Protein 6ZLK (pdb70)

Solvent-accessible surface area: 48672 Å² total

Nearest PDB structures (foldseek):
  6zld-assembly1_A  TM=9.973E-01  e=1.314E-65  Bacillus cereus HuA2-4
  6zlj-assembly1_B-2  TM=9.943E-01  e=1.093E-65  Bacillus cereus
  6zla-assembly1_B  TM=9.825E-01  e=1.448E-60  Bacillus cereus
  6zla-assembly2_C  TM=9.834E-01  e=1.911E-59  Bacillus cereus
  6zla-assembly1_A  TM=9.834E-01  e=3.994E-59  Bacillus cereus

Foldseek 3Di:
DEEEEEVLQALLNLVLLVVQVVPVVYAYEYEEQQDADFHCVLRVVSVVVSVVRPRYHYHNDQLVPDPLLVVCAPHQEYHYPWAHDDQQQCDDPSVVRRQCGLAVSLLVNLVSLLPYDHPEYEYEAALQQAPADPDADEPVDDGDGQGSNSVSRVNSLVSLLVSCVPRVHQYAYEHEWAEDFFSPGCVDQLLQQLLCQLVLHAREAAAPQQQKTQYAYSVLVSLLSVLVVVWPARRGPHYAYRGADDMGTRVRLSVLSCVLPVTDHHHDYDYHGGRDYSYHHHPRVVSCVGRVRDHDADSSRRSNRRSVNSNVVVD/DEEEEEPCLAQLNLVLLVVQLVDVVYQYEYEAQQDADFHSVLRVVSVVVSVVRPSYHYHNDDLVPDPLLVVCVPHAEYHYPWAHDDQQQCDDPSVVRRQCTLAVSLLSNLVSCLPPHYPEYEYEAALQQADEDPDADEPVDDGDGQGSNSVSRVNSVVSVVVSCVPRVHQYEYEHEWAEAFFRHGCVDQLNQQLLCVVVLHAREAAAPQQQKTQYAYSVLVSLLSVLVVVFPDRQGPHYAYRGAQDMDTRVRLQVLSCVLSVHHHHHDYDHHGGRDYSYHHHPRVVSCVGRVRDHDDDSSRRSNRRSVNSNVVDD/DEEEEEVCLAQLNLVLLVVQLVPVPYAYEYEYQQDADFHPVLRVVSVVVSVVRPSYHYHNDQLVGDPLLVVCVPHQEYEYDWAHDDQQQCDDPSVVRRQCTLAVSLLSNLVSCQPPHHPEYEYEAALQQAAADPDADEPVDDGDGQGSSSVSRVNSVVSLVVSCVPRVHQYEYEHEWAEDFFNPGCVDQLNQQLLCVVVVHAREDAAPQQFKTQYAYSVLVSLLSVLVVVFPDRRGPHYAYRGAQDMDTRVRLNVLSCVLSVHDHHHDYDYHRGRDYSYHHHPRVVSCPGRVRDHDADPSRRSNRRSVNSVVSD/DEEEEEQCQAQLNLVLLVVQVVPVPYAYEYEYQQDAQFHCVLRVVSVVVCVVRPSYHYHNDDLVPDDLCVVCVPHQEYEYPWAHADQQQCDDPSVVRRLCTLAVSLLSNLVSCLPPNHPEYEYEAALQQAADDPDADEPVDDGDGQGSSSVSRVNSVVSVVVSCVVRVHQYAYEHEWAEAFFRPGCPDQLNVQLVCQVVLHAREAAAPQQFKTQYAYSVLVSLLVVLVVVFPARRGPHYAYRGADDMDTSVRLNVLSCVLSVGDHHHDHHHHRGRDHSYHHHPRVVSCVGRVRDHDADSSRRSNRRSVNSVVSDD

Structure (mmCIF, N/CA/C/O backbone):
data_6ZLK
#
_entry.id   6ZLK
#
_cell.length_a   53.737
_cell.length_b   124.349
_cell.length_c   98.364
_cell.angle_alpha   90.000
_cell.angle_beta   90.630
_cell.angle_gamma   90.000
#
_symmetry.space_group_name_H-M   'P 1 21 1'
#
loop_
_entity.id
_entity.type
_entity.pdbx_description
1 polymer 'Epimerase domain-containing protein'
2 non-polymer NICOTINAMIDE-ADENINE-DINUCLEOTIDE
3 non-polymer "URIDINE-5'-DIPHOSPHATE-GLUCURONIC ACID"
4 non-polymer '(2S,3R,4S,5R,6R)-6-[[[(2R,3S,4R,5R)-5-(2,4-dioxopyrimidin-1-yl)-3,4-dihydroxy-oxolan-2-yl]methoxy-hydroxy-phosphoryl]oxy-hydroxy-phosphoryl]oxy-3,4,5-trihydroxy-oxane-2-carboxylic acid'
5 water water
#
loop_
_atom_site.group_PDB
_atom_site.id
_atom_site.type_symbol
_atom_site.label_atom_id
_atom_site.label_alt_id
_atom_site.label_comp_id
_atom_site.label_asym_id
_atom_site.label_entity_id
_atom_site.label_seq_id
_atom_site.pdbx_PDB_ins_code
_atom_site.Cartn_x
_atom_site.Cartn_y
_atom_site.Cartn_z
_atom_site.occupancy
_atom_site.B_iso_or_equiv
_atom_site.auth_seq_id
_atom_site.auth_comp_id
_atom_site.auth_asym_id
_atom_site.auth_atom_id
_atom_site.pdbx_PDB_model_num
ATOM 1 N N . MET A 1 1 ? 22.392 1.618 20.413 1.00 26.43 1 MET A N 1
ATOM 2 C CA . MET A 1 1 ? 21.454 2.230 21.386 1.00 23.66 1 MET A CA 1
ATOM 3 C C . MET A 1 1 ? 20.910 1.127 22.293 1.00 20.70 1 MET A C 1
ATOM 4 O O . MET A 1 1 ? 20.531 0.036 21.762 1.00 20.54 1 MET A O 1
ATOM 9 N N . LYS A 1 2 ? 20.830 1.382 23.584 1.00 18.36 2 LYS A N 1
ATOM 10 C CA . LYS A 1 2 ? 20.361 0.379 24.549 1.00 17.69 2 LYS A CA 1
ATOM 11 C C . LYS A 1 2 ? 19.017 0.866 25.074 1.00 17.40 2 LYS A C 1
ATOM 12 O O . LYS A 1 2 ? 18.909 1.980 25.588 1.00 17.01 2 LYS A O 1
ATOM 18 N N . ILE A 1 3 ? 18.030 0.012 24.965 1.00 15.86 3 ILE A N 1
ATOM 19 C CA . ILE A 1 3 ? 16.616 0.370 25.179 1.00 15.42 3 ILE A CA 1
ATOM 20 C C . ILE A 1 3 ? 16.047 -0.557 26.250 1.00 18.11 3 ILE A C 1
ATOM 21 O O . ILE A 1 3 ? 16.095 -1.793 26.118 1.00 16.32 3 ILE A O 1
ATOM 26 N N . LEU A 1 4 ? 15.427 0.026 27.259 1.00 14.78 4 LEU A N 1
ATOM 27 C CA . LEU A 1 4 ? 14.686 -0.718 28.288 1.00 15.42 4 LEU A CA 1
ATOM 28 C C . LEU A 1 4 ? 13.229 -0.719 27.886 1.00 14.93 4 LEU A C 1
ATOM 29 O O . LEU A 1 4 ? 12.665 0.372 27.628 1.00 15.62 4 LEU A O 1
ATOM 34 N N . VAL A 1 5 ? 12.613 -1.891 27.769 1.00 14.23 5 VAL A N 1
ATOM 35 C CA . VAL A 1 5 ? 11.163 -2.010 27.519 1.00 13.93 5 VAL A CA 1
ATOM 36 C C . VAL A 1 5 ? 10.513 -2.572 28.745 1.00 14.00 5 VAL A C 1
ATOM 37 O O . VAL A 1 5 ? 10.770 -3.777 29.041 1.00 14.85 5 VAL A O 1
ATOM 41 N N . THR A 1 6 ? 9.759 -1.789 29.470 1.00 12.66 6 THR A N 1
ATOM 42 C CA . THR A 1 6 ? 9.024 -2.346 30.633 1.00 13.65 6 THR A CA 1
ATOM 43 C C . THR A 1 6 ? 7.766 -2.998 30.091 1.00 13.68 6 THR A C 1
ATOM 44 O O . THR A 1 6 ? 7.178 -2.494 29.098 1.00 14.82 6 THR A O 1
ATOM 48 N N . GLY A 1 7 ? 7.303 -4.062 30.743 1.00 15.41 7 GLY A N 1
ATOM 49 C CA . GLY A 1 7 ? 6.133 -4.801 30.271 1.00 14.97 7 GLY A CA 1
ATOM 50 C C . GLY A 1 7 ? 6.405 -5.538 28.972 1.00 14.93 7 GLY A C 1
ATOM 51 O O . GLY A 1 7 ? 5.467 -5.732 28.198 1.00 14.49 7 GLY A O 1
ATOM 52 N N . ALA A 1 8 ? 7.639 -5.988 28.778 1.00 15.98 8 ALA A N 1
ATOM 53 C CA . ALA A 1 8 ? 8.168 -6.555 27.515 1.00 14.53 8 ALA A CA 1
ATOM 54 C C . ALA A 1 8 ? 7.477 -7.882 27.154 1.00 14.86 8 ALA A C 1
ATOM 55 O O . ALA A 1 8 ? 7.536 -8.261 25.959 1.00 15.54 8 ALA A O 1
ATOM 57 N N . ALA A 1 9 ? 6.876 -8.589 28.126 1.00 14.80 9 ALA A N 1
ATOM 58 C CA . ALA A 1 9 ? 6.205 -9.888 27.835 1.00 14.85 9 ALA A CA 1
ATOM 59 C C . ALA A 1 9 ? 4.726 -9.730 27.509 1.00 16.59 9 ALA A C 1
ATOM 60 O O . ALA A 1 9 ? 4.074 -10.719 27.091 1.00 16.38 9 ALA A O 1
ATOM 62 N N . GLY A 1 10 ? 4.217 -8.507 27.568 1.00 14.65 10 GLY A N 1
ATOM 63 C CA . GLY A 1 10 ? 2.809 -8.214 27.302 1.00 16.84 10 GLY A CA 1
ATOM 64 C C . GLY A 1 10 ? 2.528 -8.183 25.804 1.00 14.79 10 GLY A C 1
ATOM 65 O O . GLY A 1 10 ? 3.448 -8.412 24.941 1.00 14.37 10 GLY A O 1
ATOM 66 N N . PHE A 1 11 ? 1.289 -7.890 25.465 1.00 13.84 11 PHE A N 1
ATOM 67 C CA . PHE A 1 11 ? 0.796 -7.858 24.078 1.00 14.12 11 PHE A CA 1
ATOM 68 C C . PHE A 1 11 ? 1.639 -6.879 23.251 1.00 13.14 11 PHE A C 1
ATOM 69 O O . PHE A 1 11 ? 2.323 -7.248 22.281 1.00 13.80 11 PHE A O 1
ATOM 77 N N . ILE A 1 12 ? 1.624 -5.600 23.667 1.00 13.30 12 ILE A N 1
ATOM 78 C CA . ILE A 1 12 ? 2.332 -4.572 22.877 1.00 14.98 12 ILE A CA 1
ATOM 79 C C . ILE A 1 12 ? 3.851 -4.687 23.032 1.00 13.69 12 ILE A C 1
ATOM 80 O O . ILE A 1 12 ? 4.580 -4.621 22.011 1.00 14.30 12 ILE A O 1
ATOM 85 N N . GLY A 1 13 ? 4.320 -4.964 24.263 1.00 14.21 13 GLY A N 1
ATOM 86 C CA . GLY A 1 13 ? 5.744 -5.031 24.609 1.00 15.55 13 GLY A CA 1
ATOM 87 C C . GLY A 1 13 ? 6.439 -6.109 23.816 1.00 14.72 13 GLY A C 1
ATOM 88 O O . GLY A 1 13 ? 7.550 -5.842 23.278 1.00 15.96 13 GLY A O 1
ATOM 89 N N . SER A 1 14 ? 5.814 -7.274 23.646 1.00 14.23 14 SER A N 1
ATOM 90 C CA . SER A 1 14 ? 6.473 -8.391 22.949 1.00 16.45 14 SER A CA 1
ATOM 91 C C . SER A 1 14 ? 6.677 -8.016 21.475 1.00 15.62 14 SER A C 1
ATOM 92 O O . SER A 1 14 ? 7.769 -8.219 20.919 1.00 17.22 14 SER A O 1
ATOM 95 N N . HIS A 1 15 ? 5.692 -7.337 20.887 1.00 13.64 15 HIS A N 1
ATOM 96 C CA . HIS A 1 15 ? 5.765 -6.897 19.459 1.00 14.95 15 HIS A CA 1
ATOM 97 C C . HIS A 1 15 ? 6.798 -5.783 19.341 1.00 14.68 15 HIS A C 1
ATOM 98 O O . HIS A 1 15 ? 7.541 -5.760 18.343 1.00 14.93 15 HIS A O 1
ATOM 105 N N . LEU A 1 16 ? 6.853 -4.896 20.317 1.00 12.99 16 LEU A N 1
ATOM 106 C CA . LEU A 1 16 ? 7.821 -3.788 20.286 1.00 14.37 16 LEU A CA 1
ATOM 107 C C . LEU A 1 16 ? 9.253 -4.306 20.375 1.00 13.95 16 LEU A C 1
ATOM 108 O O . LEU A 1 16 ? 10.122 -3.876 19.555 1.00 16.57 16 LEU A O 1
ATOM 113 N N . CYS A 1 17 ? 9.512 -5.241 21.271 1.00 14.40 17 CYS A N 1
ATOM 114 C CA . CYS A 1 17 ? 10.862 -5.815 21.395 1.00 15.85 17 CYS A CA 1
ATOM 115 C C . CYS A 1 17 ? 11.273 -6.473 20.058 1.00 15.03 17 CYS A C 1
ATOM 116 O O . CYS A 1 17 ? 12.386 -6.300 19.603 1.00 16.76 17 CYS A O 1
ATOM 119 N N . GLN A 1 18 ? 10.384 -7.238 19.457 1.00 16.01 18 GLN A N 1
ATOM 120 C CA . GLN A 1 18 ? 10.631 -7.940 18.185 1.00 18.16 18 GLN A CA 1
ATOM 121 C C . GLN A 1 18 ? 10.986 -6.902 17.116 1.00 17.54 18 GLN A C 1
ATOM 122 O O . GLN A 1 18 ? 11.968 -7.075 16.371 1.00 17.76 18 GLN A O 1
ATOM 128 N N . ALA A 1 19 ? 10.231 -5.813 17.046 1.00 16.51 19 ALA A N 1
ATOM 129 C CA . ALA A 1 19 ? 10.473 -4.768 16.035 1.00 16.83 19 ALA A CA 1
ATOM 130 C C . ALA A 1 19 ? 11.818 -4.075 16.282 1.00 17.58 19 ALA A C 1
ATOM 131 O O . ALA A 1 19 ? 12.586 -3.861 15.300 1.00 18.46 19 ALA A O 1
ATOM 133 N N . LEU A 1 20 ? 12.110 -3.672 17.509 1.00 16.29 20 LEU A N 1
ATOM 134 C CA . LEU A 1 20 ? 13.394 -3.007 17.797 1.00 15.54 20 LEU A CA 1
ATOM 135 C C . LEU A 1 20 ? 14.572 -3.901 17.414 1.00 15.98 20 LEU A C 1
ATOM 136 O O . LEU A 1 20 ? 15.567 -3.377 16.876 1.00 17.90 20 LEU A O 1
ATOM 141 N N . LEU A 1 21 ? 14.482 -5.182 17.707 1.00 15.45 21 LEU A N 1
ATOM 142 C CA . LEU A 1 21 ? 15.627 -6.099 17.517 1.00 16.95 21 LEU A CA 1
ATOM 143 C C . LEU A 1 21 ? 15.881 -6.325 16.033 1.00 19.27 21 LEU A C 1
ATOM 144 O O . LEU A 1 21 ? 17.019 -6.705 15.741 1.00 20.77 21 LEU A O 1
ATOM 149 N N . LYS A 1 22 ? 14.962 -5.974 15.140 1.00 18.44 22 LYS A N 1
ATOM 150 C CA . LYS A 1 22 ? 15.226 -6.029 13.670 1.00 21.13 22 LYS A CA 1
ATOM 151 C C . LYS A 1 22 ? 16.348 -5.070 13.280 1.00 20.10 22 LYS A C 1
ATOM 152 O O . LYS A 1 22 ? 16.934 -5.268 12.215 1.00 23.59 22 LYS A O 1
ATOM 158 N N . ASN A 1 23 ? 16.554 -3.995 14.020 1.00 20.35 23 ASN A N 1
ATOM 159 C CA . ASN A 1 23 ? 17.657 -3.050 13.777 1.00 20.97 23 ASN A CA 1
ATOM 160 C C . ASN A 1 23 ? 18.884 -3.581 14.536 1.00 21.21 23 ASN A C 1
ATOM 161 O O . ASN A 1 23 ? 18.861 -3.636 15.773 1.00 18.94 23 ASN A O 1
ATOM 166 N N . SER A 1 24 ? 19.941 -3.961 13.805 1.00 21.28 24 SER A N 1
ATOM 167 C CA . SER A 1 24 ? 21.135 -4.584 14.418 1.00 24.24 24 SER A CA 1
ATOM 168 C C . SER A 1 24 ? 21.830 -3.619 15.371 1.00 20.06 24 SER A C 1
ATOM 169 O O . SER A 1 24 ? 22.621 -4.082 16.170 1.00 24.01 24 SER A O 1
ATOM 172 N N . ALA A 1 25 ? 21.585 -2.322 15.293 1.00 19.57 25 ALA A N 1
ATOM 173 C CA . ALA A 1 25 ? 22.209 -1.343 16.190 1.00 20.00 25 ALA A CA 1
ATOM 174 C C . ALA A 1 25 ? 21.558 -1.375 17.582 1.00 20.52 25 ALA A C 1
ATOM 175 O O . ALA A 1 25 ? 22.159 -0.848 18.532 1.00 21.66 25 ALA A O 1
ATOM 177 N N . TYR A 1 26 ? 20.351 -1.899 17.698 1.00 17.36 26 TYR A N 1
ATOM 178 C CA . TYR A 1 26 ? 19.591 -1.768 18.956 1.00 16.55 26 TYR A CA 1
ATOM 179 C C . TYR A 1 26 ? 19.847 -2.972 19.844 1.00 17.15 26 TYR A C 1
ATOM 180 O O . TYR A 1 26 ? 19.812 -4.132 19.398 1.00 18.54 26 TYR A O 1
ATOM 189 N N . HIS A 1 27 ? 20.014 -2.685 21.119 1.00 14.85 27 HIS A N 1
ATOM 190 C CA . HIS A 1 27 ? 20.045 -3.700 22.184 1.00 15.32 27 HIS A CA 1
ATOM 191 C C . HIS A 1 27 ? 18.833 -3.441 23.067 1.00 16.48 27 HIS A C 1
ATOM 192 O O . HIS A 1 27 ? 18.546 -2.277 23.369 1.00 17.96 27 HIS A O 1
ATOM 199 N N . VAL A 1 28 ? 18.201 -4.492 23.532 1.00 16.75 28 VAL A N 1
ATOM 200 C CA . VAL A 1 28 ? 16.933 -4.334 24.277 1.00 16.15 28 VAL A CA 1
ATOM 201 C C . VAL A 1 28 ? 17.016 -5.133 25.564 1.00 15.12 28 VAL A C 1
ATOM 202 O O . VAL A 1 28 ? 17.473 -6.317 25.547 1.00 16.23 28 VAL A O 1
ATOM 206 N N . VAL A 1 29 ? 16.596 -4.511 26.643 1.00 14.13 29 VAL A N 1
ATOM 207 C CA . VAL A 1 29 ? 16.392 -5.155 27.963 1.00 15.57 29 VAL A CA 1
ATOM 208 C C . VAL A 1 29 ? 14.888 -5.118 28.233 1.00 17.69 29 VAL A C 1
ATOM 209 O O . VAL A 1 29 ? 14.303 -4.020 28.165 1.00 16.54 29 VAL A O 1
ATOM 213 N N . GLY A 1 30 ? 14.266 -6.265 28.412 1.00 14.94 30 GLY A N 1
ATOM 214 C CA . GLY A 1 30 ? 12.851 -6.388 28.744 1.00 14.25 30 GLY A CA 1
ATOM 215 C C . GLY A 1 30 ? 12.696 -6.711 30.199 1.00 17.51 30 GLY A C 1
ATOM 216 O O . GLY A 1 30 ? 13.493 -7.532 30.727 1.00 18.16 30 GLY A O 1
ATOM 217 N N . ILE A 1 31 ? 11.781 -6.066 30.886 1.00 15.75 31 ILE A N 1
ATOM 218 C CA . ILE A 1 31 ? 11.513 -6.398 32.294 1.00 14.30 31 ILE A CA 1
ATOM 219 C C . ILE A 1 31 ? 10.030 -6.672 32.421 1.00 14.36 31 ILE A C 1
ATOM 220 O O . ILE A 1 31 ? 9.208 -5.839 31.981 1.00 14.30 31 ILE A O 1
ATOM 225 N N . ASP A 1 32 ? 9.634 -7.750 33.060 1.00 14.23 32 ASP A N 1
ATOM 226 C CA . ASP A 1 32 ? 8.235 -8.176 33.172 1.00 15.74 32 ASP A CA 1
ATOM 227 C C . ASP A 1 32 ? 8.151 -9.232 34.275 1.00 16.05 32 ASP A C 1
ATOM 228 O O . ASP A 1 32 ? 8.897 -10.153 34.128 1.00 17.27 32 ASP A O 1
ATOM 233 N N . HIS A 1 33 ? 7.214 -9.170 35.222 1.00 17.56 33 HIS A N 1
ATOM 234 C CA . HIS A 1 33 ? 7.079 -10.339 36.145 1.00 20.40 33 HIS A CA 1
ATOM 235 C C . HIS A 1 33 ? 5.704 -10.981 35.993 1.00 20.51 33 HIS A C 1
ATOM 236 O O . HIS A 1 33 ? 5.335 -11.789 36.911 1.00 19.32 33 HIS A O 1
ATOM 243 N N . PHE A 1 34 ? 5.108 -10.887 34.801 1.00 17.45 34 PHE A N 1
ATOM 244 C CA . PHE A 1 34 ? 3.995 -11.738 34.357 1.00 15.80 34 PHE A CA 1
ATOM 245 C C . PHE A 1 34 ? 2.781 -11.545 35.269 1.00 16.60 34 PHE A C 1
ATOM 246 O O . PHE A 1 34 ? 2.314 -12.488 35.919 1.00 18.46 34 PHE A O 1
ATOM 254 N N . ILE A 1 35 ? 2.276 -10.333 35.411 1.00 16.20 35 ILE A N 1
ATOM 255 C CA . ILE A 1 35 ? 1.016 -10.070 36.141 1.00 17.02 35 ILE A CA 1
ATOM 256 C C . ILE A 1 35 ? -0.020 -9.475 35.172 1.00 16.26 35 ILE A C 1
ATOM 257 O O . ILE A 1 35 ? 0.197 -9.459 33.948 1.00 17.46 35 ILE A O 1
ATOM 262 N N . GLY A 1 36 ? -1.144 -9.059 35.713 1.00 17.38 36 GLY A N 1
ATOM 263 C CA . GLY A 1 36 ? -2.266 -8.533 34.965 1.00 17.69 36 GLY A CA 1
ATOM 264 C C . GLY A 1 36 ? -3.136 -9.629 34.349 1.00 19.27 36 GLY A C 1
ATOM 265 O O . GLY A 1 36 ? -3.122 -10.790 34.732 1.00 19.87 36 GLY A O 1
ATOM 266 N N . PRO A 1 37 ? -3.968 -9.273 33.378 1.00 17.72 37 PRO A N 1
ATOM 267 C CA . PRO A 1 37 ? -5.039 -10.178 32.963 1.00 19.29 37 PRO A CA 1
ATOM 268 C C . PRO A 1 37 ? -4.618 -11.374 32.108 1.00 21.25 37 PRO A C 1
ATOM 269 O O . PRO A 1 37 ? -5.351 -12.337 32.073 1.00 24.71 37 PRO A O 1
ATOM 273 N N . THR A 1 38 ? -3.488 -11.296 31.428 1.00 19.80 38 THR A N 1
ATOM 274 C CA . THR A 1 38 ? -3.037 -12.384 30.537 1.00 18.78 38 THR A CA 1
ATOM 275 C C . THR A 1 38 ? -2.259 -13.375 31.375 1.00 18.97 38 THR A C 1
ATOM 276 O O . THR A 1 38 ? -1.309 -13.015 32.023 1.00 20.82 38 THR A O 1
ATOM 280 N N . PRO A 1 39 ? -2.659 -14.667 31.396 1.00 19.01 39 PRO A N 1
ATOM 281 C CA . PRO A 1 39 ? -1.868 -15.637 32.136 1.00 19.82 39 PRO A CA 1
ATOM 282 C C . PRO A 1 39 ? -0.466 -15.762 31.529 1.00 19.07 39 PRO A C 1
ATOM 283 O O . PRO A 1 39 ? -0.275 -15.608 30.314 1.00 19.67 39 PRO A O 1
ATOM 287 N N . ALA A 1 40 ? 0.505 -16.136 32.373 1.00 20.28 40 ALA A N 1
ATOM 288 C CA . ALA A 1 40 ? 1.946 -16.192 32.032 1.00 20.96 40 ALA A CA 1
ATOM 289 C C . ALA A 1 40 ? 2.188 -17.213 30.945 1.00 20.93 40 ALA A C 1
ATOM 290 O O . ALA A 1 40 ? 3.144 -17.077 30.151 1.00 21.92 40 ALA A O 1
ATOM 292 N N . THR A 1 41 ? 1.356 -18.255 30.934 1.00 22.65 41 THR A N 1
ATOM 293 C CA . THR A 1 41 ? 1.482 -19.359 29.990 1.00 25.64 41 THR A CA 1
ATOM 294 C C . THR A 1 41 ? 1.442 -18.808 28.562 1.00 24.79 41 THR A C 1
ATOM 295 O O . THR A 1 41 ? 2.051 -19.433 27.683 1.00 25.43 41 THR A O 1
ATOM 299 N N . LEU A 1 42 ? 0.786 -17.661 28.318 1.00 21.21 42 LEU A N 1
ATOM 300 C CA . LEU A 1 42 ? 0.693 -17.091 26.947 1.00 23.56 42 LEU A CA 1
ATOM 301 C C . LEU A 1 42 ? 1.888 -16.191 26.630 1.00 21.72 42 LEU A C 1
ATOM 302 O O . LEU A 1 42 ? 1.976 -15.787 25.476 1.00 22.51 42 LEU A O 1
ATOM 307 N N . LYS A 1 43 ? 2.741 -15.894 27.605 1.00 19.17 43 LYS A N 1
ATOM 308 C CA . LYS A 1 43 ? 3.824 -14.904 27.469 1.00 19.93 43 LYS A CA 1
ATOM 309 C C . LYS A 1 43 ? 5.201 -15.537 27.379 1.00 20.13 43 LYS A C 1
ATOM 310 O O . LYS A 1 43 ? 6.124 -14.897 26.839 1.00 21.19 43 LYS A O 1
ATOM 316 N N . THR A 1 44 ? 5.398 -16.736 27.918 1.00 18.04 44 THR A N 1
ATOM 317 C CA . THR A 1 44 ? 6.758 -17.267 28.050 1.00 18.95 44 THR A CA 1
ATOM 318 C C . THR A 1 44 ? 7.366 -17.581 26.678 1.00 18.97 44 THR A C 1
ATOM 319 O O . THR A 1 44 ? 8.568 -17.383 26.517 1.00 21.82 44 THR A O 1
ATOM 323 N N . GLY A 1 45 ? 6.576 -18.111 25.758 1.00 19.94 45 GLY A N 1
ATOM 324 C CA . GLY A 1 45 ? 7.053 -18.466 24.415 1.00 20.35 45 GLY A CA 1
ATOM 325 C C . GLY A 1 45 ? 7.741 -17.282 23.748 1.00 20.08 45 GLY A C 1
ATOM 326 O O . GLY A 1 45 ? 8.803 -17.463 23.160 1.00 19.60 45 GLY A O 1
ATOM 327 N N . ASN A 1 46 ? 7.066 -16.146 23.703 1.00 21.14 46 ASN A N 1
ATOM 328 C CA . ASN A 1 46 ? 7.583 -14.952 22.988 1.00 22.62 46 ASN A CA 1
ATOM 329 C C . ASN A 1 46 ? 8.897 -14.551 23.660 1.00 19.34 46 ASN A C 1
ATOM 330 O O . ASN A 1 46 ? 9.873 -14.257 22.930 1.00 16.65 46 ASN A O 1
ATOM 335 N N . ILE A 1 47 ? 8.944 -14.582 25.001 1.00 16.91 47 ILE A N 1
ATOM 336 C CA . ILE A 1 47 ? 10.179 -14.181 25.716 1.00 16.68 47 ILE A CA 1
ATOM 337 C C . ILE A 1 47 ? 11.323 -15.162 25.391 1.00 18.94 47 ILE A C 1
ATOM 338 O O . ILE A 1 47 ? 12.431 -14.713 25.030 1.00 19.66 47 ILE A O 1
ATOM 343 N N . GLN A 1 48 ? 11.039 -16.469 25.381 1.00 18.75 48 GLN A N 1
ATOM 344 C CA . GLN A 1 48 ? 12.076 -17.475 25.078 1.00 21.06 48 GLN A CA 1
ATOM 345 C C . GLN A 1 48 ? 12.628 -17.214 23.671 1.00 19.66 48 GLN A C 1
ATOM 346 O O . GLN A 1 48 ? 13.845 -17.338 23.480 1.00 20.59 48 GLN A O 1
ATOM 352 N N . SER A 1 49 ? 11.757 -16.881 22.720 1.00 18.63 49 SER A N 1
ATOM 353 C CA . SER A 1 49 ? 12.169 -16.620 21.321 1.00 19.90 49 SER A CA 1
ATOM 354 C C . SER A 1 49 ? 13.036 -15.346 21.243 1.00 19.71 49 SER A C 1
ATOM 355 O O . SER A 1 49 ? 14.076 -15.366 20.611 1.00 20.06 49 SER A O 1
ATOM 358 N N . LEU A 1 50 ? 12.649 -14.290 21.925 1.00 17.40 50 LEU A N 1
ATOM 359 C CA . LEU A 1 50 ? 13.481 -13.064 21.979 1.00 19.06 50 LEU A CA 1
ATOM 360 C C . LEU A 1 50 ? 14.834 -13.360 22.623 1.00 17.65 50 LEU A C 1
ATOM 361 O O . LEU A 1 50 ? 15.806 -12.809 22.147 1.00 17.72 50 LEU A O 1
ATOM 366 N N . GLU A 1 51 ? 14.878 -14.227 23.633 1.00 16.87 51 GLU A N 1
ATOM 367 C CA . GLU A 1 51 ? 16.131 -14.504 24.363 1.00 19.82 51 GLU A CA 1
ATOM 368 C C . GLU A 1 51 ? 17.137 -15.234 23.460 1.00 20.70 51 GLU A C 1
ATOM 369 O O . GLU A 1 51 ? 18.322 -15.205 23.808 1.00 20.08 51 GLU A O 1
ATOM 375 N N . LEU A 1 52 ? 16.711 -15.815 22.334 1.00 20.25 52 LEU A N 1
ATOM 376 C CA . LEU A 1 52 ? 17.670 -16.383 21.362 1.00 20.56 52 LEU A CA 1
ATOM 377 C C . LEU A 1 52 ? 18.539 -15.296 20.734 1.00 20.20 52 LEU A C 1
ATOM 378 O O . LEU A 1 52 ? 19.580 -15.628 20.160 1.00 21.57 52 LEU A O 1
ATOM 383 N N . ASN A 1 53 ? 18.078 -14.043 20.739 1.00 18.43 53 ASN A N 1
ATOM 384 C CA . ASN A 1 53 ? 18.762 -12.928 20.087 1.00 17.99 53 ASN A CA 1
ATOM 385 C C . ASN A 1 53 ? 19.857 -12.412 21.030 1.00 19.23 53 ASN A C 1
ATOM 386 O O . ASN A 1 53 ? 19.546 -12.134 22.192 1.00 16.18 53 ASN A O 1
ATOM 391 N N . SER A 1 54 ? 21.114 -12.337 20.547 1.00 17.68 54 SER A N 1
ATOM 392 C CA . SER A 1 54 ? 22.241 -11.940 21.414 1.00 18.84 54 SER A CA 1
ATOM 393 C C . SER A 1 54 ? 22.059 -10.498 21.911 1.00 16.83 54 SER A C 1
ATOM 394 O O . SER A 1 54 ? 22.740 -10.122 22.863 1.00 19.13 54 SER A O 1
ATOM 397 N N . ARG A 1 55 ? 21.145 -9.733 21.340 1.00 17.19 55 ARG A N 1
ATOM 398 C CA . ARG A 1 55 ? 20.978 -8.303 21.702 1.00 17.28 55 ARG A CA 1
ATOM 399 C C . ARG A 1 55 ? 19.757 -8.109 22.592 1.00 18.39 55 ARG A C 1
ATOM 400 O O . ARG A 1 55 ? 19.449 -6.939 22.919 1.00 17.51 55 ARG A O 1
ATOM 408 N N . PHE A 1 56 ? 19.191 -9.188 23.104 1.00 16.56 56 PHE A N 1
ATOM 409 C CA . PHE A 1 56 ? 18.023 -9.151 24.016 1.00 16.57 56 PHE A CA 1
ATOM 410 C C . PHE A 1 56 ? 18.389 -9.781 25.354 1.00 17.45 56 PHE A C 1
ATOM 411 O O . PHE A 1 56 ? 19.044 -10.878 25.390 1.00 17.90 56 PHE A O 1
ATOM 419 N N . GLN A 1 57 ? 18.012 -9.108 26.437 1.00 16.11 57 GLN A N 1
ATOM 420 C CA . GLN A 1 57 ? 18.136 -9.646 27.818 1.00 16.63 57 GLN A CA 1
ATOM 421 C C . GLN A 1 57 ? 16.781 -9.507 28.476 1.00 15.19 57 GLN A C 1
ATOM 422 O O . GLN A 1 57 ? 16.112 -8.439 28.260 1.00 16.85 57 GLN A O 1
ATOM 428 N N . PHE A 1 58 ? 16.346 -10.499 29.216 1.00 16.54 58 PHE A N 1
ATOM 429 C CA . PHE A 1 58 ? 15.076 -10.452 29.962 1.00 15.82 58 PHE A CA 1
ATOM 430 C C . PHE A 1 58 ? 15.318 -10.484 31.460 1.00 18.23 58 PHE A C 1
ATOM 431 O O . PHE A 1 58 ? 16.169 -11.272 31.954 1.00 18.08 58 PHE A O 1
ATOM 439 N N . ILE A 1 59 ? 14.565 -9.659 32.200 1.00 17.09 59 ILE A N 1
ATOM 440 C CA . ILE A 1 59 ? 14.562 -9.653 33.680 1.00 16.92 59 ILE A CA 1
ATOM 441 C C . ILE A 1 59 ? 13.149 -9.960 34.129 1.00 16.49 59 ILE A C 1
ATOM 442 O O . ILE A 1 59 ? 12.211 -9.179 33.857 1.00 15.54 59 ILE A O 1
ATOM 447 N N . ARG A 1 60 ? 12.981 -11.063 34.835 1.00 17.72 60 ARG A N 1
ATOM 448 C CA . ARG A 1 60 ? 11.670 -11.513 35.296 1.00 17.31 60 ARG A CA 1
ATOM 449 C C . ARG A 1 60 ? 11.554 -10.984 36.721 1.00 19.02 60 ARG A C 1
ATOM 450 O O . ARG A 1 60 ? 11.805 -11.740 37.688 1.00 18.97 60 ARG A O 1
ATOM 458 N N . GLU A 1 61 ? 11.211 -9.709 36.882 1.00 17.77 61 GLU A N 1
ATOM 459 C CA . GLU A 1 61 ? 11.148 -9.105 38.228 1.00 19.85 61 GLU A CA 1
ATOM 460 C C . GLU A 1 61 ? 10.125 -7.989 38.166 1.00 17.50 61 GLU A C 1
ATOM 461 O O . GLU A 1 61 ? 9.958 -7.374 37.080 1.00 17.55 61 GLU A O 1
ATOM 467 N N . ASP A 1 62 ? 9.487 -7.735 39.284 1.00 18.29 62 ASP A N 1
ATOM 468 C CA . ASP A 1 62 ? 8.632 -6.531 39.466 1.00 15.53 62 ASP A CA 1
ATOM 469 C C . ASP A 1 62 ? 9.526 -5.314 39.422 1.00 15.45 62 ASP A C 1
ATOM 470 O O . ASP A 1 62 ? 10.525 -5.322 40.085 1.00 17.88 62 ASP A O 1
ATOM 475 N N . ILE A 1 63 ? 9.175 -4.279 38.665 1.00 14.63 63 ILE A N 1
ATOM 476 C CA . ILE A 1 63 ? 9.972 -3.046 38.726 1.00 15.39 63 ILE A CA 1
ATOM 477 C C . ILE A 1 63 ? 10.117 -2.550 40.170 1.00 16.03 63 ILE A C 1
ATOM 478 O O . ILE A 1 63 ? 11.140 -1.956 40.485 1.00 17.23 63 ILE A O 1
ATOM 483 N N . LEU A 1 64 ? 9.124 -2.716 41.016 1.00 16.50 64 LEU A N 1
ATOM 484 C CA . LEU A 1 64 ? 9.204 -2.165 42.389 1.00 15.90 64 LEU A CA 1
ATOM 485 C C . LEU A 1 64 ? 10.207 -2.969 43.237 1.00 16.37 64 LEU A C 1
ATOM 486 O O . LEU A 1 64 ? 10.729 -2.397 44.231 1.00 21.79 64 LEU A O 1
ATOM 491 N N . ASN A 1 65 ? 10.491 -4.204 42.864 1.00 16.41 65 ASN A N 1
ATOM 492 C CA . ASN A 1 65 ? 11.472 -5.084 43.557 1.00 16.87 65 ASN A CA 1
ATOM 493 C C . ASN A 1 65 ? 12.859 -4.978 42.931 1.00 21.26 65 ASN A C 1
ATOM 494 O O . ASN A 1 65 ? 13.763 -5.655 43.402 1.00 24.45 65 ASN A O 1
ATOM 499 N N . THR A 1 66 ? 13.034 -4.212 41.870 1.00 19.83 66 THR A N 1
ATOM 500 C CA . THR A 1 66 ? 14.283 -4.191 41.077 1.00 21.51 66 THR A CA 1
ATOM 501 C C . THR A 1 66 ? 15.146 -3.032 41.561 1.00 22.93 66 THR A C 1
ATOM 502 O O . THR A 1 66 ? 14.598 -1.974 41.811 1.00 23.41 66 THR A O 1
ATOM 506 N N . ASP A 1 67 ? 16.460 -3.230 41.520 1.00 26.17 67 ASP A N 1
ATOM 507 C CA . ASP A 1 67 ? 17.468 -2.157 41.683 1.00 27.23 67 ASP A CA 1
ATOM 508 C C . ASP A 1 67 ? 17.492 -1.307 40.414 1.00 22.56 67 ASP A C 1
ATOM 509 O O . ASP A 1 67 ? 18.184 -1.676 39.465 1.00 23.54 67 ASP A O 1
ATOM 514 N N . LEU A 1 68 ? 16.759 -0.210 40.400 1.00 23.96 68 LEU A N 1
ATOM 515 C CA . LEU A 1 68 ? 16.573 0.560 39.154 1.00 23.25 68 LEU A CA 1
ATOM 516 C C . LEU A 1 68 ? 17.850 1.318 38.807 1.00 28.72 68 LEU A C 1
ATOM 517 O O . LEU A 1 68 ? 18.060 1.558 37.620 1.00 24.31 68 LEU A O 1
ATOM 522 N N . SER A 1 69 ? 18.685 1.637 39.793 1.00 31.61 69 SER A N 1
ATOM 523 C CA . SER A 1 69 ? 20.012 2.249 39.527 1.00 35.77 69 SER A CA 1
ATOM 524 C C . SER A 1 69 ? 20.836 1.305 38.649 1.00 29.98 69 SER A C 1
ATOM 525 O O . SER A 1 69 ? 21.333 1.755 37.596 1.00 40.84 69 SER A O 1
ATOM 528 N N . LYS A 1 70 ? 20.977 0.046 39.040 1.00 30.52 70 LYS A N 1
ATOM 529 C CA . LYS A 1 70 ? 21.644 -1.008 38.232 1.00 32.44 70 LYS A CA 1
ATOM 530 C C . LYS A 1 70 ? 20.973 -1.148 36.863 1.00 35.14 70 LYS A C 1
ATOM 531 O O . LYS A 1 70 ? 21.696 -1.235 35.850 1.00 35.87 70 LYS A O 1
ATOM 532 N N . LEU A 1 71 ? 19.644 -1.225 36.812 1.00 26.34 71 LEU A N 1
ATOM 533 C CA . LEU A 1 71 ? 18.915 -1.502 35.556 1.00 27.54 71 LEU A CA 1
ATOM 534 C C . LEU A 1 71 ? 19.190 -0.376 34.558 1.00 24.42 71 LEU A C 1
ATOM 535 O O . LEU A 1 71 ? 19.328 -0.678 33.351 1.00 27.21 71 LEU A O 1
ATOM 540 N N . LEU A 1 72 ? 19.227 0.868 35.015 1.00 22.25 72 LEU A N 1
ATOM 541 C CA . LEU A 1 72 ? 19.159 2.005 34.070 1.00 20.43 72 LEU A CA 1
ATOM 542 C C . LEU A 1 72 ? 20.554 2.541 33.719 1.00 22.52 72 LEU A C 1
ATOM 543 O O . LEU A 1 72 ? 20.634 3.448 32.899 1.00 21.68 72 LEU A O 1
ATOM 548 N N . GLN A 1 73 ? 21.616 2.057 34.355 1.00 25.83 73 GLN A N 1
ATOM 549 C CA . GLN A 1 73 ? 22.956 2.715 34.270 1.00 27.58 73 GLN A CA 1
ATOM 550 C C . GLN A 1 73 ? 23.429 2.836 32.805 1.00 27.44 73 GLN A C 1
ATOM 551 O O . GLN A 1 73 ? 24.089 3.857 32.493 1.00 31.73 73 GLN A O 1
ATOM 557 N N . ASP A 1 74 ? 23.157 1.853 31.938 1.00 22.26 74 ASP A N 1
ATOM 558 C CA . ASP A 1 74 ? 23.628 1.870 30.533 1.00 24.69 74 ASP A CA 1
ATOM 559 C C . ASP A 1 74 ? 22.459 2.063 29.534 1.00 21.84 74 ASP A C 1
ATOM 560 O O . ASP A 1 74 ? 22.646 1.814 28.327 1.00 21.65 74 ASP A O 1
ATOM 565 N N . ILE A 1 75 ? 21.296 2.538 29.987 1.00 19.23 75 ILE A N 1
ATOM 566 C CA . ILE A 1 75 ? 20.090 2.679 29.132 1.00 17.37 75 ILE A CA 1
ATOM 567 C C . ILE A 1 75 ? 20.057 4.054 28.470 1.00 19.01 75 ILE A C 1
ATOM 568 O O . ILE A 1 75 ? 20.282 5.069 29.188 1.00 19.10 75 ILE A O 1
ATOM 573 N N . ASP A 1 76 ? 19.829 4.090 27.176 1.00 17.76 76 ASP A N 1
ATOM 574 C CA . ASP A 1 76 ? 19.640 5.340 26.389 1.00 18.20 76 ASP A CA 1
ATOM 575 C C . ASP A 1 76 ? 18.172 5.760 26.334 1.00 16.87 76 ASP A C 1
ATOM 576 O O . ASP A 1 76 ? 17.875 6.919 26.216 1.00 17.48 76 ASP A O 1
ATOM 581 N N . VAL A 1 77 ? 17.255 4.817 26.201 1.00 15.74 77 VAL A N 1
ATOM 582 C CA . VAL A 1 77 ? 15.831 5.049 25.912 1.00 15.16 77 VAL A CA 1
ATOM 583 C C . VAL A 1 77 ? 15.039 4.092 26.791 1.00 16.03 77 VAL A C 1
ATOM 584 O O . VAL A 1 77 ? 15.380 2.883 26.871 1.00 16.31 77 VAL A O 1
ATOM 588 N N . VAL A 1 78 ? 14.014 4.605 27.415 1.00 13.95 78 VAL A N 1
ATOM 589 C CA . VAL A 1 78 ? 13.008 3.775 28.129 1.00 15.00 78 VAL A CA 1
ATOM 590 C C . VAL A 1 78 ? 11.698 3.821 27.394 1.00 15.42 78 VAL A C 1
ATOM 591 O O . VAL A 1 78 ? 11.257 4.892 27.016 1.00 15.60 78 VAL A O 1
ATOM 595 N N . TYR A 1 79 ? 11.180 2.656 27.032 1.00 15.12 79 TYR A N 1
ATOM 596 C CA . TYR A 1 79 ? 9.778 2.477 26.637 1.00 13.65 79 TYR A CA 1
ATOM 597 C C . TYR A 1 79 ? 9.032 1.914 27.828 1.00 14.14 79 TYR A C 1
ATOM 598 O O . TYR A 1 79 ? 9.269 0.760 28.233 1.00 14.90 79 TYR A O 1
ATOM 607 N N . HIS A 1 80 ? 8.156 2.718 28.406 1.00 13.79 80 HIS A N 1
ATOM 608 C CA . HIS A 1 80 ? 7.469 2.321 29.645 1.00 12.87 80 HIS A CA 1
ATOM 609 C C . HIS A 1 80 ? 6.058 1.840 29.310 1.00 14.67 80 HIS A C 1
ATOM 610 O O . HIS A 1 80 ? 5.112 2.628 29.172 1.00 15.68 80 HIS A O 1
ATOM 617 N N . LEU A 1 81 ? 5.895 0.536 29.119 1.00 15.00 81 LEU A N 1
ATOM 618 C CA . LEU A 1 81 ? 4.599 -0.072 28.805 1.00 14.94 81 LEU A CA 1
ATOM 619 C C . LEU A 1 81 ? 4.020 -0.840 29.997 1.00 16.02 81 LEU A C 1
ATOM 620 O O . LEU A 1 81 ? 2.827 -1.214 29.941 1.00 17.23 81 LEU A O 1
ATOM 625 N N . ALA A 1 82 ? 4.814 -1.133 31.018 1.00 14.11 82 ALA A N 1
ATOM 626 C CA . ALA A 1 82 ? 4.299 -1.939 32.156 1.00 14.45 82 ALA A CA 1
ATOM 627 C C . ALA A 1 82 ? 3.109 -1.230 32.783 1.00 16.08 82 ALA A C 1
ATOM 628 O O . ALA A 1 82 ? 3.193 0.008 32.990 1.00 16.01 82 ALA A O 1
ATOM 630 N N . ALA A 1 83 ? 2.035 -1.950 33.016 1.00 13.68 83 ALA A N 1
ATOM 631 C CA . ALA A 1 83 ? 0.820 -1.422 33.608 1.00 13.68 83 ALA A CA 1
ATOM 632 C C . ALA A 1 83 ? -0.132 -2.573 33.838 1.00 15.51 83 ALA A C 1
ATOM 633 O O . ALA A 1 83 ? 0.121 -3.691 33.291 1.00 16.52 83 ALA A O 1
ATOM 635 N N . ILE A 1 84 ? -1.177 -2.278 34.576 1.00 14.66 84 ILE A N 1
ATOM 636 C CA . ILE A 1 84 ? -2.373 -3.144 34.639 1.00 15.27 84 ILE A CA 1
ATOM 637 C C . ILE A 1 84 ? -3.375 -2.452 33.746 1.00 16.36 84 ILE A C 1
ATOM 638 O O . ILE A 1 84 ? -3.794 -1.331 34.052 1.00 14.86 84 ILE A O 1
ATOM 643 N N . PRO A 1 85 ? -3.772 -3.079 32.618 1.00 16.06 85 PRO A N 1
ATOM 644 C CA . PRO A 1 85 ? -4.734 -2.483 31.709 1.00 18.01 85 PRO A CA 1
ATOM 645 C C . PRO A 1 85 ? -6.122 -3.044 32.037 1.00 20.61 85 PRO A C 1
ATOM 646 O O . PRO A 1 85 ? -6.271 -3.936 32.834 1.00 27.07 85 PRO A O 1
ATOM 650 N N . GLY A 1 86 ? -7.123 -2.515 31.400 1.00 28.72 86 GLY A N 1
ATOM 651 C CA . GLY A 1 86 ? -8.445 -3.166 31.477 1.00 25.67 86 GLY A CA 1
ATOM 652 C C . GLY A 1 86 ? -9.396 -2.205 32.145 1.00 24.29 86 GLY A C 1
ATOM 653 O O . GLY A 1 86 ? -9.334 -2.033 33.409 1.00 23.18 86 GLY A O 1
ATOM 654 N N . VAL A 1 87 ? -10.196 -1.550 31.316 1.00 23.95 87 VAL A N 1
ATOM 655 C CA . VAL A 1 87 ? -11.164 -0.536 31.771 1.00 24.99 87 VAL A CA 1
ATOM 656 C C . VAL A 1 87 ? -12.133 -1.232 32.740 1.00 24.51 87 VAL A C 1
ATOM 657 O O . VAL A 1 87 ? -12.528 -0.651 33.722 1.00 27.74 87 VAL A O 1
ATOM 661 N N . ARG A 1 88 ? -12.570 -2.447 32.419 1.00 21.93 88 ARG A N 1
ATOM 662 C CA . ARG A 1 88 ? -13.820 -2.975 33.012 1.00 21.69 88 ARG A CA 1
ATOM 663 C C . ARG A 1 88 ? -13.537 -3.649 34.351 1.00 21.24 88 ARG A C 1
ATOM 664 O O . ARG A 1 88 ? -14.505 -3.954 35.077 1.00 26.17 88 ARG A O 1
ATOM 672 N N . THR A 1 89 ? -12.292 -3.965 34.673 1.00 22.63 89 THR A N 1
ATOM 673 C CA . THR A 1 89 ? -11.926 -4.720 35.895 1.00 21.56 89 THR A CA 1
ATOM 674 C C . THR A 1 89 ? -11.155 -3.841 36.878 1.00 20.84 89 THR A C 1
ATOM 675 O O . THR A 1 89 ? -10.333 -4.376 37.605 1.00 22.24 89 THR A O 1
ATOM 679 N N . SER A 1 90 ? -11.423 -2.523 36.923 1.00 20.10 90 SER A N 1
ATOM 680 C CA . SER A 1 90 ? -10.631 -1.555 37.733 1.00 22.44 90 SER A CA 1
ATOM 681 C C . SER A 1 90 ? -11.464 -1.064 38.919 1.00 22.37 90 SER A C 1
ATOM 682 O O . SER A 1 90 ? -11.018 -0.091 39.590 1.00 21.75 90 SER A O 1
ATOM 685 N N . TRP A 1 91 ? -12.555 -1.748 39.257 1.00 21.30 91 TRP A N 1
ATOM 686 C CA . TRP A 1 91 ? -13.502 -1.327 40.329 1.00 22.72 91 TRP A CA 1
ATOM 687 C C . TRP A 1 91 ? -13.196 -2.026 41.639 1.00 25.57 91 TRP A C 1
ATOM 688 O O . TRP A 1 91 ? -12.558 -3.088 41.638 1.00 22.13 91 TRP A O 1
ATOM 699 N N . GLY A 1 92 ? -13.691 -1.452 42.728 1.00 24.08 92 GLY A N 1
ATOM 700 C CA . GLY A 1 92 ? -13.695 -2.071 44.070 1.00 22.11 92 GLY A CA 1
ATOM 701 C C . GLY A 1 92 ? -12.347 -2.619 44.472 1.00 24.05 92 GLY A C 1
ATOM 702 O O . GLY A 1 92 ? -11.319 -1.858 44.447 1.00 25.30 92 GLY A O 1
ATOM 703 N N . LYS A 1 93 ? -12.323 -3.897 44.876 1.00 25.49 93 LYS A N 1
ATOM 704 C CA . LYS A 1 93 ? -11.120 -4.539 45.463 1.00 29.25 93 LYS A CA 1
ATOM 705 C C . LYS A 1 93 ? -10.046 -4.738 44.377 1.00 25.27 93 LYS A C 1
ATOM 706 O O . LYS A 1 93 ? -8.907 -5.008 44.750 1.00 25.60 93 LYS A O 1
ATOM 712 N N . ASP A 1 94 ? -10.387 -4.580 43.098 1.00 25.49 94 ASP A N 1
ATOM 713 C CA . ASP A 1 94 ? -9.465 -4.777 41.955 1.00 24.76 94 ASP A CA 1
ATOM 714 C C . ASP A 1 94 ? -8.608 -3.519 41.725 1.00 24.68 94 ASP A C 1
ATOM 715 O O . ASP A 1 94 ? -7.640 -3.568 40.925 1.00 22.63 94 ASP A O 1
ATOM 720 N N . PHE A 1 95 ? -8.948 -2.396 42.353 1.00 21.07 95 PHE A N 1
ATOM 721 C CA . PHE A 1 95 ? -8.298 -1.092 42.037 1.00 19.66 95 PHE A CA 1
ATOM 722 C C . PHE A 1 95 ? -6.846 -1.016 42.522 1.00 18.15 95 PHE A C 1
ATOM 723 O O . PHE A 1 95 ? -6.008 -0.423 41.798 1.00 17.47 95 PHE A O 1
ATOM 731 N N . GLN A 1 96 ? -6.532 -1.557 43.703 1.00 19.25 96 GLN A N 1
ATOM 732 C CA . GLN A 1 96 ? -5.218 -1.364 44.346 1.00 20.15 96 GLN A CA 1
ATOM 733 C C . GLN A 1 96 ? -4.093 -1.720 43.361 1.00 19.08 96 GLN A C 1
ATOM 734 O O . GLN A 1 96 ? -3.137 -0.969 43.222 1.00 18.40 96 GLN A O 1
ATOM 740 N N . PRO A 1 97 ? -4.103 -2.856 42.628 1.00 19.53 97 PRO A N 1
ATOM 741 C CA . PRO A 1 97 ? -3.003 -3.125 41.703 1.00 17.67 97 PRO A CA 1
ATOM 742 C C . PRO A 1 97 ? -2.819 -2.089 40.585 1.00 15.91 97 PRO A C 1
ATOM 743 O O . PRO A 1 97 ? -1.738 -1.954 40.065 1.00 16.82 97 PRO A O 1
ATOM 747 N N . TYR A 1 98 ? -3.893 -1.431 40.179 1.00 16.25 98 TYR A N 1
ATOM 748 C CA . TYR A 1 98 ? -3.800 -0.362 39.158 1.00 16.87 98 TYR A CA 1
ATOM 749 C C . TYR A 1 98 ? -3.038 0.820 39.741 1.00 16.89 98 TYR A C 1
ATOM 750 O O . TYR A 1 98 ? -2.187 1.420 39.071 1.00 16.55 98 TYR A O 1
ATOM 759 N N . VAL A 1 99 ? -3.310 1.126 41.007 1.00 17.01 99 VAL A N 1
ATOM 760 C CA . VAL A 1 99 ? -2.549 2.247 41.621 1.00 17.06 99 VAL A CA 1
ATOM 761 C C . VAL A 1 99 ? -1.063 1.880 41.766 1.00 16.80 99 VAL A C 1
ATOM 762 O O . VAL A 1 99 ? -0.189 2.638 41.450 1.00 16.28 99 VAL A O 1
ATOM 766 N N . THR A 1 100 ? -0.761 0.705 42.296 1.00 16.24 100 THR A N 1
ATOM 767 C CA . THR A 1 100 ? 0.617 0.301 42.543 1.00 16.97 100 THR A CA 1
ATOM 768 C C . THR A 1 100 ? 1.381 0.192 41.214 1.00 16.53 100 THR A C 1
ATOM 769 O O . THR A 1 100 ? 2.439 0.748 41.069 1.00 17.72 100 THR A O 1
ATOM 773 N N . ASN A 1 101 ? 0.796 -0.472 40.248 1.00 14.34 101 ASN A N 1
ATOM 774 C CA . ASN A 1 101 ? 1.567 -0.752 39.010 1.00 15.61 101 ASN A CA 1
ATOM 775 C C . ASN A 1 101 ? 1.468 0.378 37.998 1.00 15.52 101 ASN A C 1
ATOM 776 O O . ASN A 1 101 ? 2.347 0.429 37.120 1.00 16.57 101 ASN A O 1
ATOM 781 N N . ASN A 1 102 ? 0.467 1.257 38.045 1.00 15.45 102 ASN A N 1
ATOM 782 C CA . ASN A 1 102 ? 0.325 2.310 37.031 1.00 16.08 102 ASN A CA 1
ATOM 783 C C . ASN A 1 102 ? 0.859 3.637 37.585 1.00 18.52 102 ASN A C 1
ATOM 784 O O . ASN A 1 102 ? 1.260 4.484 36.738 1.00 20.90 102 ASN A O 1
ATOM 789 N N . ILE A 1 103 ? 0.834 3.848 38.911 1.00 15.83 103 ILE A N 1
ATOM 790 C CA . ILE A 1 103 ? 1.291 5.132 39.505 1.00 16.18 103 ILE A CA 1
ATOM 791 C C . ILE A 1 103 ? 2.636 4.943 40.210 1.00 15.74 103 ILE A C 1
ATOM 792 O O . ILE A 1 103 ? 3.605 5.612 39.830 1.00 15.09 103 ILE A O 1
ATOM 797 N N . MET A 1 104 ? 2.711 4.026 41.171 1.00 16.02 104 MET A N 1
ATOM 798 C CA . MET A 1 104 ? 3.958 3.874 41.959 1.00 17.38 104 MET A CA 1
ATOM 799 C C . MET A 1 104 ? 5.100 3.417 41.042 1.00 15.39 104 MET A C 1
ATOM 800 O O . MET A 1 104 ? 6.217 3.944 41.143 1.00 16.63 104 MET A O 1
ATOM 805 N N . VAL A 1 105 ? 4.864 2.503 40.114 1.00 15.34 105 VAL A N 1
ATOM 806 C CA . VAL A 1 105 ? 5.922 2.043 39.185 1.00 17.31 105 VAL A CA 1
ATOM 807 C C . VAL A 1 105 ? 6.440 3.222 38.355 1.00 14.92 105 VAL A C 1
ATOM 808 O O . VAL A 1 105 ? 7.634 3.359 38.148 1.00 15.92 105 VAL A O 1
ATOM 812 N N . THR A 1 106 ? 5.545 4.048 37.867 1.00 15.25 106 THR A N 1
ATOM 813 C CA . THR A 1 106 ? 5.940 5.169 37.006 1.00 15.90 106 THR A CA 1
ATOM 814 C C . THR A 1 106 ? 6.779 6.150 37.834 1.00 14.60 106 THR A C 1
ATOM 815 O O . THR A 1 106 ? 7.836 6.593 37.354 1.00 14.48 106 THR A O 1
ATOM 819 N N . GLN A 1 107 ? 6.342 6.428 39.041 1.00 15.36 107 GLN A N 1
ATOM 820 C CA . GLN A 1 107 ? 7.123 7.345 39.906 1.00 16.15 107 GLN A CA 1
ATOM 821 C C . GLN A 1 107 ? 8.518 6.752 40.135 1.00 15.31 107 GLN A C 1
ATOM 822 O O . GLN A 1 107 ? 9.507 7.513 40.094 1.00 17.32 107 GLN A O 1
ATOM 828 N N . GLN A 1 108 ? 8.620 5.481 40.468 1.00 14.82 108 GLN A N 1
ATOM 829 C CA . GLN A 1 108 ? 9.945 4.905 40.770 1.00 16.50 108 GLN A CA 1
ATOM 830 C C . GLN A 1 108 ? 10.863 4.969 39.534 1.00 15.84 108 GLN A C 1
ATOM 831 O O . GLN A 1 108 ? 12.077 5.242 39.681 1.00 16.94 108 GLN A O 1
ATOM 837 N N . LEU A 1 109 ? 10.346 4.647 38.368 1.00 15.33 109 LEU A N 1
ATOM 838 C CA . LEU A 1 109 ? 11.143 4.753 37.120 1.00 15.29 109 LEU A CA 1
ATOM 839 C C . LEU A 1 109 ? 11.607 6.191 36.924 1.00 16.69 109 LEU A C 1
ATOM 840 O O . LEU A 1 109 ? 12.787 6.386 36.663 1.00 18.80 109 LEU A O 1
ATOM 845 N N . LEU A 1 110 ? 10.714 7.165 37.061 1.00 15.50 110 LEU A N 1
ATOM 846 C CA . LEU A 1 110 ? 11.116 8.556 36.817 1.00 16.55 110 LEU A CA 1
ATOM 847 C C . LEU A 1 110 ? 12.140 9.005 37.841 1.00 18.57 110 LEU A C 1
ATOM 848 O O . LEU A 1 110 ? 13.066 9.723 37.441 1.00 17.56 110 LEU A O 1
ATOM 853 N N . GLU A 1 111 ? 11.968 8.643 39.116 1.00 16.63 111 GLU A N 1
ATOM 854 C CA . GLU A 1 111 ? 12.975 9.002 40.159 1.00 17.88 111 GLU A CA 1
ATOM 855 C C . GLU A 1 111 ? 14.335 8.440 39.736 1.00 18.70 111 GLU A C 1
ATOM 856 O O . GLU A 1 111 ? 15.358 9.116 39.888 1.00 19.95 111 GLU A O 1
ATOM 862 N N . ALA A 1 112 ? 14.371 7.207 39.249 1.00 18.13 112 ALA A N 1
ATOM 863 C CA . ALA A 1 112 ? 15.641 6.534 38.918 1.00 19.12 112 ALA A CA 1
ATOM 864 C C . ALA A 1 112 ? 16.267 7.237 37.721 1.00 20.68 112 ALA A C 1
ATOM 865 O O . ALA A 1 112 ? 17.491 7.292 37.602 1.00 23.50 112 ALA A O 1
ATOM 867 N N . CYS A 1 113 ? 15.445 7.846 36.868 1.00 20.21 113 CYS A N 1
ATOM 868 C CA . CYS A 1 113 ? 15.923 8.504 35.633 1.00 21.13 113 CYS A CA 1
ATOM 869 C C . CYS A 1 113 ? 16.506 9.900 35.911 1.00 22.11 113 CYS A C 1
ATOM 870 O O . CYS A 1 113 ? 17.195 10.445 35.014 1.00 22.66 113 CYS A O 1
ATOM 873 N N . LYS A 1 114 ? 16.297 10.457 37.096 1.00 20.67 114 LYS A N 1
ATOM 874 C CA . LYS A 1 114 ? 16.986 11.714 37.526 1.00 25.51 114 LYS A CA 1
ATOM 875 C C . LYS A 1 114 ? 18.516 11.520 37.484 1.00 29.74 114 LYS A C 1
ATOM 876 O O . LYS A 1 114 ? 19.218 12.517 37.217 1.00 39.35 114 LYS A O 1
ATOM 882 N N . HIS A 1 115 ? 19.015 10.313 37.779 1.00 32.06 115 HIS A N 1
ATOM 883 C CA . HIS A 1 115 ? 20.456 9.998 38.021 1.00 40.48 115 HIS A CA 1
ATOM 884 C C . HIS A 1 115 ? 21.141 9.484 36.752 1.00 40.64 115 HIS A C 1
ATOM 885 O O . HIS A 1 115 ? 22.245 8.913 36.884 1.00 48.07 115 HIS A O 1
ATOM 892 N N . ILE A 1 116 ? 20.526 9.638 35.580 1.00 33.78 116 ILE A N 1
ATOM 893 C CA . ILE A 1 116 ? 21.140 9.211 34.295 1.00 32.06 116 ILE A CA 1
ATOM 894 C C . ILE A 1 116 ? 20.844 10.277 33.252 1.00 34.73 116 ILE A C 1
ATOM 895 O O . ILE A 1 116 ? 20.168 11.252 33.611 1.00 40.03 116 ILE A O 1
ATOM 900 N N . LYS A 1 117 ? 21.361 10.142 32.037 1.00 28.74 117 LYS A N 1
ATOM 901 C CA . LYS A 1 117 ? 21.060 11.174 31.005 1.00 32.68 117 LYS A CA 1
ATOM 902 C C . LYS A 1 117 ? 20.391 10.478 29.826 1.00 29.14 117 LYS A C 1
ATOM 903 O O . LYS A 1 117 ? 21.029 10.302 28.806 1.00 30.13 117 LYS A O 1
ATOM 909 N N . LEU A 1 118 ? 19.118 10.130 29.967 1.00 25.85 118 LEU A N 1
ATOM 910 C CA . LEU A 1 118 ? 18.409 9.429 28.891 1.00 20.14 118 LEU A CA 1
ATOM 911 C C . LEU A 1 118 ? 18.355 10.318 27.666 1.00 19.93 118 LEU A C 1
ATOM 912 O O . LEU A 1 118 ? 18.235 11.589 27.807 1.00 20.37 118 LEU A O 1
ATOM 917 N N . ASP A 1 119 ? 18.245 9.675 26.525 1.00 19.39 119 ASP A N 1
ATOM 918 C CA . ASP A 1 119 ? 17.755 10.333 25.294 1.00 21.63 119 ASP A CA 1
ATOM 919 C C . ASP A 1 119 ? 16.249 10.604 25.409 1.00 19.89 119 ASP A C 1
ATOM 920 O O . ASP A 1 119 ? 15.810 11.702 25.097 1.00 18.43 119 ASP A O 1
ATOM 925 N N . LYS A 1 120 ? 15.450 9.602 25.760 1.00 17.56 120 LYS A N 1
ATOM 926 C CA . LYS A 1 120 ? 13.979 9.702 25.735 1.00 17.76 120 LYS A CA 1
ATOM 927 C C . LYS A 1 120 ? 13.433 8.729 26.750 1.00 17.94 120 LYS A C 1
ATOM 928 O O . LYS A 1 120 ? 14.001 7.615 26.904 1.00 17.21 120 LYS A O 1
ATOM 934 N N . PHE A 1 121 ? 12.390 9.179 27.422 1.00 15.74 121 PHE A N 1
ATOM 935 C CA . PHE A 1 121 ? 11.552 8.352 28.302 1.00 14.95 121 PHE A CA 1
ATOM 936 C C . PHE A 1 121 ? 10.189 8.321 27.676 1.00 15.27 121 PHE A C 1
ATOM 937 O O . PHE A 1 121 ? 9.458 9.325 27.734 1.00 14.77 121 PHE A O 1
ATOM 945 N N . ILE A 1 122 ? 9.889 7.238 26.950 1.00 13.64 122 ILE A N 1
ATOM 946 C CA . ILE A 1 122 ? 8.690 7.126 26.112 1.00 14.39 122 ILE A CA 1
ATOM 947 C C . ILE A 1 122 ? 7.635 6.383 26.916 1.00 15.42 122 ILE A C 1
ATOM 948 O O . ILE A 1 122 ? 7.749 5.174 27.078 1.00 14.16 122 ILE A O 1
ATOM 953 N N . HIS A 1 123 ? 6.685 7.129 27.422 1.00 14.15 123 HIS A N 1
ATOM 954 C CA . HIS A 1 123 ? 5.630 6.655 28.347 1.00 14.33 123 HIS A CA 1
ATOM 955 C C . HIS A 1 123 ? 4.393 6.304 27.567 1.00 14.59 123 HIS A C 1
ATOM 956 O O . HIS A 1 123 ? 3.833 7.176 26.879 1.00 15.26 123 HIS A O 1
ATOM 963 N N . ILE A 1 124 ? 3.912 5.083 27.668 1.00 14.29 124 ILE A N 1
ATOM 964 C CA . ILE A 1 124 ? 2.728 4.649 26.932 1.00 14.83 124 ILE A CA 1
ATOM 965 C C . ILE A 1 124 ? 1.483 4.836 27.795 1.00 15.24 124 ILE A C 1
ATOM 966 O O . ILE A 1 124 ? 1.440 4.351 28.931 1.00 14.49 124 ILE A O 1
ATOM 971 N N . SER A 1 125 ? 0.581 5.656 27.305 1.00 15.57 125 SER A N 1
ATOM 972 C CA . SER A 1 125 ? -0.715 5.918 27.950 1.00 15.60 125 SER A CA 1
ATOM 973 C C . SER A 1 125 ? -1.857 5.445 27.047 1.00 15.39 125 SER A C 1
ATOM 974 O O . SER A 1 125 ? -1.647 4.670 26.071 1.00 15.26 125 SER A O 1
ATOM 977 N N . THR A 1 126 ? -3.064 5.927 27.307 1.00 14.47 126 THR A N 1
ATOM 978 C CA . THR A 1 126 ? -4.297 5.332 26.773 1.00 13.87 126 THR A CA 1
ATOM 979 C C . THR A 1 126 ? -5.287 6.418 26.390 1.00 15.43 126 THR A C 1
ATOM 980 O O . THR A 1 126 ? -5.398 7.477 27.134 1.00 16.99 126 THR A O 1
ATOM 984 N N . SER A 1 127 ? -6.087 6.122 25.369 1.00 15.33 127 SER A N 1
ATOM 985 C CA . SER A 1 127 ? -7.304 6.885 25.040 1.00 15.05 127 SER A CA 1
ATOM 986 C C . SER A 1 127 ? -8.239 6.921 26.260 1.00 16.38 127 SER A C 1
ATOM 987 O O . SER A 1 127 ? -9.118 7.807 26.268 1.00 15.68 127 SER A O 1
ATOM 990 N N . SER A 1 128 ? -8.128 5.982 27.197 1.00 14.38 128 SER A N 1
ATOM 991 C CA . SER A 1 128 ? -9.019 5.959 28.386 1.00 15.11 128 SER A CA 1
ATOM 992 C C . SER A 1 128 ? -8.864 7.203 29.235 1.00 17.89 128 SER A C 1
ATOM 993 O O . SER A 1 128 ? -9.734 7.414 30.076 1.00 18.69 128 SER A O 1
ATOM 996 N N . VAL A 1 129 ? -7.831 8.010 29.042 1.00 16.13 129 VAL A N 1
ATOM 997 C CA . VAL A 1 129 ? -7.701 9.247 29.858 1.00 16.76 129 VAL A CA 1
ATOM 998 C C . VAL A 1 129 ? -8.751 10.260 29.417 1.00 16.86 129 VAL A C 1
ATOM 999 O O . VAL A 1 129 ? -9.081 11.134 30.241 1.00 19.37 129 VAL A O 1
ATOM 1003 N N . TYR A 1 130 ? -9.239 10.188 28.181 1.00 17.66 130 TYR A N 1
ATOM 1004 C CA . TYR A 1 130 ? -10.133 11.235 27.648 1.00 16.92 130 TYR A CA 1
ATOM 1005 C C . TYR A 1 130 ? -11.514 11.140 28.301 1.00 22.28 130 TYR A C 1
ATOM 1006 O O . TYR A 1 130 ? -12.087 12.215 28.600 1.00 21.21 130 TYR A O 1
ATOM 1015 N N . GLY A 1 131 ? -12.046 9.930 28.458 1.00 21.13 131 GLY A N 1
ATOM 1016 C CA . GLY A 1 131 ? -13.460 9.772 28.842 1.00 26.98 131 GLY A CA 1
ATOM 1017 C C . GLY A 1 131 ? -14.384 9.942 27.649 1.00 31.95 131 GLY A C 1
ATOM 1018 O O . GLY A 1 131 ? -14.024 9.458 26.563 1.00 39.35 131 GLY A O 1
ATOM 1019 N N . GLU A 1 132 ? -15.574 10.499 27.852 1.00 29.64 132 GLU A N 1
ATOM 1020 C CA . GLU A 1 132 ? -16.579 10.640 26.774 1.00 33.32 132 GLU A CA 1
ATOM 1021 C C . GLU A 1 132 ? -16.403 11.995 26.123 1.00 30.35 132 GLU A C 1
ATOM 1022 O O . GLU A 1 132 ? -16.652 12.989 26.782 1.00 31.17 132 GLU A O 1
ATOM 1028 N N . LYS A 1 133 ? -16.055 12.020 24.839 1.00 29.41 133 LYS A N 1
ATOM 1029 C CA . LYS A 1 133 ? -15.954 13.263 24.044 1.00 33.85 133 LYS A CA 1
ATOM 1030 C C . LYS A 1 133 ? -16.682 13.052 22.709 1.00 33.35 133 LYS A C 1
ATOM 1031 O O . LYS A 1 133 ? -16.770 11.902 22.240 1.00 39.23 133 LYS A O 1
ATOM 1037 N N . SER A 1 134 ? -17.198 14.138 22.152 1.00 42.35 134 SER A N 1
ATOM 1038 C CA . SER A 1 134 ? -17.740 14.195 20.774 1.00 48.50 134 SER A CA 1
ATOM 1039 C C . SER A 1 134 ? -16.596 14.582 19.833 1.00 43.27 134 SER A C 1
ATOM 1040 O O . SER A 1 134 ? -15.741 15.434 20.202 1.00 48.96 134 SER A O 1
ATOM 1043 N N . GLY A 1 135 ? -16.558 13.974 18.655 1.00 40.11 135 GLY A N 1
ATOM 1044 C CA . GLY A 1 135 ? -15.562 14.363 17.654 1.00 32.28 135 GLY A CA 1
ATOM 1045 C C . GLY A 1 135 ? -14.231 13.658 17.907 1.00 25.05 135 GLY A C 1
ATOM 1046 O O . GLY A 1 135 ? -14.096 12.857 18.862 1.00 26.56 135 GLY A O 1
ATOM 1047 N N . ALA A 1 136 ? -13.281 13.862 17.002 1.00 24.54 136 ALA A N 1
ATOM 1048 C CA . ALA A 1 136 ? -11.922 13.311 17.105 1.00 21.01 136 ALA A CA 1
ATOM 1049 C C . ALA A 1 136 ? -11.169 14.087 18.177 1.00 22.78 136 ALA A C 1
ATOM 1050 O O . ALA A 1 136 ? -11.159 15.309 18.180 1.00 24.20 136 ALA A O 1
ATOM 1052 N N . VAL A 1 137 ? -10.608 13.405 19.152 1.00 17.15 137 VAL A N 1
ATOM 1053 C CA . VAL A 1 137 ? -9.999 14.126 20.271 1.00 16.11 137 VAL A CA 1
ATOM 1054 C C . VAL A 1 137 ? -8.544 14.489 19.950 1.00 17.35 137 VAL A C 1
ATOM 1055 O O . VAL A 1 137 ? -7.738 13.656 19.543 1.00 16.81 137 VAL A O 1
ATOM 1059 N N . SER A 1 138 ? -8.210 15.744 20.235 1.00 18.69 138 SER A N 1
ATOM 1060 C CA . SER A 1 138 ? -6.816 16.170 20.133 1.00 19.51 138 SER A CA 1
ATOM 1061 C C . SER A 1 138 ? -6.188 16.183 21.539 1.00 18.01 138 SER A C 1
ATOM 1062 O O . SER A 1 138 ? -6.903 16.186 22.564 1.00 17.64 138 SER A O 1
ATOM 1065 N N . GLU A 1 139 ? -4.865 16.246 21.585 1.00 19.22 139 GLU A N 1
ATOM 1066 C CA . GLU A 1 139 ? -4.077 16.033 22.823 1.00 18.17 139 GLU A CA 1
ATOM 1067 C C . GLU A 1 139 ? -4.173 17.191 23.824 1.00 21.78 139 GLU A C 1
ATOM 1068 O O . GLU A 1 139 ? -3.817 16.942 24.960 1.00 26.16 139 GLU A O 1
ATOM 1074 N N . ASP A 1 140 ? -4.711 18.356 23.430 1.00 24.33 140 ASP A N 1
ATOM 1075 C CA . ASP A 1 140 ? -4.845 19.535 24.316 1.00 27.70 140 ASP A CA 1
ATOM 1076 C C . ASP A 1 140 ? -6.173 19.503 25.088 1.00 25.45 140 ASP A C 1
ATOM 1077 O O . ASP A 1 140 ? -6.376 20.371 25.962 1.00 26.30 140 ASP A O 1
ATOM 1082 N N . LEU A 1 141 ? -7.065 18.559 24.804 1.00 22.03 141 LEU A N 1
ATOM 1083 C CA . LEU A 1 141 ? -8.390 18.494 25.460 1.00 22.36 141 LEU A CA 1
ATOM 1084 C C . LEU A 1 141 ? -8.241 18.224 26.955 1.00 22.14 141 LEU A C 1
ATOM 1085 O O . LEU A 1 141 ? -7.421 17.346 27.369 1.00 20.97 141 LEU A O 1
ATOM 1090 N N . LEU A 1 142 ? -9.113 18.804 27.762 1.00 21.62 142 LEU A N 1
ATOM 1091 C CA . LEU A 1 142 ? -9.164 18.471 29.203 1.00 22.22 142 LEU A CA 1
ATOM 1092 C C . LEU A 1 142 ? -9.599 17.015 29.365 1.00 20.00 142 LEU A C 1
ATOM 1093 O O . LEU A 1 142 ? -10.694 16.610 29.013 1.00 22.68 142 LEU A O 1
ATOM 1098 N N . PRO A 1 143 ? -8.726 16.150 29.894 1.00 19.88 143 PRO A N 1
ATOM 1099 C CA . PRO A 1 143 ? -9.084 14.747 30.021 1.00 20.46 143 PRO A CA 1
ATOM 1100 C C . PRO A 1 143 ? -9.891 14.534 31.306 1.00 22.52 143 PRO A C 1
ATOM 1101 O O . PRO A 1 143 ? -9.464 14.990 32.349 1.00 26.12 143 PRO A O 1
ATOM 1105 N N . ILE A 1 144 ? -10.981 13.809 31.185 1.00 20.70 144 ILE A N 1
ATOM 1106 C CA . ILE A 1 144 ? -11.827 13.440 32.342 1.00 23.33 144 ILE A CA 1
ATOM 1107 C C . ILE A 1 144 ? -12.146 11.967 32.209 1.00 19.49 144 ILE A C 1
ATOM 1108 O O . ILE A 1 144 ? -13.121 11.548 31.606 1.00 20.57 144 ILE A O 1
ATOM 1112 N N . PRO A 1 145 ? -11.270 11.113 32.762 1.00 20.08 145 PRO A N 1
ATOM 1113 C CA . PRO A 1 145 ? -11.493 9.680 32.613 1.00 19.39 145 PRO A CA 1
ATOM 1114 C C . PRO A 1 145 ? -12.856 9.219 33.135 1.00 20.30 145 PRO A C 1
ATOM 1115 O O . PRO A 1 145 ? -13.430 9.831 34.061 1.00 20.00 145 PRO A O 1
ATOM 1119 N N . LEU A 1 146 ? -13.386 8.174 32.510 1.00 18.61 146 LEU A N 1
ATOM 1120 C CA . LEU A 1 146 ? -14.659 7.543 32.904 1.00 17.93 146 LEU A CA 1
ATOM 1121 C C . LEU A 1 146 ? -14.431 6.294 33.760 1.00 16.52 146 LEU A C 1
ATOM 1122 O O . LEU A 1 146 ? -15.420 5.761 34.368 1.00 17.92 146 LEU A O 1
ATOM 1127 N N . SER A 1 147 ? -13.191 5.802 33.830 1.00 16.67 147 SER A N 1
ATOM 1128 C CA . SER A 1 147 ? -12.863 4.579 34.595 1.00 17.51 147 SER A CA 1
ATOM 1129 C C . SER A 1 147 ? -11.727 4.831 35.574 1.00 16.79 147 SER A C 1
ATOM 1130 O O . SER A 1 147 ? -10.832 5.633 35.306 1.00 15.08 147 SER A O 1
ATOM 1133 N N . PRO A 1 148 ? -11.689 4.066 36.689 1.00 16.41 148 PRO A N 1
ATOM 1134 C CA . PRO A 1 148 ? -10.557 4.072 37.592 1.00 16.86 148 PRO A CA 1
ATOM 1135 C C . PRO A 1 148 ? -9.235 3.736 36.900 1.00 15.55 148 PRO A C 1
ATOM 1136 O O . PRO A 1 148 ? -8.252 4.345 37.160 1.00 17.29 148 PRO A O 1
ATOM 1140 N N . TYR A 1 149 ? -9.250 2.804 35.953 1.00 16.02 149 TYR A N 1
ATOM 1141 C CA . TYR A 1 149 ? -8.077 2.530 35.079 1.00 16.26 149 TYR A CA 1
ATOM 1142 C C . TYR A 1 149 ? -7.561 3.824 34.448 1.00 15.25 149 TYR A C 1
ATOM 1143 O O . TYR A 1 149 ? -6.366 4.132 34.517 1.00 15.24 149 TYR A O 1
ATOM 1152 N N . GLY A 1 150 ? -8.452 4.565 33.800 1.00 16.23 150 GLY A N 1
ATOM 1153 C CA . GLY A 1 150 ? -8.112 5.777 33.072 1.00 16.23 150 GLY A CA 1
ATOM 1154 C C . GLY A 1 150 ? -7.538 6.786 34.031 1.00 14.31 150 GLY A C 1
ATOM 1155 O O . GLY A 1 150 ? -6.606 7.487 33.666 1.00 14.38 150 GLY A O 1
ATOM 1156 N N . VAL A 1 151 ? -8.117 6.841 35.230 1.00 14.41 151 VAL A N 1
ATOM 1157 C CA . VAL A 1 151 ? -7.567 7.773 36.235 1.00 14.80 151 VAL A CA 1
ATOM 1158 C C . VAL A 1 151 ? -6.094 7.424 36.497 1.00 15.30 151 VAL A C 1
ATOM 1159 O O . VAL A 1 151 ? -5.237 8.321 36.583 1.00 16.12 151 VAL A O 1
ATOM 1163 N N . THR A 1 152 ? -5.780 6.171 36.771 1.00 14.60 152 THR A N 1
ATOM 1164 C CA . THR A 1 152 ? -4.409 5.801 37.128 1.00 15.79 152 THR A CA 1
ATOM 1165 C C . THR A 1 152 ? -3.431 6.055 35.972 1.00 14.90 152 THR A C 1
ATOM 1166 O O . THR A 1 152 ? -2.283 6.437 36.231 1.00 14.97 152 THR A O 1
ATOM 1170 N N . LYS A 1 153 ? -3.863 5.856 34.729 1.00 14.84 153 LYS A N 1
ATOM 1171 C CA . LYS A 1 153 ? -3.012 6.113 33.549 1.00 14.34 153 LYS A CA 1
ATOM 1172 C C . LYS A 1 153 ? -2.793 7.630 33.418 1.00 14.76 153 LYS A C 1
ATOM 1173 O O . LYS A 1 153 ? -1.652 8.045 33.158 1.00 16.31 153 LYS A O 1
ATOM 1179 N N . LEU A 1 154 ? -3.844 8.402 33.662 1.00 14.98 154 LEU A N 1
ATOM 1180 C CA . LEU A 1 154 ? -3.688 9.870 33.601 1.00 14.96 154 LEU A CA 1
ATOM 1181 C C . LEU A 1 154 ? -2.714 10.308 34.705 1.00 13.92 154 LEU A C 1
ATOM 1182 O O . LEU A 1 154 ? -1.898 11.178 34.434 1.00 13.27 154 LEU A O 1
ATOM 1187 N N . SER A 1 155 ? -2.785 9.746 35.905 1.00 13.98 155 SER A N 1
ATOM 1188 C CA . SER A 1 155 ? -1.803 10.097 36.980 1.00 15.48 155 SER A CA 1
ATOM 1189 C C . SER A 1 155 ? -0.380 9.766 36.526 1.00 15.85 155 SER A C 1
ATOM 1190 O O . SER A 1 155 ? 0.579 10.516 36.776 1.00 14.44 155 SER A O 1
ATOM 1193 N N . GLY A 1 156 ? -0.204 8.674 35.778 1.00 13.86 156 GLY A N 1
ATOM 1194 C CA . GLY A 1 156 ? 1.118 8.357 35.223 1.00 15.58 156 GLY A CA 1
ATOM 1195 C C . GLY A 1 156 ? 1.607 9.423 34.265 1.00 13.56 156 GLY A C 1
ATOM 1196 O O . GLY A 1 156 ? 2.767 9.810 34.365 1.00 15.80 156 GLY A O 1
ATOM 1197 N N . GLU A 1 157 ? 0.749 9.977 33.427 1.00 14.20 157 GLU A N 1
ATOM 1198 C CA . GLU A 1 157 ? 1.136 11.040 32.481 1.00 15.16 157 GLU A CA 1
ATOM 1199 C C . GLU A 1 157 ? 1.506 12.257 33.321 1.00 15.77 157 GLU A C 1
ATOM 1200 O O . GLU A 1 157 ? 2.485 12.896 33.042 1.00 14.48 157 GLU A O 1
ATOM 1206 N N . HIS A 1 158 ? 0.722 12.548 34.356 1.00 15.08 158 HIS A N 1
ATOM 1207 C CA . HIS A 1 158 ? 0.993 13.761 35.168 1.00 15.85 158 HIS A CA 1
ATOM 1208 C C . HIS A 1 158 ? 2.361 13.598 35.825 1.00 15.80 158 HIS A C 1
ATOM 1209 O O . HIS A 1 158 ? 3.115 14.599 35.935 1.00 16.00 158 HIS A O 1
ATOM 1216 N N . LEU A 1 159 ? 2.693 12.422 36.360 1.00 16.35 159 LEU A N 1
ATOM 1217 C CA . LEU A 1 159 ? 4.019 12.212 36.952 1.00 15.20 159 LEU A CA 1
ATOM 1218 C C . LEU A 1 159 ? 5.114 12.499 35.921 1.00 15.05 159 LEU A C 1
ATOM 1219 O O . LEU A 1 159 ? 6.105 13.162 36.231 1.00 15.04 159 LEU A O 1
ATOM 1224 N N . CYS A 1 160 ? 4.956 12.039 34.686 1.00 14.76 160 CYS A N 1
ATOM 1225 C CA . CYS A 1 160 ? 5.918 12.360 33.613 1.00 15.17 160 CYS A CA 1
ATOM 1226 C C . CYS A 1 160 ? 6.078 13.886 33.506 1.00 15.58 160 CYS A C 1
ATOM 1227 O O . CYS A 1 160 ? 7.238 14.331 33.495 1.00 15.31 160 CYS A O 1
ATOM 1230 N N . HIS A 1 161 ? 4.979 14.647 33.486 1.00 15.14 161 HIS A N 1
ATOM 1231 C CA . HIS A 1 161 ? 5.138 16.110 33.365 1.00 16.59 161 HIS A CA 1
ATOM 1232 C C . HIS A 1 161 ? 5.840 16.655 34.608 1.00 16.59 161 HIS A C 1
ATOM 1233 O O . HIS A 1 161 ? 6.619 17.617 34.451 1.00 17.96 161 HIS A O 1
ATOM 1240 N N . VAL A 1 162 ? 5.566 16.148 35.813 1.00 15.68 162 VAL A N 1
ATOM 1241 C CA . VAL A 1 162 ? 6.256 16.649 37.024 1.00 15.78 162 VAL A CA 1
ATOM 1242 C C . VAL A 1 162 ? 7.752 16.446 36.886 1.00 17.47 162 VAL A C 1
ATOM 1243 O O . VAL A 1 162 ? 8.513 17.357 37.157 1.00 16.69 162 VAL A O 1
ATOM 1247 N N . TYR A 1 163 ? 8.197 15.298 36.415 1.00 15.55 163 TYR A N 1
ATOM 1248 C CA . TYR A 1 163 ? 9.633 14.984 36.396 1.00 16.82 163 TYR A CA 1
ATOM 1249 C C . TYR A 1 163 ? 10.320 15.662 35.209 1.00 15.64 163 TYR A C 1
ATOM 1250 O O . TYR A 1 163 ? 11.499 16.018 35.329 1.00 17.49 163 TYR A O 1
ATOM 1259 N N . HIS A 1 164 ? 9.603 15.916 34.127 1.00 16.71 164 HIS A N 1
ATOM 1260 C CA . HIS A 1 164 ? 10.122 16.660 32.956 1.00 15.09 164 HIS A CA 1
ATOM 1261 C C . HIS A 1 164 ? 10.348 18.110 33.415 1.00 17.61 164 HIS A C 1
ATOM 1262 O O . HIS A 1 164 ? 11.457 18.647 33.222 1.00 18.09 164 HIS A O 1
ATOM 1269 N N . LYS A 1 165 ? 9.359 18.691 34.070 1.00 17.84 165 LYS A N 1
ATOM 1270 C CA . LYS A 1 165 ? 9.478 20.134 34.397 1.00 20.80 165 LYS A CA 1
ATOM 1271 C C . LYS A 1 165 ? 10.498 20.361 35.484 1.00 21.26 165 LYS A C 1
ATOM 1272 O O . LYS A 1 165 ? 11.246 21.378 35.415 1.00 22.96 165 LYS A O 1
ATOM 1278 N N . ASN A 1 166 ? 10.562 19.499 36.470 1.00 18.80 166 ASN A N 1
ATOM 1279 C CA . ASN A 1 166 ? 11.443 19.729 37.636 1.00 19.74 166 ASN A CA 1
ATOM 1280 C C . ASN A 1 166 ? 12.866 19.248 37.347 1.00 22.11 166 ASN A C 1
ATOM 1281 O O . ASN A 1 166 ? 13.804 19.881 37.840 1.00 23.11 166 ASN A O 1
ATOM 1286 N N . PHE A 1 167 ? 13.020 18.121 36.652 1.00 20.16 167 PHE A N 1
ATOM 1287 C CA . PHE A 1 167 ? 14.340 17.435 36.558 1.00 19.79 167 PHE A CA 1
ATOM 1288 C C . PHE A 1 167 ? 14.775 17.216 35.109 1.00 20.29 167 PHE A C 1
ATOM 1289 O O . PHE A 1 167 ? 15.838 16.588 34.940 1.00 22.19 167 PHE A O 1
ATOM 1297 N N . HIS A 1 168 ? 14.026 17.721 34.132 1.00 18.60 168 HIS A N 1
ATOM 1298 C CA . HIS A 1 168 ? 14.389 17.713 32.691 1.00 21.43 168 HIS A CA 1
ATOM 1299 C C . HIS A 1 168 ? 14.436 16.278 32.170 1.00 21.51 168 HIS A C 1
ATOM 1300 O O . HIS A 1 168 ? 15.076 16.068 31.145 1.00 21.64 168 HIS A O 1
ATOM 1307 N N . ILE A 1 169 ? 13.778 15.323 32.837 1.00 18.20 169 ILE A N 1
ATOM 1308 C CA . ILE A 1 169 ? 13.627 13.975 32.233 1.00 17.27 169 ILE A CA 1
ATOM 1309 C C . ILE A 1 169 ? 12.935 14.125 30.887 1.00 16.77 169 ILE A C 1
ATOM 1310 O O . ILE A 1 169 ? 11.863 14.734 30.795 1.00 16.72 169 ILE A O 1
ATOM 1315 N N . PRO A 1 170 ? 13.511 13.546 29.790 1.00 16.80 170 PRO A N 1
ATOM 1316 C CA . PRO A 1 170 ? 13.050 13.791 28.433 1.00 17.31 170 PRO A CA 1
ATOM 1317 C C . PRO A 1 170 ? 11.856 12.884 28.063 1.00 16.52 170 PRO A C 1
ATOM 1318 O O . PRO A 1 170 ? 11.945 11.995 27.198 1.00 16.08 170 PRO A O 1
ATOM 1322 N N . ILE A 1 171 ? 10.705 13.205 28.665 1.00 16.30 171 ILE A N 1
ATOM 1323 C CA . ILE A 1 171 ? 9.469 12.407 28.494 1.00 17.70 171 ILE A CA 1
ATOM 1324 C C . ILE A 1 171 ? 8.850 12.664 27.139 1.00 16.61 171 ILE A C 1
ATOM 1325 O O . ILE A 1 171 ? 8.883 13.781 26.607 1.00 16.83 171 ILE A O 1
ATOM 1330 N N . VAL A 1 172 ? 8.206 11.622 26.615 1.00 14.66 172 VAL A N 1
ATOM 1331 C CA . VAL A 1 172 ? 7.283 11.670 25.473 1.00 14.40 172 VAL A CA 1
ATOM 1332 C C . VAL A 1 172 ? 6.115 10.771 25.881 1.00 16.10 172 VAL A C 1
ATOM 1333 O O . VAL A 1 172 ? 6.397 9.671 26.399 1.00 16.47 172 VAL A O 1
ATOM 1337 N N . ILE A 1 173 ? 4.906 11.229 25.684 1.00 14.37 173 ILE A N 1
ATOM 1338 C CA . ILE A 1 173 ? 3.713 10.410 26.030 1.00 14.73 173 ILE A CA 1
ATOM 1339 C C . ILE A 1 173 ? 2.978 9.994 24.768 1.00 15.46 173 ILE A C 1
ATOM 1340 O O . ILE A 1 173 ? 2.627 10.826 23.955 1.00 14.72 173 ILE A O 1
ATOM 1345 N N . LEU A 1 174 ? 2.776 8.702 24.577 1.00 14.26 174 LEU A N 1
ATOM 1346 C CA . LEU A 1 174 ? 1.979 8.161 23.465 1.00 15.01 174 LEU A CA 1
ATOM 1347 C C . LEU A 1 174 ? 0.659 7.666 24.053 1.00 14.78 174 LEU A C 1
ATOM 1348 O O . LEU A 1 174 ? 0.674 6.839 24.941 1.00 18.44 174 LEU A O 1
ATOM 1353 N N . ARG A 1 175 ? -0.451 8.177 23.566 1.00 15.08 175 ARG A N 1
ATOM 1354 C CA . ARG A 1 175 ? -1.790 7.660 23.925 1.00 14.61 175 ARG A CA 1
ATOM 1355 C C . ARG A 1 175 ? -2.269 6.716 22.839 1.00 14.15 175 ARG A C 1
ATOM 1356 O O . ARG A 1 175 ? -2.725 7.155 21.752 1.00 15.31 175 ARG A O 1
ATOM 1364 N N . TYR A 1 176 ? -2.186 5.433 23.112 1.00 13.45 176 TYR A N 1
ATOM 1365 C CA . TYR A 1 176 ? -2.768 4.415 22.203 1.00 13.67 176 TYR A CA 1
ATOM 1366 C C . TYR A 1 176 ? -4.292 4.357 22.288 1.00 14.07 176 TYR A C 1
ATOM 1367 O O . TYR A 1 176 ? -4.882 4.481 23.345 1.00 14.83 176 TYR A O 1
ATOM 1376 N N . PHE A 1 177 ? -4.909 4.081 21.148 1.00 14.73 177 PHE A N 1
ATOM 1377 C CA . PHE A 1 177 ? -6.345 3.765 20.998 1.00 15.44 177 PHE A CA 1
ATOM 1378 C C . PHE A 1 177 ? -6.523 2.298 20.594 1.00 19.14 177 PHE A C 1
ATOM 1379 O O . PHE A 1 177 ? -6.037 1.801 19.528 1.00 25.76 177 PHE A O 1
ATOM 1387 N N . THR A 1 178 ? -7.245 1.601 21.429 1.00 19.37 178 THR A N 1
ATOM 1388 C CA . THR A 1 178 ? -7.681 0.191 21.332 1.00 15.29 178 THR A CA 1
ATOM 1389 C C . THR A 1 178 ? -6.836 -0.573 20.316 1.00 13.77 178 THR A C 1
ATOM 1390 O O . THR A 1 178 ? -7.258 -0.771 19.181 1.00 16.75 178 THR A O 1
ATOM 1394 N N . VAL A 1 179 ? -5.787 -1.199 20.821 1.00 13.33 179 VAL A N 1
ATOM 1395 C CA . VAL A 1 179 ? -4.874 -1.914 19.900 1.00 13.76 179 VAL A CA 1
ATOM 1396 C C . VAL A 1 179 ? -5.389 -3.342 19.704 1.00 13.44 179 VAL A C 1
ATOM 1397 O O . VAL A 1 179 ? -5.837 -3.982 20.659 1.00 14.83 179 VAL A O 1
ATOM 1401 N N . TYR A 1 180 ? -5.291 -3.861 18.478 1.00 12.70 180 TYR A N 1
ATOM 1402 C CA . TYR A 1 180 ? -5.747 -5.237 18.218 1.00 13.25 180 TYR A CA 1
ATOM 1403 C C . TYR A 1 180 ? -4.740 -5.907 17.291 1.00 13.82 180 TYR A C 1
ATOM 1404 O O . TYR A 1 180 ? -3.829 -5.268 16.730 1.00 13.97 180 TYR A O 1
ATOM 1413 N N . GLY A 1 181 ? -4.907 -7.216 17.150 1.00 14.28 181 GLY A N 1
ATOM 1414 C CA . GLY A 1 181 ? -4.063 -7.994 16.230 1.00 13.43 181 GLY A CA 1
ATOM 1415 C C . GLY A 1 181 ? -3.643 -9.280 16.889 1.00 14.03 181 GLY A C 1
ATOM 1416 O O . GLY A 1 181 ? -4.050 -9.600 18.013 1.00 14.23 181 GLY A O 1
ATOM 1417 N N . PRO A 1 182 ? -2.778 -10.013 16.177 1.00 13.44 182 PRO A N 1
ATOM 1418 C CA . PRO A 1 182 ? -2.154 -11.192 16.754 1.00 14.28 182 PRO A CA 1
ATOM 1419 C C . PRO A 1 182 ? -1.580 -10.854 18.125 1.00 14.16 182 PRO A C 1
ATOM 1420 O O . PRO A 1 182 ? -0.974 -9.774 18.259 1.00 15.25 182 PRO A O 1
ATOM 1424 N N . ARG A 1 183 ? -1.709 -11.746 19.097 1.00 13.43 183 ARG A N 1
ATOM 1425 C CA . ARG A 1 183 ? -1.198 -11.679 20.504 1.00 15.63 183 ARG A CA 1
ATOM 1426 C C . ARG A 1 183 ? -2.075 -10.772 21.353 1.00 15.04 183 ARG A C 1
ATOM 1427 O O . ARG A 1 183 ? -1.744 -10.522 22.494 1.00 15.36 183 ARG A O 1
ATOM 1435 N N . GLN A 1 184 ? -3.148 -10.226 20.791 1.00 14.34 184 GLN A N 1
ATOM 1436 C CA . GLN A 1 184 ? -4.027 -9.366 21.617 1.00 13.82 184 GLN A CA 1
ATOM 1437 C C . GLN A 1 184 ? -4.426 -10.051 22.914 1.00 14.63 184 GLN A C 1
ATOM 1438 O O . GLN A 1 184 ? -4.610 -11.248 22.963 1.00 14.62 184 GLN A O 1
ATOM 1444 N N . ARG A 1 185 ? -4.440 -9.314 24.003 1.00 15.00 185 ARG A N 1
ATOM 1445 C CA . ARG A 1 185 ? -4.732 -9.901 25.331 1.00 14.65 185 ARG A CA 1
ATOM 1446 C C . ARG A 1 185 ? -6.068 -10.652 25.271 1.00 12.94 185 ARG A C 1
ATOM 1447 O O . ARG A 1 185 ? -7.042 -10.167 24.683 1.00 13.86 185 ARG A O 1
ATOM 1455 N N . PRO A 1 186 ? -6.221 -11.781 25.985 1.00 14.05 186 PRO A N 1
ATOM 1456 C CA . PRO A 1 186 ? -7.487 -12.521 26.010 1.00 14.74 186 PRO A CA 1
ATOM 1457 C C . PRO A 1 186 ? -8.696 -11.824 26.655 1.00 15.43 186 PRO A C 1
ATOM 1458 O O . PRO A 1 186 ? -9.824 -12.319 26.474 1.00 18.81 186 PRO A O 1
ATOM 1462 N N . ASP A 1 187 ? -8.488 -10.719 27.375 1.00 14.67 187 ASP A N 1
ATOM 1463 C CA . ASP A 1 187 ? -9.607 -9.969 28.000 1.00 15.83 187 ASP A CA 1
ATOM 1464 C C . ASP A 1 187 ? -10.177 -8.975 26.988 1.00 15.59 187 ASP A C 1
ATOM 1465 O O . ASP A 1 187 ? -11.193 -8.391 27.286 1.00 18.09 187 ASP A O 1
ATOM 1470 N N . MET A 1 188 ? -9.501 -8.738 25.867 1.00 15.22 188 MET A N 1
ATOM 1471 C CA . MET A 1 188 ? -9.982 -7.696 24.922 1.00 13.80 188 MET A CA 1
ATOM 1472 C C . MET A 1 188 ? -11.062 -8.222 24.004 1.00 14.31 188 MET A C 1
ATOM 1473 O O . MET A 1 188 ? -11.269 -9.425 23.851 1.00 15.17 188 MET A O 1
ATOM 1478 N N . ALA A 1 189 ? -11.841 -7.325 23.434 1.00 14.01 189 ALA A N 1
ATOM 1479 C CA . ALA A 1 189 ? -13.052 -7.677 22.704 1.00 15.81 189 ALA A CA 1
ATOM 1480 C C . ALA A 1 189 ? -12.729 -8.625 21.561 1.00 14.42 189 ALA A C 1
ATOM 1481 O O . ALA A 1 189 ? -13.443 -9.647 21.379 1.00 15.57 189 ALA A O 1
ATOM 1483 N N . PHE A 1 190 ? -11.805 -8.289 20.691 1.00 14.92 190 PHE A N 1
ATOM 1484 C CA . PHE A 1 190 ? -11.665 -9.075 19.450 1.00 13.46 190 PHE A CA 1
ATOM 1485 C C . PHE A 1 190 ? -11.242 -10.491 19.795 1.00 14.18 190 PHE A C 1
ATOM 1486 O O . PHE A 1 190 ? -11.714 -11.424 19.134 1.00 16.74 190 PHE A O 1
ATOM 1494 N N . HIS A 1 191 ? -10.341 -10.650 20.735 1.00 13.91 191 HIS A N 1
ATOM 1495 C CA . HIS A 1 191 ? -9.837 -11.971 21.169 1.00 14.79 191 HIS A CA 1
ATOM 1496 C C . HIS A 1 191 ? -11.041 -12.765 21.676 1.00 15.15 191 HIS A C 1
ATOM 1497 O O . HIS A 1 191 ? -11.291 -13.899 21.208 1.00 15.85 191 HIS A O 1
ATOM 1504 N N . ARG A 1 192 ? -11.843 -12.173 22.565 1.00 14.55 192 ARG A N 1
ATOM 1505 C CA . ARG A 1 192 ? -13.047 -12.863 23.105 1.00 15.02 192 ARG A CA 1
ATOM 1506 C C . ARG A 1 192 ? -14.005 -13.234 21.993 1.00 17.35 192 ARG A C 1
ATOM 1507 O O . ARG A 1 192 ? -14.512 -14.390 22.012 1.00 18.46 192 ARG A O 1
ATOM 1515 N N . LEU A 1 193 ? -14.379 -12.283 21.144 1.00 15.52 193 LEU A N 1
ATOM 1516 C CA . LEU A 1 193 ? -15.420 -12.462 20.127 1.00 16.51 193 LEU A CA 1
ATOM 1517 C C . LEU A 1 193 ? -14.969 -13.507 19.125 1.00 16.35 193 LEU A C 1
ATOM 1518 O O . LEU A 1 193 ? -15.792 -14.303 18.720 1.00 16.88 193 LEU A O 1
ATOM 1523 N N . ILE A 1 194 ? -13.702 -13.476 18.708 1.00 15.98 194 ILE A N 1
ATOM 1524 C CA . ILE A 1 194 ? -13.230 -14.457 17.690 1.00 15.84 194 ILE A CA 1
ATOM 1525 C C . ILE A 1 194 ? -13.226 -15.840 18.337 1.00 16.72 194 ILE A C 1
ATOM 1526 O O . ILE A 1 194 ? -13.663 -16.792 17.643 1.00 17.66 194 ILE A O 1
ATOM 1531 N N . LYS A 1 195 ? -12.784 -15.950 19.562 1.00 16.98 195 LYS A N 1
ATOM 1532 C CA . LYS A 1 195 ? -12.714 -17.218 20.307 1.00 17.43 195 LYS A CA 1
ATOM 1533 C C . LYS A 1 195 ? -14.151 -17.744 20.399 1.00 18.31 195 LYS A C 1
ATOM 1534 O O . LYS A 1 195 ? -14.374 -18.950 20.089 1.00 18.14 195 LYS A O 1
ATOM 1540 N N . GLN A 1 196 ? -15.113 -16.903 20.810 1.00 18.35 196 GLN A N 1
ATOM 1541 C CA . GLN A 1 196 ? -16.527 -17.327 20.914 1.00 18.76 196 GLN A CA 1
ATOM 1542 C C . GLN A 1 196 ? -16.995 -17.759 19.530 1.00 22.03 196 GLN A C 1
ATOM 1543 O O . GLN A 1 196 ? -17.685 -18.797 19.464 1.00 20.57 196 GLN A O 1
ATOM 1549 N N . MET A 1 197 ? -16.719 -16.993 18.470 1.00 19.67 197 MET A N 1
ATOM 1550 C CA . MET A 1 197 ? -17.198 -17.335 17.112 1.00 22.40 197 MET A CA 1
ATOM 1551 C C . MET A 1 197 ? -16.625 -18.685 16.690 1.00 23.24 197 MET A C 1
ATOM 1552 O O . MET A 1 197 ? -17.425 -19.513 16.159 1.00 23.53 197 MET A O 1
ATOM 1557 N N . LEU A 1 198 ? -15.356 -18.967 16.992 1.00 22.53 198 LEU A N 1
ATOM 1558 C CA . LEU A 1 198 ? -14.700 -20.225 16.547 1.00 23.45 198 LEU A CA 1
ATOM 1559 C C . LEU A 1 198 ? -15.301 -21.410 17.292 1.00 26.42 198 LEU A C 1
ATOM 1560 O O . LEU A 1 198 ? -15.359 -22.524 16.704 1.00 28.71 198 LEU A O 1
ATOM 1565 N N . GLU A 1 199 ? -15.754 -21.185 18.505 1.00 24.48 199 GLU A N 1
ATOM 1566 C CA . GLU A 1 199 ? -16.294 -22.219 19.420 1.00 27.72 199 GLU A CA 1
ATOM 1567 C C . GLU A 1 199 ? -17.809 -22.368 19.234 1.00 25.88 199 GLU A C 1
ATOM 1568 O O . GLU A 1 199 ? -18.410 -23.184 19.958 1.00 27.48 199 GLU A O 1
ATOM 1574 N N . ASP A 1 200 ? -18.430 -21.584 18.349 1.00 25.00 200 ASP A N 1
ATOM 1575 C CA . ASP A 1 200 ? -19.898 -21.641 18.130 1.00 27.13 200 ASP A CA 1
ATOM 1576 C C . ASP A 1 200 ? -20.589 -21.302 19.449 1.00 30.40 200 ASP A C 1
ATOM 1577 O O . ASP A 1 200 ? -21.594 -21.919 19.749 1.00 28.31 200 ASP A O 1
ATOM 1582 N N . LYS A 1 201 ? -20.021 -20.381 20.235 1.00 25.55 201 LYS A N 1
ATOM 1583 C CA . LYS A 1 201 ? -20.623 -19.878 21.484 1.00 26.86 201 LYS A CA 1
ATOM 1584 C C . LYS A 1 201 ? -21.224 -18.510 21.201 1.00 26.39 201 LYS A C 1
ATOM 1585 O O . LYS A 1 201 ? -20.828 -17.840 20.259 1.00 23.62 201 LYS A O 1
ATOM 1591 N N . PRO A 1 202 ? -22.253 -18.092 21.971 1.00 24.95 202 PRO A N 1
ATOM 1592 C CA . PRO A 1 202 ? -22.824 -16.764 21.797 1.00 22.87 202 PRO A CA 1
ATOM 1593 C C . PRO A 1 202 ? -21.707 -15.732 21.963 1.00 19.78 202 PRO A C 1
ATOM 1594 O O . PRO A 1 202 ? -20.882 -15.883 22.839 1.00 23.76 202 PRO A O 1
ATOM 1598 N N . LEU A 1 203 ? -21.792 -14.683 21.150 1.00 17.90 203 LEU A N 1
ATOM 1599 C CA . LEU A 1 203 ? -20.845 -13.543 21.238 1.00 19.77 203 LEU A CA 1
ATOM 1600 C C . LEU A 1 203 ? -21.324 -12.636 22.376 1.00 21.42 203 LEU A C 1
ATOM 1601 O O . LEU A 1 203 ? -22.493 -12.185 22.351 1.00 21.67 203 LEU A O 1
ATOM 1606 N N . THR A 1 204 ? -20.441 -12.329 23.318 1.00 18.61 204 THR A N 1
ATOM 1607 C CA . THR A 1 204 ? -20.781 -11.474 24.471 1.00 19.18 204 THR A CA 1
ATOM 1608 C C . THR A 1 204 ? -20.641 -10.031 24.020 1.00 20.01 204 THR A C 1
ATOM 1609 O O . THR A 1 204 ? -19.504 -9.600 23.843 1.00 18.50 204 THR A O 1
ATOM 1613 N N . ILE A 1 205 ? -21.745 -9.290 23.947 1.00 17.02 205 ILE A N 1
ATOM 1614 C CA . ILE A 1 205 ? -21.707 -7.883 23.513 1.00 17.92 205 ILE A CA 1
ATOM 1615 C C . ILE A 1 205 ? -22.116 -7.055 24.719 1.00 18.49 205 ILE A C 1
ATOM 1616 O O . ILE A 1 205 ? -23.204 -7.295 25.225 1.00 18.44 205 ILE A O 1
ATOM 1621 N N . PHE A 1 206 ? -21.305 -6.086 25.134 1.00 19.78 206 PHE A N 1
ATOM 1622 C CA . PHE A 1 206 ? -21.642 -5.214 26.277 1.00 22.32 206 PHE A CA 1
ATOM 1623 C C . PHE A 1 206 ? -22.441 -4.046 25.725 1.00 23.49 206 PHE A C 1
ATOM 1624 O O . PHE A 1 206 ? -22.022 -3.382 24.755 1.00 27.90 206 PHE A O 1
ATOM 1632 N N . GLY A 1 207 ? -23.657 -3.887 26.226 1.00 18.50 207 GLY A N 1
ATOM 1633 C CA . GLY A 1 207 ? -24.576 -2.886 25.691 1.00 20.78 207 GLY A CA 1
ATOM 1634 C C . GLY A 1 207 ? -25.050 -3.311 24.329 1.00 19.97 207 GLY A C 1
ATOM 1635 O O . GLY A 1 207 ? -25.157 -4.534 24.100 1.00 21.23 207 GLY A O 1
ATOM 1636 N N . ASP A 1 208 ? -25.317 -2.383 23.435 1.00 18.79 208 ASP A N 1
ATOM 1637 C CA . ASP A 1 208 ? -26.032 -2.738 22.179 1.00 19.00 208 ASP A CA 1
ATOM 1638 C C . ASP A 1 208 ? -25.028 -2.967 21.030 1.00 17.54 208 ASP A C 1
ATOM 1639 O O . ASP A 1 208 ? -25.437 -3.365 19.961 1.00 18.03 208 ASP A O 1
ATOM 1644 N N . GLY A 1 209 ? -23.720 -2.887 21.280 1.00 16.78 209 GLY A N 1
ATOM 1645 C CA . GLY A 1 209 ? -22.755 -3.145 20.207 1.00 14.88 209 GLY A CA 1
ATOM 1646 C C . GLY A 1 209 ? -22.544 -1.977 19.280 1.00 15.70 209 GLY A C 1
ATOM 1647 O O . GLY A 1 209 ? -21.704 -2.063 18.334 1.00 16.12 209 GLY A O 1
ATOM 1648 N N . THR A 1 210 ? -23.266 -0.865 19.471 1.00 17.20 210 THR A N 1
ATOM 1649 C CA . THR A 1 210 ? -23.114 0.293 18.556 1.00 17.63 210 THR A CA 1
ATOM 1650 C C . THR A 1 210 ? -21.964 1.209 19.011 1.00 15.45 210 THR A C 1
ATOM 1651 O O . THR A 1 210 ? -21.664 2.129 18.238 1.00 17.19 210 THR A O 1
ATOM 1655 N N . GLN A 1 211 ? -21.375 0.936 20.163 1.00 15.34 211 GLN A N 1
ATOM 1656 C CA . GLN A 1 211 ? -20.176 1.655 20.652 1.00 15.25 211 GLN A CA 1
ATOM 1657 C C . GLN A 1 211 ? -19.082 1.519 19.583 1.00 16.55 211 GLN A C 1
ATOM 1658 O O . GLN A 1 211 ? -19.019 0.498 18.907 1.00 15.09 211 GLN A O 1
ATOM 1664 N N . THR A 1 212 ? -18.284 2.565 19.413 1.00 16.10 212 THR A N 1
ATOM 1665 C CA . THR A 1 212 ? -17.238 2.584 18.359 1.00 17.08 212 THR A CA 1
ATOM 1666 C C . THR A 1 212 ? -15.906 2.822 19.041 1.00 16.05 212 THR A C 1
ATOM 1667 O O . THR A 1 212 ? -15.814 3.436 20.123 1.00 15.81 212 THR A O 1
ATOM 1671 N N . ARG A 1 213 ? -14.890 2.338 18.380 1.00 15.57 213 ARG A N 1
ATOM 1672 C CA . ARG A 1 213 ? -13.519 2.588 18.803 1.00 14.31 213 ARG A CA 1
ATOM 1673 C C . ARG A 1 213 ? -12.662 2.890 17.575 1.00 14.84 213 ARG A C 1
ATOM 1674 O O . ARG A 1 213 ? -12.938 2.411 16.453 1.00 16.11 213 ARG A O 1
ATOM 1682 N N . ASP A 1 214 ? -11.627 3.636 17.848 1.00 15.28 214 ASP A N 1
ATOM 1683 C CA . ASP A 1 214 ? -10.532 3.888 16.884 1.00 17.08 214 ASP A CA 1
ATOM 1684 C C . ASP A 1 214 ? -9.527 2.752 17.012 1.00 18.95 214 ASP A C 1
ATOM 1685 O O . ASP A 1 214 ? -8.436 2.937 17.543 1.00 28.32 214 ASP A O 1
ATOM 1690 N N . PHE A 1 215 ? -9.887 1.619 16.484 1.00 14.98 215 PHE A N 1
ATOM 1691 C CA . PHE A 1 215 ? -9.076 0.408 16.639 1.00 13.76 215 PHE A CA 1
ATOM 1692 C C . PHE A 1 215 ? -7.765 0.584 15.889 1.00 15.74 215 PHE A C 1
ATOM 1693 O O . PHE A 1 215 ? -7.744 1.002 14.723 1.00 16.40 215 PHE A O 1
ATOM 1701 N N . THR A 1 216 ? -6.681 0.288 16.569 1.00 14.54 216 THR A N 1
ATOM 1702 C CA . THR A 1 216 ? -5.313 0.481 16.057 1.00 13.66 216 THR A CA 1
ATOM 1703 C C . THR A 1 216 ? -4.693 -0.901 15.848 1.00 14.49 216 THR A C 1
ATOM 1704 O O . THR A 1 216 ? -4.409 -1.596 16.797 1.00 13.84 216 THR A O 1
ATOM 1708 N N . TYR A 1 217 ? -4.388 -1.241 14.607 1.00 14.43 217 TYR A N 1
ATOM 1709 C CA . TYR A 1 217 ? -3.733 -2.532 14.338 1.00 14.04 217 TYR A CA 1
ATOM 1710 C C . TYR A 1 217 ? -2.334 -2.484 14.943 1.00 13.21 217 TYR A C 1
ATOM 1711 O O . TYR A 1 217 ? -1.607 -1.470 14.910 1.00 13.88 217 TYR A O 1
ATOM 1720 N N . ILE A 1 218 ? -1.933 -3.604 15.534 1.00 14.21 218 ILE A N 1
ATOM 1721 C CA . ILE A 1 218 ? -0.677 -3.681 16.300 1.00 15.44 218 ILE A CA 1
ATOM 1722 C C . ILE A 1 218 ? 0.514 -3.199 15.463 1.00 14.76 218 ILE A C 1
ATOM 1723 O O . ILE A 1 218 ? 1.356 -2.477 16.007 1.00 15.95 218 ILE A O 1
ATOM 1728 N N . ASP A 1 219 ? 0.638 -3.593 14.187 1.00 14.91 219 ASP A N 1
ATOM 1729 C CA . ASP A 1 219 ? 1.790 -3.133 13.362 1.00 15.88 219 ASP A CA 1
ATOM 1730 C C . ASP A 1 219 ? 1.755 -1.610 13.170 1.00 14.43 219 ASP A C 1
ATOM 1731 O O . ASP A 1 219 ? 2.904 -1.029 13.132 1.00 17.18 219 ASP A O 1
ATOM 1736 N N . ASP A 1 220 ? 0.591 -0.995 13.126 1.00 14.24 220 ASP A N 1
ATOM 1737 C CA . ASP A 1 220 ? 0.499 0.481 13.046 1.00 15.13 220 ASP A CA 1
ATOM 1738 C C . ASP A 1 220 ? 1.024 1.080 14.346 1.00 15.74 220 ASP A C 1
ATOM 1739 O O . ASP A 1 220 ? 1.836 2.011 14.324 1.00 16.44 220 ASP A O 1
ATOM 1744 N N . CYS A 1 221 ? 0.454 0.599 15.453 1.00 16.69 221 CYS A N 1
ATOM 1745 C CA . CYS A 1 221 ? 0.858 0.998 16.806 1.00 15.93 221 CYS A CA 1
ATOM 1746 C C . CYS A 1 221 ? 2.396 0.947 16.917 1.00 15.33 221 CYS A C 1
ATOM 1747 O O . CYS A 1 221 ? 3.046 1.894 17.378 1.00 15.59 221 CYS A O 1
ATOM 1750 N N . ILE A 1 222 ? 3.006 -0.168 16.553 1.00 15.17 222 ILE A N 1
ATOM 1751 C CA . ILE A 1 222 ? 4.458 -0.366 16.733 1.00 15.56 222 ILE A CA 1
ATOM 1752 C C . ILE A 1 222 ? 5.239 0.572 15.778 1.00 14.32 222 ILE A C 1
ATOM 1753 O O . ILE A 1 222 ? 6.219 1.167 16.249 1.00 14.25 222 ILE A O 1
ATOM 1758 N N . ARG A 1 223 ? 4.773 0.796 14.549 1.00 16.20 223 ARG A N 1
ATOM 1759 C CA . ARG A 1 223 ? 5.457 1.760 13.641 1.00 16.48 223 ARG A CA 1
ATOM 1760 C C . ARG A 1 223 ? 5.414 3.165 14.244 1.00 16.19 223 ARG A C 1
ATOM 1761 O O . ARG A 1 223 ? 6.467 3.844 14.250 1.00 16.50 223 ARG A O 1
ATOM 1769 N N . GLY A 1 224 ? 4.283 3.574 14.840 1.00 15.75 224 GLY A N 1
ATOM 1770 C CA . GLY A 1 224 ? 4.254 4.885 15.510 1.00 16.19 224 GLY A CA 1
ATOM 1771 C C . GLY A 1 224 ? 5.186 4.935 16.699 1.00 15.87 224 GLY A C 1
ATOM 1772 O O . GLY A 1 224 ? 5.881 5.956 16.981 1.00 16.74 224 GLY A O 1
ATOM 1773 N N . THR A 1 225 ? 5.216 3.839 17.449 1.00 13.41 225 THR A N 1
ATOM 1774 C CA . THR A 1 225 ? 5.991 3.777 18.688 1.00 15.03 225 THR A CA 1
ATOM 1775 C C . THR A 1 225 ? 7.496 3.853 18.363 1.00 14.58 225 THR A C 1
ATOM 1776 O O . THR A 1 225 ? 8.235 4.580 19.074 1.00 14.98 225 THR A O 1
ATOM 1780 N N . VAL A 1 226 ? 7.969 3.089 17.385 1.00 15.46 226 VAL A N 1
ATOM 1781 C CA . VAL A 1 226 ? 9.367 3.145 16.927 1.00 15.45 226 VAL A CA 1
ATOM 1782 C C . VAL A 1 226 ? 9.644 4.543 16.356 1.00 15.82 226 VAL A C 1
ATOM 1783 O O . VAL A 1 226 ? 10.728 5.031 16.599 1.00 16.73 226 VAL A O 1
ATOM 1787 N N . ALA A 1 227 ? 8.695 5.154 15.673 1.00 16.81 227 ALA A N 1
ATOM 1788 C CA . ALA A 1 227 ? 8.901 6.503 15.110 1.00 16.49 227 ALA A CA 1
ATOM 1789 C C . ALA A 1 227 ? 9.162 7.503 16.241 1.00 17.44 227 ALA A C 1
ATOM 1790 O O . ALA A 1 227 ? 9.912 8.468 16.000 1.00 18.43 227 ALA A O 1
ATOM 1792 N N . ALA A 1 228 ? 8.581 7.326 17.419 1.00 16.08 228 ALA A N 1
ATOM 1793 C CA . ALA A 1 228 ? 8.867 8.212 18.574 1.00 16.83 228 ALA A CA 1
ATOM 1794 C C . ALA A 1 228 ? 10.359 8.187 18.920 1.00 19.46 228 ALA A C 1
ATOM 1795 O O . ALA A 1 228 ? 10.886 9.214 19.418 1.00 22.01 228 ALA A O 1
ATOM 1797 N N . LEU A 1 229 ? 11.032 7.052 18.798 1.00 19.19 229 LEU A N 1
ATOM 1798 C CA . LEU A 1 229 ? 12.469 6.957 19.013 1.00 20.03 229 LEU A CA 1
ATOM 1799 C C . LEU A 1 229 ? 13.196 7.573 17.824 1.00 21.56 229 LEU A C 1
ATOM 1800 O O . LEU A 1 229 ? 14.154 8.359 18.081 1.00 23.31 229 LEU A O 1
ATOM 1805 N N . GLU A 1 230 ? 12.780 7.251 16.596 1.00 18.68 230 GLU A N 1
ATOM 1806 C CA . GLU A 1 230 ? 13.604 7.521 15.391 1.00 18.15 230 GLU A CA 1
ATOM 1807 C C . GLU A 1 230 ? 13.327 8.866 14.720 1.00 24.19 230 GLU A C 1
ATOM 1808 O O . GLU A 1 230 ? 14.153 9.265 13.858 1.00 22.99 230 GLU A O 1
ATOM 1814 N N . THR A 1 231 ? 12.303 9.590 15.125 1.00 21.42 231 THR A N 1
ATOM 1815 C CA . THR A 1 231 ? 11.973 10.860 14.434 1.00 20.47 231 THR A CA 1
ATOM 1816 C C . THR A 1 231 ? 13.155 11.824 14.598 1.00 23.83 231 THR A C 1
ATOM 1817 O O . THR A 1 231 ? 13.805 11.849 15.685 1.00 22.57 231 THR A O 1
ATOM 1821 N N . LYS A 1 232 ? 13.322 12.689 13.607 1.00 25.06 232 LYS A N 1
ATOM 1822 C CA . LYS A 1 232 ? 14.308 13.797 13.677 1.00 28.43 232 LYS A CA 1
ATOM 1823 C C . LYS A 1 232 ? 13.724 15.015 14.396 1.00 28.99 232 LYS A C 1
ATOM 1824 O O . LYS A 1 232 ? 14.529 15.902 14.786 1.00 30.16 232 LYS A O 1
ATOM 1830 N N . LYS A 1 233 ? 12.410 15.060 14.610 1.00 25.13 233 LYS A N 1
ATOM 1831 C CA . LYS A 1 233 ? 11.741 16.214 15.243 1.00 25.13 233 LYS A CA 1
ATOM 1832 C C . LYS A 1 233 ? 12.017 16.175 16.749 1.00 27.00 233 LYS A C 1
ATOM 1833 O O . LYS A 1 233 ? 12.192 15.080 17.285 1.00 26.14 233 LYS A O 1
ATOM 1839 N N . ASN A 1 234 ? 12.110 17.333 17.399 1.00 28.78 234 ASN A N 1
ATOM 1840 C CA . ASN A 1 234 ? 12.176 17.415 18.874 1.00 29.65 234 ASN A CA 1
ATOM 1841 C C . ASN A 1 234 ? 10.747 17.212 19.379 1.00 30.09 234 ASN A C 1
ATOM 1842 O O . ASN A 1 234 ? 9.910 18.094 19.180 1.00 27.59 234 ASN A O 1
ATOM 1847 N N . ILE A 1 235 ? 10.495 16.083 20.043 1.00 23.33 235 ILE A N 1
ATOM 1848 C CA . ILE A 1 235 ? 9.155 15.714 20.556 1.00 19.71 235 ILE A CA 1
ATOM 1849 C C . ILE A 1 235 ? 9.132 15.642 22.084 1.00 17.75 235 ILE A C 1
ATOM 1850 O O . ILE A 1 235 ? 8.116 15.220 22.670 1.00 19.30 235 ILE A O 1
ATOM 1855 N N . ILE A 1 236 ? 10.177 16.104 22.732 1.00 18.89 236 ILE A N 1
ATOM 1856 C CA . ILE A 1 236 ? 10.249 16.010 24.208 1.00 19.53 236 ILE A CA 1
ATOM 1857 C C . ILE A 1 236 ? 9.136 16.878 24.793 1.00 19.46 236 ILE A C 1
ATOM 1858 O O . ILE A 1 236 ? 8.926 18.031 24.322 1.00 20.52 236 ILE A O 1
ATOM 1863 N N . GLY A 1 237 ? 8.427 16.338 25.769 1.00 19.29 237 GLY A N 1
ATOM 1864 C CA . GLY A 1 237 ? 7.320 16.968 26.503 1.00 20.96 237 GLY A CA 1
ATOM 1865 C C . GLY A 1 237 ? 5.979 16.803 25.807 1.00 19.66 237 GLY A C 1
ATOM 1866 O O . GLY A 1 237 ? 4.997 17.224 26.402 1.00 22.27 237 GLY A O 1
ATOM 1867 N N . GLU A 1 238 ? 5.928 16.219 24.601 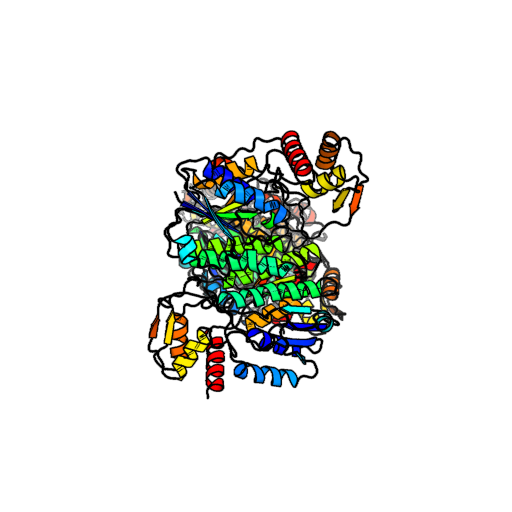1.00 18.16 238 GLU A N 1
ATOM 1868 C CA . GLU A 1 238 ? 4.717 16.154 23.760 1.00 19.36 238 GLU A CA 1
ATOM 1869 C C . GLU A 1 238 ? 3.852 14.942 24.152 1.00 17.34 238 GLU A C 1
ATOM 1870 O O . GLU A 1 238 ? 4.417 13.867 24.545 1.00 17.58 238 GLU A O 1
ATOM 1876 N N . VAL A 1 239 ? 2.561 15.135 24.152 1.00 17.49 239 VAL A N 1
ATOM 1877 C CA . VAL A 1 239 ? 1.572 14.028 24.187 1.00 16.06 239 VAL A CA 1
ATOM 1878 C C . VAL A 1 239 ? 1.104 13.792 22.758 1.00 17.82 239 VAL A C 1
ATOM 1879 O O . VAL A 1 239 ? 0.689 14.753 22.088 1.00 16.28 239 VAL A O 1
ATOM 1883 N N . ILE A 1 240 ? 1.105 12.545 22.304 1.00 15.81 240 ILE A N 1
ATOM 1884 C CA . ILE A 1 240 ? 0.823 12.183 20.900 1.00 15.39 240 ILE A CA 1
ATOM 1885 C C . ILE A 1 240 ? -0.177 11.022 20.883 1.00 14.91 240 ILE A C 1
ATOM 1886 O O . ILE A 1 240 ? 0.197 9.940 21.389 1.00 15.56 240 ILE A O 1
ATOM 1891 N N . ASN A 1 241 ? -1.343 11.234 20.314 1.00 15.18 241 ASN A N 1
ATOM 1892 C CA . ASN A 1 241 ? -2.313 10.134 20.026 1.00 13.86 241 ASN A CA 1
ATOM 1893 C C . ASN A 1 241 ? -1.761 9.212 18.927 1.00 16.06 241 ASN A C 1
ATOM 1894 O O . ASN A 1 241 ? -1.255 9.683 17.860 1.00 16.32 241 ASN A O 1
ATOM 1899 N N . ILE A 1 242 ? -1.868 7.905 19.138 1.00 14.93 242 ILE A N 1
ATOM 1900 C CA . ILE A 1 242 ? -1.559 6.863 18.133 1.00 16.65 242 ILE A CA 1
ATOM 1901 C C . ILE A 1 242 ? -2.854 6.068 17.922 1.00 18.38 242 ILE A C 1
ATOM 1902 O O . ILE A 1 242 ? -3.255 5.326 18.848 1.00 17.74 242 ILE A O 1
ATOM 1907 N N . GLY A 1 243 ? -3.532 6.298 16.805 1.00 16.54 243 GLY A N 1
ATOM 1908 C CA . GLY A 1 243 ? -4.822 5.711 16.462 1.00 15.53 243 GLY A CA 1
ATOM 1909 C C . GLY A 1 243 ? -4.788 5.011 15.136 1.00 17.29 243 GLY A C 1
ATOM 1910 O O . GLY A 1 243 ? -3.737 4.982 14.476 1.00 18.24 243 GLY A O 1
ATOM 1911 N N . GLY A 1 244 ? -5.920 4.418 14.814 1.00 17.18 244 GLY A N 1
ATOM 1912 C CA . GLY A 1 244 ? -5.970 3.442 13.745 1.00 19.08 244 GLY A CA 1
ATOM 1913 C C . GLY A 1 244 ? -6.422 4.010 12.440 1.00 19.64 244 GLY A C 1
ATOM 1914 O O . GLY A 1 244 ? -6.805 5.211 12.334 1.00 20.78 244 GLY A O 1
ATOM 1915 N N . LYS A 1 245 ? -6.446 3.129 11.452 1.00 20.29 245 LYS A N 1
ATOM 1916 C CA . LYS A 1 245 ? -6.857 3.530 10.085 1.00 23.14 245 LYS A CA 1
ATOM 1917 C C . LYS A 1 245 ? -8.365 3.772 9.994 1.00 22.61 245 LYS A C 1
ATOM 1918 O O . LYS A 1 245 ? -8.805 4.649 9.249 1.00 21.95 245 LYS A O 1
ATOM 1924 N N . GLU A 1 246 ? -9.167 2.960 10.676 1.00 21.15 246 GLU A N 1
ATOM 1925 C CA . GLU A 1 246 ? -10.630 2.858 10.438 1.00 22.98 246 GLU A CA 1
ATOM 1926 C C . GLU A 1 246 ? -11.344 2.695 11.779 1.00 22.56 246 GLU A C 1
ATOM 1927 O O . GLU A 1 246 ? -11.010 1.766 12.519 1.00 23.79 246 GLU A O 1
ATOM 1933 N N . GLN A 1 247 ? -12.310 3.544 12.060 1.00 18.30 247 GLN A N 1
ATOM 1934 C CA . GLN A 1 247 ? -13.138 3.462 13.282 1.00 19.50 247 GLN A CA 1
ATOM 1935 C C . GLN A 1 247 ? -14.278 2.512 12.955 1.00 19.31 247 GLN A C 1
ATOM 1936 O O . GLN A 1 247 ? -14.710 2.453 11.819 1.00 22.81 247 GLN A O 1
ATOM 1942 N N . ALA A 1 248 ? -14.754 1.755 13.934 1.00 17.74 248 ALA A N 1
ATOM 1943 C CA . ALA A 1 248 ? -15.874 0.840 13.666 1.00 15.42 248 ALA A CA 1
ATOM 1944 C C . ALA A 1 248 ? -16.648 0.579 14.961 1.00 16.12 248 ALA A C 1
ATOM 1945 O O . ALA A 1 248 ? -16.067 0.706 16.063 1.00 15.01 248 ALA A O 1
ATOM 1947 N N . SER A 1 249 ? -17.888 0.123 14.824 1.00 16.78 249 SER A N 1
ATOM 1948 C CA . SER A 1 249 ? -18.662 -0.368 15.991 1.00 17.61 249 SER A CA 1
ATOM 1949 C C . SER A 1 249 ? -18.314 -1.844 16.256 1.00 16.12 249 SER A C 1
ATOM 1950 O O . SER A 1 249 ? -17.834 -2.539 15.356 1.00 16.42 249 SER A O 1
ATOM 1953 N N . ILE A 1 250 ? -18.760 -2.359 17.402 1.00 15.98 250 ILE A N 1
ATOM 1954 C CA . ILE A 1 250 ? -18.623 -3.783 17.695 1.00 15.26 250 ILE A CA 1
ATOM 1955 C C . ILE A 1 250 ? -19.524 -4.571 16.751 1.00 16.29 250 ILE A C 1
ATOM 1956 O O . ILE A 1 250 ? -19.089 -5.653 16.261 1.00 16.50 250 ILE A O 1
ATOM 1961 N N . LEU A 1 251 ? -20.690 -4.054 16.403 1.00 16.58 251 LEU A N 1
ATOM 1962 C CA . LEU A 1 251 ? -21.559 -4.765 15.441 1.00 16.99 251 LEU A CA 1
ATOM 1963 C C . LEU A 1 251 ? -20.883 -4.815 14.071 1.00 17.89 251 LEU A C 1
ATOM 1964 O O . LEU A 1 251 ? -21.021 -5.859 13.374 1.00 17.60 251 LEU A O 1
ATOM 1969 N N . ASP A 1 252 ? -20.213 -3.750 13.664 1.00 16.81 252 ASP A N 1
ATOM 1970 C CA . ASP A 1 252 ? -19.522 -3.689 12.352 1.00 19.00 252 ASP A CA 1
ATOM 1971 C C . ASP A 1 252 ? -18.444 -4.774 12.346 1.00 19.62 252 ASP A C 1
ATOM 1972 O O . ASP A 1 252 ? -18.327 -5.472 11.331 1.00 18.55 252 ASP A O 1
ATOM 1977 N N . ILE A 1 253 ? -17.673 -4.883 13.428 1.00 16.96 253 ILE A N 1
ATOM 1978 C CA . ILE A 1 253 ? -16.559 -5.849 13.566 1.00 17.48 253 ILE A CA 1
ATOM 1979 C C . ILE A 1 253 ? -17.136 -7.254 13.439 1.00 17.84 253 ILE A C 1
ATOM 1980 O O . ILE A 1 253 ? -16.537 -8.107 12.724 1.00 16.91 253 ILE A O 1
ATOM 1985 N N . ILE A 1 254 ? -18.216 -7.535 14.192 1.00 17.39 254 ILE A N 1
ATOM 1986 C CA . ILE A 1 254 ? -18.823 -8.878 14.161 1.00 18.46 254 ILE A CA 1
ATOM 1987 C C . ILE A 1 254 ? -19.185 -9.190 12.704 1.00 17.42 254 ILE A C 1
ATOM 1988 O O . ILE A 1 254 ? -18.902 -10.327 12.296 1.00 18.80 254 ILE A O 1
ATOM 1993 N N . SER A 1 255 ? -19.765 -8.273 11.937 1.00 17.69 255 SER A N 1
ATOM 1994 C CA . SER A 1 255 ? -20.118 -8.545 10.517 1.00 20.74 255 SER A CA 1
ATOM 1995 C C . SER A 1 255 ? -18.873 -8.874 9.712 1.00 21.89 255 SER A C 1
ATOM 1996 O O . SER A 1 255 ? -18.920 -9.793 8.905 1.00 20.56 255 SER A O 1
ATOM 1999 N N . MET A 1 256 ? -17.801 -8.146 9.935 1.00 19.75 256 MET A N 1
ATOM 2000 C CA . MET A 1 256 ? -16.557 -8.386 9.192 1.00 19.53 256 MET A CA 1
ATOM 2001 C C . MET A 1 256 ? -16.038 -9.762 9.579 1.00 20.76 256 MET A C 1
ATOM 2002 O O . MET A 1 256 ? -15.556 -10.463 8.667 1.00 21.91 256 MET A O 1
ATOM 2007 N N . LEU A 1 257 ? -16.169 -10.166 10.839 1.00 17.60 257 LEU A N 1
ATOM 2008 C CA . LEU A 1 257 ? -15.654 -11.473 11.296 1.00 18.21 257 LEU A CA 1
ATOM 2009 C C . LEU A 1 257 ? -16.532 -12.579 10.701 1.00 20.43 257 LEU A C 1
ATOM 2010 O O . LEU A 1 257 ? -15.984 -13.651 10.403 1.00 21.05 257 LEU A O 1
ATOM 2015 N N . GLU A 1 258 ? -17.833 -12.363 10.630 1.00 19.94 258 GLU A N 1
ATOM 2016 C CA . GLU A 1 258 ? -18.742 -13.343 9.969 1.00 22.78 258 GLU A CA 1
ATOM 2017 C C . GLU A 1 258 ? -18.305 -13.533 8.521 1.00 23.03 258 GLU A C 1
ATOM 2018 O O . GLU A 1 258 ? -18.308 -14.722 8.068 1.00 25.90 258 GLU A O 1
ATOM 2024 N N . LYS A 1 259 ? -17.958 -12.463 7.816 1.00 23.77 259 LYS A N 1
ATOM 2025 C CA . LYS A 1 259 ? -17.547 -12.605 6.392 1.00 26.50 259 LYS A CA 1
ATOM 2026 C C . LYS A 1 259 ? -16.224 -13.389 6.336 1.00 28.65 259 LYS A C 1
ATOM 2027 O O . LYS A 1 259 ? -16.101 -14.292 5.472 1.00 27.05 259 LYS A O 1
ATOM 2033 N N . ILE A 1 260 ? -15.299 -13.157 7.272 1.00 23.75 260 ILE A N 1
ATOM 2034 C CA . ILE A 1 260 ? -13.979 -13.854 7.311 1.00 23.79 260 ILE A CA 1
ATOM 2035 C C . ILE A 1 260 ? -14.145 -15.323 7.658 1.00 25.20 260 ILE A C 1
ATOM 2036 O O . ILE A 1 260 ? -13.526 -16.172 6.967 1.00 25.49 260 ILE A O 1
ATOM 2041 N N . SER A 1 261 ? -14.983 -15.627 8.638 1.00 25.44 261 SER A N 1
ATOM 2042 C CA . SER A 1 261 ? -15.119 -16.988 9.205 1.00 26.34 261 SER A CA 1
ATOM 2043 C C . SER A 1 261 ? -16.086 -17.861 8.394 1.00 26.99 261 SER A C 1
ATOM 2044 O O . SER A 1 261 ? -15.930 -19.098 8.455 1.00 30.88 261 SER A O 1
ATOM 2047 N N . GLY A 1 262 ? -17.050 -17.262 7.714 1.00 29.08 262 GLY A N 1
ATOM 2048 C CA . GLY A 1 262 ? -18.212 -17.977 7.155 1.00 31.27 262 GLY A CA 1
ATOM 2049 C C . GLY A 1 262 ? -19.171 -18.460 8.242 1.00 37.64 262 GLY A C 1
ATOM 2050 O O . GLY A 1 262 ? -20.078 -19.295 7.923 1.00 35.09 262 GLY A O 1
ATOM 2051 N N . LYS A 1 263 ? -19.004 -18.005 9.487 1.00 30.92 263 LYS A N 1
ATOM 2052 C CA . LYS A 1 263 ? -19.914 -18.346 10.608 1.00 33.91 263 LYS A CA 1
ATOM 2053 C C . LYS A 1 263 ? -21.090 -17.363 10.644 1.00 32.83 263 LYS A C 1
ATOM 2054 O O . LYS A 1 263 ? -20.952 -16.194 10.225 1.00 28.79 263 LYS A O 1
ATOM 2060 N N . SER A 1 264 ? -22.209 -17.816 11.195 1.00 35.26 264 SER A N 1
ATOM 2061 C CA . SER A 1 264 ? -23.378 -16.964 11.533 1.00 37.16 264 SER A CA 1
ATOM 2062 C C . SER A 1 264 ? -23.432 -16.933 13.054 1.00 36.41 264 SER A C 1
ATOM 2063 O O . SER A 1 264 ? -23.846 -17.935 13.617 1.00 41.46 264 SER A O 1
ATOM 2065 N N . ALA A 1 265 ? -22.982 -15.850 13.690 1.00 37.37 265 ALA A N 1
ATOM 2066 C CA . ALA A 1 265 ? -22.790 -15.781 15.156 1.00 37.28 265 ALA A CA 1
ATOM 2067 C C . ALA A 1 265 ? -24.122 -15.519 15.879 1.00 33.29 265 ALA A C 1
ATOM 2068 O O . ALA A 1 265 ? -24.916 -14.742 15.412 1.00 29.37 265 ALA A O 1
ATOM 2070 N N . THR A 1 266 ? -24.311 -16.147 17.022 1.00 27.95 266 THR A N 1
ATOM 2071 C CA . THR A 1 266 ? -25.396 -15.827 17.977 1.00 27.01 266 THR A CA 1
ATOM 2072 C C . THR A 1 266 ? -24.904 -14.680 18.849 1.00 23.38 266 THR A C 1
ATOM 2073 O O . THR A 1 266 ? -23.797 -14.780 19.328 1.00 23.81 266 THR A O 1
ATOM 2077 N N . LYS A 1 267 ? -25.741 -13.677 19.081 1.00 21.76 267 LYS A N 1
ATOM 2078 C CA . LYS A 1 267 ? -25.362 -12.530 19.936 1.00 20.42 267 LYS A CA 1
ATOM 2079 C C . LYS A 1 267 ? -25.966 -12.694 21.313 1.00 22.28 267 LYS A C 1
ATOM 2080 O O . LYS A 1 267 ? -27.172 -12.979 21.452 1.00 21.53 267 LYS A O 1
ATOM 2086 N N . ASN A 1 268 ? -25.146 -12.470 22.323 1.00 18.74 268 ASN A N 1
ATOM 2087 C CA . ASN A 1 268 ? -25.595 -12.378 23.720 1.00 18.63 268 ASN A CA 1
ATOM 2088 C C . ASN A 1 268 ? -25.383 -10.937 24.173 1.00 21.08 268 ASN A C 1
ATOM 2089 O O . ASN A 1 268 ? -24.247 -10.595 24.472 1.00 20.68 268 ASN A O 1
ATOM 2094 N N . PHE A 1 269 ? -26.433 -10.121 24.165 1.00 18.79 269 PHE A N 1
ATOM 2095 C CA . PHE A 1 269 ? -26.336 -8.717 24.591 1.00 16.60 269 PHE A CA 1
ATOM 2096 C C . PHE A 1 269 ? -26.411 -8.636 26.108 1.00 21.00 269 PHE A C 1
ATOM 2097 O O . PHE A 1 269 ? -27.450 -8.995 26.715 1.00 22.37 269 PHE A O 1
ATOM 2105 N N . LEU A 1 270 ? -25.330 -8.210 26.725 1.00 19.47 270 LEU A N 1
ATOM 2106 C CA . LEU A 1 270 ? -25.247 -8.093 28.193 1.00 21.56 270 LEU A CA 1
ATOM 2107 C C . LEU A 1 270 ? -25.365 -6.642 28.577 1.00 23.57 270 LEU A C 1
ATOM 2108 O O . LEU A 1 270 ? -25.255 -5.772 27.716 1.00 20.50 270 LEU A O 1
ATOM 2113 N N . LYS A 1 271 ? -25.613 -6.420 29.844 1.00 23.82 271 LYS A N 1
ATOM 2114 C CA . LYS A 1 271 ? -25.731 -5.059 30.401 1.00 29.10 271 LYS A CA 1
ATOM 2115 C C . LYS A 1 271 ? -24.421 -4.318 30.114 1.00 26.11 271 LYS A C 1
ATOM 2116 O O . LYS A 1 271 ? -23.305 -4.872 30.240 1.00 27.25 271 LYS A O 1
ATOM 2122 N N . SER A 1 272 ? -24.534 -3.072 29.683 1.00 26.45 272 SER A N 1
ATOM 2123 C CA . SER A 1 272 ? -23.328 -2.246 29.476 1.00 28.80 272 SER A CA 1
ATOM 2124 C C . SER A 1 272 ? -22.599 -2.176 30.827 1.00 30.94 272 SER A C 1
ATOM 2125 O O . SER A 1 272 ? -23.255 -2.294 31.884 1.00 32.50 272 SER A O 1
ATOM 2128 N N . VAL A 1 273 ? -21.290 -2.047 30.751 1.00 32.23 273 VAL A N 1
ATOM 2129 C CA . VAL A 1 273 ? -20.332 -2.073 31.888 1.00 34.15 273 VAL A CA 1
ATOM 2130 C C . VAL A 1 273 ? -20.051 -0.614 32.224 1.00 28.31 273 VAL A C 1
ATOM 2131 O O . VAL A 1 273 ? -19.911 0.205 31.311 1.00 27.69 273 VAL A O 1
ATOM 2135 N N . PRO A 1 274 ? -20.017 -0.222 33.516 1.00 25.86 274 PRO A N 1
ATOM 2136 C CA . PRO A 1 274 ? -19.592 1.128 33.862 1.00 22.80 274 PRO A CA 1
ATOM 2137 C C . PRO A 1 274 ? -18.141 1.389 33.450 1.00 23.21 274 PRO A C 1
ATOM 2138 O O . PRO A 1 274 ? -17.315 0.485 33.384 1.00 23.94 274 PRO A O 1
ATOM 2142 N N . GLY A 1 275 ? -17.851 2.648 33.171 1.00 20.50 275 GLY A N 1
ATOM 2143 C CA . GLY A 1 275 ? -16.458 3.054 32.925 1.00 20.49 275 GLY A CA 1
ATOM 2144 C C . GLY A 1 275 ? -16.106 3.147 31.463 1.00 21.67 275 GLY A C 1
ATOM 2145 O O . GLY A 1 275 ? -14.986 3.553 31.189 1.00 21.61 275 GLY A O 1
ATOM 2146 N N . GLU A 1 276 ? -17.002 2.766 30.558 1.00 22.98 276 GLU A N 1
ATOM 2147 C CA . GLU A 1 276 ? -16.592 2.669 29.131 1.00 22.76 276 GLU A CA 1
ATOM 2148 C C . GLU A 1 276 ? -17.275 3.773 28.363 1.00 22.77 276 GLU A C 1
ATOM 2149 O O . GLU A 1 276 ? -18.494 3.930 28.462 1.00 24.54 276 GLU A O 1
ATOM 2155 N N . PRO A 1 277 ? -16.534 4.536 27.531 1.00 21.61 277 PRO A N 1
ATOM 2156 C CA . PRO A 1 277 ? -17.150 5.515 26.657 1.00 20.68 277 PRO A CA 1
ATOM 2157 C C . PRO A 1 277 ? -17.904 4.852 25.494 1.00 19.33 277 PRO A C 1
ATOM 2158 O O . PRO A 1 277 ? -17.576 3.728 25.083 1.00 19.82 277 PRO A O 1
ATOM 2162 N N . LYS A 1 278 ? -18.876 5.566 24.939 1.00 19.55 278 LYS A N 1
ATOM 2163 C CA . LYS A 1 278 ? -19.662 5.114 23.770 1.00 21.62 278 LYS A CA 1
ATOM 2164 C C . LYS A 1 278 ? -18.805 5.174 22.514 1.00 19.41 278 LYS A C 1
ATOM 2165 O O . LYS A 1 278 ? -19.053 4.447 21.565 1.00 18.97 278 LYS A O 1
ATOM 2171 N N . GLN A 1 279 ? -17.832 6.065 22.482 1.00 17.47 279 GLN A N 1
ATOM 2172 C CA . GLN A 1 279 ? -17.027 6.308 21.271 1.00 17.57 279 GLN A CA 1
ATOM 2173 C C . GLN A 1 279 ? -15.603 6.683 21.680 1.00 17.36 279 GLN A C 1
ATOM 2174 O O . GLN A 1 279 ? -15.426 7.489 22.630 1.00 17.84 279 GLN A O 1
ATOM 2180 N N . THR A 1 280 ? -14.611 6.211 20.930 1.00 17.48 280 THR A N 1
ATOM 2181 C CA . THR A 1 280 ? -13.247 6.775 20.901 1.00 16.86 280 THR A CA 1
ATOM 2182 C C . THR A 1 280 ? -12.949 7.075 19.432 1.00 17.58 280 THR A C 1
ATOM 2183 O O . THR A 1 280 ? -13.310 6.312 18.540 1.00 16.95 280 THR A O 1
ATOM 2187 N N . TRP A 1 281 ? -12.270 8.183 19.215 1.00 16.55 281 TRP A N 1
ATOM 2188 C CA . TRP A 1 281 ? -11.920 8.660 17.868 1.00 16.81 281 TRP A CA 1
ATOM 2189 C C . TRP A 1 281 ? -10.719 9.588 18.026 1.00 16.51 281 TRP A C 1
ATOM 2190 O O . TRP A 1 281 ? -10.899 10.583 18.708 1.00 18.36 281 TRP A O 1
ATOM 2201 N N . ALA A 1 282 ? -9.536 9.163 17.606 1.00 15.64 282 ALA A N 1
ATOM 2202 C CA . ALA A 1 282 ? -8.314 9.976 17.758 1.00 15.02 282 ALA A CA 1
ATOM 2203 C C . ALA A 1 282 ? -8.227 10.990 16.618 1.00 15.72 282 ALA A C 1
ATOM 2204 O O . ALA A 1 282 ? -8.415 10.644 15.458 1.00 16.42 282 ALA A O 1
ATOM 2206 N N . ASP A 1 283 ? -7.814 12.207 16.949 1.00 15.34 283 ASP A N 1
ATOM 2207 C CA . ASP A 1 283 ? -7.167 13.094 15.974 1.00 15.32 283 ASP A CA 1
ATOM 2208 C C . ASP A 1 283 ? -5.684 12.691 16.006 1.00 14.82 283 ASP A C 1
ATOM 2209 O O . ASP A 1 283 ? -5.004 12.898 17.068 1.00 17.19 283 ASP A O 1
ATOM 2214 N N . ILE A 1 284 ? -5.204 12.115 14.921 1.00 15.29 284 ILE A N 1
ATOM 2215 C CA . ILE A 1 284 ? -3.798 11.662 14.828 1.00 15.82 284 ILE A CA 1
ATOM 2216 C C . ILE A 1 284 ? -2.995 12.666 13.992 1.00 15.58 284 ILE A C 1
ATOM 2217 O O . ILE A 1 284 ? -1.944 12.309 13.525 1.00 15.22 284 ILE A O 1
ATOM 2222 N N . SER A 1 285 ? -3.495 13.892 13.780 1.00 16.74 285 SER A N 1
ATOM 2223 C CA . SER A 1 285 ? -2.723 14.938 13.058 1.00 15.95 285 SER A CA 1
ATOM 2224 C C . SER A 1 285 ? -1.362 15.255 13.673 1.00 15.78 285 SER A C 1
ATOM 2225 O O . SER A 1 285 ? -0.380 15.407 12.918 1.00 15.45 285 SER A O 1
ATOM 2228 N N . LYS A 1 286 ? -1.267 15.314 14.989 1.00 14.80 286 LYS A N 1
ATOM 2229 C CA . LYS A 1 286 ? 0.016 15.634 15.622 1.00 15.88 286 LYS A CA 1
ATOM 2230 C C . LYS A 1 286 ? 1.015 14.499 15.327 1.00 16.73 286 LYS A C 1
ATOM 2231 O O . LYS A 1 286 ? 2.179 14.764 15.026 1.00 16.99 286 LYS A O 1
ATOM 2237 N N . ALA A 1 287 ? 0.582 13.232 15.387 1.00 15.12 287 ALA A N 1
ATOM 2238 C CA . ALA A 1 287 ? 1.500 12.114 15.111 1.00 15.63 287 ALA A CA 1
ATOM 2239 C C . ALA A 1 287 ? 1.993 12.177 13.663 1.00 15.58 287 ALA A C 1
ATOM 2240 O O . ALA A 1 287 ? 3.139 11.852 13.407 1.00 16.48 287 ALA A O 1
ATOM 2242 N N . SER A 1 288 ? 1.117 12.587 12.735 1.00 15.51 288 SER A N 1
ATOM 2243 C CA . SER A 1 288 ? 1.523 12.808 11.328 1.00 17.23 288 SER A CA 1
ATOM 2244 C C . SER A 1 288 ? 2.661 13.838 11.262 1.00 18.63 288 SER A C 1
ATOM 2245 O O . SER A 1 288 ? 3.662 13.594 10.624 1.00 20.33 288 SER A O 1
ATOM 2248 N N . THR A 1 289 ? 2.491 14.981 11.912 1.00 16.29 289 THR A N 1
ATOM 2249 C CA . THR A 1 289 ? 3.468 16.089 11.923 1.00 19.82 289 THR A CA 1
ATOM 2250 C C . THR A 1 289 ? 4.779 15.629 12.559 1.00 22.06 289 THR A C 1
ATOM 2251 O O . THR A 1 289 ? 5.829 15.816 11.939 1.00 22.04 289 THR A O 1
ATOM 2255 N N . LEU A 1 290 ? 4.729 15.049 13.751 1.00 17.15 290 LEU A N 1
ATOM 2256 C CA . LEU A 1 290 ? 5.958 14.807 14.544 1.00 18.75 290 LEU A CA 1
ATOM 2257 C C . LEU A 1 290 ? 6.628 13.487 14.218 1.00 17.99 290 LEU A C 1
ATOM 2258 O O . LEU A 1 290 ? 7.848 13.469 14.387 1.00 20.28 290 LEU A O 1
ATOM 2263 N N . LEU A 1 291 ? 5.850 12.481 13.783 1.00 17.24 291 LEU A N 1
ATOM 2264 C CA . LEU A 1 291 ? 6.366 11.099 13.640 1.00 20.03 291 LEU A CA 1
ATOM 2265 C C . LEU A 1 291 ? 6.244 10.618 12.199 1.00 20.04 291 LEU A C 1
ATOM 2266 O O . LEU A 1 291 ? 6.691 9.510 11.952 1.00 22.27 291 LEU A O 1
ATOM 2271 N N . GLN A 1 292 ? 5.647 11.393 11.294 1.00 19.11 292 GLN A N 1
ATOM 2272 C CA . GLN A 1 292 ? 5.285 10.894 9.955 1.00 20.71 292 GLN A CA 1
ATOM 2273 C C . GLN A 1 292 ? 4.445 9.623 10.114 1.00 19.35 292 GLN A C 1
ATOM 2274 O O . GLN A 1 292 ? 4.477 8.749 9.272 1.00 21.00 292 GLN A O 1
ATOM 2280 N N . TYR A 1 293 ? 3.618 9.577 11.156 1.00 18.55 293 TYR A N 1
ATOM 2281 C CA . TYR A 1 293 ? 2.707 8.435 11.395 1.00 19.05 293 TYR A CA 1
ATOM 2282 C C . TYR A 1 293 ? 1.565 8.464 10.403 1.00 19.27 293 TYR A C 1
ATOM 2283 O O . TYR A 1 293 ? 0.862 9.466 10.222 1.00 21.14 293 TYR A O 1
ATOM 2292 N N . SER A 1 294 ? 1.279 7.316 9.844 1.00 18.98 294 SER A N 1
ATOM 2293 C CA . SER A 1 294 ? 0.078 7.143 9.010 1.00 22.51 294 SER A CA 1
ATOM 2294 C C . SER A 1 294 ? -0.313 5.682 9.105 1.00 22.82 294 SER A C 1
ATOM 2295 O O . SER A 1 294 ? 0.458 4.834 8.678 1.00 22.97 294 SER A O 1
ATOM 2298 N N . PRO A 1 295 ? -1.462 5.337 9.744 1.00 20.06 295 PRO A N 1
ATOM 2299 C CA . PRO A 1 295 ? -1.831 3.928 9.875 1.00 19.74 295 PRO A CA 1
ATOM 2300 C C . PRO A 1 295 ? -2.218 3.424 8.494 1.00 19.79 295 PRO A C 1
ATOM 2301 O O . PRO A 1 295 ? -2.876 4.147 7.776 1.00 22.90 295 PRO A O 1
ATOM 2305 N N . THR A 1 296 ? -1.762 2.239 8.134 1.00 17.48 296 THR A N 1
ATOM 2306 C CA . THR A 1 296 ? -1.955 1.659 6.782 1.00 21.18 296 THR A CA 1
ATOM 2307 C C . THR A 1 296 ? -2.760 0.368 6.812 1.00 21.93 296 THR A C 1
ATOM 2308 O O . THR A 1 296 ? -3.161 -0.105 5.730 1.00 24.24 296 THR A O 1
ATOM 2312 N N . VAL A 1 297 ? -3.048 -0.217 7.972 1.00 18.28 297 VAL A N 1
ATOM 2313 C CA . VAL A 1 297 ? -3.678 -1.557 7.937 1.00 18.19 297 VAL A CA 1
ATOM 2314 C C . VAL A 1 297 ? -5.192 -1.407 8.099 1.00 19.08 297 VAL A C 1
ATOM 2315 O O . VAL A 1 297 ? -5.630 -0.894 9.145 1.00 19.75 297 VAL A O 1
ATOM 2319 N N . SER A 1 298 ? -5.969 -1.905 7.134 1.00 19.33 298 SER A N 1
ATOM 2320 C CA . SER A 1 298 ? -7.438 -1.869 7.180 1.00 21.23 298 SER A CA 1
ATOM 2321 C C . SER A 1 298 ? -7.926 -2.862 8.225 1.00 17.02 298 SER A C 1
ATOM 2322 O O . SER A 1 298 ? -7.234 -3.839 8.532 1.00 16.68 298 SER A O 1
ATOM 2325 N N . LEU A 1 299 ? -9.108 -2.626 8.727 1.00 18.61 299 LEU A N 1
ATOM 2326 C CA . LEU A 1 299 ? -9.755 -3.587 9.636 1.00 19.51 299 LEU A CA 1
ATOM 2327 C C . LEU A 1 299 ? -9.885 -4.958 8.994 1.00 20.39 299 LEU A C 1
ATOM 2328 O O . LEU A 1 299 ? -9.624 -5.905 9.713 1.00 20.39 299 LEU A O 1
ATOM 2333 N N . SER A 1 300 ? -10.228 -5.072 7.712 1.00 21.45 300 SER A N 1
ATOM 2334 C CA . SER A 1 300 ? -10.424 -6.429 7.136 1.00 21.81 300 SER A CA 1
ATOM 2335 C C . SER A 1 300 ? -9.079 -7.159 7.160 1.00 21.25 300 SER A C 1
ATOM 2336 O O . SER A 1 300 ? -9.025 -8.324 7.604 1.00 20.32 300 SER A O 1
ATOM 2339 N N . ASP A 1 301 ? -7.994 -6.490 6.794 1.00 19.61 301 ASP A N 1
ATOM 2340 C CA . ASP A 1 301 ? -6.659 -7.136 6.814 1.00 20.29 301 ASP A CA 1
ATOM 2341 C C . ASP A 1 301 ? -6.275 -7.468 8.263 1.00 18.67 301 ASP A C 1
ATOM 2342 O O . ASP A 1 301 ? -5.743 -8.555 8.518 1.00 20.41 301 ASP A O 1
ATOM 2347 N N . GLY A 1 302 ? -6.483 -6.545 9.206 1.00 16.93 302 GLY A N 1
ATOM 2348 C CA . GLY A 1 302 ? -6.069 -6.742 10.619 1.00 15.94 302 GLY A CA 1
ATOM 2349 C C . GLY A 1 302 ? -6.889 -7.833 11.295 1.00 16.20 302 GLY A C 1
ATOM 2350 O O . GLY A 1 302 ? -6.292 -8.670 12.003 1.00 15.96 302 GLY A O 1
ATOM 2351 N N . LEU A 1 303 ? -8.190 -7.904 11.001 1.00 17.58 303 LEU A N 1
ATOM 2352 C CA . LEU A 1 303 ? -9.088 -8.957 11.548 1.00 15.59 303 LEU A CA 1
ATOM 2353 C C . LEU A 1 303 ? -8.771 -10.321 10.934 1.00 16.92 303 LEU A C 1
ATOM 2354 O O . LEU A 1 303 ? -8.775 -11.282 11.677 1.00 16.95 303 LEU A O 1
ATOM 2359 N N . GLU A 1 304 ? -8.320 -10.350 9.691 1.00 17.27 304 GLU A N 1
ATOM 2360 C CA . GLU A 1 304 ? -7.873 -11.632 9.085 1.00 19.68 304 GLU A CA 1
ATOM 2361 C C . GLU A 1 304 ? -6.703 -12.179 9.893 1.00 16.40 304 GLU A C 1
ATOM 2362 O O . GLU A 1 304 ? -6.651 -13.389 10.159 1.00 17.79 304 GLU A O 1
ATOM 2368 N N . ALA A 1 305 ? -5.751 -11.312 10.233 1.00 16.92 305 ALA A N 1
ATOM 2369 C CA . ALA A 1 305 ? -4.545 -11.710 10.959 1.00 16.49 305 ALA A CA 1
ATOM 2370 C C . ALA A 1 305 ? -4.972 -12.198 12.324 1.00 15.77 305 ALA A C 1
ATOM 2371 O O . ALA A 1 305 ? -4.477 -13.234 12.770 1.00 14.84 305 ALA A O 1
ATOM 2373 N N . GLU A 1 306 ? -5.773 -11.396 13.036 1.00 15.57 306 GLU A N 1
ATOM 2374 C CA . GLU A 1 306 ? -6.146 -11.808 14.399 1.00 14.59 306 GLU A CA 1
ATOM 2375 C C . GLU A 1 306 ? -6.964 -13.101 14.334 1.00 15.57 306 GLU A C 1
ATOM 2376 O O . GLU A 1 306 ? -6.727 -13.932 15.238 1.00 16.89 306 GLU A O 1
ATOM 2382 N N . TYR A 1 307 ? -7.867 -13.274 13.376 1.00 16.99 307 TYR A N 1
ATOM 2383 C CA . TYR A 1 307 ? -8.676 -14.494 13.225 1.00 16.70 307 TYR A CA 1
ATOM 2384 C C . TYR A 1 307 ? -7.700 -15.675 13.106 1.00 17.80 307 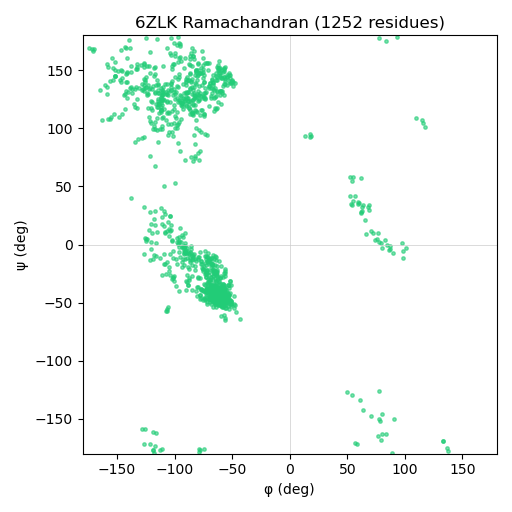TYR A C 1
ATOM 2385 O O . TYR A 1 307 ? -7.824 -16.630 13.858 1.00 17.31 307 TYR A O 1
ATOM 2394 N N . ASP A 1 308 ? -6.709 -15.560 12.226 1.00 17.38 308 ASP A N 1
ATOM 2395 C CA . ASP A 1 308 ? -5.783 -16.717 12.004 1.00 19.17 308 ASP A CA 1
ATOM 2396 C C . ASP A 1 308 ? -4.987 -16.979 13.279 1.00 19.27 308 ASP A C 1
ATOM 2397 O O . ASP A 1 308 ? -4.718 -18.134 13.643 1.00 20.54 308 ASP A O 1
ATOM 2402 N N . TYR A 1 309 ? -4.566 -15.941 14.012 1.00 17.25 309 TYR A N 1
ATOM 2403 C CA . TYR A 1 309 ? -3.776 -16.100 15.244 1.00 16.77 309 TYR A CA 1
ATOM 2404 C C . TYR A 1 309 ? -4.615 -16.820 16.301 1.00 16.64 309 TYR A C 1
ATOM 2405 O O . TYR A 1 309 ? -4.142 -17.779 16.920 1.00 18.10 309 TYR A O 1
ATOM 2414 N N . ILE A 1 310 ? -5.894 -16.448 16.450 1.00 17.62 310 ILE A N 1
ATOM 2415 C CA . ILE A 1 310 ? -6.773 -17.023 17.523 1.00 16.93 310 ILE A CA 1
ATOM 2416 C C . ILE A 1 310 ? -7.107 -18.467 17.107 1.00 17.88 310 ILE A C 1
ATOM 2417 O O . ILE A 1 310 ? -7.130 -19.352 17.978 1.00 20.59 310 ILE A O 1
ATOM 2422 N N . LYS A 1 311 ? -7.378 -18.686 15.840 1.00 19.63 311 LYS A N 1
ATOM 2423 C CA . LYS A 1 311 ? -7.749 -20.032 15.345 1.00 21.41 311 LYS A CA 1
ATOM 2424 C C . LYS A 1 311 ? -6.609 -20.979 15.723 1.00 22.28 311 LYS A C 1
ATOM 2425 O O . LYS A 1 311 ? -6.871 -22.111 16.199 1.00 24.26 311 LYS A O 1
ATOM 2431 N N . GLN A 1 312 ? -5.376 -20.557 15.476 1.00 20.73 312 GLN A N 1
ATOM 2432 C CA . GLN A 1 312 ? -4.172 -21.373 15.795 1.00 22.54 312 GLN A CA 1
ATOM 2433 C C . GLN A 1 312 ? -3.984 -21.508 17.302 1.00 22.98 312 GLN A C 1
ATOM 2434 O O . GLN A 1 312 ? -3.591 -22.612 17.788 1.00 24.85 312 GLN A O 1
ATOM 2440 N N . LEU A 1 313 ? -4.184 -20.441 18.072 1.00 24.07 313 LEU A N 1
ATOM 2441 C CA . LEU A 1 313 ? -4.016 -20.479 19.548 1.00 24.53 313 LEU A CA 1
ATOM 2442 C C . LEU A 1 313 ? -4.944 -21.514 20.197 1.00 24.38 313 LEU A C 1
ATOM 2443 O O . LEU A 1 313 ? -4.478 -22.194 21.128 1.00 29.95 313 LEU A O 1
ATOM 2448 N N . TYR A 1 314 ? -6.169 -21.711 19.729 1.00 27.22 314 TYR A N 1
ATOM 2449 C CA . TYR A 1 314 ? -7.149 -22.587 20.421 1.00 24.66 314 TYR A CA 1
ATOM 2450 C C . TYR A 1 314 ? -7.359 -23.880 19.625 1.00 29.24 314 TYR A C 1
ATOM 2451 O O . TYR A 1 314 ? -8.278 -24.610 19.999 1.00 30.18 314 TYR A O 1
ATOM 2460 N N . LYS A 1 315 ? -6.542 -24.134 18.602 1.00 30.93 315 LYS A N 1
ATOM 2461 C CA . LYS A 1 315 ? -6.717 -25.276 17.649 1.00 33.03 315 LYS A CA 1
ATOM 2462 C C . LYS A 1 315 ? -6.807 -26.584 18.444 1.00 39.15 315 LYS A C 1
ATOM 2463 O O . LYS A 1 315 ? -5.737 -26.880 18.986 1.00 43.72 315 LYS A O 1
ATOM 2465 N N . MET B 1 1 ? -12.911 -29.766 -1.151 1.00 39.22 1 MET B N 1
ATOM 2466 C CA . MET B 1 1 ? -11.651 -29.352 -1.759 1.00 33.91 1 MET B CA 1
ATOM 2467 C C . MET B 1 1 ? -10.828 -30.596 -2.088 1.00 26.57 1 MET B C 1
ATOM 2468 O O . MET B 1 1 ? -10.624 -31.425 -1.194 1.00 27.67 1 MET B O 1
ATOM 2473 N N . LYS B 1 2 ? -10.465 -30.733 -3.352 1.00 24.76 2 LYS B N 1
ATOM 2474 C CA . LYS B 1 2 ? -9.642 -31.848 -3.842 1.00 25.73 2 LYS B CA 1
ATOM 2475 C C . LYS B 1 2 ? -8.223 -31.312 -4.058 1.00 20.80 2 LYS B C 1
ATOM 2476 O O . LYS B 1 2 ? -8.074 -30.327 -4.758 1.00 20.69 2 LYS B O 1
ATOM 2482 N N . ILE B 1 3 ? -7.258 -31.931 -3.398 1.00 18.97 3 ILE B N 1
ATOM 2483 C CA . ILE B 1 3 ? -5.871 -31.416 -3.317 1.00 19.43 3 ILE B CA 1
ATOM 2484 C C . ILE B 1 3 ? -4.923 -32.444 -3.936 1.00 18.92 3 ILE B C 1
ATOM 2485 O O . ILE B 1 3 ? -4.894 -33.601 -3.466 1.00 20.05 3 ILE B O 1
ATOM 2490 N N . LEU B 1 4 ? -4.175 -32.004 -4.937 1.00 17.84 4 LEU B N 1
ATOM 2491 C CA . LEU B 1 4 ? -3.062 -32.811 -5.475 1.00 18.72 4 LEU B CA 1
ATOM 2492 C C . LEU B 1 4 ? -1.788 -32.480 -4.716 1.00 18.09 4 LEU B C 1
ATOM 2493 O O . LEU B 1 4 ? -1.418 -31.277 -4.625 1.00 19.27 4 LEU B O 1
ATOM 2498 N N . VAL B 1 5 ? -1.136 -33.499 -4.195 1.00 17.01 5 VAL B N 1
ATOM 2499 C CA . VAL B 1 5 ? 0.185 -33.364 -3.571 1.00 15.74 5 VAL B CA 1
ATOM 2500 C C . VAL B 1 5 ? 1.187 -34.116 -4.446 1.00 15.20 5 VAL B C 1
ATOM 2501 O O . VAL B 1 5 ? 1.126 -35.370 -4.476 1.00 15.19 5 VAL B O 1
ATOM 2505 N N . THR B 1 6 ? 2.101 -33.407 -5.084 1.00 15.11 6 THR B N 1
ATOM 2506 C CA . THR B 1 6 ? 3.225 -34.085 -5.784 1.00 15.07 6 THR B CA 1
ATOM 2507 C C . THR B 1 6 ? 4.309 -34.431 -4.769 1.00 16.22 6 THR B C 1
ATOM 2508 O O . THR B 1 6 ? 4.550 -33.633 -3.803 1.00 15.37 6 THR B O 1
ATOM 2512 N N . GLY B 1 7 ? 5.053 -35.506 -5.013 1.00 16.38 7 GLY B N 1
ATOM 2513 C CA . GLY B 1 7 ? 6.055 -36.017 -4.092 1.00 16.80 7 GLY B CA 1
ATOM 2514 C C . GLY B 1 7 ? 5.451 -36.495 -2.787 1.00 15.11 7 GLY B C 1
ATOM 2515 O O . GLY B 1 7 ? 6.092 -36.430 -1.767 1.00 16.01 7 GLY B O 1
ATOM 2516 N N . ALA B 1 8 ? 4.246 -37.043 -2.849 1.00 16.28 8 ALA B N 1
ATOM 2517 C CA . ALA B 1 8 ? 3.447 -37.476 -1.698 1.00 16.45 8 ALA B CA 1
ATOM 2518 C C . ALA B 1 8 ? 4.102 -38.604 -0.896 1.00 17.11 8 ALA B C 1
ATOM 2519 O O . ALA B 1 8 ? 3.710 -38.736 0.234 1.00 17.37 8 ALA B O 1
ATOM 2521 N N . ALA B 1 9 ? 5.004 -39.427 -1.467 1.00 16.21 9 ALA B N 1
ATOM 2522 C CA . ALA B 1 9 ? 5.617 -40.549 -0.732 1.00 17.68 9 ALA B CA 1
ATOM 2523 C C . ALA B 1 9 ? 6.907 -40.103 -0.063 1.00 18.64 9 ALA B C 1
ATOM 2524 O O . ALA B 1 9 ? 7.531 -40.911 0.681 1.00 19.19 9 ALA B O 1
ATOM 2526 N N . GLY B 1 10 ? 7.335 -38.878 -0.337 1.00 15.24 10 GLY B N 1
ATOM 2527 C CA . GLY B 1 10 ? 8.585 -38.361 0.195 1.00 15.37 10 GLY B CA 1
ATOM 2528 C C . GLY B 1 10 ? 8.457 -37.941 1.650 1.00 15.66 10 GLY B C 1
ATOM 2529 O O . GLY B 1 10 ? 7.377 -38.097 2.287 1.00 15.31 10 GLY B O 1
ATOM 2530 N N . PHE B 1 11 ? 9.559 -37.398 2.157 1.00 13.86 11 PHE B N 1
ATOM 2531 C CA . PHE B 1 11 ? 9.700 -36.984 3.566 1.00 15.56 11 PHE B CA 1
ATOM 2532 C C . PHE B 1 11 ? 8.593 -36.001 3.888 1.00 14.94 11 PHE B C 1
ATOM 2533 O O . PHE B 1 11 ? 7.733 -36.245 4.746 1.00 16.34 11 PHE B O 1
ATOM 2541 N N . ILE B 1 12 ? 8.637 -34.840 3.232 1.00 14.43 12 ILE B N 1
ATOM 2542 C CA . ILE B 1 12 ? 7.701 -33.759 3.605 1.00 15.81 12 ILE B CA 1
ATOM 2543 C C . ILE B 1 12 ? 6.292 -34.053 3.074 1.00 14.90 12 ILE B C 1
ATOM 2544 O O . ILE B 1 12 ? 5.312 -33.874 3.805 1.00 15.49 12 ILE B O 1
ATOM 2549 N N . GLY B 1 13 ? 6.200 -34.597 1.858 1.00 13.85 13 GLY B N 1
ATOM 2550 C CA . GLY B 1 13 ? 4.902 -34.848 1.219 1.00 15.15 13 GLY B CA 1
ATOM 2551 C C . GLY B 1 13 ? 4.088 -35.869 1.997 1.00 14.25 13 GLY B C 1
ATOM 2552 O O . GLY B 1 13 ? 2.881 -35.686 2.114 1.00 16.96 13 GLY B O 1
ATOM 2553 N N . SER B 1 14 ? 4.734 -36.895 2.563 1.00 15.26 14 SER B N 1
ATOM 2554 C CA . SER B 1 14 ? 3.987 -37.933 3.300 1.00 16.71 14 SER B CA 1
ATOM 2555 C C . SER B 1 14 ? 3.352 -37.296 4.547 1.00 16.71 14 SER B C 1
ATOM 2556 O O . SER B 1 14 ? 2.185 -37.570 4.867 1.00 17.96 14 SER B O 1
ATOM 2559 N N . HIS B 1 15 ? 4.092 -36.424 5.225 1.00 16.45 15 HIS B N 1
ATOM 2560 C CA . HIS B 1 15 ? 3.546 -35.714 6.418 1.00 16.00 15 HIS B CA 1
ATOM 2561 C C . HIS B 1 15 ? 2.444 -34.745 6.013 1.00 15.92 15 HIS B C 1
ATOM 2562 O O . HIS B 1 15 ? 1.443 -34.603 6.760 1.00 17.22 15 HIS B O 1
ATOM 2569 N N . LEU B 1 16 ? 2.625 -34.053 4.902 1.00 15.09 16 LEU B N 1
ATOM 2570 C CA . LEU B 1 16 ? 1.579 -33.121 4.412 1.00 15.32 16 LEU B CA 1
ATOM 2571 C C . LEU B 1 16 ? 0.278 -33.865 4.103 1.00 16.04 16 LEU B C 1
ATOM 2572 O O . LEU B 1 16 ? -0.769 -33.370 4.492 1.00 16.43 16 LEU B O 1
ATOM 2577 N N . CYS B 1 17 ? 0.349 -34.993 3.386 1.00 15.63 17 CYS B N 1
ATOM 2578 C CA . CYS B 1 17 ? -0.879 -35.747 3.066 1.00 16.60 17 CYS B CA 1
ATOM 2579 C C . CYS B 1 17 ? -1.529 -36.175 4.398 1.00 16.07 17 CYS B C 1
ATOM 2580 O O . CYS B 1 17 ? -2.738 -36.033 4.522 1.00 18.29 17 CYS B O 1
ATOM 2583 N N . GLN B 1 18 ? -0.740 -36.644 5.341 1.00 18.64 18 GLN B N 1
ATOM 2584 C CA . GLN B 1 18 ? -1.283 -37.100 6.644 1.00 22.11 18 GLN B CA 1
ATOM 2585 C C . GLN B 1 18 ? -2.005 -35.930 7.327 1.00 21.31 18 GLN B C 1
ATOM 2586 O O . GLN B 1 18 ? -3.121 -36.119 7.874 1.00 22.07 18 GLN B O 1
ATOM 2592 N N . ALA B 1 19 ? -1.415 -34.734 7.311 1.00 18.42 19 ALA B N 1
ATOM 2593 C CA . ALA B 1 19 ? -2.021 -33.558 7.982 1.00 18.04 19 ALA B CA 1
ATOM 2594 C C . ALA B 1 19 ? -3.300 -33.123 7.270 1.00 19.53 19 ALA B C 1
ATOM 2595 O O . ALA B 1 19 ? -4.303 -32.826 7.944 1.00 19.86 19 ALA B O 1
ATOM 2597 N N . LEU B 1 20 ? -3.291 -33.073 5.939 1.00 17.37 20 LEU B N 1
ATOM 2598 C CA . LEU B 1 20 ? -4.471 -32.662 5.165 1.00 18.27 20 LEU B CA 1
ATOM 2599 C C . LEU B 1 20 ? -5.628 -33.632 5.427 1.00 20.41 20 LEU B C 1
ATOM 2600 O O . LEU B 1 20 ? -6.765 -33.157 5.533 1.00 21.18 20 LEU B O 1
ATOM 2605 N N . LEU B 1 21 ? -5.338 -34.921 5.509 1.00 19.11 21 LEU B N 1
ATOM 2606 C CA . LEU B 1 21 ? -6.407 -35.953 5.635 1.00 22.21 21 LEU B CA 1
ATOM 2607 C C . LEU B 1 21 ? -7.070 -35.884 7.016 1.00 24.74 21 LEU B C 1
ATOM 2608 O O . LEU B 1 21 ? -8.155 -36.479 7.194 1.00 27.52 21 LEU B O 1
ATOM 2613 N N . LYS B 1 22 ? -6.492 -35.184 7.977 1.00 22.56 22 LYS B N 1
ATOM 2614 C CA . LYS B 1 22 ? -7.171 -34.951 9.296 1.00 26.68 22 LYS B CA 1
ATOM 2615 C C . LYS B 1 22 ? -8.406 -34.051 9.132 1.00 28.33 22 LYS B C 1
ATOM 2616 O O . LYS B 1 22 ? -9.273 -34.065 10.051 1.00 29.66 22 LYS B O 1
ATOM 2622 N N . ASN B 1 23 ? -8.478 -33.259 8.067 1.00 27.12 23 ASN B N 1
ATOM 2623 C CA . ASN B 1 23 ? -9.622 -32.375 7.750 1.00 28.76 23 ASN B CA 1
ATOM 2624 C C . ASN B 1 23 ? -10.577 -33.108 6.806 1.00 31.74 23 ASN B C 1
ATOM 2625 O O . ASN B 1 23 ? -10.193 -33.408 5.680 1.00 30.18 23 ASN B O 1
ATOM 2630 N N . SER B 1 24 ? -11.832 -33.302 7.217 1.00 36.39 24 SER B N 1
ATOM 2631 C CA . SER B 1 24 ? -12.792 -34.116 6.434 1.00 33.94 24 SER B CA 1
ATOM 2632 C C . SER B 1 24 ? -13.250 -33.342 5.201 1.00 34.78 24 SER B C 1
ATOM 2633 O O . SER B 1 24 ? -13.733 -33.987 4.247 1.00 44.47 24 SER B O 1
ATOM 2636 N N . ALA B 1 25 ? -13.036 -32.033 5.163 1.00 33.71 25 ALA B N 1
ATOM 2637 C CA . ALA B 1 25 ? -13.350 -31.189 3.982 1.00 34.14 25 ALA B CA 1
ATOM 2638 C C . ALA B 1 25 ? -12.430 -31.559 2.809 1.00 34.47 25 ALA B C 1
ATOM 2639 O O . ALA B 1 25 ? -12.750 -31.134 1.671 1.00 38.68 25 ALA B O 1
ATOM 2641 N N . TYR B 1 26 ? -11.305 -32.255 3.064 1.00 27.98 26 TYR B N 1
ATOM 2642 C CA . TYR B 1 26 ? -10.301 -32.492 2.006 1.00 26.08 26 TYR B CA 1
ATOM 2643 C C . TYR B 1 26 ? -10.277 -33.944 1.527 1.00 25.48 26 TYR B C 1
ATOM 2644 O O . TYR B 1 26 ? -10.236 -34.902 2.316 1.00 28.96 26 TYR B O 1
ATOM 2653 N N . HIS B 1 27 ? -10.170 -34.042 0.219 1.00 22.38 27 HIS B N 1
ATOM 2654 C CA . HIS B 1 27 ? -9.844 -35.273 -0.535 1.00 24.68 27 HIS B CA 1
ATOM 2655 C C . HIS B 1 27 ? -8.469 -35.017 -1.154 1.00 21.58 27 HIS B C 1
ATOM 2656 O O . HIS B 1 27 ? -8.240 -33.901 -1.663 1.00 24.17 27 HIS B O 1
ATOM 2663 N N . VAL B 1 28 ? -7.554 -35.949 -0.994 1.00 20.50 28 VAL B N 1
ATOM 2664 C CA . VAL B 1 28 ? -6.147 -35.764 -1.405 1.00 19.34 28 VAL B CA 1
ATOM 2665 C C . VAL B 1 28 ? -5.816 -36.814 -2.470 1.00 20.27 28 VAL B C 1
ATOM 2666 O O . VAL B 1 28 ? -6.093 -38.025 -2.264 1.00 20.84 28 VAL B O 1
ATOM 2670 N N . VAL B 1 29 ? -5.137 -36.366 -3.500 1.00 18.64 29 VAL B N 1
ATOM 2671 C CA . VAL B 1 29 ? -4.489 -37.229 -4.509 1.00 19.39 29 VAL B CA 1
ATOM 2672 C C . VAL B 1 29 ? -2.995 -37.025 -4.379 1.00 19.81 29 VAL B C 1
ATOM 2673 O O . VAL B 1 29 ? -2.536 -35.909 -4.546 1.00 19.41 29 VAL B O 1
ATOM 2677 N N . GLY B 1 30 ? -2.273 -38.088 -4.110 1.00 17.14 30 GLY B N 1
ATOM 2678 C CA . GLY B 1 30 ? -0.819 -38.014 -4.058 1.00 17.81 30 GLY B CA 1
ATOM 2679 C C . GLY B 1 30 ? -0.232 -38.605 -5.313 1.00 17.40 30 GLY B C 1
ATOM 2680 O O . GLY B 1 30 ? -0.817 -39.587 -5.812 1.00 17.80 30 GLY B O 1
ATOM 2681 N N . ILE B 1 31 ? 0.807 -37.994 -5.875 1.00 16.30 31 ILE B N 1
ATOM 2682 C CA . ILE B 1 31 ? 1.548 -38.585 -7.010 1.00 17.11 31 ILE B CA 1
ATOM 2683 C C . ILE B 1 31 ? 3.022 -38.670 -6.615 1.00 17.59 31 ILE B C 1
ATOM 2684 O O . ILE B 1 31 ? 3.619 -37.683 -6.145 1.00 17.05 31 ILE B O 1
ATOM 2689 N N . ASP B 1 32 ? 3.636 -39.837 -6.795 1.00 16.07 32 ASP B N 1
ATOM 2690 C CA . ASP B 1 32 ? 5.050 -40.046 -6.465 1.00 14.96 32 ASP B CA 1
ATOM 2691 C C . ASP B 1 32 ? 5.557 -41.253 -7.242 1.00 16.06 32 ASP B C 1
ATOM 2692 O O . ASP B 1 32 ? 4.888 -42.267 -7.130 1.00 16.36 32 ASP B O 1
ATOM 2697 N N . HIS B 1 33 ? 6.672 -41.102 -7.926 1.00 15.80 33 HIS B N 1
ATOM 2698 C CA . HIS B 1 33 ? 7.249 -42.175 -8.789 1.00 15.35 33 HIS B CA 1
ATOM 2699 C C . HIS B 1 33 ? 8.344 -42.929 -8.055 1.00 16.65 33 HIS B C 1
ATOM 2700 O O . HIS B 1 33 ? 9.036 -43.746 -8.695 1.00 17.07 33 HIS B O 1
ATOM 2707 N N . PHE B 1 34 ? 8.550 -42.640 -6.767 1.00 15.55 34 PHE B N 1
ATOM 2708 C CA . PHE B 1 34 ? 9.609 -43.299 -5.955 1.00 16.22 34 PHE B CA 1
ATOM 2709 C C . PHE B 1 34 ? 11.004 -43.167 -6.599 1.00 18.63 34 PHE B C 1
ATOM 2710 O O . PHE B 1 34 ? 11.700 -44.204 -6.866 1.00 19.04 34 PHE B O 1
ATOM 2718 N N . ILE B 1 35 ? 11.446 -41.942 -6.829 1.00 16.68 35 ILE B N 1
ATOM 2719 C CA . ILE B 1 35 ? 12.792 -41.669 -7.370 1.00 17.89 35 ILE B CA 1
ATOM 2720 C C . ILE B 1 35 ? 13.531 -40.783 -6.379 1.00 17.57 35 ILE B C 1
ATOM 2721 O O . ILE B 1 35 ? 12.984 -40.511 -5.287 1.00 19.68 35 ILE B O 1
ATOM 2726 N N . GLY B 1 36 ? 14.692 -40.309 -6.790 1.00 20.63 36 GLY B N 1
ATOM 2727 C CA . GLY B 1 36 ? 15.557 -39.478 -5.928 1.00 20.45 36 GLY B CA 1
ATOM 2728 C C . GLY B 1 36 ? 16.307 -40.309 -4.892 1.00 22.48 36 GLY B C 1
ATOM 2729 O O . GLY B 1 36 ? 16.442 -41.528 -5.003 1.00 24.33 36 GLY B O 1
ATOM 2730 N N . PRO B 1 37 ? 16.870 -39.641 -3.869 1.00 21.26 37 PRO B N 1
ATOM 2731 C CA . PRO B 1 37 ? 17.896 -40.282 -3.042 1.00 22.54 37 PRO B CA 1
ATOM 2732 C C . PRO B 1 37 ? 17.375 -41.356 -2.090 1.00 24.77 37 PRO B C 1
ATOM 2733 O O . PRO B 1 37 ? 18.173 -42.270 -1.758 1.00 27.56 37 PRO B O 1
ATOM 2737 N N . THR B 1 38 ? 16.105 -41.302 -1.695 1.00 19.72 38 THR B N 1
ATOM 2738 C CA . THR B 1 38 ? 15.556 -42.282 -0.718 1.00 19.96 38 THR B CA 1
ATOM 2739 C C . THR B 1 38 ? 15.100 -43.548 -1.428 1.00 20.62 38 THR B C 1
ATOM 2740 O O . THR B 1 38 ? 14.250 -43.517 -2.288 1.00 23.62 38 THR B O 1
ATOM 2744 N N . PRO B 1 39 ? 15.613 -44.714 -1.027 1.00 23.97 39 PRO B N 1
ATOM 2745 C CA . PRO B 1 39 ? 15.129 -45.981 -1.572 1.00 25.21 39 PRO B CA 1
ATOM 2746 C C . PRO B 1 39 ? 13.625 -46.200 -1.420 1.00 25.53 39 PRO B C 1
ATOM 2747 O O . PRO B 1 39 ? 13.065 -45.863 -0.379 1.00 24.47 39 PRO B O 1
ATOM 2751 N N . ALA B 1 40 ? 12.971 -46.727 -2.466 1.00 23.04 40 ALA B N 1
ATOM 2752 C CA . ALA B 1 40 ? 11.509 -46.925 -2.503 1.00 24.58 40 ALA B CA 1
ATOM 2753 C C . ALA B 1 40 ? 11.045 -47.712 -1.286 1.00 25.65 40 ALA B C 1
ATOM 2754 O O . ALA B 1 40 ? 9.962 -47.411 -0.780 1.00 27.46 40 ALA B O 1
ATOM 2756 N N . THR B 1 41 ? 11.828 -48.689 -0.840 1.00 27.88 41 THR B N 1
ATOM 2757 C CA . THR B 1 41 ? 11.397 -49.572 0.263 1.00 31.86 41 THR B CA 1
ATOM 2758 C C . THR B 1 41 ? 11.124 -48.755 1.529 1.00 31.95 41 THR B C 1
ATOM 2759 O O . THR B 1 41 ? 10.291 -49.229 2.324 1.00 35.28 41 THR B O 1
ATOM 2763 N N . LEU B 1 42 ? 11.768 -47.592 1.734 1.00 29.71 42 LEU B N 1
ATOM 2764 C CA . LEU B 1 42 ? 11.505 -46.741 2.928 1.00 30.80 42 LEU B CA 1
ATOM 2765 C C . LEU B 1 42 ? 10.190 -45.957 2.757 1.00 30.97 42 LEU B C 1
ATOM 2766 O O . LEU B 1 42 ? 9.722 -45.414 3.734 1.00 32.38 42 LEU B O 1
ATOM 2771 N N . LYS B 1 43 ? 9.607 -45.868 1.557 1.00 29.99 43 LYS B N 1
ATOM 2772 C CA . LYS B 1 43 ? 8.466 -44.954 1.315 1.00 27.45 43 LYS B CA 1
ATOM 2773 C C . LYS B 1 43 ? 7.149 -45.702 1.222 1.00 31.92 43 LYS B C 1
ATOM 2774 O O . LYS B 1 43 ? 6.110 -45.065 1.409 1.00 30.60 43 LYS B O 1
ATOM 2780 N N . THR B 1 44 ? 7.179 -46.994 0.902 1.00 31.73 44 THR B N 1
ATOM 2781 C CA . THR B 1 44 ? 5.952 -47.720 0.489 1.00 33.25 44 THR B CA 1
ATOM 2782 C C . THR B 1 44 ? 4.986 -47.818 1.677 1.00 38.94 44 THR B C 1
ATOM 2783 O O . THR B 1 44 ? 3.772 -47.846 1.419 1.00 39.17 44 THR B O 1
ATOM 2787 N N . GLY B 1 45 ? 5.509 -47.873 2.910 1.00 39.98 45 GLY B N 1
ATOM 2788 C CA . GLY B 1 45 ? 4.725 -48.149 4.135 1.00 41.58 45 GLY B CA 1
ATOM 2789 C C . GLY B 1 45 ? 3.798 -46.991 4.486 1.00 42.75 45 GLY B C 1
ATOM 2790 O O . GLY B 1 45 ? 2.589 -47.261 4.797 1.00 42.94 45 GLY B O 1
ATOM 2791 N N . ASN B 1 46 ? 4.338 -45.761 4.445 1.00 40.51 46 ASN B N 1
ATOM 2792 C CA . ASN B 1 46 ? 3.586 -44.477 4.594 1.00 40.50 46 ASN B CA 1
ATOM 2793 C C . ASN B 1 46 ? 2.460 -44.444 3.559 1.00 36.93 46 ASN B C 1
ATOM 2794 O O . ASN B 1 46 ? 1.292 -44.239 3.935 1.00 36.04 46 ASN B O 1
ATOM 2799 N N . ILE B 1 47 ? 2.766 -44.736 2.305 1.00 33.01 47 ILE B N 1
ATOM 2800 C CA . ILE B 1 47 ? 1.709 -44.729 1.257 1.00 29.84 47 ILE B CA 1
ATOM 2801 C C . ILE B 1 47 ? 0.628 -45.769 1.598 1.00 31.90 47 ILE B C 1
ATOM 2802 O O . ILE B 1 47 ? -0.560 -45.389 1.543 1.00 30.54 47 ILE B O 1
ATOM 2807 N N . GLN B 1 48 ? 0.987 -47.016 1.929 1.00 32.94 48 GLN B N 1
ATOM 2808 C CA . GLN B 1 48 ? -0.029 -48.055 2.282 1.00 38.43 48 GLN B CA 1
ATOM 2809 C C . GLN B 1 48 ? -0.923 -47.560 3.442 1.00 38.95 48 GLN B C 1
ATOM 2810 O O . GLN B 1 48 ? -2.162 -47.737 3.331 1.00 44.23 48 GLN B O 1
ATOM 2816 N N . SER B 1 49 ? -0.347 -46.965 4.499 1.00 35.18 49 SER B N 1
ATOM 2817 C CA . SER B 1 49 ? -1.058 -46.321 5.647 1.00 36.54 49 SER B CA 1
ATOM 2818 C C . SER B 1 49 ? -2.030 -45.215 5.180 1.00 35.31 49 SER B C 1
ATOM 2819 O O . SER B 1 49 ? -3.216 -45.286 5.506 1.00 36.55 49 SER B O 1
ATOM 2822 N N . LEU B 1 50 ? -1.568 -44.230 4.411 1.00 31.50 50 LEU B N 1
ATOM 2823 C CA . LEU B 1 50 ? -2.455 -43.187 3.823 1.00 29.27 50 LEU B CA 1
ATOM 2824 C C . LEU B 1 50 ? -3.553 -43.852 2.977 1.00 28.52 50 LEU B C 1
ATOM 2825 O O . LEU B 1 50 ? -4.683 -43.364 2.979 1.00 30.12 50 LEU B O 1
ATOM 2830 N N . GLU B 1 51 ? -3.238 -44.904 2.223 1.00 33.02 51 GLU B N 1
ATOM 2831 C CA . GLU B 1 51 ? -4.242 -45.549 1.323 1.00 35.06 51 GLU B CA 1
ATOM 2832 C C . GLU B 1 51 ? -5.361 -46.241 2.124 1.00 35.01 51 GLU B C 1
ATOM 2833 O O . GLU B 1 51 ? -6.431 -46.492 1.532 1.00 38.31 51 GLU B O 1
ATOM 2839 N N . LEU B 1 52 ? -5.175 -46.489 3.421 1.00 38.40 52 LEU B N 1
ATOM 2840 C CA . LEU B 1 52 ? -6.294 -46.964 4.282 1.00 40.08 52 LEU B CA 1
ATOM 2841 C C . LEU B 1 52 ? -7.369 -45.875 4.351 1.00 41.88 52 LEU B C 1
ATOM 2842 O O . LEU B 1 52 ? -8.554 -46.222 4.551 1.00 37.78 52 LEU B O 1
ATOM 2847 N N . ASN B 1 53 ? -6.999 -44.608 4.139 1.00 34.86 53 ASN B N 1
ATOM 2848 C CA . ASN B 1 53 ? -7.975 -43.495 4.168 1.00 32.29 53 ASN B CA 1
ATOM 2849 C C . ASN B 1 53 ? -8.775 -43.465 2.872 1.00 32.34 53 ASN B C 1
ATOM 2850 O O . ASN B 1 53 ? -8.151 -43.354 1.780 1.00 29.64 53 ASN B O 1
ATOM 2855 N N . SER B 1 54 ? -10.115 -43.450 2.959 1.00 29.70 54 SER B N 1
ATOM 2856 C CA . SER B 1 54 ? -10.988 -43.471 1.753 1.00 29.76 54 SER B CA 1
ATOM 2857 C C . SER B 1 54 ? -10.885 -42.129 1.011 1.00 29.21 54 SER B C 1
ATOM 2858 O O . SER B 1 54 ? -11.272 -42.065 -0.171 1.00 30.02 54 SER B O 1
ATOM 2861 N N . ARG B 1 55 ? -10.369 -41.086 1.669 1.00 24.48 55 ARG B N 1
ATOM 2862 C CA . ARG B 1 55 ? -10.242 -39.754 1.034 1.00 22.98 55 ARG B CA 1
ATOM 2863 C C . ARG B 1 55 ? -8.849 -39.566 0.391 1.00 22.38 55 ARG B C 1
ATOM 2864 O O . ARG B 1 55 ? -8.574 -38.450 -0.059 1.00 23.17 55 ARG B O 1
ATOM 2872 N N . PHE B 1 56 ? -8.021 -40.617 0.327 1.00 20.96 56 PHE B N 1
ATOM 2873 C CA . PHE B 1 56 ? -6.679 -40.560 -0.297 1.00 21.40 56 PHE B CA 1
ATOM 2874 C C . PHE B 1 56 ? -6.643 -41.446 -1.544 1.00 21.18 56 PHE B C 1
ATOM 2875 O O . PHE B 1 56 ? -7.056 -42.625 -1.466 1.00 23.64 56 PHE B O 1
ATOM 2883 N N . GLN B 1 57 ? -6.114 -40.913 -2.633 1.00 19.74 57 GLN B N 1
ATOM 2884 C CA . GLN B 1 57 ? -5.855 -41.701 -3.856 1.00 22.67 57 GLN B CA 1
ATOM 2885 C C . GLN B 1 57 ? -4.388 -41.510 -4.213 1.00 22.35 57 GLN B C 1
ATOM 2886 O O . GLN B 1 57 ? -3.841 -40.398 -4.035 1.00 20.40 57 GLN B O 1
ATOM 2892 N N . PHE B 1 58 ? -3.720 -42.586 -4.533 1.00 22.14 58 PHE B N 1
ATOM 2893 C CA . PHE B 1 58 ? -2.287 -42.526 -4.791 1.00 19.05 58 PHE B CA 1
ATOM 2894 C C . PHE B 1 58 ? -2.044 -42.909 -6.239 1.00 21.31 58 PHE B C 1
ATOM 2895 O O . PHE B 1 58 ? -2.589 -43.936 -6.715 1.00 22.37 58 PHE B O 1
ATOM 2903 N N . ILE B 1 59 ? -1.172 -42.173 -6.891 1.00 19.39 59 ILE B N 1
ATOM 2904 C CA . ILE B 1 59 ? -0.718 -42.413 -8.288 1.00 18.27 59 ILE B CA 1
ATOM 2905 C C . ILE B 1 59 ? 0.804 -42.546 -8.269 1.00 19.59 59 ILE B C 1
ATOM 2906 O O . ILE B 1 59 ? 1.494 -41.660 -7.685 1.00 19.40 59 ILE B O 1
ATOM 2911 N N . ARG B 1 60 ? 1.344 -43.598 -8.869 1.00 17.77 60 ARG B N 1
ATOM 2912 C CA . ARG B 1 60 ? 2.785 -43.904 -8.750 1.00 18.24 60 ARG B CA 1
ATOM 2913 C C . ARG B 1 60 ? 3.549 -43.582 -10.043 1.00 15.22 60 ARG B C 1
ATOM 2914 O O . ARG B 1 60 ? 4.709 -43.932 -10.164 1.00 17.41 60 ARG B O 1
ATOM 2922 N N . GLU B 1 61 ? 2.922 -42.873 -10.969 1.00 15.70 61 GLU B N 1
ATOM 2923 C CA . GLU B 1 61 ? 3.480 -42.498 -12.282 1.00 17.46 61 GLU B CA 1
ATOM 2924 C C . GLU B 1 61 ? 4.464 -41.341 -12.123 1.00 18.34 61 GLU B C 1
ATOM 2925 O O . GLU B 1 61 ? 4.272 -40.522 -11.214 1.00 17.44 61 GLU B O 1
ATOM 2931 N N . ASP B 1 62 ? 5.426 -41.277 -13.021 1.00 16.93 62 ASP B N 1
ATOM 2932 C CA . ASP B 1 62 ? 6.274 -40.065 -13.170 1.00 17.03 62 ASP B CA 1
ATOM 2933 C C . ASP B 1 62 ? 5.389 -38.931 -13.688 1.00 17.38 62 ASP B C 1
ATOM 2934 O O . ASP B 1 62 ? 4.613 -39.124 -14.644 1.00 18.45 62 ASP B O 1
ATOM 2939 N N . ILE B 1 63 ? 5.526 -37.748 -13.070 1.00 16.20 63 ILE B N 1
ATOM 2940 C CA . ILE B 1 63 ? 4.778 -36.567 -13.539 1.00 15.99 63 ILE B CA 1
ATOM 2941 C C . ILE B 1 63 ? 5.000 -36.342 -15.040 1.00 17.70 63 ILE B C 1
ATOM 2942 O O . ILE B 1 63 ? 4.067 -35.874 -15.728 1.00 18.19 63 ILE B O 1
ATOM 2947 N N . LEU B 1 64 ? 6.188 -36.631 -15.533 1.00 17.20 64 LEU B N 1
ATOM 2948 C CA . LEU B 1 64 ? 6.542 -36.342 -16.955 1.00 17.94 64 LEU B CA 1
ATOM 2949 C C . LEU B 1 64 ? 5.919 -37.368 -17.908 1.00 20.50 64 LEU B C 1
ATOM 2950 O O . LEU B 1 64 ? 5.974 -37.123 -19.109 1.00 21.94 64 LEU B O 1
ATOM 2955 N N . ASN B 1 65 ? 5.436 -38.478 -17.389 1.00 19.74 65 ASN B N 1
ATOM 2956 C CA . ASN B 1 65 ? 4.765 -39.527 -18.218 1.00 22.09 65 ASN B CA 1
ATOM 2957 C C . ASN B 1 65 ? 3.250 -39.547 -18.059 1.00 23.65 65 ASN B C 1
ATOM 2958 O O . ASN B 1 65 ? 2.535 -40.147 -18.887 1.00 30.41 65 ASN B O 1
ATOM 2963 N N . THR B 1 66 ? 2.704 -38.989 -17.013 1.00 21.75 66 THR B N 1
ATOM 2964 C CA . THR B 1 66 ? 1.270 -39.078 -16.723 1.00 25.31 66 THR B CA 1
ATOM 2965 C C . THR B 1 66 ? 0.489 -38.074 -17.586 1.00 23.98 66 THR B C 1
ATOM 2966 O O . THR B 1 66 ? 1.071 -37.078 -18.083 1.00 25.67 66 THR B O 1
ATOM 2970 N N . ASP B 1 67 ? -0.787 -38.393 -17.787 1.00 25.66 67 ASP B N 1
ATOM 2971 C CA . ASP B 1 67 ? -1.758 -37.510 -18.463 1.00 24.03 67 ASP B CA 1
ATOM 2972 C C . ASP B 1 67 ? -2.196 -36.467 -17.443 1.00 22.58 67 ASP B C 1
ATOM 2973 O O . ASP B 1 67 ? -3.005 -36.759 -16.550 1.00 24.17 67 ASP B O 1
ATOM 2978 N N . LEU B 1 68 ? -1.578 -35.303 -17.538 1.00 24.04 68 LEU B N 1
ATOM 2979 C CA . LEU B 1 68 ? -1.772 -34.270 -16.495 1.00 25.30 68 LEU B CA 1
ATOM 2980 C C . LEU B 1 68 ? -3.160 -33.658 -16.617 1.00 27.18 68 LEU B C 1
ATOM 2981 O O . LEU B 1 68 ? -3.725 -33.324 -15.579 1.00 28.10 68 LEU B O 1
ATOM 2986 N N . SER B 1 69 ? -3.746 -33.630 -17.818 1.00 30.89 69 SER B N 1
ATOM 2987 C CA . SER B 1 69 ? -5.136 -33.126 -17.960 1.00 32.49 69 SER B CA 1
ATOM 2988 C C . SER B 1 69 ? -6.073 -34.062 -17.183 1.00 31.43 69 SER B C 1
ATOM 2989 O O . SER B 1 69 ? -6.932 -33.563 -16.437 1.00 34.03 69 SER B O 1
ATOM 2992 N N . LYS B 1 70 ? -5.853 -35.375 -17.229 1.00 31.86 70 LYS B N 1
ATOM 2993 C CA . LYS B 1 70 ? -6.632 -36.339 -16.412 1.00 35.50 70 LYS B CA 1
ATOM 2994 C C . LYS B 1 70 ? -6.333 -36.145 -14.924 1.00 33.84 70 LYS B C 1
ATOM 2995 O O . LYS B 1 70 ? -7.264 -36.164 -14.129 1.00 34.02 70 LYS B O 1
ATOM 3001 N N . LEU B 1 71 ? -5.079 -35.962 -14.545 1.00 31.26 71 LEU B N 1
ATOM 3002 C CA . LEU B 1 71 ? -4.687 -35.954 -13.110 1.00 30.08 71 LEU B CA 1
ATOM 3003 C C . LEU B 1 71 ? -5.328 -34.729 -12.442 1.00 31.50 71 LEU B C 1
ATOM 3004 O O . LEU B 1 71 ? -5.736 -34.806 -11.268 1.00 30.94 71 LEU B O 1
ATOM 3009 N N . LEU B 1 72 ? -5.441 -33.651 -13.200 1.00 27.87 72 LEU B N 1
ATOM 3010 C CA . LEU B 1 72 ? -5.819 -32.317 -12.643 1.00 28.86 72 LEU B CA 1
ATOM 3011 C C . LEU B 1 72 ? -7.308 -32.029 -12.817 1.00 33.98 72 LEU B C 1
ATOM 3012 O O . LEU B 1 72 ? -7.725 -30.954 -12.362 1.00 29.96 72 LEU B O 1
ATOM 3017 N N . GLN B 1 73 ? -8.071 -32.973 -13.386 1.00 36.17 73 GLN B N 1
ATOM 3018 C CA . GLN B 1 73 ? -9.473 -32.782 -13.848 1.00 45.58 73 GLN B CA 1
ATOM 3019 C C . GLN B 1 73 ? -10.318 -32.097 -12.770 1.00 43.67 73 GLN B C 1
ATOM 3020 O O . GLN B 1 73 ? -11.003 -31.116 -13.109 1.00 52.64 73 GLN B O 1
ATOM 3026 N N . ASP B 1 74 ? -10.312 -32.602 -11.540 1.00 42.04 74 ASP B N 1
ATOM 3027 C CA . ASP B 1 74 ? -11.236 -32.087 -10.492 1.00 41.24 74 ASP B CA 1
ATOM 3028 C C . ASP B 1 74 ? -10.449 -31.473 -9.324 1.00 37.84 74 ASP B C 1
ATOM 3029 O O . ASP B 1 74 ? -10.991 -31.371 -8.237 1.00 36.70 74 ASP B O 1
ATOM 3034 N N . ILE B 1 75 ? -9.211 -31.072 -9.568 1.00 31.04 75 ILE B N 1
ATOM 3035 C CA . ILE B 1 75 ? -8.300 -30.506 -8.536 1.00 25.67 75 ILE B CA 1
ATOM 3036 C C . ILE B 1 75 ? -8.564 -29.023 -8.318 1.00 23.61 75 ILE B C 1
ATOM 3037 O O . ILE B 1 75 ? -8.629 -28.259 -9.306 1.00 25.30 75 ILE B O 1
ATOM 3042 N N . ASP B 1 76 ? -8.603 -28.640 -7.037 1.00 22.77 76 ASP B N 1
ATOM 3043 C CA . ASP B 1 76 ? -8.769 -27.249 -6.550 1.00 23.48 76 ASP B CA 1
ATOM 3044 C C . ASP B 1 76 ? -7.432 -26.666 -6.082 1.00 21.52 76 ASP B C 1
ATOM 3045 O O . ASP B 1 76 ? -7.238 -25.464 -6.110 1.00 22.32 76 ASP B O 1
ATOM 3050 N N . VAL B 1 77 ? -6.534 -27.492 -5.594 1.00 19.88 77 VAL B N 1
ATOM 3051 C CA . VAL B 1 77 ? -5.286 -27.006 -4.956 1.00 20.47 77 VAL B CA 1
ATOM 3052 C C . VAL B 1 77 ? -4.185 -27.973 -5.362 1.00 18.02 77 VAL B C 1
ATOM 3053 O O . VAL B 1 77 ? -4.370 -29.204 -5.227 1.00 19.06 77 VAL B O 1
ATOM 3057 N N . VAL B 1 78 ? -3.077 -27.427 -5.793 1.00 16.36 78 VAL B N 1
ATOM 3058 C CA . VAL B 1 78 ? -1.823 -28.222 -6.038 1.00 14.99 78 VAL B CA 1
ATOM 3059 C C . VAL B 1 78 ? -0.823 -27.809 -4.972 1.00 16.59 78 VAL B C 1
ATOM 3060 O O . VAL B 1 78 ? -0.524 -26.627 -4.877 1.00 17.78 78 VAL B O 1
ATOM 3064 N N . TYR B 1 79 ? -0.266 -28.810 -4.294 1.00 14.80 79 TYR B N 1
ATOM 3065 C CA . TYR B 1 79 ? 0.970 -28.688 -3.500 1.00 14.68 79 TYR B CA 1
ATOM 3066 C C . TYR B 1 79 ? 2.066 -29.380 -4.314 1.00 16.14 79 TYR B C 1
ATOM 3067 O O . TYR B 1 79 ? 2.025 -30.634 -4.450 1.00 17.23 79 TYR B O 1
ATOM 3076 N N . HIS B 1 80 ? 3.042 -28.629 -4.777 1.00 14.98 80 HIS B N 1
ATOM 3077 C CA . HIS B 1 80 ? 4.110 -29.181 -5.632 1.00 14.94 80 HIS B CA 1
ATOM 3078 C C . HIS B 1 80 ? 5.397 -29.321 -4.827 1.00 16.28 80 HIS B C 1
ATOM 3079 O O . HIS B 1 80 ? 6.094 -28.361 -4.611 1.00 15.98 80 HIS B O 1
ATOM 3086 N N . LEU B 1 81 ? 5.635 -30.519 -4.322 1.00 15.95 81 LEU B N 1
ATOM 3087 C CA . LEU B 1 81 ? 6.829 -30.891 -3.542 1.00 16.57 81 LEU B CA 1
ATOM 3088 C C . LEU B 1 81 ? 7.771 -31.807 -4.331 1.00 17.31 81 LEU B C 1
ATOM 3089 O O . LEU B 1 81 ? 8.939 -31.933 -3.930 1.00 18.59 81 LEU B O 1
ATOM 3094 N N . ALA B 1 82 ? 7.312 -32.429 -5.416 1.00 16.55 82 ALA B N 1
ATOM 3095 C CA . ALA B 1 82 ? 8.160 -33.372 -6.167 1.00 16.55 82 ALA B CA 1
ATOM 3096 C C . ALA B 1 82 ? 9.388 -32.636 -6.674 1.00 16.18 82 ALA B C 1
ATOM 3097 O O . ALA B 1 82 ? 9.260 -31.534 -7.193 1.00 18.17 82 ALA B O 1
ATOM 3099 N N . ALA B 1 83 ? 10.543 -33.194 -6.412 1.00 13.86 83 ALA B N 1
ATOM 3100 C CA . ALA B 1 83 ? 11.859 -32.655 -6.797 1.00 14.76 83 ALA B CA 1
ATOM 3101 C C . ALA B 1 83 ? 12.920 -33.712 -6.529 1.00 15.76 83 ALA B C 1
ATOM 3102 O O . ALA B 1 83 ? 12.658 -34.721 -5.842 1.00 16.86 83 ALA B O 1
ATOM 3104 N N . ILE B 1 84 ? 14.099 -33.438 -7.048 1.00 15.70 84 ILE B N 1
ATOM 3105 C CA . ILE B 1 84 ? 15.328 -34.125 -6.633 1.00 16.13 84 ILE B CA 1
ATOM 3106 C C . ILE B 1 84 ? 16.064 -33.135 -5.763 1.00 17.33 84 ILE B C 1
ATOM 3107 O O . ILE B 1 84 ? 16.429 -32.049 -6.209 1.00 17.91 84 ILE B O 1
ATOM 3112 N N . PRO B 1 85 ? 16.180 -33.450 -4.471 1.00 18.44 85 PRO B N 1
ATOM 3113 C CA . PRO B 1 85 ? 16.793 -32.545 -3.513 1.00 19.47 85 PRO B CA 1
ATOM 3114 C C . PRO B 1 85 ? 18.251 -32.957 -3.382 1.00 23.42 85 PRO B C 1
ATOM 3115 O O . PRO B 1 85 ? 18.651 -34.003 -3.886 1.00 25.36 85 PRO B O 1
ATOM 3119 N N . GLY B 1 86 ? 19.007 -32.147 -2.658 1.00 28.59 86 GLY B N 1
ATOM 3120 C CA . GLY B 1 86 ? 20.366 -32.505 -2.220 1.00 29.63 86 GLY B CA 1
ATOM 3121 C C . GLY B 1 86 ? 21.360 -31.568 -2.866 1.00 27.80 86 GLY B C 1
ATOM 3122 O O . GLY B 1 86 ? 21.573 -31.687 -4.059 1.00 27.51 86 GLY B O 1
ATOM 3123 N N . VAL B 1 87 ? 21.884 -30.619 -2.098 1.00 28.43 87 VAL B N 1
ATOM 3124 C CA . VAL B 1 87 ? 22.973 -29.706 -2.542 1.00 27.92 87 VAL B CA 1
ATOM 3125 C C . VAL B 1 87 ? 24.169 -30.537 -2.993 1.00 27.90 87 VAL B C 1
ATOM 3126 O O . VAL B 1 87 ? 24.717 -30.303 -4.072 1.00 29.90 87 VAL B O 1
ATOM 3130 N N . ARG B 1 88 ? 24.578 -31.524 -2.191 1.00 26.02 88 ARG B N 1
ATOM 3131 C CA . ARG B 1 88 ? 25.952 -32.051 -2.298 1.00 27.39 88 ARG B CA 1
ATOM 3132 C C . ARG B 1 88 ? 26.129 -32.898 -3.559 1.00 25.55 88 ARG B C 1
ATOM 3133 O O . ARG B 1 88 ? 27.258 -33.022 -3.990 1.00 28.00 88 ARG B O 1
ATOM 3141 N N . THR B 1 89 ? 25.077 -33.494 -4.104 1.00 24.36 89 THR B N 1
ATOM 3142 C CA . THR B 1 89 ? 25.132 -34.451 -5.228 1.00 25.19 89 THR B CA 1
ATOM 3143 C C . THR B 1 89 ? 24.556 -33.830 -6.509 1.00 22.73 89 THR B C 1
ATOM 3144 O O . THR B 1 89 ? 24.074 -34.585 -7.366 1.00 23.84 89 THR B O 1
ATOM 3148 N N . SER B 1 90 ? 24.649 -32.512 -6.675 1.00 22.32 90 SER B N 1
ATOM 3149 C CA . SER B 1 90 ? 24.080 -31.765 -7.831 1.00 23.57 90 SER B CA 1
ATOM 3150 C C . SER B 1 90 ? 25.170 -31.336 -8.824 1.00 23.44 90 SER B C 1
ATOM 3151 O O . SER B 1 90 ? 24.837 -30.668 -9.817 1.00 25.20 90 SER B O 1
ATOM 3154 N N . TRP B 1 91 ? 26.409 -31.782 -8.643 1.00 23.91 91 TRP B N 1
ATOM 3155 C CA . TRP B 1 91 ? 27.566 -31.410 -9.520 1.00 22.83 91 TRP B CA 1
ATOM 3156 C C . TRP B 1 91 ? 27.771 -32.379 -10.697 1.00 22.95 91 TRP B C 1
ATOM 3157 O O . TRP B 1 91 ? 27.325 -33.542 -10.634 1.00 23.95 91 TRP B O 1
ATOM 3168 N N . GLY B 1 92 ? 28.482 -31.935 -11.738 1.00 22.08 92 GLY B N 1
ATOM 3169 C CA . GLY B 1 92 ? 28.961 -32.816 -12.827 1.00 24.21 92 GLY B CA 1
ATOM 3170 C C . GLY B 1 92 ? 27.852 -33.618 -13.472 1.00 27.79 92 GLY B C 1
ATOM 3171 O O . GLY B 1 92 ? 26.813 -33.039 -13.856 1.00 26.61 92 GLY B O 1
ATOM 3172 N N . LYS B 1 93 ? 28.063 -34.931 -13.578 1.00 29.22 93 LYS B N 1
ATOM 3173 C CA . LYS B 1 93 ? 27.187 -35.898 -14.288 1.00 30.96 93 LYS B CA 1
ATOM 3174 C C . LYS B 1 93 ? 25.870 -36.077 -13.534 1.00 26.89 93 LYS B C 1
ATOM 3175 O O . LYS B 1 93 ? 24.956 -36.684 -14.069 1.00 29.61 93 LYS B O 1
ATOM 3181 N N . ASP B 1 94 ? 25.784 -35.597 -12.306 1.00 26.18 94 ASP B N 1
ATOM 3182 C CA . ASP B 1 94 ? 24.601 -35.829 -11.441 1.00 24.47 94 ASP B CA 1
ATOM 3183 C C . ASP B 1 94 ? 23.603 -34.689 -11.646 1.00 23.07 94 ASP B C 1
ATOM 3184 O O . ASP B 1 94 ? 22.509 -34.751 -11.044 1.00 22.36 94 ASP B O 1
ATOM 3189 N N . PHE B 1 95 ? 23.956 -33.660 -12.423 1.00 22.36 95 PHE B N 1
ATOM 3190 C CA . PHE B 1 95 ? 23.106 -32.457 -12.575 1.00 20.98 95 PHE B CA 1
ATOM 3191 C C . PHE B 1 95 ? 21.825 -32.744 -13.385 1.00 20.45 95 PHE B C 1
ATOM 3192 O O . PHE B 1 95 ? 20.780 -32.197 -13.037 1.00 20.44 95 PHE B O 1
ATOM 3200 N N . GLN B 1 96 ? 21.882 -33.567 -14.439 1.00 19.81 96 GLN B N 1
ATOM 3201 C CA . GLN B 1 96 ? 20.754 -33.767 -15.391 1.00 21.16 96 GLN B CA 1
ATOM 3202 C C . GLN B 1 96 ? 19.447 -34.098 -14.660 1.00 20.45 96 GLN B C 1
ATOM 3203 O O . GLN B 1 96 ? 18.404 -33.488 -14.928 1.00 19.27 96 GLN B O 1
ATOM 3209 N N . PRO B 1 97 ? 19.398 -35.059 -13.721 1.00 18.95 97 PRO B N 1
ATOM 3210 C CA . PRO B 1 97 ? 18.151 -35.346 -13.008 1.00 19.37 97 PRO B CA 1
ATOM 3211 C C . PRO B 1 97 ? 17.546 -34.161 -12.242 1.00 16.20 97 PRO B C 1
ATOM 3212 O O . PRO B 1 97 ? 16.333 -34.085 -12.118 1.00 19.59 97 PRO B O 1
ATOM 3216 N N . TYR B 1 98 ? 18.372 -33.217 -11.799 1.00 16.95 98 TYR B N 1
ATOM 3217 C CA . TYR B 1 98 ? 17.862 -32.009 -11.139 1.00 16.78 98 TYR B CA 1
ATOM 3218 C C . TYR B 1 98 ? 17.173 -31.138 -12.172 1.00 18.30 98 TYR B C 1
ATOM 3219 O O . TYR B 1 98 ? 16.125 -30.588 -11.884 1.00 16.89 98 TYR B O 1
ATOM 3228 N N . VAL B 1 99 ? 17.743 -31.022 -13.352 1.00 18.28 99 VAL B N 1
ATOM 3229 C CA . VAL B 1 99 ? 17.082 -30.222 -14.405 1.00 17.96 99 VAL B CA 1
ATOM 3230 C C . VAL B 1 99 ? 15.755 -30.887 -14.796 1.00 17.23 99 VAL B C 1
ATOM 3231 O O . VAL B 1 99 ? 14.702 -30.173 -14.893 1.00 18.01 99 VAL B O 1
ATOM 3235 N N . THR B 1 100 ? 15.778 -32.197 -15.045 1.00 17.24 100 THR B N 1
ATOM 3236 C CA . THR B 1 100 ? 14.586 -32.890 -15.494 1.00 17.70 100 THR B CA 1
ATOM 3237 C C . THR B 1 100 ? 13.495 -32.706 -14.445 1.00 19.32 100 THR B C 1
ATOM 3238 O O . THR B 1 100 ? 12.332 -32.399 -14.795 1.00 18.48 100 THR B O 1
ATOM 3242 N N . ASN B 1 101 ? 13.793 -33.044 -13.209 1.00 15.27 101 ASN B N 1
ATOM 3243 C CA . ASN B 1 101 ? 12.726 -33.183 -12.173 1.00 16.91 101 ASN B CA 1
ATOM 3244 C C . ASN B 1 101 ? 12.424 -31.876 -11.462 1.00 16.13 101 ASN B C 1
ATOM 3245 O O . ASN B 1 101 ? 11.392 -31.800 -10.807 1.00 18.23 101 ASN B O 1
ATOM 3250 N N . ASN B 1 102 ? 13.312 -30.907 -11.505 1.00 16.71 102 ASN B N 1
ATOM 3251 C CA . ASN B 1 102 ? 13.037 -29.669 -10.763 1.00 16.60 102 ASN B CA 1
ATOM 3252 C C . ASN B 1 102 ? 12.550 -28.587 -11.735 1.00 19.68 102 ASN B C 1
ATOM 3253 O O . ASN B 1 102 ? 11.852 -27.644 -11.283 1.00 21.73 102 ASN B O 1
ATOM 3258 N N . ILE B 1 103 ? 12.969 -28.669 -12.999 1.00 15.14 103 ILE B N 1
ATOM 3259 C CA . ILE B 1 103 ? 12.608 -27.619 -13.986 1.00 15.17 103 ILE B CA 1
ATOM 3260 C C . ILE B 1 103 ? 11.555 -28.168 -14.944 1.00 16.37 103 ILE B C 1
ATOM 3261 O O . ILE B 1 103 ? 10.474 -27.559 -15.063 1.00 16.51 103 ILE B O 1
ATOM 3266 N N . MET B 1 104 ? 11.839 -29.270 -15.631 1.00 15.42 104 MET B N 1
ATOM 3267 C CA . MET B 1 104 ? 10.850 -29.760 -16.618 1.00 16.21 104 MET B CA 1
ATOM 3268 C C . MET B 1 104 ? 9.541 -30.179 -15.920 1.00 14.92 104 MET B C 1
ATOM 3269 O O . MET B 1 104 ? 8.443 -29.906 -16.506 1.00 17.79 104 MET B O 1
ATOM 3274 N N . VAL B 1 105 ? 9.611 -30.850 -14.790 1.00 16.13 105 VAL B N 1
ATOM 3275 C CA . VAL B 1 105 ? 8.406 -31.252 -14.026 1.00 16.71 105 VAL B CA 1
ATOM 3276 C C . VAL B 1 105 ? 7.565 -30.026 -13.690 1.00 15.96 105 VAL B C 1
ATOM 3277 O O . VAL B 1 105 ? 6.324 -30.074 -13.885 1.00 18.29 105 VAL B O 1
ATOM 3281 N N . THR B 1 106 ? 8.199 -28.967 -13.211 1.00 15.29 106 THR B N 1
ATOM 3282 C CA . THR B 1 106 ? 7.457 -27.757 -12.821 1.00 15.99 106 THR B CA 1
ATOM 3283 C C . THR B 1 106 ? 6.788 -27.143 -14.052 1.00 16.26 106 THR B C 1
ATOM 3284 O O . THR B 1 106 ? 5.623 -26.759 -13.971 1.00 15.65 106 THR B O 1
ATOM 3288 N N . GLN B 1 107 ? 7.535 -27.070 -15.144 1.00 14.98 107 GLN B N 1
ATOM 3289 C CA . GLN B 1 107 ? 6.990 -26.441 -16.382 1.00 16.15 107 GLN B CA 1
ATOM 3290 C C . GLN B 1 107 ? 5.783 -27.267 -16.842 1.00 16.25 107 GLN B C 1
ATOM 3291 O O . GLN B 1 107 ? 4.787 -26.670 -17.283 1.00 17.45 107 GLN B O 1
ATOM 3297 N N . GLN B 1 108 ? 5.880 -28.595 -16.852 1.00 16.60 108 GLN B N 1
ATOM 3298 C CA . GLN B 1 108 ? 4.786 -29.453 -17.384 1.00 19.23 108 GLN B CA 1
ATOM 3299 C C . GLN B 1 108 ? 3.557 -29.327 -16.490 1.00 18.28 108 GLN B C 1
ATOM 3300 O O . GLN B 1 108 ? 2.398 -29.310 -17.028 1.00 19.12 108 GLN B O 1
ATOM 3306 N N . LEU B 1 109 ? 3.732 -29.305 -15.173 1.00 17.39 109 LEU B N 1
ATOM 3307 C CA . LEU B 1 109 ? 2.611 -29.097 -14.224 1.00 19.08 109 LEU B CA 1
ATOM 3308 C C . LEU B 1 109 ? 1.974 -27.734 -14.470 1.00 17.10 109 LEU B C 1
ATOM 3309 O O . LEU B 1 109 ? 0.771 -27.662 -14.501 1.00 18.99 109 LEU B O 1
ATOM 3314 N N . LEU B 1 110 ? 2.758 -26.671 -14.584 1.00 16.44 110 LEU B N 1
ATOM 3315 C CA . LEU B 1 110 ? 2.190 -25.324 -14.790 1.00 17.83 110 LEU B CA 1
ATOM 3316 C C . LEU B 1 110 ? 1.459 -25.283 -16.133 1.00 19.73 110 LEU B C 1
ATOM 3317 O O . LEU B 1 110 ? 0.374 -24.699 -16.172 1.00 17.01 110 LEU B O 1
ATOM 3322 N N . GLU B 1 111 ? 2.008 -25.885 -17.195 1.00 16.09 111 GLU B N 1
ATOM 3323 C CA . GLU B 1 111 ? 1.317 -25.927 -18.501 1.00 18.06 111 GLU B CA 1
ATOM 3324 C C . GLU B 1 111 ? -0.055 -26.620 -18.324 1.00 18.77 111 GLU B C 1
ATOM 3325 O O . GLU B 1 111 ? -1.019 -26.142 -18.889 1.00 20.54 111 GLU B O 1
ATOM 3331 N N . ALA B 1 112 ? -0.139 -27.699 -17.540 1.00 18.05 112 ALA B N 1
ATOM 3332 C CA . ALA B 1 112 ? -1.415 -28.424 -17.373 1.00 20.07 112 ALA B CA 1
ATOM 3333 C C . ALA B 1 112 ? -2.414 -27.620 -16.513 1.00 19.71 112 ALA B C 1
ATOM 3334 O O . ALA B 1 112 ? -3.623 -27.855 -16.613 1.00 23.01 112 ALA B O 1
ATOM 3336 N N . CYS B 1 113 ? -1.948 -26.686 -15.697 1.00 19.03 113 CYS B N 1
ATOM 3337 C CA . CYS B 1 113 ? -2.765 -25.850 -14.782 1.00 19.66 113 CYS B CA 1
ATOM 3338 C C . CYS B 1 113 ? -3.201 -24.554 -15.464 1.00 21.95 113 CYS B C 1
ATOM 3339 O O . CYS B 1 113 ? -4.058 -23.886 -14.896 1.00 23.94 113 CYS B O 1
ATOM 3342 N N . LYS B 1 114 ? -2.628 -24.215 -16.621 1.00 21.86 114 LYS B N 1
ATOM 3343 C CA . LYS B 1 114 ? -2.828 -22.922 -17.352 1.00 26.25 114 LYS B CA 1
ATOM 3344 C C . LYS B 1 114 ? -4.312 -22.580 -17.469 1.00 23.93 114 LYS B C 1
ATOM 3345 O O . LYS B 1 114 ? -4.689 -21.397 -17.358 1.00 28.30 114 LYS B O 1
ATOM 3351 N N . HIS B 1 115 ? -5.119 -23.566 -17.808 1.00 24.89 115 HIS B N 1
ATOM 3352 C CA . HIS B 1 115 ? -6.505 -23.285 -18.225 1.00 27.98 115 HIS B CA 1
ATOM 3353 C C . HIS B 1 115 ? -7.489 -23.986 -17.300 1.00 26.05 115 HIS B C 1
ATOM 3354 O O . HIS B 1 115 ? -8.672 -24.148 -17.724 1.00 26.27 115 HIS B O 1
ATOM 3361 N N . ILE B 1 116 ? -7.052 -24.411 -16.105 1.00 22.47 116 ILE B N 1
ATOM 3362 C CA . ILE B 1 116 ? -7.995 -25.011 -15.119 1.00 22.64 116 ILE B CA 1
ATOM 3363 C C . ILE B 1 116 ? -8.169 -24.046 -13.946 1.00 23.07 116 ILE B C 1
ATOM 3364 O O . ILE B 1 116 ? -7.270 -23.229 -13.619 1.00 22.97 116 ILE B O 1
ATOM 3369 N N . LYS B 1 117 ? -9.307 -24.136 -13.286 1.00 23.18 117 LYS B N 1
ATOM 3370 C CA . LYS B 1 117 ? -9.620 -23.276 -12.130 1.00 24.81 117 LYS B CA 1
ATOM 3371 C C . LYS B 1 117 ? -9.020 -23.932 -10.892 1.00 25.20 117 LYS B C 1
ATOM 3372 O O . LYS B 1 117 ? -9.448 -25.039 -10.489 1.00 30.16 117 LYS B O 1
ATOM 3378 N N . LEU B 1 118 ? -8.043 -23.265 -10.316 1.00 23.81 118 LEU B N 1
ATOM 3379 C CA . LEU B 1 118 ? -7.368 -23.645 -9.056 1.00 24.30 118 LEU B CA 1
ATOM 3380 C C . LEU B 1 118 ? -7.642 -22.530 -8.071 1.00 22.40 118 LEU B C 1
ATOM 3381 O O . LEU B 1 118 ? -7.697 -21.363 -8.504 1.00 22.26 118 LEU B O 1
ATOM 3386 N N . ASP B 1 119 ? -7.765 -22.897 -6.818 1.00 22.14 119 ASP B N 1
ATOM 3387 C CA . ASP B 1 119 ? -7.706 -21.952 -5.687 1.00 24.05 119 ASP B CA 1
ATOM 3388 C C . ASP B 1 119 ? -6.257 -21.521 -5.499 1.00 22.58 119 ASP B C 1
ATOM 3389 O O . ASP B 1 119 ? -6.034 -20.311 -5.352 1.00 22.36 119 ASP B O 1
ATOM 3394 N N . LYS B 1 120 ? -5.312 -22.474 -5.498 1.00 21.34 120 LYS B N 1
ATOM 3395 C CA . LYS B 1 120 ? -3.911 -22.206 -5.139 1.00 20.26 120 LYS B CA 1
ATOM 3396 C C . LYS B 1 120 ? -2.990 -23.245 -5.770 1.00 18.77 120 LYS B C 1
ATOM 3397 O O . LYS B 1 120 ? -3.380 -24.425 -5.888 1.00 18.98 120 LYS B O 1
ATOM 3403 N N . PHE B 1 121 ? -1.842 -22.782 -6.237 1.00 17.01 121 PHE B N 1
ATOM 3404 C CA . PHE B 1 121 ? -0.723 -23.652 -6.695 1.00 15.82 121 PHE B CA 1
ATOM 3405 C C . PHE B 1 121 ? 0.415 -23.330 -5.749 1.00 16.16 121 PHE B C 1
ATOM 3406 O O . PHE B 1 121 ? 1.017 -22.231 -5.883 1.00 18.53 121 PHE B O 1
ATOM 3414 N N . ILE B 1 122 ? 0.619 -24.176 -4.741 1.00 15.46 122 ILE B N 1
ATOM 3415 C CA . ILE B 1 122 ? 1.600 -23.914 -3.666 1.00 15.11 122 ILE B CA 1
ATOM 3416 C C . ILE B 1 122 ? 2.852 -24.692 -4.030 1.00 16.11 122 ILE B C 1
ATOM 3417 O O . ILE B 1 122 ? 2.866 -25.920 -3.952 1.00 16.30 122 ILE B O 1
ATOM 3422 N N . HIS B 1 123 ? 3.869 -23.965 -4.411 1.00 15.89 123 HIS B N 1
ATOM 3423 C CA . HIS B 1 123 ? 5.151 -24.472 -4.952 1.00 16.61 123 HIS B CA 1
ATOM 3424 C C . HIS B 1 123 ? 6.203 -24.468 -3.865 1.00 16.94 123 HIS B C 1
ATOM 3425 O O . HIS B 1 123 ? 6.423 -23.390 -3.222 1.00 16.53 123 HIS B O 1
ATOM 3432 N N . ILE B 1 124 ? 6.770 -25.628 -3.530 1.00 15.70 124 ILE B N 1
ATOM 3433 C CA . ILE B 1 124 ? 7.755 -25.712 -2.430 1.00 15.84 124 ILE B CA 1
ATOM 3434 C C . ILE B 1 124 ? 9.156 -25.584 -3.024 1.00 17.07 124 ILE B C 1
ATOM 3435 O O . ILE B 1 124 ? 9.542 -26.322 -3.936 1.00 16.59 124 ILE B O 1
ATOM 3440 N N . SER B 1 125 ? 9.860 -24.567 -2.518 1.00 16.07 125 SER B N 1
ATOM 3441 C CA . SER B 1 125 ? 11.241 -24.223 -2.868 1.00 17.33 125 SER B CA 1
ATOM 3442 C C . SER B 1 125 ? 12.118 -24.326 -1.610 1.00 17.37 125 SER B C 1
ATOM 3443 O O . SER B 1 125 ? 11.733 -25.003 -0.646 1.00 16.53 125 SER B O 1
ATOM 3446 N N . THR B 1 126 ? 13.298 -23.704 -1.616 1.00 17.30 126 THR B N 1
ATOM 3447 C CA . THR B 1 126 ? 14.374 -24.052 -0.690 1.00 17.56 126 THR B CA 1
ATOM 3448 C C . THR B 1 126 ? 15.139 -22.773 -0.356 1.00 17.59 126 THR B C 1
ATOM 3449 O O . THR B 1 126 ? 15.330 -21.909 -1.269 1.00 17.72 126 THR B O 1
ATOM 3453 N N . SER B 1 127 ? 15.692 -22.753 0.847 1.00 16.64 127 SER B N 1
ATOM 3454 C CA . SER B 1 127 ? 16.714 -21.776 1.275 1.00 18.51 127 SER B CA 1
ATOM 3455 C C . SER B 1 127 ? 17.910 -21.828 0.323 1.00 17.63 127 SER B C 1
ATOM 3456 O O . SER B 1 127 ? 18.622 -20.810 0.248 1.00 18.48 127 SER B O 1
ATOM 3459 N N . SER B 1 128 ? 18.177 -22.922 -0.382 1.00 16.82 128 SER B N 1
ATOM 3460 C CA . SER B 1 128 ? 19.357 -23.052 -1.278 1.00 17.86 128 SER B CA 1
ATOM 3461 C C . SER B 1 128 ? 19.289 -22.067 -2.452 1.00 18.19 128 SER B C 1
ATOM 3462 O O . SER B 1 128 ? 20.304 -21.906 -3.134 1.00 19.82 128 SER B O 1
ATOM 3465 N N . VAL B 1 129 ? 18.164 -21.391 -2.683 1.00 17.35 129 VAL B N 1
ATOM 3466 C CA . VAL B 1 129 ? 18.128 -20.345 -3.732 1.00 16.80 129 VAL B CA 1
ATOM 3467 C C . VAL B 1 129 ? 18.945 -19.134 -3.300 1.00 19.61 129 VAL B C 1
ATOM 3468 O O . VAL B 1 129 ? 19.342 -18.392 -4.177 1.00 19.14 129 VAL B O 1
ATOM 3472 N N . TYR B 1 130 ? 19.152 -18.909 -2.014 1.00 19.88 130 TYR B N 1
ATOM 3473 C CA . TYR B 1 130 ? 19.772 -17.656 -1.537 1.00 21.95 130 TYR B CA 1
ATOM 3474 C C . TYR B 1 130 ? 21.282 -17.720 -1.675 1.00 25.19 130 TYR B C 1
ATOM 3475 O O . TYR B 1 130 ? 21.875 -16.656 -1.926 1.00 28.80 130 TYR B O 1
ATOM 3484 N N . GLY B 1 131 ? 21.893 -18.872 -1.458 1.00 25.12 131 GLY B N 1
ATOM 3485 C CA . GLY B 1 131 ? 23.369 -18.915 -1.456 1.00 39.77 131 GLY B CA 1
ATOM 3486 C C . GLY B 1 131 ? 23.880 -18.373 -0.137 1.00 47.96 131 GLY B C 1
ATOM 3487 O O . GLY B 1 131 ? 23.370 -18.867 0.901 1.00 57.62 131 GLY B O 1
ATOM 3488 N N . GLU B 1 132 ? 24.769 -17.367 -0.149 1.00 46.91 132 GLU B N 1
ATOM 3489 C CA . GLU B 1 132 ? 25.512 -16.945 1.072 1.00 50.80 132 GLU B CA 1
ATOM 3490 C C . GLU B 1 132 ? 25.241 -15.478 1.422 1.00 50.50 132 GLU B C 1
ATOM 3491 O O . GLU B 1 132 ? 25.484 -14.567 0.601 1.00 51.31 132 GLU B O 1
ATOM 3497 N N . LYS B 1 133 ? 24.762 -15.272 2.643 1.00 48.55 133 LYS B N 1
ATOM 3498 C CA . LYS B 1 133 ? 24.378 -13.961 3.206 1.00 51.35 133 LYS B CA 1
ATOM 3499 C C . LYS B 1 133 ? 24.705 -14.023 4.697 1.00 53.15 133 LYS B C 1
ATOM 3500 O O . LYS B 1 133 ? 24.516 -15.090 5.281 1.00 52.08 133 LYS B O 1
ATOM 3506 N N . SER B 1 134 ? 25.242 -12.949 5.273 1.00 60.09 134 SER B N 1
ATOM 3507 C CA . SER B 1 134 ? 25.288 -12.752 6.744 1.00 60.72 134 SER B CA 1
ATOM 3508 C C . SER B 1 134 ? 23.911 -12.224 7.160 1.00 56.77 134 SER B C 1
ATOM 3509 O O . SER B 1 134 ? 23.365 -11.381 6.423 1.00 59.66 134 SER B O 1
ATOM 3512 N N . GLY B 1 135 ? 23.358 -12.711 8.270 1.00 49.39 135 GLY B N 1
ATOM 3513 C CA . GLY B 1 135 ? 22.074 -12.230 8.815 1.00 46.84 135 GLY B CA 1
ATOM 3514 C C . GLY B 1 135 ? 20.887 -13.057 8.328 1.00 37.32 135 GLY B C 1
ATOM 3515 O O . GLY B 1 135 ? 21.089 -14.011 7.528 1.00 38.67 135 GLY B O 1
ATOM 3516 N N . ALA B 1 136 ? 19.695 -12.703 8.805 1.00 32.52 136 ALA B N 1
ATOM 3517 C CA . ALA B 1 136 ? 18.406 -13.367 8.481 1.00 29.43 136 ALA B CA 1
ATOM 3518 C C . ALA B 1 136 ? 18.022 -12.965 7.064 1.00 28.06 136 ALA B C 1
ATOM 3519 O O . ALA B 1 136 ? 17.974 -11.750 6.762 1.00 30.27 136 ALA B O 1
ATOM 3521 N N . VAL B 1 137 ? 17.773 -13.932 6.183 1.00 24.44 137 VAL B N 1
ATOM 3522 C CA . VAL B 1 137 ? 17.521 -13.620 4.747 1.00 25.13 137 VAL B CA 1
ATOM 3523 C C . VAL B 1 137 ? 16.031 -13.369 4.559 1.00 23.00 137 VAL B C 1
ATOM 3524 O O . VAL B 1 137 ? 15.205 -14.221 4.951 1.00 22.34 137 VAL B O 1
ATOM 3528 N N . SER B 1 138 ? 15.679 -12.228 3.988 1.00 23.43 138 SER B N 1
ATOM 3529 C CA . SER B 1 138 ? 14.281 -11.914 3.618 1.00 25.41 138 SER B CA 1
ATOM 3530 C C . SER B 1 138 ? 14.049 -12.275 2.144 1.00 21.34 138 SER B C 1
ATOM 3531 O O . SER B 1 138 ? 15.019 -12.329 1.298 1.00 22.01 138 SER B O 1
ATOM 3534 N N . GLU B 1 139 ? 12.769 -12.402 1.812 1.00 23.36 139 GLU B N 1
ATOM 3535 C CA . GLU B 1 139 ? 12.315 -12.843 0.473 1.00 23.24 139 GLU B CA 1
ATOM 3536 C C . GLU B 1 139 ? 12.518 -11.765 -0.597 1.00 24.62 139 GLU B C 1
ATOM 3537 O O . GLU B 1 139 ? 12.367 -12.085 -1.772 1.00 26.50 139 GLU B O 1
ATOM 3543 N N . ASP B 1 140 ? 12.857 -10.533 -0.234 1.00 26.78 140 ASP B N 1
ATOM 3544 C CA . ASP B 1 140 ? 13.076 -9.469 -1.255 1.00 30.33 140 ASP B CA 1
ATOM 3545 C C . ASP B 1 140 ? 14.562 -9.447 -1.663 1.00 29.04 140 ASP B C 1
ATOM 3546 O O . ASP B 1 140 ? 14.932 -8.660 -2.558 1.00 29.05 140 ASP B O 1
ATOM 3551 N N . LEU B 1 141 ? 15.390 -10.336 -1.119 1.00 25.36 141 LEU B N 1
ATOM 3552 C CA . LEU B 1 141 ? 16.850 -10.359 -1.377 1.00 27.07 141 LEU B CA 1
ATOM 3553 C C . LEU B 1 141 ? 17.038 -10.962 -2.758 1.00 27.57 141 LEU B C 1
ATOM 3554 O O . LEU B 1 141 ? 16.376 -11.966 -3.050 1.00 25.26 141 LEU B O 1
ATOM 3559 N N . LEU B 1 142 ? 17.923 -10.387 -3.559 1.00 25.19 142 LEU B N 1
ATOM 3560 C CA . LEU B 1 142 ? 18.253 -10.951 -4.876 1.00 25.44 142 LEU B CA 1
ATOM 3561 C C . LEU B 1 142 ? 18.897 -12.304 -4.638 1.00 23.45 142 LEU B C 1
ATOM 3562 O O . LEU B 1 142 ? 19.922 -12.431 -3.995 1.00 25.20 142 LEU B O 1
ATOM 3567 N N . PRO B 1 143 ? 18.273 -13.413 -5.101 1.00 21.95 143 PRO B N 1
ATOM 3568 C CA . PRO B 1 143 ? 18.813 -14.728 -4.809 1.00 23.63 143 PRO B CA 1
ATOM 3569 C C . PRO B 1 143 ? 19.932 -15.102 -5.784 1.00 22.50 143 PRO B C 1
ATOM 3570 O O . PRO B 1 143 ? 19.716 -15.008 -7.006 1.00 23.99 143 PRO B O 1
ATOM 3574 N N . ILE B 1 144 ? 21.081 -15.494 -5.257 1.00 21.06 144 ILE B N 1
ATOM 3575 C CA . ILE B 1 144 ? 22.198 -16.001 -6.110 1.00 22.00 144 ILE B CA 1
ATOM 3576 C C . ILE B 1 144 ? 22.649 -17.332 -5.559 1.00 21.51 144 ILE B C 1
ATOM 3577 O O . ILE B 1 144 ? 23.465 -17.409 -4.655 1.00 22.63 144 ILE B O 1
ATOM 3582 N N . PRO B 1 145 ? 22.076 -18.444 -6.048 1.00 19.62 145 PRO B N 1
ATOM 3583 C CA . PRO B 1 145 ? 22.431 -19.740 -5.519 1.00 19.57 145 PRO B CA 1
ATOM 3584 C C . PRO B 1 145 ? 23.924 -20.085 -5.563 1.00 22.05 145 PRO B C 1
ATOM 3585 O O . PRO B 1 145 ? 24.675 -19.592 -6.402 1.00 22.02 145 PRO B O 1
ATOM 3589 N N . LEU B 1 146 ? 24.330 -20.929 -4.630 1.00 21.00 146 LEU B N 1
ATOM 3590 C CA . LEU B 1 146 ? 25.726 -21.354 -4.457 1.00 24.00 146 LEU B CA 1
ATOM 3591 C C . LEU B 1 146 ? 25.897 -22.737 -5.054 1.00 19.96 146 LEU B C 1
ATOM 3592 O O . LEU B 1 146 ? 27.069 -23.200 -5.166 1.00 22.42 146 LEU B O 1
ATOM 3597 N N . SER B 1 147 ? 24.806 -23.419 -5.399 1.00 19.86 147 SER B N 1
ATOM 3598 C CA . SER B 1 147 ? 24.876 -24.804 -5.886 1.00 21.27 147 SER B CA 1
ATOM 3599 C C . SER B 1 147 ? 24.026 -24.956 -7.141 1.00 19.38 147 SER B C 1
ATOM 3600 O O . SER B 1 147 ? 23.063 -24.212 -7.309 1.00 19.02 147 SER B O 1
ATOM 3603 N N . PRO B 1 148 ? 24.346 -25.944 -7.998 1.00 22.10 148 PRO B N 1
ATOM 3604 C CA . PRO B 1 148 ? 23.488 -26.329 -9.146 1.00 20.88 148 PRO B CA 1
ATOM 3605 C C . PRO B 1 148 ? 22.077 -26.707 -8.680 1.00 20.45 148 PRO B C 1
ATOM 3606 O O . PRO B 1 148 ? 21.122 -26.262 -9.286 1.00 18.61 148 PRO B O 1
ATOM 3610 N N . TYR B 1 149 ? 21.949 -27.422 -7.548 1.00 16.80 149 TYR B N 1
ATOM 3611 C CA . TYR B 1 149 ? 20.623 -27.715 -6.955 1.00 17.84 149 TYR B CA 1
ATOM 3612 C C . TYR B 1 149 ? 19.830 -26.434 -6.771 1.00 17.79 149 TYR B C 1
ATOM 3613 O O . TYR B 1 149 ? 18.698 -26.333 -7.286 1.00 18.77 149 TYR B O 1
ATOM 3622 N N . GLY B 1 150 ? 20.434 -25.417 -6.149 1.00 18.94 150 GLY B N 1
ATOM 3623 C CA . GLY B 1 150 ? 19.736 -24.155 -5.883 1.00 19.17 150 GLY B CA 1
ATOM 3624 C C . GLY B 1 150 ? 19.318 -23.494 -7.176 1.00 17.80 150 GLY B C 1
ATOM 3625 O O . GLY B 1 150 ? 18.281 -22.866 -7.216 1.00 17.57 150 GLY B O 1
ATOM 3626 N N . VAL B 1 151 ? 20.180 -23.531 -8.185 1.00 15.71 151 VAL B N 1
ATOM 3627 C CA . VAL B 1 151 ? 19.859 -22.968 -9.520 1.00 16.13 151 VAL B CA 1
ATOM 3628 C C . VAL B 1 151 ? 18.575 -23.617 -10.037 1.00 15.73 151 VAL B C 1
ATOM 3629 O O . VAL B 1 151 ? 17.669 -22.909 -10.482 1.00 16.65 151 VAL B O 1
ATOM 3633 N N . THR B 1 152 ? 18.473 -24.926 -9.960 1.00 16.16 152 THR B N 1
ATOM 3634 C CA . THR B 1 152 ? 17.318 -25.630 -10.518 1.00 16.61 152 THR B CA 1
ATOM 3635 C C . THR B 1 152 ? 16.064 -25.255 -9.727 1.00 15.66 152 THR B C 1
ATOM 3636 O O . THR B 1 152 ? 14.996 -25.128 -10.346 1.00 16.43 152 THR B O 1
ATOM 3640 N N . LYS B 1 153 ? 16.140 -25.157 -8.403 1.00 15.83 153 LYS B N 1
ATOM 3641 C CA . LYS B 1 153 ? 14.967 -24.775 -7.587 1.00 16.99 153 LYS B CA 1
ATOM 3642 C C . LYS B 1 153 ? 14.579 -23.327 -7.891 1.00 17.61 153 LYS B C 1
ATOM 3643 O O . LYS B 1 153 ? 13.377 -23.023 -7.974 1.00 17.85 153 LYS B O 1
ATOM 3649 N N . LEU B 1 154 ? 15.563 -22.445 -8.023 1.00 15.70 154 LEU B N 1
ATOM 3650 C CA . LEU B 1 154 ? 15.250 -21.046 -8.358 1.00 17.65 154 LEU B CA 1
ATOM 3651 C C . LEU B 1 154 ? 14.587 -20.968 -9.737 1.00 18.03 154 LEU B C 1
ATOM 3652 O O . LEU B 1 154 ? 13.634 -20.174 -9.896 1.00 16.46 154 LEU B O 1
ATOM 3657 N N . SER B 1 155 ? 14.994 -21.787 -10.712 1.00 16.39 155 SER B N 1
ATOM 3658 C CA . SER B 1 155 ? 14.376 -21.845 -12.061 1.00 18.41 155 SER B CA 1
ATOM 3659 C C . SER B 1 155 ? 12.898 -22.266 -11.936 1.00 17.75 155 SER B C 1
ATOM 3660 O O . SER B 1 155 ? 12.028 -21.652 -12.560 1.00 15.95 155 SER B O 1
ATOM 3663 N N . GLY B 1 156 ? 12.618 -23.201 -11.023 1.00 17.20 156 GLY B N 1
ATOM 3664 C CA . GLY B 1 156 ? 11.260 -23.641 -10.689 1.00 19.49 156 GLY B CA 1
ATOM 3665 C C . GLY B 1 156 ? 10.415 -22.478 -10.210 1.00 16.93 156 GLY B C 1
ATOM 3666 O O . GLY B 1 156 ? 9.312 -22.291 -10.733 1.00 18.57 156 GLY B O 1
ATOM 3667 N N . GLU B 1 157 ? 10.927 -21.690 -9.293 1.00 16.33 157 GLU B N 1
ATOM 3668 C CA . GLU B 1 157 ? 10.236 -20.508 -8.779 1.00 16.63 157 GLU B CA 1
ATOM 3669 C C . GLU B 1 157 ? 9.977 -19.533 -9.902 1.00 15.78 157 GLU B C 1
ATOM 3670 O O . GLU B 1 157 ? 8.846 -19.025 -10.025 1.00 16.25 157 GLU B O 1
ATOM 3676 N N . HIS B 1 158 ? 10.987 -19.318 -10.740 1.00 16.13 158 HIS B N 1
ATOM 3677 C CA . HIS B 1 158 ? 10.813 -18.367 -11.862 1.00 16.82 158 HIS B CA 1
ATOM 3678 C C . HIS B 1 158 ? 9.748 -18.860 -12.832 1.00 14.87 158 HIS B C 1
ATOM 3679 O O . HIS B 1 158 ? 8.977 -18.030 -13.351 1.00 17.15 158 HIS B O 1
ATOM 3686 N N . LEU B 1 159 ? 9.649 -20.143 -13.080 1.00 16.03 159 LEU B N 1
ATOM 3687 C CA . LEU B 1 159 ? 8.569 -20.684 -13.922 1.00 17.86 159 LEU B CA 1
ATOM 3688 C C . LEU B 1 159 ? 7.218 -20.360 -13.289 1.00 15.62 159 LEU B C 1
ATOM 3689 O O . LEU B 1 159 ? 6.264 -19.930 -14.000 1.00 15.70 159 LEU B O 1
ATOM 3694 N N . CYS B 1 160 ? 7.102 -20.512 -11.984 1.00 15.81 160 CYS B N 1
ATOM 3695 C CA . CYS B 1 160 ? 5.856 -20.165 -11.289 1.00 16.99 160 CYS B CA 1
ATOM 3696 C C . CYS B 1 160 ? 5.475 -18.723 -11.589 1.00 15.96 160 CYS B C 1
ATOM 3697 O O . CYS B 1 160 ? 4.309 -18.479 -11.985 1.00 16.37 160 CYS B O 1
ATOM 3700 N N . HIS B 1 161 ? 6.419 -17.798 -11.459 1.00 16.07 161 HIS B N 1
ATOM 3701 C CA . HIS B 1 161 ? 6.126 -16.377 -11.722 1.00 17.83 161 HIS B CA 1
ATOM 3702 C C . HIS B 1 161 ? 5.705 -16.205 -13.180 1.00 18.09 161 HIS B C 1
ATOM 3703 O O . HIS B 1 161 ? 4.844 -15.350 -13.443 1.00 18.29 161 HIS B O 1
ATOM 3710 N N . VAL B 1 162 ? 6.349 -16.884 -14.129 1.00 18.68 162 VAL B N 1
ATOM 3711 C CA . VAL B 1 162 ? 5.974 -16.743 -15.573 1.00 18.50 162 VAL B CA 1
ATOM 3712 C C . VAL B 1 162 ? 4.499 -17.138 -15.773 1.00 17.96 162 VAL B C 1
ATOM 3713 O O . VAL B 1 162 ? 3.744 -16.422 -16.424 1.00 18.02 162 VAL B O 1
ATOM 3717 N N . TYR B 1 163 ? 4.074 -18.248 -15.214 1.00 18.48 163 TYR B N 1
ATOM 3718 C CA . TYR B 1 163 ? 2.723 -18.770 -15.486 1.00 18.60 163 TYR B CA 1
ATOM 3719 C C . TYR B 1 163 ? 1.687 -17.981 -14.678 1.00 19.73 163 TYR B C 1
ATOM 3720 O O . TYR B 1 163 ? 0.510 -17.885 -15.104 1.00 20.57 163 TYR B O 1
ATOM 3729 N N . HIS B 1 164 ? 2.079 -17.458 -13.537 1.00 17.52 164 HIS B N 1
ATOM 3730 C CA . HIS B 1 164 ? 1.233 -16.568 -12.707 1.00 18.71 164 HIS B CA 1
ATOM 3731 C C . HIS B 1 164 ? 0.977 -15.291 -13.500 1.00 20.58 164 HIS B C 1
ATOM 3732 O O . HIS B 1 164 ? -0.168 -14.958 -13.691 1.00 20.90 164 HIS B O 1
ATOM 3739 N N . LYS B 1 165 ? 2.024 -14.659 -14.012 1.00 19.65 165 LYS B N 1
ATOM 3740 C CA . LYS B 1 165 ? 1.881 -13.369 -14.719 1.00 22.29 165 LYS B CA 1
ATOM 3741 C C . LYS B 1 165 ? 1.096 -13.559 -16.019 1.00 21.96 165 LYS B C 1
ATOM 3742 O O . LYS B 1 165 ? 0.257 -12.684 -16.337 1.00 24.40 165 LYS B O 1
ATOM 3748 N N . ASN B 1 166 ? 1.343 -14.612 -16.782 1.00 20.72 166 ASN B N 1
ATOM 3749 C CA . ASN B 1 166 ? 0.792 -14.751 -18.154 1.00 20.62 166 ASN B CA 1
ATOM 3750 C C . ASN B 1 166 ? -0.587 -15.417 -18.104 1.00 24.07 166 ASN B C 1
ATOM 3751 O O . ASN B 1 166 ? -1.443 -15.073 -18.957 1.00 23.76 166 ASN B O 1
ATOM 3756 N N . PHE B 1 167 ? -0.828 -16.357 -17.187 1.00 21.82 167 PHE B N 1
ATOM 3757 C CA . PHE B 1 167 ? -2.086 -17.162 -17.224 1.00 21.22 167 PHE B CA 1
ATOM 3758 C C . PHE B 1 167 ? -2.872 -17.081 -15.902 1.00 21.36 167 PHE B C 1
ATOM 3759 O O . PHE B 1 167 ? -3.895 -17.744 -15.819 1.00 24.47 167 PHE B O 1
ATOM 3767 N N . HIS B 1 168 ? -2.429 -16.297 -14.914 1.00 21.92 168 HIS B N 1
ATOM 3768 C CA . HIS B 1 168 ? -3.120 -16.084 -13.618 1.00 23.06 168 HIS B CA 1
ATOM 3769 C C . HIS B 1 168 ? -3.211 -17.398 -12.854 1.00 22.15 168 HIS B C 1
ATOM 3770 O O . HIS B 1 168 ? -4.134 -17.534 -12.042 1.00 24.96 168 HIS B O 1
ATOM 3777 N N . ILE B 1 169 ? -2.225 -18.268 -13.009 1.00 18.66 169 ILE B N 1
ATOM 3778 C CA . ILE B 1 169 ? -2.149 -19.418 -12.073 1.00 18.94 169 ILE B CA 1
ATOM 3779 C C . ILE B 1 169 ? -1.877 -18.863 -10.679 1.00 19.51 169 ILE B C 1
ATOM 3780 O O . ILE B 1 169 ? -0.976 -18.016 -10.515 1.00 22.17 169 ILE B O 1
ATOM 3785 N N . PRO B 1 170 ? -2.693 -19.218 -9.651 1.00 18.82 170 PRO B N 1
ATOM 3786 C CA . PRO B 1 170 ? -2.620 -18.576 -8.326 1.00 19.32 170 PRO B CA 1
ATOM 3787 C C . PRO B 1 170 ? -1.507 -19.180 -7.449 1.00 18.39 170 PRO B C 1
ATOM 3788 O O . PRO B 1 170 ? -1.766 -19.943 -6.508 1.00 19.94 170 PRO B O 1
ATOM 3792 N N . ILE B 1 171 ? -0.296 -18.801 -7.773 1.00 19.09 171 ILE B N 1
ATOM 3793 C CA . ILE B 1 171 ? 0.928 -19.383 -7.160 1.00 18.07 171 ILE B CA 1
ATOM 3794 C C . ILE B 1 171 ? 1.167 -18.792 -5.770 1.00 18.99 171 ILE B C 1
ATOM 3795 O O . ILE B 1 171 ? 0.937 -17.581 -5.506 1.00 22.25 171 ILE B O 1
ATOM 3800 N N . VAL B 1 172 ? 1.734 -19.632 -4.921 1.00 18.37 172 VAL B N 1
ATOM 3801 C CA . VAL B 1 172 ? 2.361 -19.246 -3.642 1.00 17.60 172 VAL B CA 1
ATOM 3802 C C . VAL B 1 172 ? 3.677 -20.011 -3.629 1.00 17.43 172 VAL B C 1
ATOM 3803 O O . VAL B 1 172 ? 3.629 -21.225 -3.953 1.00 17.76 172 VAL B O 1
ATOM 3807 N N . ILE B 1 173 ? 4.775 -19.366 -3.296 1.00 15.15 173 ILE B N 1
ATOM 3808 C CA . ILE B 1 173 ? 6.070 -20.084 -3.154 1.00 17.48 173 ILE B CA 1
ATOM 3809 C C . ILE B 1 173 ? 6.460 -20.117 -1.680 1.00 17.65 173 ILE B C 1
ATOM 3810 O O . ILE B 1 173 ? 6.532 -19.077 -1.037 1.00 17.81 173 ILE B O 1
ATOM 3815 N N . LEU B 1 174 ? 6.800 -21.284 -1.157 1.00 16.31 174 LEU B N 1
ATOM 3816 C CA . LEU B 1 174 ? 7.318 -21.460 0.205 1.00 17.77 174 LEU B CA 1
ATOM 3817 C C . LEU B 1 174 ? 8.781 -21.859 0.086 1.00 16.54 174 LEU B C 1
ATOM 3818 O O . LEU B 1 174 ? 9.093 -22.839 -0.620 1.00 21.23 174 LEU B O 1
ATOM 3823 N N . ARG B 1 175 ? 9.662 -21.166 0.787 1.00 14.92 175 ARG B N 1
ATOM 3824 C CA . ARG B 1 175 ? 11.074 -21.558 0.842 1.00 16.77 175 ARG B CA 1
ATOM 3825 C C . ARG B 1 175 ? 11.334 -22.234 2.176 1.00 17.30 175 ARG B C 1
ATOM 3826 O O . ARG B 1 175 ? 11.428 -21.568 3.217 1.00 17.54 175 ARG B O 1
ATOM 3834 N N . TYR B 1 176 ? 11.434 -23.535 2.146 1.00 16.63 176 TYR B N 1
ATOM 3835 C CA . TYR B 1 176 ? 11.792 -24.297 3.341 1.00 16.69 176 TYR B CA 1
ATOM 3836 C C . TYR B 1 176 ? 13.281 -24.173 3.672 1.00 16.75 176 TYR B C 1
ATOM 3837 O O . TYR B 1 176 ? 14.173 -24.181 2.790 1.00 16.55 176 TYR B O 1
ATOM 3846 N N . PHE B 1 177 ? 13.560 -24.129 4.975 1.00 19.08 177 PHE B N 1
ATOM 3847 C CA . PHE B 1 177 ? 14.916 -24.184 5.542 1.00 20.28 177 PHE B CA 1
ATOM 3848 C C . PHE B 1 177 ? 15.118 -25.464 6.360 1.00 25.81 177 PHE B C 1
ATOM 3849 O O . PHE B 1 177 ? 14.431 -25.700 7.394 1.00 33.73 177 PHE B O 1
ATOM 3857 N N . THR B 1 178 ? 16.051 -26.252 5.914 1.00 22.12 178 THR B N 1
ATOM 3858 C CA . THR B 1 178 ? 16.515 -27.561 6.416 1.00 19.08 178 THR B CA 1
ATOM 3859 C C . THR B 1 178 ? 15.502 -28.230 7.347 1.00 18.04 178 THR B C 1
ATOM 3860 O O . THR B 1 178 ? 15.572 -28.124 8.566 1.00 18.14 178 THR B O 1
ATOM 3864 N N . VAL B 1 179 ? 14.671 -29.060 6.775 1.00 16.59 179 VAL B N 1
ATOM 3865 C CA . VAL B 1 179 ? 13.582 -29.714 7.546 1.00 15.05 179 VAL B CA 1
ATOM 3866 C C . VAL B 1 179 ? 14.089 -31.028 8.125 1.00 15.21 179 VAL B C 1
ATOM 3867 O O . VAL B 1 179 ? 14.827 -31.739 7.478 1.00 15.21 179 VAL B O 1
ATOM 3871 N N . TYR B 1 180 ? 13.716 -31.355 9.366 1.00 14.35 180 TYR B N 1
ATOM 3872 C CA . TYR B 1 180 ? 14.173 -32.592 10.017 1.00 15.37 180 TYR B CA 1
ATOM 3873 C C . TYR B 1 180 ? 13.009 -33.147 10.844 1.00 14.36 180 TYR B C 1
ATOM 3874 O O . TYR B 1 180 ? 11.970 -32.524 11.017 1.00 15.25 180 TYR B O 1
ATOM 3883 N N . GLY B 1 181 ? 13.180 -34.363 11.299 1.00 15.16 181 GLY B N 1
ATOM 3884 C CA . GLY B 1 181 ? 12.139 -35.064 12.041 1.00 15.88 181 GLY B CA 1
ATOM 3885 C C . GLY B 1 181 ? 12.002 -36.504 11.629 1.00 16.56 181 GLY B C 1
ATOM 3886 O O . GLY B 1 181 ? 12.721 -36.995 10.731 1.00 17.15 181 GLY B O 1
ATOM 3887 N N . PRO B 1 182 ? 11.015 -37.203 12.246 1.00 15.59 182 PRO B N 1
ATOM 3888 C CA . PRO B 1 182 ? 10.637 -38.529 11.742 1.00 16.34 182 PRO B CA 1
ATOM 3889 C C . PRO B 1 182 ? 10.453 -38.507 10.205 1.00 18.36 182 PRO B C 1
ATOM 3890 O O . PRO B 1 182 ? 9.888 -37.571 9.639 1.00 17.49 182 PRO B O 1
ATOM 3894 N N . ARG B 1 183 ? 10.922 -39.553 9.537 1.00 18.14 183 ARG B N 1
ATOM 3895 C CA . ARG B 1 183 ? 10.841 -39.822 8.077 1.00 16.89 183 ARG B CA 1
ATOM 3896 C C . ARG B 1 183 ? 11.853 -38.948 7.325 1.00 15.10 183 ARG B C 1
ATOM 3897 O O . ARG B 1 183 ? 11.854 -38.949 6.067 1.00 15.53 183 ARG B O 1
ATOM 3905 N N . GLN B 1 184 ? 12.699 -38.190 8.017 1.00 15.01 184 GLN B N 1
ATOM 3906 C CA . GLN B 1 184 ? 13.710 -37.404 7.281 1.00 16.74 184 GLN B CA 1
ATOM 3907 C C . GLN B 1 184 ? 14.467 -38.313 6.292 1.00 16.33 184 GLN B C 1
ATOM 3908 O O . GLN B 1 184 ? 14.771 -39.494 6.601 1.00 17.79 184 GLN B O 1
ATOM 3914 N N . ARG B 1 185 ? 14.751 -37.812 5.104 1.00 16.25 185 ARG B N 1
ATOM 3915 C CA . ARG B 1 185 ? 15.487 -38.601 4.077 1.00 17.08 185 ARG B CA 1
ATOM 3916 C C . ARG B 1 185 ? 16.790 -39.155 4.643 1.00 17.21 185 ARG B C 1
ATOM 3917 O O . ARG B 1 185 ? 17.523 -38.438 5.335 1.00 16.53 185 ARG B O 1
ATOM 3925 N N . PRO B 1 186 ? 17.209 -40.358 4.209 1.00 18.33 186 PRO B N 1
ATOM 3926 C CA . PRO B 1 186 ? 18.461 -40.971 4.659 1.00 19.30 186 PRO B CA 1
ATOM 3927 C C . PRO B 1 186 ? 19.763 -40.279 4.215 1.00 19.04 186 PRO B C 1
ATOM 3928 O O . PRO B 1 186 ? 20.809 -40.585 4.774 1.00 20.74 186 PRO B O 1
ATOM 3932 N N . ASP B 1 187 ? 19.702 -39.343 3.280 1.00 19.33 187 ASP B N 1
ATOM 3933 C CA . ASP B 1 187 ? 20.901 -38.600 2.837 1.00 19.70 187 ASP B CA 1
ATOM 3934 C C . ASP B 1 187 ? 21.099 -37.361 3.702 1.00 18.88 187 ASP B C 1
ATOM 3935 O O . ASP B 1 187 ? 22.138 -36.717 3.554 1.00 19.82 187 ASP B O 1
ATOM 3940 N N . MET B 1 188 ? 20.125 -36.971 4.525 1.00 16.84 188 MET B N 1
ATOM 3941 C CA . MET B 1 188 ? 20.251 -35.723 5.279 1.00 17.22 188 MET B CA 1
ATOM 3942 C C . MET B 1 188 ? 21.056 -35.963 6.547 1.00 18.05 188 MET B C 1
ATOM 3943 O O . MET B 1 188 ? 21.215 -37.082 6.995 1.00 17.77 188 MET B O 1
ATOM 3948 N N . ALA B 1 189 ? 21.549 -34.884 7.116 1.00 18.83 189 ALA B N 1
ATOM 3949 C CA . ALA B 1 189 ? 22.575 -34.941 8.172 1.00 19.00 189 ALA B CA 1
ATOM 3950 C C . ALA B 1 189 ? 22.004 -35.661 9.395 1.00 16.84 189 ALA B C 1
ATOM 3951 O O . ALA B 1 189 ? 22.667 -36.564 9.929 1.00 16.34 189 ALA B O 1
ATOM 3953 N N . PHE B 1 190 ? 20.828 -35.289 9.902 1.00 18.53 190 PHE B N 1
ATOM 3954 C CA . PHE B 1 190 ? 20.436 -35.898 11.198 1.00 16.57 190 PHE B CA 1
ATOM 3955 C C . PHE B 1 190 ? 20.180 -37.394 11.019 1.00 16.07 190 PHE B C 1
ATOM 3956 O O . PHE B 1 190 ? 20.539 -38.176 11.935 1.00 16.53 190 PHE B O 1
ATOM 3964 N N . HIS B 1 191 ? 19.594 -37.805 9.900 1.00 15.93 191 HIS B N 1
ATOM 3965 C CA . HIS B 1 191 ? 19.327 -39.242 9.682 1.00 17.24 191 HIS B CA 1
ATOM 3966 C C . HIS B 1 191 ? 20.672 -39.984 9.686 1.00 17.08 191 HIS B C 1
ATOM 3967 O O . HIS B 1 191 ? 20.798 -40.993 10.375 1.00 17.69 191 HIS B O 1
ATOM 3974 N N . ARG B 1 192 ? 21.644 -39.504 8.920 1.00 17.34 192 ARG B N 1
ATOM 3975 C CA . ARG B 1 192 ? 23.001 -40.112 8.840 1.00 18.56 192 ARG B CA 1
ATOM 3976 C C . ARG B 1 192 ? 23.637 -40.184 10.228 1.00 19.95 192 ARG B C 1
ATOM 3977 O O . ARG B 1 192 ? 24.119 -41.273 10.613 1.00 19.77 192 ARG B O 1
ATOM 3985 N N . LEU B 1 193 ? 23.671 -39.062 10.933 1.00 17.69 193 LEU B N 1
ATOM 3986 C CA . LEU B 1 193 ? 24.393 -38.972 12.245 1.00 19.54 193 LEU B CA 1
ATOM 3987 C C . LEU B 1 193 ? 23.724 -39.852 13.298 1.00 17.93 193 LEU B C 1
ATOM 3988 O O . LEU B 1 193 ? 24.439 -40.534 14.042 1.00 19.18 193 LEU B O 1
ATOM 3993 N N . ILE B 1 194 ? 22.402 -39.909 13.307 1.00 20.45 194 ILE B N 1
ATOM 3994 C CA . ILE B 1 194 ? 21.647 -40.760 14.261 1.00 18.84 194 ILE B CA 1
ATOM 3995 C C . ILE B 1 194 ? 21.888 -42.217 13.914 1.00 19.45 194 ILE B C 1
ATOM 3996 O O . ILE B 1 194 ? 22.182 -43.003 14.819 1.00 19.27 194 ILE B O 1
ATOM 4001 N N . LYS B 1 195 ? 21.860 -42.556 12.633 1.00 20.09 195 LYS B N 1
ATOM 4002 C CA . LYS B 1 195 ? 22.057 -43.957 12.229 1.00 19.77 195 LYS B CA 1
ATOM 4003 C C . LYS B 1 195 ? 23.477 -44.373 12.655 1.00 21.32 195 LYS B C 1
ATOM 4004 O O . LYS B 1 195 ? 23.641 -45.465 13.159 1.00 22.95 195 LYS B O 1
ATOM 4010 N N . GLN B 1 196 ? 24.472 -43.504 12.454 1.00 20.62 196 GLN B N 1
ATOM 4011 C CA . GLN B 1 196 ? 25.894 -43.784 12.814 1.00 21.88 196 GLN B CA 1
ATOM 4012 C C . GLN B 1 196 ? 25.971 -43.997 14.338 1.00 24.06 196 GLN B C 1
ATOM 4013 O O . GLN B 1 196 ? 26.568 -44.984 14.821 1.00 24.97 196 GLN B O 1
ATOM 4019 N N . MET B 1 197 ? 25.335 -43.125 15.095 1.00 22.48 197 MET B N 1
ATOM 4020 C CA . MET B 1 197 ? 25.366 -43.209 16.571 1.00 25.50 197 MET B CA 1
ATOM 4021 C C . MET B 1 197 ? 24.697 -44.509 17.008 1.00 24.41 197 MET B C 1
ATOM 4022 O O . MET B 1 197 ? 25.297 -45.210 17.823 1.00 25.11 197 MET B O 1
ATOM 4027 N N . LEU B 1 198 ? 23.558 -44.879 16.424 1.00 23.96 198 LEU B N 1
ATOM 4028 C CA . LEU B 1 198 ? 22.874 -46.151 16.774 1.00 25.57 198 LEU B CA 1
ATOM 4029 C C . LEU B 1 198 ? 23.786 -47.343 16.481 1.00 28.38 198 LEU B C 1
ATOM 4030 O O . LEU B 1 198 ? 23.705 -48.344 17.196 1.00 26.52 198 LEU B O 1
ATOM 4035 N N . GLU B 1 199 ? 24.558 -47.299 15.402 1.00 26.99 199 GLU B N 1
ATOM 4036 C CA . GLU B 1 199 ? 25.384 -48.462 14.983 1.00 29.38 199 GLU B CA 1
ATOM 4037 C C . GLU B 1 199 ? 26.799 -48.375 15.573 1.00 29.66 199 GLU B C 1
ATOM 4038 O O . GLU B 1 199 ? 27.650 -49.203 15.202 1.00 31.44 199 GLU B O 1
ATOM 4044 N N . ASP B 1 200 ? 27.078 -47.413 16.450 1.00 28.41 200 ASP B N 1
ATOM 4045 C CA . ASP B 1 200 ? 28.412 -47.246 17.087 1.00 31.33 200 ASP B CA 1
ATOM 4046 C C . ASP B 1 200 ? 29.471 -47.026 16.000 1.00 32.36 200 ASP B C 1
ATOM 4047 O O . ASP B 1 200 ? 30.604 -47.545 16.146 1.00 33.78 200 ASP B O 1
ATOM 4052 N N . LYS B 1 201 ? 29.099 -46.304 14.942 1.00 29.15 201 LYS B N 1
ATOM 4053 C CA . LYS B 1 201 ? 30.004 -45.938 13.817 1.00 29.60 201 LYS B CA 1
ATOM 4054 C C . LYS B 1 201 ? 30.449 -44.498 13.985 1.00 28.66 201 LYS B C 1
ATOM 4055 O O . LYS B 1 201 ? 29.755 -43.689 14.595 1.00 27.79 201 LYS B O 1
ATOM 4061 N N . PRO B 1 202 ? 31.614 -44.104 13.424 1.00 26.58 202 PRO B N 1
ATOM 4062 C CA . PRO B 1 202 ? 32.029 -42.722 13.508 1.00 27.47 202 PRO B CA 1
ATOM 4063 C C . PRO B 1 202 ? 30.987 -41.816 12.849 1.00 24.56 202 PRO B C 1
ATOM 4064 O O . PRO B 1 202 ? 30.389 -42.202 11.856 1.00 25.78 202 PRO B O 1
ATOM 4068 N N . LEU B 1 203 ? 30.794 -40.652 13.439 1.00 23.48 203 LEU B N 1
ATOM 4069 C CA . LEU B 1 203 ? 29.833 -39.675 12.892 1.00 22.87 203 LEU B CA 1
ATOM 4070 C C . LEU B 1 203 ? 30.548 -38.895 11.793 1.00 24.59 203 LEU B C 1
ATOM 4071 O O . LEU B 1 203 ? 31.566 -38.290 12.092 1.00 25.60 203 LEU B O 1
ATOM 4076 N N . THR B 1 204 ? 29.960 -38.797 10.603 1.00 21.99 204 THR B N 1
ATOM 4077 C CA . THR B 1 204 ? 30.625 -38.128 9.461 1.00 22.20 204 THR B CA 1
ATOM 4078 C C . THR B 1 204 ? 30.302 -36.639 9.502 1.00 21.41 204 THR B C 1
ATOM 4079 O O . THR B 1 204 ? 29.130 -36.286 9.429 1.00 19.95 204 THR B O 1
ATOM 4083 N N . ILE B 1 205 ? 31.304 -35.778 9.666 1.00 20.71 205 ILE B N 1
ATOM 4084 C CA . ILE B 1 205 ? 31.108 -34.318 9.696 1.00 20.57 205 ILE B CA 1
ATOM 4085 C C . ILE B 1 205 ? 31.761 -33.729 8.443 1.00 23.02 205 ILE B C 1
ATOM 4086 O O . ILE B 1 205 ? 32.942 -33.985 8.217 1.00 23.87 205 ILE B O 1
ATOM 4091 N N . PHE B 1 206 ? 31.028 -32.956 7.675 1.00 22.17 206 PHE B N 1
ATOM 4092 C CA . PHE B 1 206 ? 31.548 -32.344 6.423 1.00 25.77 206 PHE B CA 1
ATOM 4093 C C . PHE B 1 206 ? 32.045 -30.967 6.823 1.00 28.29 206 PHE B C 1
ATOM 4094 O O . PHE B 1 206 ? 31.264 -30.175 7.360 1.00 33.36 206 PHE B O 1
ATOM 4102 N N . GLY B 1 207 ? 33.325 -30.692 6.602 1.00 25.43 207 GLY B N 1
ATOM 4103 C CA . GLY B 1 207 ? 33.939 -29.443 7.078 1.00 24.18 207 GLY B CA 1
ATOM 4104 C C . GLY B 1 207 ? 34.243 -29.555 8.573 1.00 24.79 207 GLY B C 1
ATOM 4105 O O . GLY B 1 207 ? 34.451 -30.673 9.044 1.00 31.14 207 GLY B O 1
ATOM 4106 N N . ASP B 1 208 ? 34.257 -28.454 9.302 1.00 27.06 208 ASP B N 1
ATOM 4107 C CA . ASP B 1 208 ? 34.670 -28.482 10.733 1.00 29.67 208 ASP B CA 1
ATOM 4108 C C . ASP B 1 208 ? 33.441 -28.624 11.639 1.00 29.30 208 ASP B C 1
ATOM 4109 O O . ASP B 1 208 ? 33.636 -28.693 12.845 1.00 27.32 208 ASP B O 1
ATOM 4114 N N . GLY B 1 209 ? 32.230 -28.741 11.082 1.00 25.68 209 GLY B N 1
ATOM 4115 C CA . GLY B 1 209 ? 30.999 -28.917 11.890 1.00 23.32 209 GLY B CA 1
ATOM 4116 C C . GLY B 1 209 ? 30.476 -27.636 12.503 1.00 21.12 209 GLY B C 1
ATOM 4117 O O . GLY B 1 209 ? 29.426 -27.676 13.165 1.00 22.55 209 GLY B O 1
ATOM 4118 N N . THR B 1 210 ? 31.109 -26.482 12.263 1.00 21.17 210 THR B N 1
ATOM 4119 C CA . THR B 1 210 ? 30.672 -25.215 12.863 1.00 23.84 210 THR B CA 1
ATOM 4120 C C . THR B 1 210 ? 29.610 -24.549 12.001 1.00 22.18 210 THR B C 1
ATOM 4121 O O . THR B 1 210 ? 29.054 -23.553 12.457 1.00 24.30 210 THR B O 1
ATOM 4125 N N . GLN B 1 211 ? 29.354 -25.077 10.805 1.00 23.54 211 GLN B N 1
ATOM 4126 C CA . GLN B 1 211 ? 28.277 -24.578 9.916 1.00 23.42 211 GLN B CA 1
ATOM 4127 C C . GLN B 1 211 ? 26.963 -24.664 10.696 1.00 21.16 211 GLN B C 1
ATOM 4128 O O . GLN B 1 211 ? 26.804 -25.613 11.489 1.00 21.76 211 GLN B O 1
ATOM 4134 N N . THR B 1 212 ? 26.089 -23.712 10.487 1.00 22.55 212 THR B N 1
ATOM 4135 C CA . THR B 1 212 ? 24.774 -23.630 11.173 1.00 24.45 212 THR B CA 1
ATOM 4136 C C . THR B 1 212 ? 23.663 -23.718 10.129 1.00 24.50 212 THR B C 1
ATOM 4137 O O . THR B 1 212 ? 23.848 -23.306 8.935 1.00 22.39 212 THR B O 1
ATOM 4141 N N . ARG B 1 213 ? 22.516 -24.227 10.570 1.00 21.65 213 ARG B N 1
ATOM 4142 C CA . ARG B 1 213 ? 21.290 -24.208 9.769 1.00 21.95 213 ARG B CA 1
ATOM 4143 C C . ARG B 1 213 ? 20.123 -23.741 10.629 1.00 21.74 213 ARG B C 1
ATOM 4144 O O . ARG B 1 213 ? 20.135 -23.953 11.855 1.00 20.18 213 ARG B O 1
ATOM 4152 N N . ASP B 1 214 ? 19.167 -23.122 9.975 1.00 20.88 214 ASP B N 1
ATOM 4153 C CA . ASP B 1 214 ? 17.830 -22.856 10.527 1.00 22.16 214 ASP B CA 1
ATOM 4154 C C . ASP B 1 214 ? 17.027 -24.157 10.408 1.00 22.77 214 ASP B C 1
ATOM 4155 O O . ASP B 1 214 ? 16.322 -24.341 9.400 1.00 32.69 214 ASP B O 1
ATOM 4160 N N . PHE B 1 215 ? 17.256 -25.092 11.302 1.00 19.20 215 PHE B N 1
ATOM 4161 C CA . PHE B 1 215 ? 16.593 -26.410 11.290 1.00 18.22 215 PHE B CA 1
ATOM 4162 C C . PHE B 1 215 ? 15.106 -26.249 11.616 1.00 19.09 215 PHE B C 1
ATOM 4163 O O . PHE B 1 215 ? 14.710 -25.636 12.631 1.00 20.53 215 PHE B O 1
ATOM 4171 N N . THR B 1 216 ? 14.264 -26.778 10.742 1.00 17.09 216 THR B N 1
ATOM 4172 C CA . THR B 1 216 ? 12.798 -26.629 10.840 1.00 16.89 216 THR B CA 1
ATOM 4173 C C . THR B 1 216 ? 12.238 -27.994 11.151 1.00 18.23 216 THR B C 1
ATOM 4174 O O . THR B 1 216 ? 12.310 -28.892 10.335 1.00 16.53 216 THR B O 1
ATOM 4178 N N . TYR B 1 217 ? 11.636 -28.150 12.314 1.00 16.83 217 TYR B N 1
ATOM 4179 C CA . TYR B 1 217 ? 11.021 -29.447 12.638 1.00 16.19 217 TYR B CA 1
ATOM 4180 C C . TYR B 1 217 ? 9.842 -29.649 11.704 1.00 15.16 217 TYR B C 1
ATOM 4181 O O . TYR B 1 217 ? 9.067 -28.724 11.365 1.00 16.43 217 TYR B O 1
ATOM 4190 N N . ILE B 1 218 ? 9.679 -30.889 11.272 1.00 14.82 218 ILE B N 1
ATOM 4191 C CA . ILE B 1 218 ? 8.652 -31.250 10.264 1.00 17.31 218 ILE B CA 1
ATOM 4192 C C . ILE B 1 218 ? 7.247 -30.743 10.638 1.00 16.37 218 ILE B C 1
ATOM 4193 O O . ILE B 1 218 ? 6.553 -30.221 9.771 1.00 16.42 218 ILE B O 1
ATOM 4198 N N . ASP B 1 219 ? 6.834 -30.846 11.903 1.00 16.87 219 ASP B N 1
ATOM 4199 C CA . ASP B 1 219 ? 5.444 -30.424 12.262 1.00 18.54 219 ASP B CA 1
ATOM 4200 C C . ASP B 1 219 ? 5.294 -28.909 12.090 1.00 17.53 219 ASP B C 1
ATOM 4201 O O . ASP B 1 219 ? 4.182 -28.436 11.736 1.00 18.59 219 ASP B O 1
ATOM 4206 N N . ASP B 1 220 ? 6.351 -28.151 12.411 1.00 17.90 220 ASP B N 1
ATOM 4207 C CA . ASP B 1 220 ? 6.366 -26.694 12.177 1.00 17.86 220 ASP B CA 1
ATOM 4208 C C . ASP B 1 220 ? 6.232 -26.404 10.671 1.00 17.55 220 ASP B C 1
ATOM 4209 O O . ASP B 1 220 ? 5.378 -25.590 10.269 1.00 18.51 220 ASP B O 1
ATOM 4214 N N . CYS B 1 221 ? 7.062 -27.045 9.866 1.00 18.18 221 CYS B N 1
ATOM 4215 C CA . CYS B 1 221 ? 7.022 -26.957 8.385 1.00 17.25 221 CYS B CA 1
ATOM 4216 C C . CYS B 1 221 ? 5.599 -27.224 7.861 1.00 15.85 221 CYS B C 1
ATOM 4217 O O . CYS B 1 221 ? 5.044 -26.438 7.108 1.00 17.67 221 CYS B O 1
ATOM 4220 N N . ILE B 1 222 ? 5.017 -28.309 8.305 1.00 18.02 222 ILE B N 1
ATOM 4221 C CA . ILE B 1 222 ? 3.666 -28.701 7.847 1.00 16.85 222 ILE B CA 1
ATOM 4222 C C . ILE B 1 222 ? 2.615 -27.700 8.341 1.00 16.09 222 ILE B C 1
ATOM 4223 O O . ILE B 1 222 ? 1.736 -27.308 7.544 1.00 17.36 222 ILE B O 1
ATOM 4228 N N . ARG B 1 223 ? 2.702 -27.221 9.581 1.00 16.85 223 ARG B N 1
ATOM 4229 C CA . ARG B 1 223 ? 1.748 -26.159 10.019 1.00 17.62 223 ARG B CA 1
ATOM 4230 C C . ARG B 1 223 ? 1.865 -24.908 9.132 1.00 17.56 223 ARG B C 1
ATOM 4231 O O . ARG B 1 223 ? 0.836 -24.346 8.725 1.00 16.64 223 ARG B O 1
ATOM 4239 N N . GLY B 1 224 ? 3.072 -24.464 8.765 1.00 17.09 224 GLY B N 1
ATOM 4240 C CA . GLY B 1 224 ? 3.198 -23.327 7.841 1.00 17.60 224 GLY B CA 1
ATOM 4241 C C . GLY B 1 224 ? 2.618 -23.639 6.477 1.00 16.75 224 GLY B C 1
ATOM 4242 O O . GLY B 1 224 ? 1.943 -22.799 5.815 1.00 18.33 224 GLY B O 1
ATOM 4243 N N . THR B 1 225 ? 2.874 -24.858 6.012 1.00 17.27 225 THR B N 1
ATOM 4244 C CA . THR B 1 225 ? 2.495 -25.295 4.669 1.00 16.38 225 THR B CA 1
ATOM 4245 C C . THR B 1 225 ? 0.949 -25.404 4.545 1.00 16.21 225 THR B C 1
ATOM 4246 O O . THR B 1 225 ? 0.375 -24.963 3.551 1.00 15.51 225 THR B O 1
ATOM 4250 N N . VAL B 1 226 ? 0.285 -25.917 5.559 1.00 17.33 226 VAL B N 1
ATOM 4251 C CA . VAL B 1 226 ? -1.204 -25.963 5.638 1.00 16.87 226 VAL B CA 1
ATOM 4252 C C . VAL B 1 226 ? -1.732 -24.531 5.776 1.00 16.38 226 VAL B C 1
ATOM 4253 O O . VAL B 1 226 ? -2.696 -24.205 5.086 1.00 18.30 226 VAL B O 1
ATOM 4257 N N . ALA B 1 227 ? -1.086 -23.675 6.541 1.00 18.18 227 ALA B N 1
ATOM 4258 C CA . ALA B 1 227 ? -1.541 -22.269 6.665 1.00 17.95 227 ALA B CA 1
ATOM 4259 C C . ALA B 1 227 ? -1.469 -21.573 5.311 1.00 16.65 227 ALA B C 1
ATOM 4260 O O . ALA B 1 227 ? -2.301 -20.719 5.019 1.00 20.40 227 ALA B O 1
ATOM 4262 N N . ALA B 1 228 ? -0.555 -21.947 4.415 1.00 16.68 228 ALA B N 1
ATOM 4263 C CA . ALA B 1 228 ? -0.484 -21.283 3.093 1.00 16.60 228 ALA B CA 1
ATOM 4264 C C . ALA B 1 228 ? -1.770 -21.567 2.311 1.00 17.97 228 ALA B C 1
ATOM 4265 O O . ALA B 1 228 ? -2.131 -20.704 1.498 1.00 20.91 228 ALA B O 1
ATOM 4267 N N . LEU B 1 229 ? -2.425 -22.704 2.535 1.00 19.37 229 LEU B N 1
ATOM 4268 C CA . LEU B 1 229 ? -3.750 -23.007 1.959 1.00 21.02 229 LEU B CA 1
ATOM 4269 C C . LEU B 1 229 ? -4.862 -22.275 2.726 1.00 20.80 229 LEU B C 1
ATOM 4270 O O . LEU B 1 229 ? -5.713 -21.679 2.057 1.00 23.95 229 LEU B O 1
ATOM 4275 N N . GLU B 1 230 ? -4.840 -22.334 4.064 1.00 21.08 230 GLU B N 1
ATOM 4276 C CA . GLU B 1 230 ? -6.036 -22.014 4.875 1.00 20.16 230 GLU B CA 1
ATOM 4277 C C . GLU B 1 230 ? -6.061 -20.554 5.299 1.00 21.90 230 GLU B C 1
ATOM 4278 O O . GLU B 1 230 ? -7.136 -20.149 5.848 1.00 20.54 230 GLU B O 1
ATOM 4284 N N . THR B 1 231 ? -4.958 -19.815 5.137 1.00 20.37 231 THR B N 1
ATOM 4285 C CA . THR B 1 231 ? -4.906 -18.420 5.617 1.00 21.20 231 THR B CA 1
ATOM 4286 C C . THR B 1 231 ? -6.114 -17.653 5.075 1.00 22.32 231 THR B C 1
ATOM 4287 O O . THR B 1 231 ? -6.493 -17.766 3.897 1.00 21.29 231 THR B O 1
ATOM 4291 N N . LYS B 1 232 ? -6.590 -16.719 5.895 1.00 21.54 232 LYS B N 1
ATOM 4292 C CA . LYS B 1 232 ? -7.689 -15.825 5.492 1.00 22.68 232 LYS B CA 1
ATOM 4293 C C . LYS B 1 232 ? -7.123 -14.653 4.711 1.00 23.93 232 LYS B C 1
ATOM 4294 O O . LYS B 1 232 ? -7.926 -13.901 4.157 1.00 26.05 232 LYS B O 1
ATOM 4300 N N . LYS B 1 233 ? -5.803 -14.464 4.684 1.00 22.44 233 LYS B N 1
ATOM 4301 C CA . LYS B 1 233 ? -5.146 -13.408 3.885 1.00 24.48 233 LYS B CA 1
ATOM 4302 C C . LYS B 1 233 ? -5.005 -13.864 2.434 1.00 27.29 233 LYS B C 1
ATOM 4303 O O . LYS B 1 233 ? -4.888 -15.073 2.158 1.00 29.23 233 LYS B O 1
ATOM 4309 N N . ASN B 1 234 ? -5.025 -12.902 1.528 1.00 26.96 234 ASN B N 1
ATOM 4310 C CA . ASN B 1 234 ? -4.701 -13.103 0.101 1.00 27.75 234 ASN B CA 1
ATOM 4311 C C . ASN B 1 234 ? -3.176 -13.085 -0.054 1.00 26.99 234 ASN B C 1
ATOM 4312 O O . ASN B 1 234 ? -2.556 -12.027 0.077 1.00 27.80 234 ASN B O 1
ATOM 4317 N N . ILE B 1 235 ? -2.565 -14.242 -0.293 1.00 25.30 235 ILE B N 1
ATOM 4318 C CA . ILE B 1 235 ? -1.083 -14.370 -0.389 1.00 21.05 235 ILE B CA 1
ATOM 4319 C C . ILE B 1 235 ? -0.694 -14.829 -1.795 1.00 21.41 235 ILE B C 1
ATOM 4320 O O . ILE B 1 235 ? 0.459 -15.233 -1.989 1.00 22.01 235 ILE B O 1
ATOM 4325 N N . ILE B 1 236 ? -1.571 -14.732 -2.774 1.00 21.72 236 ILE B N 1
ATOM 4326 C CA . ILE B 1 236 ? -1.248 -15.143 -4.164 1.00 20.66 236 ILE B CA 1
ATOM 4327 C C . ILE B 1 236 ? -0.084 -14.308 -4.690 1.00 22.95 236 ILE B C 1
ATOM 4328 O O . ILE B 1 236 ? -0.122 -13.047 -4.569 1.00 23.61 236 ILE B O 1
ATOM 4333 N N . GLY B 1 237 ? 0.912 -14.978 -5.278 1.00 22.73 237 GLY B N 1
ATOM 4334 C CA . GLY B 1 237 ? 2.134 -14.366 -5.829 1.00 22.27 237 GLY B CA 1
ATOM 4335 C C . GLY B 1 237 ? 3.232 -14.133 -4.800 1.00 22.79 237 GLY B C 1
ATOM 4336 O O . GLY B 1 237 ? 4.290 -13.666 -5.214 1.00 24.53 237 GLY B O 1
ATOM 4337 N N . GLU B 1 238 ? 3.041 -14.477 -3.518 1.00 20.54 238 GLU B N 1
ATOM 4338 C CA . GLU B 1 238 ? 4.020 -14.202 -2.448 1.00 20.84 238 GLU B CA 1
ATOM 4339 C C . GLU B 1 238 ? 5.034 -15.339 -2.364 1.00 20.16 238 GLU B C 1
ATOM 4340 O O . GLU B 1 238 ? 4.633 -16.510 -2.532 1.00 19.99 238 GLU B O 1
ATOM 4346 N N . VAL B 1 239 ? 6.279 -14.986 -2.128 1.00 17.83 239 VAL B N 1
ATOM 4347 C CA . VAL B 1 239 ? 7.340 -15.936 -1.724 1.00 18.17 239 VAL B CA 1
ATOM 4348 C C . VAL B 1 239 ? 7.507 -15.782 -0.217 1.00 19.79 239 VAL B C 1
ATOM 4349 O O . VAL B 1 239 ? 7.629 -14.609 0.259 1.00 20.55 239 VAL B O 1
ATOM 4353 N N . ILE B 1 240 ? 7.513 -16.890 0.515 1.00 17.68 240 ILE B N 1
ATOM 4354 C CA . ILE B 1 240 ? 7.439 -16.919 1.999 1.00 17.60 240 ILE B CA 1
ATOM 4355 C C . ILE B 1 240 ? 8.477 -17.904 2.526 1.00 17.85 240 ILE B C 1
ATOM 4356 O O . ILE B 1 240 ? 8.361 -19.135 2.288 1.00 17.92 240 ILE B O 1
ATOM 4361 N N . ASN B 1 241 ? 9.399 -17.413 3.293 1.00 17.73 241 ASN B N 1
ATOM 4362 C CA . ASN B 1 241 ? 10.349 -18.300 4.020 1.00 16.81 241 ASN B CA 1
ATOM 4363 C C . ASN B 1 241 ? 9.610 -19.069 5.110 1.00 17.73 241 ASN B C 1
ATOM 4364 O O . ASN B 1 241 ? 8.866 -18.465 5.875 1.00 17.97 241 ASN B O 1
ATOM 4369 N N . ILE B 1 242 ? 9.916 -20.349 5.277 1.00 16.79 242 ILE B N 1
ATOM 4370 C CA . ILE B 1 242 ? 9.456 -21.188 6.418 1.00 16.72 242 ILE B CA 1
ATOM 4371 C C . ILE B 1 242 ? 10.703 -21.706 7.132 1.00 20.97 242 ILE B C 1
ATOM 4372 O O . ILE B 1 242 ? 11.444 -22.548 6.574 1.00 21.11 242 ILE B O 1
ATOM 4377 N N . GLY B 1 243 ? 10.967 -21.135 8.307 1.00 20.64 243 GLY B N 1
ATOM 4378 C CA . GLY B 1 243 ? 12.150 -21.479 9.101 1.00 18.62 243 GLY B CA 1
ATOM 4379 C C . GLY B 1 243 ? 11.779 -22.074 10.437 1.00 16.85 243 GLY B C 1
ATOM 4380 O O . GLY B 1 243 ? 10.596 -22.303 10.691 1.00 21.74 243 GLY B O 1
ATOM 4381 N N . GLY B 1 244 ? 12.804 -22.399 11.210 1.00 19.05 244 GLY B N 1
ATOM 4382 C CA . GLY B 1 244 ? 12.685 -23.217 12.433 1.00 19.21 244 GLY B CA 1
ATOM 4383 C C . GLY B 1 244 ? 12.753 -22.390 13.690 1.00 21.44 244 GLY B C 1
ATOM 4384 O O . GLY B 1 244 ? 13.000 -21.142 13.622 1.00 20.79 244 GLY B O 1
ATOM 4385 N N . LYS B 1 245 ? 12.594 -23.086 14.800 1.00 19.98 245 LYS B N 1
ATOM 4386 C CA . LYS B 1 245 ? 12.536 -22.469 16.145 1.00 22.40 245 LYS B CA 1
ATOM 4387 C C . LYS B 1 245 ? 13.906 -21.938 16.542 1.00 23.74 245 LYS B C 1
ATOM 4388 O O . LYS B 1 245 ? 13.958 -20.812 17.079 1.00 23.28 245 LYS B O 1
ATOM 4394 N N . GLU B 1 246 ? 14.964 -22.717 16.326 1.00 21.57 246 GLU B N 1
ATOM 4395 C CA . GLU B 1 246 ? 16.308 -22.524 16.910 1.00 25.98 246 GLU B CA 1
ATOM 4396 C C . GLU B 1 246 ? 17.350 -22.908 15.853 1.00 26.43 246 GLU B C 1
ATOM 4397 O O . GLU B 1 246 ? 17.246 -24.039 15.325 1.00 26.08 246 GLU B O 1
ATOM 4403 N N . GLN B 1 247 ? 18.326 -22.047 15.599 1.00 22.79 247 GLN B N 1
ATOM 4404 C CA . GLN B 1 247 ? 19.507 -22.406 14.775 1.00 25.36 247 GLN B CA 1
ATOM 4405 C C . GLN B 1 247 ? 20.506 -23.189 15.617 1.00 23.56 247 GLN B C 1
ATOM 4406 O O . GLN B 1 247 ? 20.559 -22.992 16.831 1.00 24.44 247 GLN B O 1
ATOM 4412 N N . ALA B 1 248 ? 21.342 -24.003 14.989 1.00 21.34 248 ALA B N 1
ATOM 4413 C CA . ALA B 1 248 ? 22.372 -24.789 15.669 1.00 20.93 248 ALA B CA 1
ATOM 4414 C C . ALA B 1 248 ? 23.437 -25.173 14.654 1.00 21.35 248 ALA B C 1
ATOM 4415 O O . ALA B 1 248 ? 23.151 -25.208 13.407 1.00 20.93 248 ALA B O 1
ATOM 4417 N N . SER B 1 249 ? 24.636 -25.411 15.163 1.00 20.80 249 SER B N 1
ATOM 4418 C CA . SER B 1 249 ? 25.747 -25.947 14.359 1.00 19.44 249 SER B CA 1
ATOM 4419 C C . SER B 1 249 ? 25.644 -27.466 14.349 1.00 20.77 249 SER B C 1
ATOM 4420 O O . SER B 1 249 ? 24.952 -28.058 15.232 1.00 20.23 249 SER B O 1
ATOM 4423 N N . ILE B 1 250 ? 26.357 -28.118 13.442 1.00 19.49 250 ILE B N 1
ATOM 4424 C CA . ILE B 1 250 ? 26.415 -29.599 13.450 1.00 20.70 250 ILE B CA 1
ATOM 4425 C C . ILE B 1 250 ? 27.100 -30.104 14.734 1.00 23.00 250 ILE B C 1
ATOM 4426 O O . ILE B 1 250 ? 26.654 -31.122 15.298 1.00 22.39 250 ILE B O 1
ATOM 4431 N N . LEU B 1 251 ? 28.077 -29.370 15.277 1.00 21.26 251 LEU B N 1
ATOM 4432 C CA . LEU B 1 251 ? 28.716 -29.820 16.556 1.00 24.90 251 LEU B CA 1
ATOM 4433 C C . LEU B 1 251 ? 27.696 -29.715 17.694 1.00 22.16 251 LEU B C 1
ATOM 4434 O O . LEU B 1 251 ? 27.678 -30.626 18.521 1.00 22.79 251 LEU B O 1
ATOM 4439 N N . ASP B 1 252 ? 26.919 -28.641 17.732 1.00 22.85 252 ASP B N 1
ATOM 4440 C CA . ASP B 1 252 ? 25.812 -28.431 18.715 1.00 23.80 252 ASP B CA 1
ATOM 4441 C C . ASP B 1 252 ? 24.864 -29.638 18.629 1.00 22.11 252 ASP B C 1
ATOM 4442 O O . ASP B 1 252 ? 24.522 -30.246 19.649 1.00 21.22 252 ASP B O 1
ATOM 4447 N N . ILE B 1 253 ? 24.444 -30.002 17.411 1.00 20.52 253 ILE B N 1
ATOM 4448 C CA . ILE B 1 253 ? 23.498 -31.134 17.191 1.00 20.12 253 ILE B CA 1
ATOM 4449 C C . ILE B 1 253 ? 24.129 -32.416 17.714 1.00 18.82 253 ILE B C 1
ATOM 4450 O O . ILE B 1 253 ? 23.413 -33.167 18.407 1.00 21.93 253 ILE B O 1
ATOM 4455 N N . ILE B 1 254 ? 25.403 -32.686 17.403 1.00 19.59 254 ILE B N 1
ATOM 4456 C CA . ILE B 1 254 ? 26.075 -33.936 17.846 1.00 21.51 254 ILE B CA 1
ATOM 4457 C C . ILE B 1 254 ? 26.074 -33.940 19.389 1.00 22.70 254 ILE B C 1
ATOM 4458 O O . ILE B 1 254 ? 25.828 -34.988 19.991 1.00 23.52 254 ILE B O 1
ATOM 4463 N N . SER B 1 255 ? 26.301 -32.802 20.005 1.00 21.68 255 SER B N 1
ATOM 4464 C CA . SER B 1 255 ? 26.294 -32.731 21.495 1.00 25.41 255 SER B CA 1
ATOM 4465 C C . SER B 1 255 ? 24.919 -33.159 22.003 1.00 26.09 255 SER B C 1
ATOM 4466 O O . SER B 1 255 ? 24.854 -33.950 22.961 1.00 25.37 255 SER B O 1
ATOM 4469 N N . MET B 1 256 ? 23.853 -32.710 21.344 1.00 22.85 256 MET B N 1
ATOM 4470 C CA . MET B 1 256 ? 22.467 -33.042 21.757 1.00 23.79 256 MET B CA 1
ATOM 4471 C C . MET B 1 256 ? 22.209 -34.526 21.531 1.00 24.57 256 MET B C 1
ATOM 4472 O O . MET B 1 256 ? 21.529 -35.123 22.352 1.00 24.85 256 MET B O 1
ATOM 4477 N N . LEU B 1 257 ? 22.763 -35.109 20.473 1.00 23.58 257 LEU B N 1
ATOM 4478 C CA . LEU B 1 257 ? 22.579 -36.538 20.140 1.00 24.48 257 LEU B CA 1
ATOM 4479 C C . LEU B 1 257 ? 23.267 -37.371 21.217 1.00 23.28 257 LEU B C 1
ATOM 4480 O O . LEU B 1 257 ? 22.668 -38.376 21.614 1.00 24.13 257 LEU B O 1
ATOM 4485 N N . GLU B 1 258 ? 24.454 -36.951 21.655 1.00 25.20 258 GLU B N 1
ATOM 4486 C CA . GLU B 1 258 ? 25.229 -37.635 22.732 1.00 27.62 258 GLU B CA 1
ATOM 4487 C C . GLU B 1 258 ? 24.385 -37.660 24.017 1.00 25.38 258 GLU B C 1
ATOM 4488 O O . GLU B 1 258 ? 24.336 -38.716 24.676 1.00 26.92 258 GLU B O 1
ATOM 4494 N N . LYS B 1 259 ? 23.714 -36.570 24.345 1.00 25.05 259 LYS B N 1
ATOM 4495 C CA . LYS B 1 259 ? 22.822 -36.498 25.536 1.00 28.67 259 LYS B CA 1
ATOM 4496 C C . LYS B 1 259 ? 21.650 -37.465 25.368 1.00 27.94 259 LYS B C 1
ATOM 4497 O O . LYS B 1 259 ? 21.262 -38.145 26.345 1.00 26.28 259 LYS B O 1
ATOM 4503 N N . ILE B 1 260 ? 21.086 -37.570 24.167 1.00 24.77 260 ILE B N 1
ATOM 4504 C CA . ILE B 1 260 ? 19.918 -38.469 23.947 1.00 23.33 260 ILE B CA 1
ATOM 4505 C C . ILE B 1 260 ? 20.370 -39.914 24.070 1.00 23.61 260 ILE B C 1
ATOM 4506 O O . ILE B 1 260 ? 19.694 -40.714 24.741 1.00 24.42 260 ILE B O 1
ATOM 4511 N N . SER B 1 261 ? 21.467 -40.267 23.413 1.00 24.91 261 SER B N 1
ATOM 4512 C CA . SER B 1 261 ? 21.936 -41.665 23.300 1.00 24.88 261 SER B CA 1
ATOM 4513 C C . SER B 1 261 ? 22.717 -42.083 24.561 1.00 22.76 261 SER B C 1
ATOM 4514 O O . SER B 1 261 ? 22.918 -43.283 24.761 1.00 26.94 261 SER B O 1
ATOM 4517 N N . GLY B 1 262 ? 23.173 -41.113 25.345 1.00 23.80 262 GLY B N 1
ATOM 4518 C CA . GLY B 1 262 ? 24.037 -41.309 26.528 1.00 27.63 262 GLY B CA 1
ATOM 4519 C C . GLY B 1 262 ? 25.369 -41.931 26.156 1.00 26.48 262 GLY B C 1
ATOM 4520 O O . GLY B 1 262 ? 25.985 -42.583 26.996 1.00 25.46 262 GLY B O 1
ATOM 4521 N N . LYS B 1 263 ? 25.831 -41.699 24.921 1.00 28.69 263 LYS B N 1
ATOM 4522 C CA . LYS B 1 263 ? 27.078 -42.265 24.362 1.00 29.84 263 LYS B CA 1
ATOM 4523 C C . LYS B 1 263 ? 27.900 -41.096 23.843 1.00 30.58 263 LYS B C 1
ATOM 4524 O O . LYS B 1 263 ? 27.301 -40.190 23.312 1.00 28.98 263 LYS B O 1
ATOM 4530 N N . SER B 1 264 ? 29.212 -41.125 23.994 1.00 30.62 264 SER B N 1
ATOM 4531 C CA . SER B 1 264 ? 30.146 -40.183 23.310 1.00 34.28 264 SER B CA 1
ATOM 4532 C C . SER B 1 264 ? 30.264 -40.584 21.844 1.00 33.91 264 SER B C 1
ATOM 4533 O O . SER B 1 264 ? 30.357 -41.777 21.566 1.00 30.73 264 SER B O 1
ATOM 4536 N N . ALA B 1 265 ? 30.291 -39.607 20.941 1.00 32.94 265 ALA B N 1
ATOM 4537 C CA . ALA B 1 265 ? 30.461 -39.877 19.500 1.00 34.80 265 ALA B CA 1
ATOM 4538 C C . ALA B 1 265 ? 31.960 -39.874 19.159 1.00 30.66 265 ALA B C 1
ATOM 4539 O O . ALA B 1 265 ? 32.667 -38.980 19.632 1.00 33.19 265 ALA B O 1
ATOM 4541 N N . THR B 1 266 ? 32.387 -40.823 18.349 1.00 32.07 266 THR B N 1
ATOM 4542 C CA . THR B 1 266 ? 33.639 -40.735 17.555 1.00 31.64 266 THR B CA 1
ATOM 4543 C C . THR B 1 266 ? 33.326 -39.845 16.343 1.00 30.97 266 THR B C 1
ATOM 4544 O O . THR B 1 266 ? 32.330 -40.096 15.686 1.00 30.13 266 THR B O 1
ATOM 4548 N N . LYS B 1 267 ? 34.083 -38.777 16.145 1.00 32.35 267 LYS B N 1
ATOM 4549 C CA . LYS B 1 267 ? 33.852 -37.825 15.029 1.00 32.12 267 LYS B CA 1
ATOM 4550 C C . LYS B 1 267 ? 34.827 -38.153 13.902 1.00 33.51 267 LYS B C 1
ATOM 4551 O O . LYS B 1 267 ? 36.029 -38.354 14.204 1.00 32.58 267 LYS B O 1
ATOM 4557 N N . ASN B 1 268 ? 34.322 -38.288 12.672 1.00 27.93 268 ASN B N 1
ATOM 4558 C CA . ASN B 1 268 ? 35.122 -38.467 11.428 1.00 27.68 268 ASN B CA 1
ATOM 4559 C C . ASN B 1 268 ? 34.951 -37.181 10.621 1.00 31.59 268 ASN B C 1
ATOM 4560 O O . ASN B 1 268 ? 33.863 -36.985 10.062 1.00 28.88 268 ASN B O 1
ATOM 4565 N N . PHE B 1 269 ? 35.912 -36.259 10.681 1.00 30.19 269 PHE B N 1
ATOM 4566 C CA . PHE B 1 269 ? 35.852 -35.017 9.879 1.00 28.21 269 PHE B CA 1
ATOM 4567 C C . PHE B 1 269 ? 36.257 -35.339 8.437 1.00 31.98 269 PHE B C 1
ATOM 4568 O O . PHE B 1 269 ? 37.270 -36.055 8.194 1.00 31.41 269 PHE B O 1
ATOM 4576 N N . LEU B 1 270 ? 35.436 -34.890 7.485 1.00 28.43 270 LEU B N 1
ATOM 4577 C CA . LEU B 1 270 ? 35.694 -35.042 6.037 1.00 28.29 270 LEU B CA 1
ATOM 4578 C C . LEU B 1 270 ? 35.723 -33.649 5.392 1.00 26.78 270 LEU B C 1
ATO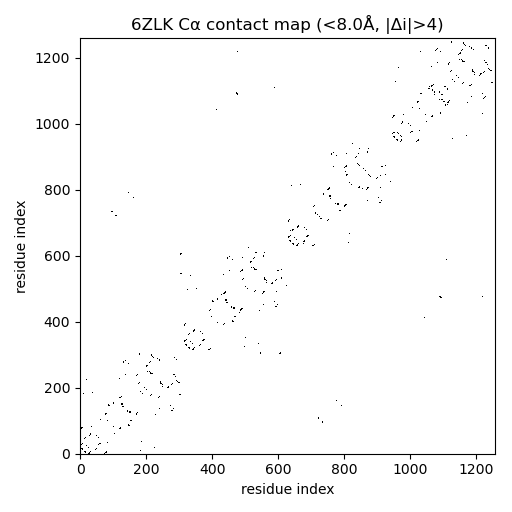M 4579 O O . LEU B 1 270 ? 35.391 -32.655 6.049 1.00 25.46 270 LEU B O 1
ATOM 4584 N N . LYS B 1 271 ? 36.225 -33.583 4.168 1.00 29.24 271 LYS B N 1
ATOM 4585 C CA . LYS B 1 271 ? 36.303 -32.352 3.345 1.00 33.40 271 LYS B CA 1
ATOM 4586 C C . LYS B 1 271 ? 34.902 -31.720 3.283 1.00 29.75 271 LYS B C 1
ATOM 4587 O O . LYS B 1 271 ? 33.923 -32.479 3.192 1.00 30.26 271 LYS B O 1
ATOM 4593 N N . SER B 1 272 ? 34.805 -30.401 3.352 1.00 30.33 272 SER B N 1
ATOM 4594 C CA . SER B 1 272 ? 33.543 -29.658 3.097 1.00 33.71 272 SER B CA 1
ATOM 4595 C C . SER B 1 272 ? 33.107 -29.934 1.648 1.00 34.98 272 SER B C 1
ATOM 4596 O O . SER B 1 272 ? 33.946 -30.372 0.826 1.00 30.53 272 SER B O 1
ATOM 4599 N N . VAL B 1 273 ? 31.826 -29.760 1.356 1.00 38.67 273 VAL B N 1
ATOM 4600 C CA . VAL B 1 273 ? 31.290 -30.034 -0.004 1.00 39.15 273 VAL B CA 1
ATOM 4601 C C . VAL B 1 273 ? 31.003 -28.696 -0.666 1.00 33.57 273 VAL B C 1
ATOM 4602 O O . VAL B 1 273 ? 30.385 -27.814 -0.078 1.00 30.02 273 VAL B O 1
ATOM 4606 N N . PRO B 1 274 ? 31.491 -28.481 -1.904 1.00 30.93 274 PRO B N 1
ATOM 4607 C CA . PRO B 1 274 ? 31.236 -27.214 -2.568 1.00 27.69 274 PRO B CA 1
ATOM 4608 C C . PRO B 1 274 ? 29.725 -27.044 -2.751 1.00 26.18 274 PRO B C 1
ATOM 4609 O O . PRO B 1 274 ? 29.031 -28.018 -2.946 1.00 28.67 274 PRO B O 1
ATOM 4613 N N . GLY B 1 275 ? 29.283 -25.806 -2.695 1.00 26.14 275 GLY B N 1
ATOM 4614 C CA . GLY B 1 275 ? 27.893 -25.430 -2.929 1.00 27.40 275 GLY B CA 1
ATOM 4615 C C . GLY B 1 275 ? 27.130 -25.242 -1.642 1.00 28.07 275 GLY B C 1
ATOM 4616 O O . GLY B 1 275 ? 26.011 -24.743 -1.726 1.00 25.52 275 GLY B O 1
ATOM 4617 N N . GLU B 1 276 ? 27.691 -25.655 -0.503 1.00 29.71 276 GLU B N 1
ATOM 4618 C CA . GLU B 1 276 ? 26.978 -25.589 0.798 1.00 31.79 276 GLU B CA 1
ATOM 4619 C C . GLU B 1 276 ? 27.325 -24.269 1.453 1.00 31.28 276 GLU B C 1
ATOM 4620 O O . GLU B 1 276 ? 28.499 -23.934 1.533 1.00 30.79 276 GLU B O 1
ATOM 4626 N N . PRO B 1 277 ? 26.340 -23.481 1.934 1.00 31.31 277 PRO B N 1
ATOM 4627 C CA . PRO B 1 277 ? 26.625 -22.242 2.634 1.00 30.13 277 PRO B CA 1
ATOM 4628 C C . PRO B 1 277 ? 27.119 -22.559 4.057 1.00 31.71 277 PRO B C 1
ATOM 4629 O O . PRO B 1 277 ? 26.872 -23.670 4.570 1.00 29.65 277 PRO B O 1
ATOM 4633 N N . LYS B 1 278 ? 27.786 -21.582 4.667 1.00 30.72 278 LYS B N 1
ATOM 4634 C CA . LYS B 1 278 ? 28.317 -21.710 6.056 1.00 35.28 278 LYS B CA 1
ATOM 4635 C C . LYS B 1 278 ? 27.157 -21.603 7.053 1.00 31.34 278 LYS B C 1
ATOM 4636 O O . LYS B 1 278 ? 27.220 -22.216 8.135 1.00 30.22 278 LYS B O 1
ATOM 4642 N N . GLN B 1 279 ? 26.152 -20.803 6.732 1.00 29.25 279 GLN B N 1
ATOM 4643 C CA . GLN B 1 279 ? 25.017 -20.539 7.646 1.00 32.93 279 GLN B CA 1
ATOM 4644 C C . GLN B 1 279 ? 23.747 -20.360 6.821 1.00 33.96 279 GLN B C 1
ATOM 4645 O O . GLN B 1 279 ? 23.806 -19.759 5.715 1.00 29.41 279 GLN B O 1
ATOM 4651 N N . THR B 1 280 ? 22.634 -20.846 7.341 1.00 29.72 280 THR B N 1
ATOM 4652 C CA . THR B 1 280 ? 21.301 -20.410 6.861 1.00 27.56 280 THR B CA 1
ATOM 4653 C C . THR B 1 280 ? 20.526 -19.826 8.045 1.00 24.08 280 THR B C 1
ATOM 4654 O O . THR B 1 280 ? 20.680 -20.323 9.174 1.00 26.57 280 THR B O 1
ATOM 4658 N N . TRP B 1 281 ? 19.688 -18.848 7.761 1.00 24.51 281 TRP B N 1
ATOM 4659 C CA . TRP B 1 281 ? 18.886 -18.135 8.766 1.00 25.23 281 TRP B CA 1
ATOM 4660 C C . TRP B 1 281 ? 17.748 -17.393 8.071 1.00 25.07 281 TRP B C 1
ATOM 4661 O O . TRP B 1 281 ? 18.004 -16.424 7.359 1.00 25.47 281 TRP B O 1
ATOM 4672 N N . ALA B 1 282 ? 16.526 -17.884 8.222 1.00 21.26 282 ALA B N 1
ATOM 4673 C CA . ALA B 1 282 ? 15.338 -17.300 7.599 1.00 23.41 282 ALA B CA 1
ATOM 4674 C C . ALA B 1 282 ? 14.908 -16.091 8.416 1.00 22.28 282 ALA B C 1
ATOM 4675 O O . ALA B 1 282 ? 14.773 -16.200 9.640 1.00 24.60 282 ALA B O 1
ATOM 4677 N N . ASP B 1 283 ? 14.711 -14.976 7.755 1.00 23.68 283 ASP B N 1
ATOM 4678 C CA . ASP B 1 283 ? 13.810 -13.922 8.284 1.00 23.97 283 ASP B CA 1
ATOM 4679 C C . ASP B 1 283 ? 12.378 -14.425 8.076 1.00 24.80 283 ASP B C 1
ATOM 4680 O O . ASP B 1 283 ? 11.966 -14.576 6.897 1.00 23.23 283 ASP B O 1
ATOM 4685 N N . ILE B 1 284 ? 11.661 -14.729 9.156 1.00 24.89 284 ILE B N 1
ATOM 4686 C CA . ILE B 1 284 ? 10.268 -15.263 9.028 1.00 26.74 284 ILE B CA 1
ATOM 4687 C C . ILE B 1 284 ? 9.215 -14.191 9.351 1.00 26.25 284 ILE B C 1
ATOM 4688 O O . ILE B 1 284 ? 8.046 -14.564 9.591 1.00 23.64 284 ILE B O 1
ATOM 4693 N N . SER B 1 285 ? 9.544 -12.901 9.207 1.00 24.44 285 SER B N 1
ATOM 4694 C CA . SER B 1 285 ? 8.572 -11.797 9.378 1.00 24.37 285 SER B CA 1
ATOM 4695 C C . SER B 1 285 ? 7.404 -11.933 8.408 1.00 24.03 285 SER B C 1
ATOM 4696 O O . SER B 1 285 ? 6.254 -11.681 8.827 1.00 24.29 285 SER B O 1
ATOM 4699 N N . LYS B 1 286 ? 7.663 -12.308 7.148 1.00 22.76 286 LYS B N 1
ATOM 4700 C CA . LYS B 1 286 ? 6.559 -12.403 6.190 1.00 24.01 286 LYS B CA 1
ATOM 4701 C C . LYS B 1 286 ? 5.647 -13.557 6.593 1.00 22.50 286 LYS B C 1
ATOM 4702 O O . LYS B 1 286 ? 4.416 -13.420 6.461 1.00 21.73 286 LYS B O 1
ATOM 4708 N N . ALA B 1 287 ? 6.220 -14.708 6.982 1.00 19.37 287 ALA B N 1
ATOM 4709 C CA . ALA B 1 287 ? 5.377 -15.859 7.312 1.00 20.73 287 ALA B CA 1
ATOM 4710 C C . ALA B 1 287 ? 4.549 -15.490 8.553 1.00 19.72 287 ALA B C 1
ATOM 4711 O O . ALA B 1 287 ? 3.448 -15.902 8.670 1.00 19.25 287 ALA B O 1
ATOM 4713 N N . SER B 1 288 ? 5.153 -14.808 9.501 1.00 19.96 288 SER B N 1
ATOM 4714 C CA . SER B 1 288 ? 4.443 -14.403 10.743 1.00 21.76 288 SER B CA 1
ATOM 4715 C C . SER B 1 288 ? 3.265 -13.479 10.373 1.00 22.57 288 SER B C 1
ATOM 4716 O O . SER B 1 288 ? 2.160 -13.711 10.911 1.00 22.62 288 SER B O 1
ATOM 4719 N N . THR B 1 289 ? 3.506 -12.479 9.511 1.00 21.82 289 THR B N 1
ATOM 4720 C CA . THR B 1 289 ? 2.521 -11.479 9.021 1.00 26.40 289 THR B CA 1
ATOM 4721 C C . THR B 1 289 ? 1.424 -12.133 8.189 1.00 26.02 289 THR B C 1
ATOM 4722 O O . THR B 1 289 ? 0.251 -11.775 8.389 1.00 28.49 289 THR B O 1
ATOM 4726 N N . LEU B 1 290 ? 1.771 -12.983 7.215 1.00 22.14 290 LEU B N 1
ATOM 4727 C CA . LEU B 1 290 ? 0.769 -13.512 6.265 1.00 22.10 290 LEU B CA 1
ATOM 4728 C C . LEU B 1 290 ? 0.128 -14.798 6.788 1.00 20.20 290 LEU B C 1
ATOM 4729 O O . LEU B 1 290 ? -1.034 -15.064 6.450 1.00 23.26 290 LEU B O 1
ATOM 4734 N N . LEU B 1 291 ? 0.839 -15.616 7.538 1.00 21.13 291 LEU B N 1
ATOM 4735 C CA . LEU B 1 291 ? 0.319 -16.955 7.909 1.00 21.90 291 LEU B CA 1
ATOM 4736 C C . LEU B 1 291 ? 0.116 -17.087 9.418 1.00 20.60 291 LEU B C 1
ATOM 4737 O O . LEU B 1 291 ? -0.368 -18.145 9.781 1.00 24.21 291 LEU B O 1
ATOM 4742 N N . GLN B 1 292 ? 0.576 -16.141 10.259 1.00 18.63 292 GLN B N 1
ATOM 4743 C CA . GLN B 1 292 ? 0.662 -16.296 11.733 1.00 21.41 292 GLN B CA 1
ATOM 4744 C C . GLN B 1 292 ? 1.560 -17.484 12.039 1.00 20.99 292 GLN B C 1
ATOM 4745 O O . GLN B 1 292 ? 1.339 -18.195 12.990 1.00 23.79 292 GLN B O 1
ATOM 4751 N N . TYR B 1 293 ? 2.594 -17.677 11.208 1.00 19.42 293 TYR B N 1
ATOM 4752 C CA . TYR B 1 293 ? 3.521 -18.798 11.382 1.00 20.07 293 TYR B CA 1
ATOM 4753 C C . TYR B 1 293 ? 4.427 -18.520 12.567 1.00 22.08 293 TYR B C 1
ATOM 4754 O O . TYR B 1 293 ? 4.990 -17.411 12.681 1.00 22.32 293 TYR B O 1
ATOM 4763 N N . SER B 1 294 ? 4.531 -19.489 13.443 1.00 22.15 294 SER B N 1
ATOM 4764 C CA . SER B 1 294 ? 5.452 -19.449 14.602 1.00 27.18 294 SER B CA 1
ATOM 4765 C C . SER B 1 294 ? 5.901 -20.869 14.901 1.00 25.56 294 SER B C 1
ATOM 4766 O O . SER B 1 294 ? 5.089 -21.690 15.336 1.00 24.47 294 SER B O 1
ATOM 4769 N N . PRO B 1 295 ? 7.191 -21.218 14.645 1.00 21.31 295 PRO B N 1
ATOM 4770 C CA . PRO B 1 295 ? 7.671 -22.566 14.952 1.00 20.95 295 PRO B CA 1
ATOM 4771 C C . PRO B 1 295 ? 7.769 -22.763 16.470 1.00 21.94 295 PRO B C 1
ATOM 4772 O O . PRO B 1 295 ? 8.278 -21.880 17.170 1.00 24.51 295 PRO B O 1
ATOM 4776 N N . THR B 1 296 ? 7.274 -23.897 16.941 1.00 21.85 296 THR B N 1
ATOM 4777 C CA . THR B 1 296 ? 7.099 -24.161 18.387 1.00 23.53 296 THR B CA 1
ATOM 4778 C C . THR B 1 296 ? 7.917 -25.346 18.860 1.00 22.73 296 THR B C 1
ATOM 4779 O O . THR B 1 296 ? 7.970 -25.544 20.092 1.00 22.66 296 THR B O 1
ATOM 4783 N N . VAL B 1 297 ? 8.479 -26.175 17.968 1.00 19.01 297 VAL B N 1
ATOM 4784 C CA . VAL B 1 297 ? 9.181 -27.381 18.450 1.00 20.83 297 VAL B CA 1
ATOM 4785 C C . VAL B 1 297 ? 10.667 -27.109 18.692 1.00 21.80 297 VAL B C 1
ATOM 4786 O O . VAL B 1 297 ? 11.396 -26.739 17.744 1.00 20.43 297 VAL B O 1
ATOM 4790 N N . SER B 1 298 ? 11.148 -27.370 19.927 1.00 21.67 298 SER B N 1
ATOM 4791 C CA . SER B 1 298 ? 12.563 -27.222 20.322 1.00 24.25 298 SER B CA 1
ATOM 4792 C C . SER B 1 298 ? 13.398 -28.323 19.651 1.00 22.10 298 SER B C 1
ATOM 4793 O O . SER B 1 298 ? 12.832 -29.402 19.325 1.00 20.46 298 SER B O 1
ATOM 4796 N N . LEU B 1 299 ? 14.653 -28.024 19.379 1.00 22.24 299 LEU B N 1
ATOM 4797 C CA . LEU B 1 299 ? 15.611 -29.018 18.810 1.00 24.43 299 LEU B CA 1
ATOM 4798 C C . LEU B 1 299 ? 15.708 -30.236 19.717 1.00 23.69 299 LEU B C 1
ATOM 4799 O O . LEU B 1 299 ? 15.710 -31.360 19.209 1.00 23.48 299 LEU B O 1
ATOM 4804 N N . SER B 1 300 ? 15.764 -30.062 21.029 1.00 25.08 300 SER B N 1
ATOM 4805 C CA . SER B 1 300 ? 15.876 -31.252 21.904 1.00 27.94 300 SER B CA 1
ATOM 4806 C C . SER B 1 300 ? 14.666 -32.162 21.651 1.00 23.18 300 SER B C 1
ATOM 4807 O O . SER B 1 300 ? 14.867 -33.359 21.477 1.00 25.54 300 SER B O 1
ATOM 4810 N N . ASP B 1 301 ? 13.452 -31.621 21.568 1.00 21.39 301 ASP B N 1
ATOM 4811 C CA . ASP B 1 301 ? 12.227 -32.429 21.394 1.00 22.51 301 ASP B CA 1
ATOM 4812 C C . ASP B 1 301 ? 12.213 -33.025 19.982 1.00 19.76 301 ASP B C 1
ATOM 4813 O O . ASP B 1 301 ? 11.877 -34.206 19.812 1.00 18.66 301 ASP B O 1
ATOM 4818 N N . GLY B 1 302 ? 12.502 -32.203 18.991 1.00 19.55 302 GLY B N 1
ATOM 4819 C CA . GLY B 1 302 ? 12.503 -32.665 17.581 1.00 19.10 302 GLY B CA 1
ATOM 4820 C C . GLY B 1 302 ? 13.543 -33.751 17.360 1.00 18.88 302 GLY B C 1
ATOM 4821 O O . GLY B 1 302 ? 13.242 -34.752 16.683 1.00 19.40 302 GLY B O 1
ATOM 4822 N N . LEU B 1 303 ? 14.755 -33.600 17.894 1.00 21.35 303 LEU B N 1
ATOM 4823 C CA . LEU B 1 303 ? 15.825 -34.618 17.707 1.00 19.67 303 LEU B CA 1
ATOM 4824 C C . LEU B 1 303 ? 15.454 -35.909 18.415 1.00 21.05 303 LEU B C 1
ATOM 4825 O O . LEU B 1 303 ? 15.737 -36.956 17.876 1.00 21.35 303 LEU B O 1
ATOM 4830 N N . GLU B 1 304 ? 14.770 -35.828 19.563 1.00 21.95 304 GLU B N 1
ATOM 4831 C CA . GLU B 1 304 ? 14.363 -37.060 20.259 1.00 24.42 304 GLU B CA 1
ATOM 4832 C C . GLU B 1 304 ? 13.374 -37.784 19.367 1.00 20.95 304 GLU B C 1
ATOM 4833 O O . GLU B 1 304 ? 13.476 -39.011 19.212 1.00 20.74 304 GLU B O 1
ATOM 4839 N N . ALA B 1 305 ? 12.444 -37.057 18.772 1.00 17.90 305 ALA B N 1
ATOM 4840 C CA . ALA B 1 305 ? 11.417 -37.678 17.926 1.00 18.67 305 ALA B CA 1
ATOM 4841 C C . ALA B 1 305 ? 12.168 -38.356 16.777 1.00 17.57 305 ALA B C 1
ATOM 4842 O O . ALA B 1 305 ? 11.816 -39.496 16.395 1.00 18.53 305 ALA B O 1
ATOM 4844 N N . GLU B 1 306 ? 13.083 -37.635 16.115 1.00 18.57 306 GLU B N 1
ATOM 4845 C CA . GLU B 1 306 ? 13.799 -38.262 14.973 1.00 18.00 306 GLU B CA 1
ATOM 4846 C C . GLU B 1 306 ? 14.632 -39.465 15.457 1.00 18.72 306 GLU B C 1
ATOM 4847 O O . GLU B 1 306 ? 14.643 -40.481 14.765 1.00 18.22 306 GLU B O 1
ATOM 4853 N N . TYR B 1 307 ? 15.287 -39.382 16.612 1.00 17.94 307 TYR B N 1
ATOM 4854 C CA . TYR B 1 307 ? 16.105 -40.492 17.140 1.00 19.12 307 TYR B CA 1
ATOM 4855 C C . TYR B 1 307 ? 15.203 -41.702 17.320 1.00 21.79 307 TYR B C 1
ATOM 4856 O O . TYR B 1 307 ? 15.549 -42.804 16.882 1.00 18.75 307 TYR B O 1
ATOM 4865 N N . ASP B 1 308 ? 14.040 -41.502 17.947 1.00 21.08 308 ASP B N 1
ATOM 4866 C CA . ASP B 1 308 ? 13.082 -42.610 18.184 1.00 19.39 308 ASP B CA 1
ATOM 4867 C C . ASP B 1 308 ? 12.693 -43.208 16.831 1.00 18.87 308 ASP B C 1
ATOM 4868 O O . ASP B 1 308 ? 12.675 -44.455 16.655 1.00 19.35 308 ASP B O 1
ATOM 4873 N N . TYR B 1 309 ? 12.414 -42.347 15.836 1.00 19.43 309 TYR B N 1
ATOM 4874 C CA . TYR B 1 309 ? 11.992 -42.815 14.502 1.00 19.80 309 TYR B CA 1
ATOM 4875 C C . TYR B 1 309 ? 13.084 -43.692 13.907 1.00 19.69 309 TYR B C 1
ATOM 4876 O O . TYR B 1 309 ? 12.765 -44.772 13.367 1.00 20.21 309 TYR B O 1
ATOM 4885 N N . ILE B 1 310 ? 14.334 -43.234 13.910 1.00 19.29 310 ILE B N 1
ATOM 4886 C CA . ILE B 1 310 ? 15.453 -43.928 13.209 1.00 18.78 310 ILE B CA 1
ATOM 4887 C C . ILE B 1 310 ? 15.692 -45.248 13.946 1.00 21.27 310 ILE B C 1
ATOM 4888 O O . ILE B 1 310 ? 15.937 -46.276 13.308 1.00 23.65 310 ILE B O 1
ATOM 4893 N N . LYS B 1 311 ? 15.653 -45.221 15.267 1.00 20.99 311 LYS B N 1
ATOM 4894 C CA . LYS B 1 311 ? 15.874 -46.456 16.058 1.00 20.61 311 LYS B CA 1
ATOM 4895 C C . LYS B 1 311 ? 14.819 -47.501 15.670 1.00 22.85 311 LYS B C 1
ATOM 4896 O O . LYS B 1 311 ? 15.189 -48.686 15.491 1.00 25.86 311 LYS B O 1
ATOM 4902 N N . GLN B 1 312 ? 13.550 -47.110 15.594 1.00 22.92 312 GLN B N 1
ATOM 4903 C CA . GLN B 1 312 ? 12.463 -48.047 15.216 1.00 24.83 312 GLN B CA 1
ATOM 4904 C C . GLN B 1 312 ? 12.634 -48.478 13.757 1.00 26.56 312 GLN B C 1
ATOM 4905 O O . GLN B 1 312 ? 12.408 -49.663 13.466 1.00 27.90 312 GLN B O 1
ATOM 4911 N N . LEU B 1 313 ? 13.085 -47.588 12.880 1.00 25.98 313 LEU B N 1
ATOM 4912 C CA . LEU B 1 313 ? 13.213 -47.888 11.434 1.00 25.57 313 LEU B CA 1
ATOM 4913 C C . LEU B 1 313 ? 14.203 -49.033 11.242 1.00 27.07 313 LEU B C 1
ATOM 4914 O O . LEU B 1 313 ? 13.869 -49.938 10.431 1.00 33.43 313 LEU B O 1
ATOM 4919 N N . TYR B 1 314 ? 15.357 -49.019 11.920 1.00 27.89 314 TYR B N 1
ATOM 4920 C CA . TYR B 1 314 ? 16.476 -49.960 11.657 1.00 29.94 314 TYR B CA 1
ATOM 4921 C C . TYR B 1 314 ? 16.514 -51.098 12.694 1.00 35.21 314 TYR B C 1
ATOM 4922 O O . TYR B 1 314 ? 17.316 -52.014 12.508 1.00 39.03 314 TYR B O 1
ATOM 4931 N N . LYS B 1 315 ? 15.673 -51.055 13.726 1.00 37.47 315 LYS B N 1
ATOM 4932 C CA . LYS B 1 315 ? 15.529 -52.157 14.720 1.00 42.42 315 LYS B CA 1
ATOM 4936 N N . MET C 1 1 ? -29.634 16.601 60.160 1.00 42.01 1 MET C N 1
ATOM 4937 C CA . MET C 1 1 ? -28.744 16.034 59.103 1.00 35.93 1 MET C CA 1
ATOM 4938 C C . MET C 1 1 ? -27.495 15.455 59.759 1.00 33.31 1 MET C C 1
ATOM 4939 O O . MET C 1 1 ? -26.970 16.083 60.711 1.00 30.61 1 MET C O 1
ATOM 4944 N N . LYS C 1 2 ? -27.031 14.301 59.285 1.00 26.80 2 LYS C N 1
ATOM 4945 C CA . LYS C 1 2 ? -25.830 13.670 59.847 1.00 22.66 2 LYS C CA 1
ATOM 4946 C C . LYS C 1 2 ? -24.697 13.789 58.822 1.00 21.62 2 LYS C C 1
ATOM 4947 O O . LYS C 1 2 ? -24.853 13.356 57.676 1.00 22.96 2 LYS C O 1
ATOM 4953 N N . ILE C 1 3 ? -23.596 14.361 59.255 1.00 19.75 3 ILE C N 1
ATOM 4954 C CA . ILE C 1 3 ? -22.441 14.694 58.375 1.00 19.78 3 ILE C CA 1
ATOM 4955 C C . ILE C 1 3 ? -21.222 13.898 58.813 1.00 21.46 3 ILE C C 1
ATOM 4956 O O . ILE C 1 3 ? -20.804 13.974 59.990 1.00 22.37 3 ILE C O 1
ATOM 4961 N N . LEU C 1 4 ? -20.553 13.256 57.854 1.00 18.70 4 LEU C N 1
ATOM 4962 C CA . LEU C 1 4 ? -19.274 12.577 58.117 1.00 18.04 4 LEU C CA 1
ATOM 4963 C C . LEU C 1 4 ? -18.175 13.525 57.650 1.00 19.57 4 LEU C C 1
ATOM 4964 O O . LEU C 1 4 ? -18.245 13.985 56.505 1.00 18.95 4 LEU C O 1
ATOM 4969 N N . VAL C 1 5 ? -17.252 13.847 58.525 1.00 18.98 5 VAL C N 1
ATOM 4970 C CA . VAL C 1 5 ? -16.032 14.637 58.196 1.00 17.78 5 VAL C CA 1
ATOM 4971 C C . VAL C 1 5 ? -14.827 13.714 58.320 1.00 19.24 5 VAL C C 1
ATOM 4972 O O . VAL C 1 5 ? -14.486 13.279 59.409 1.00 19.53 5 VAL C O 1
ATOM 4976 N N . THR C 1 6 ? -14.156 13.441 57.193 1.00 18.56 6 THR C N 1
ATOM 4977 C CA . THR C 1 6 ? -12.909 12.672 57.255 1.00 18.22 6 THR C CA 1
ATOM 4978 C C . THR C 1 6 ? -11.772 13.671 57.503 1.00 18.89 6 THR C C 1
ATOM 4979 O O . THR C 1 6 ? -11.832 14.859 57.054 1.00 19.16 6 THR C O 1
ATOM 4983 N N . GLY C 1 7 ? -10.747 13.248 58.212 1.00 19.01 7 GLY C N 1
ATOM 4984 C CA . GLY C 1 7 ? -9.673 14.165 58.582 1.00 19.67 7 GLY C CA 1
ATOM 4985 C C . GLY C 1 7 ? -10.166 15.182 59.586 1.00 18.90 7 GLY C C 1
ATOM 4986 O O . GLY C 1 7 ? -9.569 16.260 59.620 1.00 18.92 7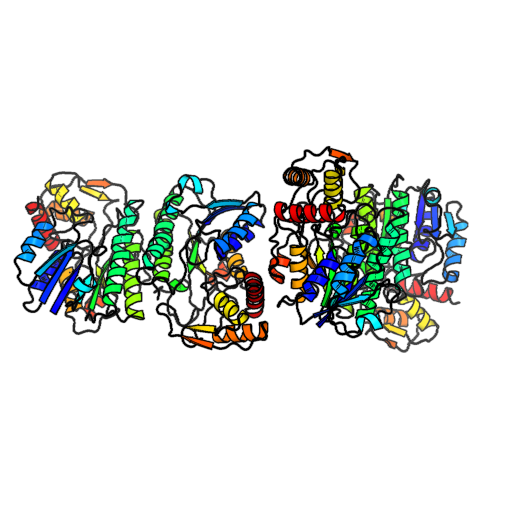 GLY C O 1
ATOM 4987 N N . ALA C 1 8 ? -11.085 14.778 60.465 1.00 19.40 8 ALA C N 1
ATOM 4988 C CA . ALA C 1 8 ? -11.762 15.671 61.426 1.00 19.30 8 ALA C CA 1
ATOM 4989 C C . ALA C 1 8 ? -10.786 16.223 62.471 1.00 20.05 8 ALA C C 1
ATOM 4990 O O . ALA C 1 8 ? -11.079 17.255 63.101 1.00 21.61 8 ALA C O 1
ATOM 4992 N N . ALA C 1 9 ? -9.672 15.559 62.746 1.00 21.67 9 ALA C N 1
ATOM 4993 C CA . ALA C 1 9 ? -8.737 16.034 63.797 1.00 21.30 9 ALA C CA 1
ATOM 4994 C C . ALA C 1 9 ? -7.681 16.966 63.216 1.00 20.76 9 ALA C C 1
ATOM 4995 O O . ALA C 1 9 ? -6.828 17.465 64.016 1.00 23.70 9 ALA C O 1
ATOM 4997 N N . GLY C 1 10 ? -7.642 17.132 61.883 1.00 19.51 10 GLY C N 1
ATOM 4998 C CA . GLY C 1 10 ? -6.660 17.957 61.199 1.00 19.61 10 GLY C CA 1
ATOM 4999 C C . GLY C 1 10 ? -6.924 19.458 61.358 1.00 19.96 10 GLY C C 1
ATOM 5000 O O . GLY C 1 10 ? -7.918 19.893 61.988 1.00 21.17 10 GLY C O 1
ATOM 5001 N N . PHE C 1 11 ? -6.112 20.231 60.688 1.00 18.59 11 PHE C N 1
ATOM 5002 C CA . PHE C 1 11 ? -6.161 21.709 60.742 1.00 18.56 11 PHE C CA 1
ATOM 5003 C C . PHE C 1 11 ? -7.548 22.152 60.267 1.00 20.08 11 PHE C C 1
ATOM 5004 O O . PHE C 1 11 ? -8.359 22.724 61.046 1.00 19.42 11 PHE C O 1
ATOM 5012 N N . ILE C 1 12 ? -7.882 21.835 59.017 1.00 18.05 12 ILE C N 1
ATOM 5013 C CA . ILE C 1 12 ? -9.140 22.359 58.414 1.00 18.86 12 ILE C CA 1
ATOM 5014 C C . ILE C 1 12 ? -10.337 21.565 58.957 1.00 19.05 12 ILE C C 1
ATOM 5015 O O . ILE C 1 12 ? -11.375 22.166 59.240 1.00 20.43 12 ILE C O 1
ATOM 5020 N N . GLY C 1 13 ? -10.186 20.264 59.138 1.00 16.88 13 GLY C N 1
ATOM 5021 C CA . GLY C 1 13 ? -11.298 19.383 59.521 1.00 18.64 13 GLY C CA 1
ATOM 5022 C C . GLY C 1 13 ? -11.857 19.750 60.884 1.00 19.06 13 GLY C C 1
ATOM 5023 O O . GLY C 1 13 ? -13.096 19.768 61.043 1.00 20.17 13 GLY C O 1
ATOM 5024 N N . SER C 1 14 ? -10.967 20.100 61.802 1.00 18.67 14 SER C N 1
ATOM 5025 C CA . SER C 1 14 ? -11.372 20.383 63.220 1.00 20.29 14 SER C CA 1
ATOM 5026 C C . SER C 1 14 ? -12.175 21.683 63.224 1.00 19.23 14 SER C C 1
ATOM 5027 O O . SER C 1 14 ? -13.209 21.773 63.918 1.00 20.82 14 SER C O 1
ATOM 5030 N N . HIS C 1 15 ? -11.746 22.640 62.426 1.00 17.26 15 HIS C N 1
ATOM 5031 C CA . HIS C 1 15 ? -12.499 23.921 62.259 1.00 19.17 15 HIS C CA 1
ATOM 5032 C C . HIS C 1 15 ? -13.848 23.689 61.580 1.00 20.71 15 HIS C C 1
ATOM 5033 O O . HIS C 1 15 ? -14.834 24.354 61.908 1.00 19.73 15 HIS C O 1
ATOM 5040 N N . LEU C 1 16 ? -13.891 22.789 60.603 1.00 17.82 16 LEU C N 1
ATOM 5041 C CA . LEU C 1 16 ? -15.159 22.516 59.911 1.00 18.67 16 LEU C CA 1
ATOM 5042 C C . LEU C 1 16 ? -16.157 21.907 60.902 1.00 17.25 16 LEU C C 1
ATOM 5043 O O . LEU C 1 16 ? -17.305 22.299 60.966 1.00 20.02 16 LEU C O 1
ATOM 5048 N N . CYS C 1 17 ? -15.720 20.898 61.622 1.00 19.46 17 CYS C N 1
ATOM 5049 C CA . CYS C 1 17 ? -16.589 20.232 62.613 1.00 20.15 17 CYS C CA 1
ATOM 5050 C C . CYS C 1 17 ? -17.104 21.276 63.600 1.00 19.96 17 CYS C C 1
ATOM 5051 O O . CYS C 1 17 ? -18.293 21.255 63.898 1.00 21.86 17 CYS C O 1
ATOM 5054 N N . GLN C 1 18 ? -16.226 22.144 64.062 1.00 21.24 18 GLN C N 1
ATOM 5055 C CA . GLN C 1 18 ? -16.624 23.215 65.023 1.00 23.16 18 GLN C CA 1
ATOM 5056 C C . GLN C 1 18 ? -17.727 24.056 64.372 1.00 23.45 18 GLN C C 1
ATOM 5057 O O . GLN C 1 18 ? -18.754 24.338 65.051 1.00 22.94 18 GLN C O 1
ATOM 5063 N N . ALA C 1 19 ? -17.562 24.456 63.107 1.00 19.94 19 ALA C N 1
ATOM 5064 C CA . ALA C 1 19 ? -18.534 25.330 62.425 1.00 20.36 19 ALA C CA 1
ATOM 5065 C C . ALA C 1 19 ? -19.884 24.600 62.263 1.00 20.99 19 ALA C C 1
ATOM 5066 O O . ALA C 1 19 ? -20.965 25.178 62.509 1.00 21.82 19 ALA C O 1
ATOM 5068 N N . LEU C 1 20 ? -19.863 23.347 61.830 1.00 19.39 20 LEU C N 1
ATOM 5069 C CA . LEU C 1 20 ? -21.089 22.558 61.600 1.00 19.54 20 LEU C CA 1
ATOM 5070 C C . LEU C 1 20 ? -21.871 22.367 62.919 1.00 20.52 20 LEU C C 1
ATOM 5071 O O . LEU C 1 20 ? -23.089 22.452 62.861 1.00 21.46 20 LEU C O 1
ATOM 5076 N N . LEU C 1 21 ? -21.181 22.126 64.032 1.00 21.00 21 LEU C N 1
ATOM 5077 C CA . LEU C 1 21 ? -21.817 21.839 65.339 1.00 22.20 21 LEU C CA 1
ATOM 5078 C C . LEU C 1 21 ? -22.547 23.077 65.867 1.00 24.84 21 LEU C C 1
ATOM 5079 O O . LEU C 1 21 ? -23.493 22.916 66.687 1.00 26.29 21 LEU C O 1
ATOM 5084 N N . LYS C 1 22 ? -22.239 24.256 65.352 1.00 22.83 22 LYS C N 1
ATOM 5085 C CA . LYS C 1 22 ? -22.991 25.480 65.759 1.00 26.65 22 LYS C CA 1
ATOM 5086 C C . LYS C 1 22 ? -24.437 25.411 65.273 1.00 29.96 22 LYS C C 1
ATOM 5087 O O . LYS C 1 22 ? -25.270 26.157 65.810 1.00 31.59 22 LYS C O 1
ATOM 5093 N N . ASN C 1 23 ? -24.735 24.596 64.260 1.00 25.07 23 ASN C N 1
ATOM 5094 C CA . ASN C 1 23 ? -26.118 24.416 63.781 1.00 26.16 23 ASN C CA 1
ATOM 5095 C C . ASN C 1 23 ? -26.755 23.307 64.612 1.00 25.22 23 ASN C C 1
ATOM 5096 O O . ASN C 1 23 ? -26.263 22.155 64.596 1.00 23.42 23 ASN C O 1
ATOM 5101 N N . SER C 1 24 ? -27.806 23.643 65.356 1.00 24.57 24 SER C N 1
ATOM 5102 C CA . SER C 1 24 ? -28.436 22.736 66.326 1.00 25.27 24 SER C CA 1
ATOM 5103 C C . SER C 1 24 ? -29.007 21.524 65.593 1.00 25.04 24 SER C C 1
ATOM 5104 O O . SER C 1 24 ? -29.160 20.480 66.221 1.00 27.09 24 SER C O 1
ATOM 5107 N N . ALA C 1 25 ? -29.278 21.643 64.286 1.00 24.59 25 ALA C N 1
ATOM 5108 C CA . ALA C 1 25 ? -29.848 20.558 63.458 1.00 25.75 25 ALA C CA 1
ATOM 5109 C C . ALA C 1 25 ? -28.760 19.568 63.007 1.00 26.44 25 ALA C C 1
ATOM 5110 O O . ALA C 1 25 ? -29.100 18.444 62.579 1.00 29.45 25 ALA C O 1
ATOM 5112 N N . TYR C 1 26 ? -27.483 19.887 63.112 1.00 23.77 26 TYR C N 1
ATOM 5113 C CA . TYR C 1 26 ? -26.465 18.993 62.492 1.00 21.81 26 TYR C CA 1
ATOM 5114 C C . TYR C 1 26 ? -25.865 18.026 63.511 1.00 23.42 26 TYR C C 1
ATOM 5115 O O . TYR C 1 26 ? -25.478 18.418 64.612 1.00 26.01 26 TYR C O 1
ATOM 5124 N N . HIS C 1 27 ? -25.736 16.772 63.120 1.00 21.54 27 HIS C N 1
ATOM 5125 C CA . HIS C 1 27 ? -24.992 15.741 63.881 1.00 20.76 27 HIS C CA 1
ATOM 5126 C C . HIS C 1 27 ? -23.730 15.442 63.067 1.00 23.20 27 HIS C C 1
ATOM 5127 O O . HIS C 1 27 ? -23.873 15.367 61.850 1.00 23.92 27 HIS C O 1
ATOM 5134 N N . VAL C 1 28 ? -22.577 15.346 63.707 1.00 21.30 28 VAL C N 1
ATOM 5135 C CA . VAL C 1 28 ? -21.266 15.209 63.003 1.00 21.05 28 VAL C CA 1
ATOM 5136 C C . VAL C 1 28 ? -20.559 13.961 63.519 1.00 22.87 28 VAL C C 1
ATOM 5137 O O . VAL C 1 28 ? -20.477 13.738 64.745 1.00 21.27 28 VAL C O 1
ATOM 5141 N N . VAL C 1 29 ? -20.012 13.194 62.597 1.00 20.57 29 VAL C N 1
ATOM 5142 C CA . VAL C 1 29 ? -19.144 12.041 62.890 1.00 20.78 29 VAL C CA 1
ATOM 5143 C C . VAL C 1 29 ? -17.797 12.412 62.302 1.00 22.87 29 VAL C C 1
ATOM 5144 O O . VAL C 1 29 ? -17.785 12.732 61.077 1.00 20.84 29 VAL C O 1
ATOM 5148 N N . GLY C 1 30 ? -16.754 12.456 63.136 1.00 20.17 30 GLY C N 1
ATOM 5149 C CA . GLY C 1 30 ? -15.391 12.717 62.661 1.00 20.37 30 GLY C CA 1
ATOM 5150 C C . GLY C 1 30 ? -14.643 11.419 62.605 1.00 22.93 30 GLY C C 1
ATOM 5151 O O . GLY C 1 30 ? -14.858 10.611 63.509 1.00 25.89 30 GLY C O 1
ATOM 5152 N N . ILE C 1 31 ? -13.812 11.214 61.566 1.00 20.07 31 ILE C N 1
ATOM 5153 C CA . ILE C 1 31 ? -12.908 10.042 61.530 1.00 21.75 31 ILE C CA 1
ATOM 5154 C C . ILE C 1 31 ? -11.517 10.564 61.237 1.00 20.71 31 ILE C C 1
ATOM 5155 O O . ILE C 1 31 ? -11.351 11.408 60.327 1.00 21.16 31 ILE C O 1
ATOM 5160 N N . ASP C 1 32 ? -10.551 10.089 62.001 1.00 20.90 32 ASP C N 1
ATOM 5161 C CA . ASP C 1 32 ? -9.168 10.539 61.815 1.00 20.42 32 ASP C CA 1
ATOM 5162 C C . ASP C 1 32 ? -8.231 9.505 62.411 1.00 22.46 32 ASP C C 1
ATOM 5163 O O . ASP C 1 32 ? -8.516 9.013 63.485 1.00 25.12 32 ASP C O 1
ATOM 5168 N N . HIS C 1 33 ? -7.178 9.190 61.682 1.00 21.03 33 HIS C N 1
ATOM 5169 C CA . HIS C 1 33 ? -6.169 8.162 62.045 1.00 26.94 33 HIS C CA 1
ATOM 5170 C C . HIS C 1 33 ? -4.925 8.770 62.701 1.00 26.05 33 HIS C C 1
ATOM 5171 O O . HIS C 1 33 ? -3.993 8.010 63.012 1.00 29.95 33 HIS C O 1
ATOM 5178 N N . PHE C 1 34 ? -4.868 10.087 62.880 1.00 25.11 34 PHE C N 1
ATOM 5179 C CA . PHE C 1 34 ? -3.711 10.814 63.459 1.00 25.76 34 PHE C CA 1
ATOM 5180 C C . PHE C 1 34 ? -2.402 10.468 62.744 1.00 27.03 34 PHE C C 1
ATOM 5181 O O . PHE C 1 34 ? -1.396 10.055 63.409 1.00 28.57 34 PHE C O 1
ATOM 5189 N N . ILE C 1 35 ? -2.352 10.708 61.432 1.00 21.08 35 ILE C N 1
ATOM 5190 C CA . ILE C 1 35 ? -1.122 10.526 60.629 1.00 23.88 35 ILE C CA 1
ATOM 5191 C C . ILE C 1 35 ? -0.855 11.825 59.881 1.00 24.92 35 ILE C C 1
ATOM 5192 O O . ILE C 1 35 ? -1.542 12.847 60.148 1.00 23.57 35 ILE C O 1
ATOM 5197 N N . GLY C 1 36 ? 0.117 11.786 58.986 1.00 23.74 36 GLY C N 1
ATOM 5198 C CA . GLY C 1 36 ? 0.552 12.974 58.263 1.00 23.02 36 GLY C CA 1
ATOM 5199 C C . GLY C 1 36 ? 1.479 13.835 59.114 1.00 24.14 36 GLY C C 1
ATOM 5200 O O . GLY C 1 36 ? 2.035 13.406 60.127 1.00 26.50 36 GLY C O 1
ATOM 5201 N N . PRO C 1 37 ? 1.759 15.062 58.661 1.00 26.10 37 PRO C N 1
ATOM 5202 C CA . PRO C 1 37 ? 2.889 15.828 59.183 1.00 27.29 37 PRO C CA 1
ATOM 5203 C C . PRO C 1 37 ? 2.704 16.392 60.595 1.00 29.91 37 PRO C C 1
ATOM 5204 O O . PRO C 1 37 ? 3.707 16.726 61.206 1.00 34.82 37 PRO C O 1
ATOM 5208 N N . THR C 1 38 ? 1.472 16.463 61.089 1.00 27.17 38 THR C N 1
ATOM 5209 C CA . THR C 1 38 ? 1.173 17.064 62.414 1.00 26.60 38 THR C CA 1
ATOM 5210 C C . THR C 1 38 ? 1.253 15.980 63.480 1.00 27.88 38 THR C C 1
ATOM 5211 O O . THR C 1 38 ? 0.462 15.039 63.446 1.00 27.44 38 THR C O 1
ATOM 5215 N N . PRO C 1 39 ? 2.141 16.107 64.498 1.00 30.58 39 PRO C N 1
ATOM 5216 C CA . PRO C 1 39 ? 2.141 15.185 65.635 1.00 30.91 39 PRO C CA 1
ATOM 5217 C C . PRO C 1 39 ? 0.756 15.041 66.295 1.00 29.82 39 PRO C C 1
ATOM 5218 O O . PRO C 1 39 ? 0.065 16.001 66.498 1.00 31.71 39 PRO C O 1
ATOM 5222 N N . ALA C 1 40 ? 0.412 13.805 66.652 1.00 30.23 40 ALA C N 1
ATOM 5223 C CA . ALA C 1 40 ? -0.852 13.387 67.290 1.00 32.43 40 ALA C CA 1
ATOM 5224 C C . ALA C 1 40 ? -1.178 14.222 68.545 1.00 34.94 40 ALA C C 1
ATOM 5225 O O . ALA C 1 40 ? -2.388 14.433 68.803 1.00 34.10 40 ALA C O 1
ATOM 5227 N N . THR C 1 41 ? -0.176 14.709 69.280 1.00 38.39 41 THR C N 1
ATOM 5228 C CA . THR C 1 41 ? -0.358 15.421 70.576 1.00 41.23 41 THR C CA 1
ATOM 5229 C C . THR C 1 41 ? -0.860 16.849 70.366 1.00 44.53 41 THR C C 1
ATOM 5233 N N . LEU C 1 42 ? -0.729 17.355 69.138 1.00 41.14 42 LEU C N 1
ATOM 5234 C CA . LEU C 1 42 ? -1.281 18.681 68.760 1.00 42.98 42 LEU C CA 1
ATOM 5235 C C . LEU C 1 42 ? -2.740 18.536 68.308 1.00 40.79 42 LEU C C 1
ATOM 5236 O O . LEU C 1 42 ? -3.424 19.557 68.229 1.00 44.55 42 LEU C O 1
ATOM 5241 N N . LYS C 1 43 ? -3.216 17.318 68.052 1.00 42.24 43 LYS C N 1
ATOM 5242 C CA . LYS C 1 43 ? -4.539 17.077 67.430 1.00 43.49 43 LYS C CA 1
ATOM 5243 C C . LYS C 1 43 ? -5.579 16.614 68.456 1.00 47.43 43 LYS C C 1
ATOM 5244 O O . LYS C 1 43 ? -6.790 16.805 68.179 1.00 41.43 43 LYS C O 1
ATOM 5250 N N . THR C 1 44 ? -5.155 15.985 69.561 1.00 43.00 44 THR C N 1
ATOM 5251 C CA . THR C 1 44 ? -6.052 15.218 70.474 1.00 45.12 44 THR C CA 1
ATOM 5252 C C . THR C 1 44 ? -6.931 16.174 71.292 1.00 44.62 44 THR C C 1
ATOM 5253 O O . THR C 1 44 ? -8.018 15.724 71.763 1.00 40.62 44 THR C O 1
ATOM 5257 N N . GLY C 1 45 ? -6.491 17.427 71.452 1.00 42.92 45 GLY C N 1
ATOM 5258 C CA . GLY C 1 45 ? -7.212 18.444 72.243 1.00 46.69 45 GLY C CA 1
ATOM 5259 C C . GLY C 1 45 ? -8.460 18.894 71.509 1.00 46.39 45 GLY C C 1
ATOM 5260 O O . GLY C 1 45 ? -9.552 19.009 72.152 1.00 45.96 45 GLY C O 1
ATOM 5261 N N . ASN C 1 46 ? -8.312 19.117 70.195 1.00 48.42 46 ASN C N 1
ATOM 5262 C CA . ASN C 1 46 ? -9.411 19.557 69.288 1.00 42.15 46 ASN C CA 1
ATOM 5263 C C . ASN C 1 46 ? -10.499 18.482 69.328 1.00 36.20 46 ASN C C 1
ATOM 5264 O O . ASN C 1 46 ? -11.624 18.834 69.660 1.00 41.36 46 ASN C O 1
ATOM 5269 N N . ILE C 1 47 ? -10.126 17.211 69.247 1.00 37.47 47 ILE C N 1
ATOM 5270 C CA . ILE C 1 47 ? -11.087 16.083 69.342 1.00 35.52 47 ILE C CA 1
ATOM 5271 C C . ILE C 1 47 ? -11.797 16.072 70.712 1.00 39.34 47 ILE C C 1
ATOM 5272 O O . ILE C 1 47 ? -13.063 15.870 70.736 1.00 35.40 47 ILE C O 1
ATOM 5277 N N . GLN C 1 48 ? -11.057 16.207 71.819 1.00 40.60 48 GLN C N 1
ATOM 5278 C CA . GLN C 1 48 ? -11.670 16.221 73.176 1.00 41.04 48 GLN C CA 1
ATOM 5279 C C . GLN C 1 48 ? -12.634 17.417 73.313 1.00 38.65 48 GLN C C 1
ATOM 5280 O O . GLN C 1 48 ? -13.732 17.218 73.882 1.00 38.53 48 GLN C O 1
ATOM 5286 N N . SER C 1 49 ? -12.256 18.611 72.838 1.00 31.52 49 SER C N 1
ATOM 5287 C CA . SER C 1 49 ? -13.112 19.829 72.777 1.00 29.71 49 SER C CA 1
ATOM 5288 C C . SER C 1 49 ? -14.399 19.650 71.926 1.00 35.46 49 SER C C 1
ATOM 5289 O O . SER C 1 49 ? -15.555 20.031 72.370 1.00 31.06 49 SER C O 1
ATOM 5292 N N . LEU C 1 50 ? -14.256 19.179 70.680 1.00 32.29 50 LEU C N 1
ATOM 5293 C CA . LEU C 1 50 ? -15.422 18.813 69.839 1.00 28.19 50 LEU C CA 1
ATOM 5294 C C . LEU C 1 50 ? -16.268 17.782 70.587 1.00 25.49 50 LEU C C 1
ATOM 5295 O O . LEU C 1 50 ? -17.492 17.821 70.463 1.00 25.73 50 LEU C O 1
ATOM 5300 N N . GLU C 1 51 ? -15.646 16.867 71.318 1.00 25.88 51 GLU C N 1
ATOM 5301 C CA . GLU C 1 51 ? -16.337 15.755 72.005 1.00 29.82 51 GLU C CA 1
ATOM 5302 C C . GLU C 1 51 ? -17.144 16.270 73.205 1.00 25.38 51 GLU C C 1
ATOM 5303 O O . GLU C 1 51 ? -18.044 15.537 73.636 1.00 32.53 51 GLU C O 1
ATOM 5309 N N . LEU C 1 52 ? -16.959 17.529 73.610 1.00 24.35 52 LEU C N 1
ATOM 5310 C CA . LEU C 1 52 ? -17.875 18.117 74.625 1.00 24.27 52 LEU C CA 1
ATOM 5311 C C . LEU C 1 52 ? -19.274 18.234 74.025 1.00 25.95 52 LEU C C 1
ATOM 5312 O O . LEU C 1 52 ? -20.241 18.195 74.797 1.00 25.32 52 LEU C O 1
ATOM 5317 N N . ASN C 1 53 ? -19.396 18.310 72.690 1.00 23.39 53 ASN C N 1
ATOM 5318 C CA . ASN C 1 53 ? -20.704 18.426 72.010 1.00 22.88 53 ASN C CA 1
ATOM 5319 C C . ASN C 1 53 ? -21.365 17.049 71.866 1.00 27.45 53 ASN C C 1
ATOM 5320 O O . ASN C 1 53 ? -20.764 16.162 71.231 1.00 25.05 53 ASN C O 1
ATOM 5325 N N . SER C 1 54 ? -22.556 16.866 72.452 1.00 23.54 54 SER C N 1
ATOM 5326 C CA . SER C 1 54 ? -23.348 15.606 72.390 1.00 25.44 54 SER C CA 1
ATOM 5327 C C . SER C 1 54 ? -23.629 15.208 70.938 1.00 26.83 54 SER C C 1
ATOM 5328 O O . SER C 1 54 ? -23.924 14.009 70.709 1.00 24.74 54 SER C O 1
ATOM 5331 N N . ARG C 1 55 ? -23.629 16.162 70.005 1.00 22.97 55 ARG C N 1
ATOM 5332 C CA . ARG C 1 55 ? -23.937 15.851 68.577 1.00 21.98 55 ARG C CA 1
ATOM 5333 C C . ARG C 1 55 ? -22.683 15.522 67.767 1.00 22.82 55 ARG C C 1
ATOM 5334 O O . ARG C 1 55 ? -22.822 15.384 66.528 1.00 23.43 55 ARG C O 1
ATOM 5342 N N . PHE C 1 56 ? -21.549 15.356 68.402 1.00 21.33 56 PHE C N 1
ATOM 5343 C CA . PHE C 1 56 ? -20.268 14.967 67.752 1.00 23.40 56 PHE C CA 1
ATOM 5344 C C . PHE C 1 56 ? -19.836 13.582 68.241 1.00 27.05 56 PHE C C 1
ATOM 5345 O O . PHE C 1 56 ? -19.758 13.333 69.470 1.00 26.17 56 PHE C O 1
ATOM 5353 N N . GLN C 1 57 ? -19.509 12.718 67.289 1.00 23.39 57 GLN C N 1
ATOM 5354 C CA . GLN C 1 57 ? -18.951 11.376 67.551 1.00 24.39 57 GLN C CA 1
ATOM 5355 C C . GLN C 1 57 ? -17.616 11.331 66.813 1.00 25.60 57 GLN C C 1
ATOM 5356 O O . GLN C 1 57 ? -17.565 11.841 65.666 1.00 22.77 57 GLN C O 1
ATOM 5362 N N . PHE C 1 58 ? -16.580 10.846 67.480 1.00 25.74 58 PHE C N 1
ATOM 5363 C CA . PHE C 1 58 ? -15.210 10.702 66.933 1.00 25.45 58 PHE C CA 1
ATOM 5364 C C . PHE C 1 58 ? -14.842 9.231 66.773 1.00 28.11 58 PHE C C 1
ATOM 5365 O O . PHE C 1 58 ? -15.076 8.404 67.658 1.00 27.71 58 PHE C O 1
ATOM 5373 N N . ILE C 1 59 ? -14.260 8.906 65.624 1.00 24.77 59 ILE C N 1
ATOM 5374 C CA . ILE C 1 59 ? -13.794 7.528 65.340 1.00 27.35 59 ILE C CA 1
ATOM 5375 C C . ILE C 1 59 ? -12.317 7.652 65.021 1.00 28.36 59 ILE C C 1
ATOM 5376 O O . ILE C 1 59 ? -11.978 8.396 64.065 1.00 25.47 59 ILE C O 1
ATOM 5381 N N . ARG C 1 60 ? -11.467 7.028 65.833 1.00 25.91 60 ARG C N 1
ATOM 5382 C CA . ARG C 1 60 ? -9.997 7.058 65.651 1.00 29.20 60 ARG C CA 1
ATOM 5383 C C . ARG C 1 60 ? -9.620 5.785 64.907 1.00 31.60 60 ARG C C 1
ATOM 5384 O O . ARG C 1 60 ? -9.400 4.750 65.577 1.00 31.23 60 ARG C O 1
ATOM 5392 N N . GLU C 1 61 ? -9.664 5.826 63.585 1.00 27.52 61 GLU C N 1
ATOM 5393 C CA . GLU C 1 61 ? -9.462 4.620 62.746 1.00 28.22 61 GLU C CA 1
ATOM 5394 C C . GLU C 1 61 ? -8.926 5.074 61.386 1.00 26.97 61 GLU C C 1
ATOM 5395 O O . GLU C 1 61 ? -9.226 6.222 60.976 1.00 24.30 61 GLU C O 1
ATOM 5401 N N . ASP C 1 62 ? -8.175 4.205 60.734 1.00 24.63 62 ASP C N 1
ATOM 5402 C CA . ASP C 1 62 ? -7.745 4.393 59.325 1.00 25.71 62 ASP C CA 1
ATOM 5403 C C . ASP C 1 62 ? -8.955 4.106 58.454 1.00 23.65 62 ASP C C 1
ATOM 5404 O O . ASP C 1 62 ? -9.574 3.037 58.611 1.00 26.15 62 ASP C O 1
ATOM 5409 N N . ILE C 1 63 ? -9.321 5.042 57.576 1.00 21.19 63 ILE C N 1
ATOM 5410 C CA . ILE C 1 63 ? -10.420 4.829 56.617 1.00 22.56 63 ILE C CA 1
ATOM 5411 C C . ILE C 1 63 ? -10.209 3.516 55.836 1.00 22.65 63 ILE C C 1
ATOM 5412 O O . ILE C 1 63 ? -11.208 2.907 55.453 1.00 23.21 63 ILE C O 1
ATOM 5417 N N . LEU C 1 64 ? -8.962 3.123 55.599 1.00 23.93 64 LEU C N 1
ATOM 5418 C CA . LEU C 1 64 ? -8.641 1.883 54.827 1.00 25.31 64 LEU C CA 1
ATOM 5419 C C . LEU C 1 64 ? -8.801 0.634 55.699 1.00 29.40 64 LEU C C 1
ATOM 5420 O O . LEU C 1 64 ? -8.778 -0.460 55.114 1.00 30.28 64 LEU C O 1
ATOM 5425 N N . ASN C 1 65 ? -8.973 0.772 57.016 1.00 30.69 65 ASN C N 1
ATOM 5426 C CA . ASN C 1 65 ? -9.131 -0.369 57.970 1.00 32.11 65 ASN C CA 1
ATOM 5427 C C . ASN C 1 65 ? -10.401 -0.207 58.806 1.00 34.26 65 ASN C C 1
ATOM 5428 O O . ASN C 1 65 ? -10.391 -0.572 59.987 1.00 44.94 65 ASN C O 1
ATOM 5433 N N . THR C 1 66 ? -11.430 0.391 58.234 1.00 33.94 66 THR C N 1
ATOM 5434 C CA . THR C 1 66 ? -12.725 0.740 58.875 1.00 35.46 66 THR C CA 1
ATOM 5435 C C . THR C 1 66 ? -13.829 -0.026 58.152 1.00 35.26 66 THR C C 1
ATOM 5436 O O . THR C 1 66 ? -13.720 -0.111 56.933 1.00 33.57 66 THR C O 1
ATOM 5440 N N . ASP C 1 67 ? -14.883 -0.484 58.846 1.00 34.82 67 ASP C N 1
ATOM 5441 C CA . ASP C 1 67 ? -16.136 -0.940 58.178 1.00 36.88 67 ASP C CA 1
ATOM 5442 C C . ASP C 1 67 ? -16.882 0.283 57.618 1.00 32.39 67 ASP C C 1
ATOM 5443 O O . ASP C 1 67 ? -17.674 0.922 58.366 1.00 31.70 67 ASP C O 1
ATOM 5448 N N . LEU C 1 68 ? -16.674 0.631 56.343 1.00 29.01 68 LEU C N 1
ATOM 5449 C CA . LEU C 1 68 ? -17.276 1.869 55.787 1.00 26.46 68 LEU C CA 1
ATOM 5450 C C . LEU C 1 68 ? -18.793 1.736 55.613 1.00 30.60 68 LEU C C 1
ATOM 5451 O O . LEU C 1 68 ? -19.477 2.760 55.738 1.00 28.34 68 LEU C O 1
ATOM 5456 N N . SER C 1 69 ? -19.320 0.532 55.369 1.00 33.11 69 SER C N 1
ATOM 5457 C CA . SER C 1 69 ? -20.788 0.346 55.227 1.00 34.77 69 SER C CA 1
ATOM 5458 C C . SER C 1 69 ? -21.455 0.734 56.550 1.00 35.80 69 SER C C 1
ATOM 5459 O O . SER C 1 69 ? -22.482 1.423 56.524 1.00 40.04 69 SER C O 1
ATOM 5462 N N . LYS C 1 70 ? -20.829 0.385 57.673 1.00 33.80 70 LYS C N 1
ATOM 5463 C CA . LYS C 1 70 ? -21.342 0.747 59.019 1.00 37.29 70 LYS C CA 1
ATOM 5464 C C . LYS C 1 70 ? -21.114 2.239 59.274 1.00 33.72 70 LYS C C 1
ATOM 5465 O O . LYS C 1 70 ? -22.044 2.903 59.735 1.00 36.43 70 LYS C O 1
ATOM 5471 N N . LEU C 1 71 ? -19.930 2.775 58.983 1.00 34.50 71 LEU C N 1
ATOM 5472 C CA . LEU C 1 71 ? -19.663 4.223 59.155 1.00 30.51 71 LEU C CA 1
ATOM 5473 C C . LEU C 1 71 ? -20.701 5.078 58.427 1.00 30.55 71 LEU C C 1
ATOM 5474 O O . LEU C 1 71 ? -21.086 6.101 58.981 1.00 33.20 71 LEU C O 1
ATOM 5479 N N . LEU C 1 72 ? -21.107 4.715 57.206 1.00 27.81 72 LEU C N 1
ATOM 5480 C CA . LEU C 1 72 ? -21.927 5.580 56.325 1.00 27.82 72 LEU C CA 1
ATOM 5481 C C . LEU C 1 72 ? -23.438 5.345 56.468 1.00 29.46 72 LEU C C 1
ATOM 5482 O O . LEU C 1 72 ? -24.182 6.075 55.789 1.00 27.25 72 LEU C O 1
ATOM 5487 N N . GLN C 1 73 ? -23.898 4.411 57.311 1.00 33.83 73 GLN C N 1
ATOM 5488 C CA . GLN C 1 73 ? -25.327 3.967 57.357 1.00 40.53 73 GLN C CA 1
ATOM 5489 C C . GLN C 1 73 ? -26.277 5.181 57.394 1.00 39.07 73 GLN C C 1
ATOM 5490 O O . GLN C 1 73 ? -27.198 5.288 56.562 1.00 42.16 73 GLN C O 1
ATOM 5496 N N . ASP C 1 74 ? -26.077 6.065 58.355 1.00 33.70 74 ASP C N 1
ATOM 5497 C CA . ASP C 1 74 ? -27.045 7.126 58.729 1.00 36.79 74 ASP C CA 1
ATOM 5498 C C . ASP C 1 74 ? -26.541 8.476 58.195 1.00 30.58 74 ASP C C 1
ATOM 5499 O O . ASP C 1 74 ? -27.059 9.522 58.624 1.00 29.23 74 ASP C O 1
ATOM 5504 N N . ILE C 1 75 ? -25.552 8.460 57.305 1.00 25.02 75 ILE C N 1
ATOM 5505 C CA . ILE C 1 75 ? -24.870 9.698 56.829 1.00 23.32 75 ILE C CA 1
ATOM 5506 C C . ILE C 1 75 ? -25.622 10.270 55.623 1.00 24.49 75 ILE C C 1
ATOM 5507 O O . ILE C 1 75 ? -25.938 9.514 54.690 1.00 25.85 75 ILE C O 1
ATOM 5512 N N . ASP C 1 76 ? -25.906 11.567 55.648 1.00 23.19 76 ASP C N 1
ATOM 5513 C CA . ASP C 1 76 ? -26.521 12.381 54.583 1.00 24.79 76 ASP C CA 1
ATOM 5514 C C . ASP C 1 76 ? -25.463 13.100 53.748 1.00 21.64 76 ASP C C 1
ATOM 5515 O O . ASP C 1 76 ? -25.715 13.323 52.567 1.00 23.31 76 ASP C O 1
ATOM 5520 N N . VAL C 1 77 ? -24.410 13.612 54.377 1.00 21.37 77 VAL C N 1
ATOM 5521 C CA . VAL C 1 77 ? -23.359 14.418 53.706 1.00 21.15 77 VAL C CA 1
ATOM 5522 C C . VAL C 1 77 ? -22.011 13.895 54.157 1.00 18.94 77 VAL C C 1
ATOM 5523 O O . VAL C 1 77 ? -21.750 13.627 55.362 1.00 20.03 77 VAL C O 1
ATOM 5527 N N . VAL C 1 78 ? -21.111 13.743 53.189 1.00 18.15 78 VAL C N 1
ATOM 5528 C CA . VAL C 1 78 ? -19.678 13.492 53.469 1.00 18.70 78 VAL C CA 1
ATOM 5529 C C . VAL C 1 78 ? -18.886 14.762 53.136 1.00 17.44 78 VAL C C 1
ATOM 5530 O O . VAL C 1 78 ? -18.990 15.267 51.997 1.00 19.02 78 VAL C O 1
ATOM 5534 N N . TYR C 1 79 ? -18.038 15.187 54.053 1.00 15.47 79 TYR C N 1
ATOM 5535 C CA . TYR C 1 79 ? -16.927 16.109 53.756 1.00 18.00 79 TYR C CA 1
ATOM 5536 C C . TYR C 1 79 ? -15.637 15.317 53.799 1.00 17.44 79 TYR C C 1
ATOM 5537 O O . TYR C 1 79 ? -15.221 14.772 54.870 1.00 16.95 79 TYR C O 1
ATOM 5546 N N . HIS C 1 80 ? -14.991 15.179 52.655 1.00 16.47 80 HIS C N 1
ATOM 5547 C CA . HIS C 1 80 ? -13.777 14.339 52.606 1.00 16.20 80 HIS C CA 1
ATOM 5548 C C . HIS C 1 80 ? -12.541 15.227 52.655 1.00 15.89 80 HIS C C 1
ATOM 5549 O O . HIS C 1 80 ? -12.110 15.725 51.573 1.00 17.06 80 HIS C O 1
ATOM 5556 N N . LEU C 1 81 ? -11.906 15.349 53.827 1.00 16.80 81 LEU C N 1
ATOM 5557 C CA . LEU C 1 81 ? -10.679 16.165 53.953 1.00 18.44 81 LEU C CA 1
ATOM 5558 C C . LEU C 1 81 ? -9.458 15.319 54.255 1.00 18.85 81 LEU C C 1
ATOM 5559 O O . LEU C 1 81 ? -8.319 15.868 54.140 1.00 21.05 81 LEU C O 1
ATOM 5564 N N . ALA C 1 82 ? -9.643 14.052 54.602 1.00 19.27 82 ALA C N 1
ATOM 5565 C CA . ALA C 1 82 ? -8.497 13.203 54.964 1.00 18.66 82 ALA C CA 1
ATOM 5566 C C . ALA C 1 82 ? -7.560 13.128 53.749 1.00 19.63 82 ALA C C 1
ATOM 5567 O O . ALA C 1 82 ? -8.018 12.877 52.632 1.00 20.92 82 ALA C O 1
ATOM 5569 N N . ALA C 1 83 ? -6.289 13.338 53.991 1.00 19.43 83 ALA C N 1
ATOM 5570 C CA . ALA C 1 83 ? -5.232 13.288 52.954 1.00 17.97 83 ALA C CA 1
ATOM 5571 C C . ALA C 1 83 ? -3.898 13.389 53.654 1.00 18.83 83 ALA C C 1
ATOM 5572 O O . ALA C 1 83 ? -3.867 13.703 54.840 1.00 17.80 83 ALA C O 1
ATOM 5574 N N . ILE C 1 84 ? -2.840 13.116 52.926 1.00 16.23 84 ILE C N 1
ATOM 5575 C CA . ILE C 1 84 ? -1.473 13.509 53.283 1.00 18.61 84 ILE C CA 1
ATOM 5576 C C . ILE C 1 84 ? -1.190 14.724 52.445 1.00 19.64 84 ILE C C 1
ATOM 5577 O O . ILE C 1 84 ? -1.155 14.628 51.219 1.00 18.76 84 ILE C O 1
ATOM 5582 N N . PRO C 1 85 ? -0.972 15.886 53.093 1.00 20.01 85 PRO C N 1
ATOM 5583 C CA . PRO C 1 85 ? -0.756 17.137 52.379 1.00 21.72 85 PRO C CA 1
ATOM 5584 C C . PRO C 1 85 ? 0.736 17.450 52.329 1.00 23.76 85 PRO C C 1
ATOM 5585 O O . PRO C 1 85 ? 1.489 16.731 52.937 1.00 25.07 85 PRO C O 1
ATOM 5589 N N . GLY C 1 86 ? 1.122 18.482 51.601 1.00 27.58 86 GLY C N 1
ATOM 5590 C CA . GLY C 1 86 ? 2.526 18.948 51.612 1.00 26.78 86 GLY C CA 1
ATOM 5591 C C . GLY C 1 86 ? 3.250 18.664 50.313 1.00 25.70 86 GLY C C 1
ATOM 5592 O O . GLY C 1 86 ? 3.554 17.511 50.039 1.00 24.12 86 GLY C O 1
ATOM 5593 N N . VAL C 1 87 ? 3.518 19.714 49.544 1.00 24.73 87 VAL C N 1
ATOM 5594 C CA . VAL C 1 87 ? 4.260 19.650 48.266 1.00 28.36 87 VAL C CA 1
ATOM 5595 C C . VAL C 1 87 ? 5.650 19.131 48.553 1.00 27.71 87 VAL C C 1
ATOM 5596 O O . VAL C 1 87 ? 6.137 18.242 47.855 1.00 31.19 87 VAL C O 1
ATOM 5600 N N . ARG C 1 88 ? 6.283 19.676 49.589 1.00 26.74 88 ARG C N 1
ATOM 5601 C CA . ARG C 1 88 ? 7.753 19.625 49.640 1.00 25.88 88 ARG C CA 1
ATOM 5602 C C . ARG C 1 88 ? 8.211 18.217 50.021 1.00 26.62 88 ARG C C 1
ATOM 5603 O O . ARG C 1 88 ? 9.335 17.902 49.672 1.00 31.02 88 ARG C O 1
ATOM 5611 N N . THR C 1 89 ? 7.383 17.375 50.657 1.00 22.97 89 THR C N 1
ATOM 5612 C CA . THR C 1 89 ? 7.785 16.074 51.212 1.00 26.15 89 THR C CA 1
ATOM 5613 C C . THR C 1 89 ? 7.136 14.957 50.397 1.00 23.51 89 THR C C 1
ATOM 5614 O O . THR C 1 89 ? 7.018 13.858 50.915 1.00 24.86 89 THR C O 1
ATOM 5618 N N . SER C 1 90 ? 6.781 15.242 49.142 1.00 21.65 90 SER C N 1
ATOM 5619 C CA . SER C 1 90 ? 6.056 14.265 48.268 1.00 21.24 90 SER C CA 1
ATOM 5620 C C . SER C 1 90 ? 7.018 13.625 47.261 1.00 21.39 90 SER C C 1
ATOM 5621 O O . SER C 1 90 ? 6.541 12.850 46.378 1.00 19.62 90 SER C O 1
ATOM 5624 N N . TRP C 1 91 ? 8.306 13.931 47.343 1.00 22.05 91 TRP C N 1
ATOM 5625 C CA . TRP C 1 91 ? 9.353 13.411 46.422 1.00 20.76 91 TRP C CA 1
ATOM 5626 C C . TRP C 1 91 ? 9.905 12.081 46.914 1.00 20.56 91 TRP C C 1
ATOM 5627 O O . TRP C 1 91 ? 9.827 11.803 48.137 1.00 23.60 91 TRP C O 1
ATOM 5638 N N . GLY C 1 92 ? 10.445 11.266 46.011 1.00 19.45 92 GLY C N 1
ATOM 5639 C CA . GLY C 1 92 ? 11.231 10.086 46.371 1.00 20.29 92 GLY C CA 1
ATOM 5640 C C . GLY C 1 92 ? 10.404 9.059 47.116 1.00 22.53 92 GLY C C 1
ATOM 5641 O O . GLY C 1 92 ? 9.234 8.844 46.766 1.00 21.76 92 GLY C O 1
ATOM 5642 N N . LYS C 1 93 ? 11.016 8.403 48.094 1.00 22.98 93 LYS C N 1
ATOM 5643 C CA . LYS C 1 93 ? 10.354 7.303 48.839 1.00 24.61 93 LYS C CA 1
ATOM 5644 C C . LYS C 1 93 ? 9.137 7.838 49.615 1.00 21.64 93 LYS C C 1
ATOM 5645 O O . LYS C 1 93 ? 8.190 7.064 49.770 1.00 24.63 93 LYS C O 1
ATOM 5651 N N . ASP C 1 94 ? 9.094 9.135 49.943 1.00 20.73 94 ASP C N 1
ATOM 5652 C CA . ASP C 1 94 ? 8.009 9.746 50.737 1.00 21.38 94 ASP C CA 1
ATOM 5653 C C . ASP C 1 94 ? 6.703 9.832 49.938 1.00 21.36 94 ASP C C 1
ATOM 5654 O O . ASP C 1 94 ? 5.659 10.155 50.511 1.00 21.09 94 ASP C O 1
ATOM 5659 N N . PHE C 1 95 ? 6.745 9.511 48.645 1.00 18.01 95 PHE C N 1
ATOM 5660 C CA . PHE C 1 95 ? 5.548 9.557 47.785 1.00 17.94 95 PHE C CA 1
ATOM 5661 C C . PHE C 1 95 ? 4.513 8.508 48.214 1.00 17.67 95 PHE C C 1
ATOM 5662 O O . PHE C 1 95 ? 3.317 8.723 48.063 1.00 18.03 95 PHE C O 1
ATOM 5670 N N . GLN C 1 96 ? 4.958 7.339 48.674 1.00 18.77 96 GLN C N 1
ATOM 5671 C CA . GLN C 1 96 ? 4.090 6.158 48.795 1.00 19.79 96 GLN C CA 1
ATOM 5672 C C . GLN C 1 96 ? 2.854 6.489 49.635 1.00 20.37 96 GLN C C 1
ATOM 5673 O O . GLN C 1 96 ? 1.736 6.174 49.251 1.00 19.16 96 GLN C O 1
ATOM 5679 N N . PRO C 1 97 ? 2.981 7.132 50.835 1.00 19.52 97 PRO C N 1
ATOM 5680 C CA . PRO C 1 97 ? 1.791 7.452 51.629 1.00 21.07 97 PRO C CA 1
ATOM 5681 C C . PRO C 1 97 ? 0.805 8.421 50.962 1.00 17.73 97 PRO C C 1
ATOM 5682 O O . PRO C 1 97 ? -0.354 8.422 51.319 1.00 19.46 97 PRO C O 1
ATOM 5686 N N . TYR C 1 98 ? 1.297 9.257 50.072 1.00 18.74 98 TYR C N 1
ATOM 5687 C CA . TYR C 1 98 ? 0.407 10.142 49.291 1.00 18.01 98 TYR C CA 1
ATOM 5688 C C . TYR C 1 98 ? -0.507 9.314 48.402 1.00 18.17 98 TYR C C 1
ATOM 5689 O O . TYR C 1 98 ? -1.672 9.612 48.280 1.00 18.29 98 TYR C O 1
ATOM 5698 N N . VAL C 1 99 ? 0.049 8.280 47.783 1.00 18.50 99 VAL C N 1
ATOM 5699 C CA . VAL C 1 99 ? -0.759 7.408 46.929 1.00 19.35 99 VAL C CA 1
ATOM 5700 C C . VAL C 1 99 ? -1.818 6.677 47.748 1.00 19.72 99 VAL C C 1
ATOM 5701 O O . VAL C 1 99 ? -2.999 6.694 47.342 1.00 21.02 99 VAL C O 1
ATOM 5705 N N . THR C 1 100 ? -1.448 6.043 48.850 1.00 19.82 100 THR C N 1
ATOM 5706 C CA . THR C 1 100 ? -2.387 5.302 49.706 1.00 20.27 100 THR C CA 1
ATOM 5707 C C . THR C 1 100 ? -3.498 6.245 50.184 1.00 17.59 100 THR C C 1
ATOM 5708 O O . THR C 1 100 ? -4.673 5.944 50.062 1.00 18.03 100 THR C O 1
ATOM 5712 N N . ASN C 1 101 ? -3.117 7.370 50.763 1.00 18.74 101 ASN C N 1
ATOM 5713 C CA . ASN C 1 101 ? -4.052 8.153 51.601 1.00 18.49 101 ASN C CA 1
ATOM 5714 C C . ASN C 1 101 ? -4.769 9.202 50.759 1.00 18.95 101 ASN C C 1
ATOM 5715 O O . ASN C 1 101 ? -5.833 9.590 51.198 1.00 20.90 101 ASN C O 1
ATOM 5720 N N . ASN C 1 102 ? -4.283 9.555 49.573 1.00 16.35 102 ASN C N 1
ATOM 5721 C CA . ASN C 1 102 ? -4.953 10.559 48.711 1.00 17.71 102 ASN C CA 1
ATOM 5722 C C . ASN C 1 102 ? -5.751 9.847 47.602 1.00 17.44 102 ASN C C 1
ATOM 5723 O O . ASN C 1 102 ? -6.749 10.437 47.099 1.00 20.49 102 ASN C O 1
ATOM 5728 N N . ILE C 1 103 ? -5.294 8.682 47.146 1.00 16.04 103 ILE C N 1
ATOM 5729 C CA . ILE C 1 103 ? -5.975 7.989 46.011 1.00 15.86 103 ILE C CA 1
ATOM 5730 C C . ILE C 1 103 ? -6.773 6.786 46.527 1.00 15.72 103 ILE C C 1
ATOM 5731 O O . ILE C 1 103 ? -7.947 6.800 46.341 1.00 15.65 103 ILE C O 1
ATOM 5736 N N . MET C 1 104 ? -6.162 5.859 47.271 1.00 16.32 104 MET C N 1
ATOM 5737 C CA . MET C 1 104 ? -6.865 4.628 47.698 1.00 17.97 104 MET C CA 1
ATOM 5738 C C . MET C 1 104 ? -7.967 5.001 48.706 1.00 17.11 104 MET C C 1
ATOM 5739 O O . MET C 1 104 ? -9.070 4.500 48.602 1.00 17.97 104 MET C O 1
ATOM 5744 N N . VAL C 1 105 ? -7.726 5.961 49.583 1.00 17.14 105 VAL C N 1
ATOM 5745 C CA . VAL C 1 105 ? -8.765 6.347 50.581 1.00 16.20 105 VAL C CA 1
ATOM 5746 C C . VAL C 1 105 ? -9.986 6.933 49.839 1.00 16.01 105 VAL C C 1
ATOM 5747 O O . VAL C 1 105 ? -11.121 6.609 50.130 1.00 17.97 105 VAL C O 1
ATOM 5751 N N . THR C 1 106 ? -9.738 7.767 48.841 1.00 15.76 106 THR C N 1
ATOM 5752 C CA . THR C 1 106 ? -10.811 8.427 48.081 1.00 16.02 106 THR C CA 1
ATOM 5753 C C . THR C 1 106 ? -11.615 7.333 47.352 1.00 16.90 106 THR C C 1
ATOM 5754 O O . THR C 1 106 ? -12.821 7.328 47.435 1.00 15.50 106 THR C O 1
ATOM 5758 N N . GLN C 1 107 ? -10.919 6.408 46.686 1.00 15.47 107 GLN C N 1
ATOM 5759 C CA . GLN C 1 107 ? -11.634 5.337 45.960 1.00 16.39 107 GLN C CA 1
ATOM 5760 C C . GLN C 1 107 ? -12.500 4.506 46.922 1.00 17.17 107 GLN C C 1
ATOM 5761 O O . GLN C 1 107 ? -13.616 4.117 46.563 1.00 16.25 107 GLN C O 1
ATOM 5767 N N . GLN C 1 108 ? -11.966 4.129 48.068 1.00 18.04 108 GLN C N 1
ATOM 5768 C CA . GLN C 1 108 ? -12.682 3.252 49.022 1.00 19.46 108 GLN C CA 1
ATOM 5769 C C . GLN C 1 108 ? -13.893 3.985 49.581 1.00 18.55 108 GLN C C 1
ATOM 5770 O O . GLN C 1 108 ? -14.930 3.360 49.769 1.00 20.89 108 GLN C O 1
ATOM 5776 N N . LEU C 1 109 ? -13.772 5.270 49.871 1.00 18.25 109 LEU C N 1
ATOM 5777 C CA . LEU C 1 109 ? -14.952 6.048 50.341 1.00 18.41 109 LEU C CA 1
ATOM 5778 C C . LEU C 1 109 ? -16.004 6.111 49.251 1.00 17.85 109 LEU C C 1
ATOM 5779 O O . LEU C 1 109 ? -17.153 5.906 49.540 1.00 19.49 109 LEU C O 1
ATOM 5784 N N . LEU C 1 110 ? -15.609 6.439 48.001 1.00 16.63 110 LEU C N 1
ATOM 5785 C CA . LEU C 1 110 ? -16.606 6.564 46.931 1.00 17.60 110 LEU C CA 1
ATOM 5786 C C . LEU C 1 110 ? -17.261 5.207 46.703 1.00 17.38 110 LEU C C 1
ATOM 5787 O O . LEU C 1 110 ? -18.469 5.192 46.443 1.00 19.20 110 LEU C O 1
ATOM 5792 N N . GLU C 1 111 ? -16.496 4.120 46.764 1.00 17.31 111 GLU C N 1
ATOM 5793 C CA . GLU C 1 111 ? -17.095 2.775 46.577 1.00 21.45 111 GLU C CA 1
ATOM 5794 C C . GLU C 1 111 ? -18.163 2.551 47.652 1.00 21.13 111 GLU C C 1
ATOM 5795 O O . GLU C 1 111 ? -19.257 2.062 47.303 1.00 21.26 111 GLU C O 1
ATOM 5801 N N . ALA C 1 112 ? -17.869 2.892 48.891 1.00 21.29 112 ALA C N 1
ATOM 5802 C CA . ALA C 1 112 ? -18.831 2.739 50.017 1.00 20.80 112 ALA C CA 1
ATOM 5803 C C . ALA C 1 112 ? -20.057 3.643 49.842 1.00 21.85 112 ALA C C 1
ATOM 5804 O O . ALA C 1 112 ? -21.103 3.341 50.419 1.00 23.04 112 ALA C O 1
ATOM 5806 N N . CYS C 1 113 ? -19.958 4.729 49.088 1.00 19.67 113 CYS C N 1
ATOM 5807 C CA . CYS C 1 113 ? -21.068 5.699 48.943 1.00 21.99 113 CYS C CA 1
ATOM 5808 C C . CYS C 1 113 ? -21.970 5.322 47.761 1.00 21.93 113 CYS C C 1
ATOM 5809 O O . CYS C 1 113 ? -23.025 5.957 47.585 1.00 25.35 113 CYS C O 1
ATOM 5812 N N . LYS C 1 114 ? -21.593 4.330 46.959 1.00 24.93 114 LYS C N 1
ATOM 5813 C CA . LYS C 1 114 ? -22.331 3.986 45.709 1.00 28.12 114 LYS C CA 1
ATOM 5814 C C . LYS C 1 114 ? -23.836 3.802 45.903 1.00 35.88 114 LYS C C 1
ATOM 5815 O O . LYS C 1 114 ? -24.607 4.382 45.094 1.00 42.20 114 LYS C O 1
ATOM 5821 N N . HIS C 1 115 ? -24.246 2.990 46.869 1.00 35.92 115 HIS C N 1
ATOM 5822 C CA . HIS C 1 115 ? -25.660 2.534 46.965 1.00 46.31 115 HIS C CA 1
ATOM 5823 C C . HIS C 1 115 ? -26.386 3.174 48.163 1.00 51.85 115 HIS C C 1
ATOM 5824 O O . HIS C 1 115 ? -27.637 3.046 48.213 1.00 52.58 115 HIS C O 1
ATOM 5831 N N . ILE C 1 116 ? -25.678 3.894 49.044 1.00 43.73 116 ILE C N 1
ATOM 5832 C CA . ILE C 1 116 ? -26.331 4.760 50.070 1.00 37.71 116 ILE C CA 1
ATOM 5833 C C . ILE C 1 116 ? -26.803 6.004 49.318 1.00 39.13 116 ILE C C 1
ATOM 5834 O O . ILE C 1 116 ? -26.364 6.196 48.184 1.00 50.21 116 ILE C O 1
ATOM 5839 N N . LYS C 1 117 ? -27.650 6.834 49.890 1.00 35.57 117 LYS C N 1
ATOM 5840 C CA . LYS C 1 117 ? -28.249 7.911 49.055 1.00 39.69 117 LYS C CA 1
ATOM 5841 C C . LYS C 1 117 ? -27.823 9.276 49.597 1.00 32.92 117 LYS C C 1
ATOM 5842 O O . LYS C 1 117 ? -28.684 10.053 49.960 1.00 37.30 117 LYS C O 1
ATOM 5848 N N . LEU C 1 118 ? -26.547 9.603 49.493 1.00 27.47 118 LEU C N 1
ATOM 5849 C CA . LEU C 1 118 ? -26.038 10.892 50.018 1.00 24.85 118 LEU C CA 1
ATOM 5850 C C . LEU C 1 118 ? -26.779 12.052 49.386 1.00 23.40 118 LEU C C 1
ATOM 5851 O O . LEU C 1 118 ? -27.068 12.017 48.201 1.00 23.25 118 LEU C O 1
ATOM 5856 N N . ASP C 1 119 ? -26.890 13.147 50.117 1.00 21.46 119 ASP C N 1
ATOM 5857 C CA . ASP C 1 119 ? -27.266 14.427 49.495 1.00 22.76 119 ASP C CA 1
ATOM 5858 C C . ASP C 1 119 ? -26.036 15.001 48.785 1.00 21.90 119 ASP C C 1
ATOM 5859 O O . ASP C 1 119 ? -26.203 15.522 47.674 1.00 21.94 119 ASP C O 1
ATOM 5863 N N . LYS C 1 120 ? -24.872 14.954 49.423 1.00 20.67 120 LYS C N 1
ATOM 5864 C CA . LYS C 1 120 ? -23.634 15.528 48.823 1.00 21.77 120 LYS C CA 1
ATOM 5865 C C . LYS C 1 120 ? -22.396 14.806 49.326 1.00 17.82 120 LYS C C 1
ATOM 5866 O O . LYS C 1 120 ? -22.354 14.372 50.493 1.00 17.83 120 LYS C O 1
ATOM 5872 N N . PHE C 1 121 ? -21.416 14.679 48.426 1.00 17.09 121 PHE C N 1
ATOM 5873 C CA . PHE C 1 121 ? -20.037 14.218 48.708 1.00 17.58 121 PHE C CA 1
ATOM 5874 C C . PHE C 1 121 ? -19.135 15.380 48.357 1.00 18.08 121 PHE C C 1
ATOM 5875 O O . PHE C 1 121 ? -18.915 15.648 47.179 1.00 18.03 121 PHE C O 1
ATOM 5883 N N . ILE C 1 122 ? -18.669 16.102 49.371 1.00 16.95 122 ILE C N 1
ATOM 5884 C CA . ILE C 1 122 ? -17.895 17.347 49.214 1.00 17.99 122 ILE C CA 1
ATOM 5885 C C . ILE C 1 122 ? -16.432 16.977 49.410 1.00 16.42 122 ILE C C 1
ATOM 5886 O O . ILE C 1 122 ? -15.962 16.665 50.504 1.00 17.06 122 ILE C O 1
ATOM 5891 N N . HIS C 1 123 ? -15.736 16.935 48.294 1.00 16.64 123 HIS C N 1
ATOM 5892 C CA . HIS C 1 123 ? -14.341 16.492 48.229 1.00 16.02 123 HIS C CA 1
ATOM 5893 C C . HIS C 1 123 ? -13.422 17.689 48.227 1.00 17.13 123 HIS C C 1
ATOM 5894 O O . HIS C 1 123 ? -13.574 18.595 47.379 1.00 17.25 123 HIS C O 1
ATOM 5901 N N . ILE C 1 124 ? -12.488 17.696 49.144 1.00 16.22 124 ILE C N 1
ATOM 5902 C CA . ILE C 1 124 ? -11.571 18.841 49.287 1.00 16.16 124 ILE C CA 1
ATOM 5903 C C . ILE C 1 124 ? -10.309 18.532 48.477 1.00 16.92 124 ILE C C 1
ATOM 5904 O O . ILE C 1 124 ? -9.587 17.520 48.783 1.00 16.95 124 ILE C O 1
ATOM 5909 N N . SER C 1 125 ? -9.937 19.453 47.611 1.00 17.63 125 SER C N 1
ATOM 5910 C CA . SER C 1 125 ? -8.702 19.347 46.817 1.00 19.23 125 SER C CA 1
ATOM 5911 C C . SER C 1 125 ? -7.907 20.649 46.989 1.00 18.66 125 SER C C 1
ATOM 5912 O O . SER C 1 125 ? -8.143 21.356 47.946 1.00 16.93 125 SER C O 1
ATOM 5915 N N . THR C 1 126 ? -7.020 20.933 46.064 1.00 17.56 126 THR C N 1
ATOM 5916 C CA . THR C 1 126 ? -5.928 21.904 46.299 1.00 17.71 126 THR C CA 1
ATOM 5917 C C . THR C 1 126 ? -5.624 22.662 45.022 1.00 16.46 126 THR C C 1
ATOM 5918 O O . THR C 1 126 ? -5.731 22.099 43.920 1.00 17.76 126 THR C O 1
ATOM 5922 N N . SER C 1 127 ? -5.183 23.916 45.174 1.00 17.39 127 SER C N 1
ATOM 5923 C CA . SER C 1 127 ? -4.560 24.704 44.088 1.00 17.73 127 SER C CA 1
ATOM 5924 C C . SER C 1 127 ? -3.352 23.970 43.502 1.00 17.66 127 SER C C 1
ATOM 5925 O O . SER C 1 127 ? -2.961 24.301 42.367 1.00 19.88 127 SER C O 1
ATOM 5928 N N . SER C 1 128 ? -2.750 23.026 44.232 1.00 16.80 128 SER C N 1
ATOM 5929 C CA . SER C 1 128 ? -1.542 22.311 43.748 1.00 17.49 128 SER C CA 1
ATOM 5930 C C . SER C 1 128 ? -1.884 21.467 42.517 1.00 17.84 128 SER C C 1
ATOM 5931 O O . SER C 1 128 ? -0.925 20.938 41.910 1.00 21.03 128 SER C O 1
ATOM 5934 N N . VAL C 1 129 ? -3.158 21.298 42.156 1.00 18.00 129 VAL C N 1
ATOM 5935 C CA . VAL C 1 129 ? -3.462 20.541 40.905 1.00 18.05 129 VAL C CA 1
ATOM 5936 C C . VAL C 1 129 ? -3.137 21.392 39.668 1.00 18.61 129 VAL C C 1
ATOM 5937 O O . VAL C 1 129 ? -2.976 20.797 38.555 1.00 22.65 129 VAL C O 1
ATOM 5941 N N . TYR C 1 130 ? -3.035 22.713 39.806 1.00 19.55 130 TYR C N 1
ATOM 5942 C CA . TYR C 1 130 ? -2.873 23.588 38.634 1.00 21.88 130 TYR C CA 1
ATOM 5943 C C . TYR C 1 130 ? -1.420 23.620 38.156 1.00 25.43 130 TYR C C 1
ATOM 5944 O O . TYR C 1 130 ? -1.232 23.692 36.949 1.00 28.96 130 TYR C O 1
ATOM 5953 N N . GLY C 1 131 ? -0.446 23.740 39.040 1.00 26.41 131 GLY C N 1
ATOM 5954 C CA . GLY C 1 131 ? 0.895 24.165 38.581 1.00 36.58 131 GLY C CA 1
ATOM 5955 C C . GLY C 1 131 ? 0.904 25.515 37.834 1.00 44.54 131 GLY C C 1
ATOM 5956 O O . GLY C 1 131 ? -0.131 26.239 37.783 1.00 40.93 131 GLY C O 1
ATOM 5957 N N . GLU C 1 132 ? 2.042 25.858 37.232 1.00 42.96 132 GLU C N 1
ATOM 5958 C CA . GLU C 1 132 ? 2.454 27.268 37.015 1.00 46.38 132 GLU C CA 1
ATOM 5959 C C . GLU C 1 132 ? 1.544 27.902 35.969 1.00 46.85 132 GLU C C 1
ATOM 5960 O O . GLU C 1 132 ? 1.494 27.393 34.840 1.00 55.04 132 GLU C O 1
ATOM 5966 N N . LYS C 1 133 ? 0.826 28.951 36.367 1.00 45.52 133 LYS C N 1
ATOM 5967 C CA . LYS C 1 133 ? -0.034 29.767 35.482 1.00 50.06 133 LYS C CA 1
ATOM 5968 C C . LYS C 1 133 ? 0.103 31.220 35.928 1.00 47.47 133 LYS C C 1
ATOM 5969 O O . LYS C 1 133 ? 0.365 31.472 37.133 1.00 52.60 133 LYS C O 1
ATOM 5975 N N . SER C 1 134 ? 0.018 32.142 34.977 1.00 52.71 134 SER C N 1
ATOM 5976 C CA . SER C 1 134 ? 0.009 33.597 35.252 1.00 55.30 134 SER C CA 1
ATOM 5977 C C . SER C 1 134 ? -1.447 34.083 35.208 1.00 46.71 134 SER C C 1
ATOM 5978 O O . SER C 1 134 ? -2.274 33.539 34.438 1.00 47.80 134 SER C O 1
ATOM 5981 N N . GLY C 1 135 ? -1.757 35.029 36.077 1.00 41.19 135 GLY C N 1
ATOM 5982 C CA . GLY C 1 135 ? -3.124 35.509 36.310 1.00 37.38 135 GLY C CA 1
ATOM 5983 C C . GLY C 1 135 ? -3.911 34.532 37.165 1.00 29.96 135 GLY C C 1
ATOM 5984 O O . GLY C 1 135 ? -3.365 33.485 37.616 1.00 32.24 135 GLY C O 1
ATOM 5985 N N . ALA C 1 136 ? -5.138 34.912 37.451 1.00 30.38 136 ALA C N 1
ATOM 5986 C CA . ALA C 1 136 ? -6.041 34.145 38.329 1.00 25.53 136 ALA C CA 1
ATOM 5987 C C . ALA C 1 136 ? -6.486 32.907 37.553 1.00 27.58 136 ALA C C 1
ATOM 5988 O O . ALA C 1 136 ? -6.911 33.050 36.409 1.00 29.73 136 ALA C O 1
ATOM 5990 N N . VAL C 1 137 ? -6.388 31.747 38.182 1.00 23.07 137 VAL C N 1
ATOM 5991 C CA . VAL C 1 137 ? -6.723 30.460 37.538 1.00 22.32 137 VAL C CA 1
ATOM 5992 C C . VAL C 1 137 ? -8.196 30.140 37.750 1.00 22.47 137 VAL C C 1
ATOM 5993 O O . VAL C 1 137 ? -8.700 30.174 38.907 1.00 20.70 137 VAL C O 1
ATOM 5997 N N . SER C 1 138 ? -8.874 29.807 36.672 1.00 23.58 138 SER C N 1
ATOM 5998 C CA . SER C 1 138 ? -10.274 29.328 36.729 1.00 24.02 138 SER C CA 1
ATOM 5999 C C . SER C 1 138 ? -10.318 27.798 36.632 1.00 23.47 138 SER C C 1
ATOM 6000 O O . SER C 1 138 ? -9.334 27.150 36.186 1.00 20.37 138 SER C O 1
ATOM 6003 N N . GLU C 1 139 ? -11.440 27.237 37.036 1.00 21.71 139 GLU C N 1
ATOM 6004 C CA . GLU C 1 139 ? -11.564 25.772 37.193 1.00 21.48 139 GLU C CA 1
ATOM 6005 C C . GLU C 1 139 ? -11.646 25.064 35.826 1.00 22.43 139 GLU C C 1
ATOM 6006 O O . GLU C 1 139 ? -11.667 23.808 35.833 1.00 24.25 139 GLU C O 1
ATOM 6012 N N . ASP C 1 140 ? -11.797 25.774 34.722 1.00 24.11 140 ASP C N 1
ATOM 6013 C CA . ASP C 1 140 ? -11.843 25.100 33.393 1.00 28.58 140 ASP C CA 1
ATOM 6014 C C . ASP C 1 140 ? -10.437 24.969 32.793 1.00 26.91 140 ASP C C 1
ATOM 6015 O O . ASP C 1 140 ? -10.323 24.362 31.706 1.00 25.94 140 ASP C O 1
ATOM 6020 N N . LEU C 1 141 ? -9.407 25.499 33.444 1.00 24.47 141 LEU C N 1
ATOM 6021 C CA . LEU C 1 141 ? -8.013 25.376 32.936 1.00 24.60 141 LEU C CA 1
ATOM 6022 C C . LEU C 1 141 ? -7.529 23.932 33.054 1.00 22.33 141 LEU C C 1
ATOM 6023 O O . LEU C 1 141 ? -7.762 23.256 34.061 1.00 22.61 141 LEU C O 1
ATOM 6028 N N . LEU C 1 142 ? -6.836 23.469 32.038 1.00 20.03 142 LEU C N 1
ATOM 6029 C CA . LEU C 1 142 ? -6.264 22.105 32.068 1.00 22.82 142 LEU C CA 1
ATOM 6030 C C . LEU C 1 142 ? -5.209 22.042 33.163 1.00 20.79 142 LEU C C 1
ATOM 6031 O O . LEU C 1 142 ? -4.215 22.790 33.169 1.00 20.53 142 LEU C O 1
ATOM 6036 N N . PRO C 1 143 ? -5.406 21.192 34.200 1.00 20.57 143 PRO C N 1
ATOM 6037 C CA . PRO C 1 143 ? -4.481 21.135 35.323 1.00 22.57 143 PRO C CA 1
ATOM 6038 C C . PRO C 1 143 ? -3.290 20.217 35.021 1.00 22.42 143 PRO C C 1
ATOM 6039 O O . PRO C 1 143 ? -3.489 19.094 34.576 1.00 22.54 143 PRO C O 1
ATOM 6043 N N . ILE C 1 144 ? -2.106 20.766 35.149 1.00 22.97 144 ILE C N 1
ATOM 6044 C CA . ILE C 1 144 ? -0.850 19.975 35.022 1.00 24.56 144 ILE C CA 1
ATOM 6045 C C . ILE C 1 144 ? -0.038 20.239 36.274 1.00 20.90 144 ILE C C 1
ATOM 6046 O O . ILE C 1 144 ? 0.727 21.226 36.403 1.00 21.38 144 ILE C O 1
ATOM 6050 N N . PRO C 1 145 ? -0.208 19.369 37.300 1.00 19.22 145 PRO C N 1
ATOM 6051 C CA . PRO C 1 145 ? 0.492 19.597 38.552 1.00 21.45 145 PRO C CA 1
ATOM 6052 C C . PRO C 1 145 ? 2.021 19.680 38.402 1.00 22.52 145 PRO C C 1
ATOM 6053 O O . PRO C 1 145 ? 2.613 19.127 37.471 1.00 20.94 145 PRO C O 1
ATOM 6057 N N . LEU C 1 146 ? 2.647 20.432 39.302 1.00 19.14 146 LEU C N 1
ATOM 6058 C CA . LEU C 1 146 ? 4.115 20.556 39.345 1.00 20.82 146 LEU C CA 1
ATOM 6059 C C . LEU C 1 146 ? 4.696 19.619 40.382 1.00 18.00 146 LEU C C 1
ATOM 6060 O O . LEU C 1 146 ? 5.911 19.478 40.370 1.00 19.54 146 LEU C O 1
ATOM 6065 N N . SER C 1 147 ? 3.904 19.074 41.333 1.00 16.84 147 SER C N 1
ATOM 6066 C CA . SER C 1 147 ? 4.446 18.221 42.415 1.00 17.57 147 SER C CA 1
ATOM 6067 C C . SER C 1 147 ? 3.746 16.871 42.401 1.00 15.94 147 SER C C 1
ATOM 6068 O O . SER C 1 147 ? 2.593 16.748 41.969 1.00 16.43 147 SER C O 1
ATOM 6071 N N . PRO C 1 148 ? 4.404 15.823 42.892 1.00 17.38 148 PRO C N 1
ATOM 6072 C CA . PRO C 1 148 ? 3.714 14.551 43.068 1.00 16.35 148 PRO C CA 1
ATOM 6073 C C . PRO C 1 148 ? 2.470 14.649 43.965 1.00 18.64 148 PRO C C 1
ATOM 6074 O O . PRO C 1 148 ? 1.474 13.969 43.757 1.00 17.82 148 PRO C O 1
ATOM 6078 N N . TYR C 1 149 ? 2.532 15.512 44.986 1.00 17.08 149 TYR C N 1
ATOM 6079 C CA . TYR C 1 149 ? 1.368 15.763 45.874 1.00 17.71 149 TYR C CA 1
ATOM 6080 C C . TYR C 1 149 ? 0.199 16.179 44.998 1.00 16.06 149 TYR C C 1
ATOM 6081 O O . TYR C 1 149 ? -0.840 15.603 45.109 1.00 16.46 149 TYR C O 1
ATOM 6090 N N . GLY C 1 150 ? 0.406 17.169 44.150 1.00 15.80 150 GLY C N 1
ATOM 6091 C CA . GLY C 1 150 ? -0.584 17.710 43.227 1.00 15.47 150 GLY C CA 1
ATOM 6092 C C . GLY C 1 150 ? -1.158 16.607 42.348 1.00 14.93 150 GLY C C 1
ATOM 6093 O O . GLY C 1 150 ? -2.360 16.583 42.171 1.00 15.74 150 GLY C O 1
ATOM 6094 N N . VAL C 1 151 ? -0.315 15.713 41.851 1.00 15.78 151 VAL C N 1
ATOM 6095 C CA . VAL C 1 151 ? -0.792 14.578 41.026 1.00 15.11 151 VAL C CA 1
ATOM 6096 C C . VAL C 1 151 ? -1.791 13.757 41.818 1.00 14.25 151 VAL C C 1
ATOM 6097 O O . VAL C 1 151 ? -2.844 13.332 41.253 1.00 15.06 151 VAL C O 1
ATOM 6101 N N . THR C 1 152 ? -1.453 13.419 43.062 1.00 15.10 152 THR C N 1
ATOM 6102 C CA . THR C 1 152 ? -2.301 12.509 43.853 1.00 16.30 152 THR C CA 1
ATOM 6103 C C . THR C 1 152 ? -3.641 13.190 44.151 1.00 16.83 152 THR C C 1
ATOM 6104 O O . THR C 1 152 ? -4.656 12.523 44.125 1.00 16.88 152 THR C O 1
ATOM 6108 N N . LYS C 1 153 ? -3.648 14.491 44.432 1.00 15.90 153 LYS C N 1
ATOM 6109 C CA . LYS C 1 153 ? -4.915 15.194 44.710 1.00 17.18 153 LYS C CA 1
ATOM 6110 C C . LYS C 1 153 ? -5.764 15.278 43.420 1.00 15.60 153 LYS C C 1
ATOM 6111 O O . LYS C 1 153 ? -6.978 15.088 43.494 1.00 15.93 153 LYS C O 1
ATOM 6117 N N . LEU C 1 154 ? -5.130 15.481 42.260 1.00 15.29 154 LEU C N 1
ATOM 6118 C CA . LEU C 1 154 ? -5.883 15.543 40.997 1.00 14.02 154 LEU C CA 1
ATOM 6119 C C . LEU C 1 154 ? -6.433 14.143 40.712 1.00 14.19 154 LEU C C 1
ATOM 6120 O O . LEU C 1 154 ? -7.541 14.072 40.288 1.00 14.27 154 LEU C O 1
ATOM 6125 N N . SER C 1 155 ? -5.699 13.098 41.065 1.00 16.10 155 SER C N 1
ATOM 6126 C CA . SER C 1 155 ? -6.214 11.707 40.884 1.00 16.51 155 SER C CA 1
ATOM 6127 C C . SER C 1 155 ? -7.466 11.506 41.734 1.00 15.43 155 SER C C 1
ATOM 6128 O O . SER C 1 155 ? -8.467 10.980 41.263 1.00 14.20 155 SER C O 1
ATOM 6131 N N . GLY C 1 156 ? -7.484 12.044 42.949 1.00 16.36 156 GLY C N 1
ATOM 6132 C CA . GLY C 1 156 ? -8.682 11.925 43.796 1.00 16.71 156 GLY C CA 1
ATOM 6133 C C . GLY C 1 156 ? -9.856 12.672 43.179 1.00 14.55 156 GLY C C 1
ATOM 6134 O O . GLY C 1 156 ? -10.998 12.163 43.196 1.00 17.03 156 GLY C O 1
ATOM 6135 N N . GLU C 1 157 ? -9.619 13.873 42.640 1.00 14.80 157 GLU C N 1
ATOM 6136 C CA . GLU C 1 157 ? -10.678 14.629 41.925 1.00 16.00 157 GLU C CA 1
ATOM 6137 C C . GLU C 1 157 ? -11.235 13.748 40.800 1.00 15.40 157 GLU C C 1
ATOM 6138 O O . GLU C 1 157 ? -12.449 13.704 40.602 1.00 15.57 157 GLU C O 1
ATOM 6144 N N . HIS C 1 158 ? -10.320 13.189 39.980 1.00 14.49 158 HIS C N 1
ATOM 6145 C CA . HIS C 1 158 ? -10.767 12.372 38.826 1.00 15.28 158 HIS C CA 1
ATOM 6146 C C . HIS C 1 158 ? -11.567 11.170 39.336 1.00 14.47 158 HIS C C 1
ATOM 6147 O O . HIS C 1 158 ? -12.560 10.804 38.640 1.00 15.31 158 HIS C O 1
ATOM 6154 N N . LEU C 1 159 ? -11.188 10.525 40.435 1.00 14.34 159 LEU C N 1
ATOM 6155 C CA . LEU C 1 159 ? -12.056 9.455 40.986 1.00 15.26 159 LEU C CA 1
ATOM 6156 C C . LEU C 1 159 ? -13.455 9.995 41.278 1.00 15.42 159 LEU C C 1
ATOM 6157 O O . LEU C 1 159 ? -14.433 9.312 41.006 1.00 15.23 159 LEU C O 1
ATOM 6162 N N . CYS C 1 160 ? -13.579 11.163 41.891 1.00 15.80 160 CYS C N 1
ATOM 6163 C CA . CYS C 1 160 ? -14.900 11.734 42.149 1.00 16.24 160 CYS C CA 1
ATOM 6164 C C . CYS C 1 160 ? -15.715 11.822 40.850 1.00 15.19 160 CYS C C 1
ATOM 6165 O O . CYS C 1 160 ? -16.882 11.421 40.860 1.00 15.85 160 CYS C O 1
ATOM 6168 N N . HIS C 1 161 ? -15.141 12.331 39.751 1.00 15.49 161 HIS C N 1
ATOM 6169 C CA . HIS C 1 161 ? -15.852 12.415 38.456 1.00 16.69 161 HIS C CA 1
ATOM 6170 C C . HIS C 1 161 ? -16.235 11.005 37.988 1.00 16.38 161 HIS C C 1
ATOM 6171 O O . HIS C 1 161 ? -17.337 10.839 37.486 1.00 17.83 161 HIS C O 1
ATOM 6178 N N . VAL C 1 162 ? -15.361 10.018 38.162 1.00 14.41 162 VAL C N 1
ATOM 6179 C CA . VAL C 1 162 ? -15.694 8.640 37.711 1.00 15.62 162 VAL C CA 1
ATOM 6180 C C . VAL C 1 162 ? -16.949 8.150 38.447 1.00 16.15 162 VAL C C 1
ATOM 6181 O O . VAL C 1 162 ? -17.839 7.566 37.794 1.00 16.26 162 VAL C O 1
ATOM 6185 N N . TYR C 1 163 ? -17.013 8.320 39.758 1.00 16.43 163 TYR C N 1
ATOM 6186 C CA . TYR C 1 163 ? -18.093 7.755 40.576 1.00 16.33 163 TYR C CA 1
ATOM 6187 C C . TYR C 1 163 ? -19.374 8.556 40.343 1.00 16.23 163 TYR C C 1
ATOM 6188 O O . TYR C 1 163 ? -20.490 8.046 40.474 1.00 18.07 163 TYR C O 1
ATOM 6197 N N . HIS C 1 164 ? -19.242 9.866 40.133 1.00 17.25 164 HIS C N 1
ATOM 6198 C CA . HIS C 1 164 ? -20.359 10.755 39.798 1.00 18.62 164 HIS C CA 1
ATOM 6199 C C . HIS C 1 164 ? -20.997 10.338 38.478 1.00 18.86 164 HIS C C 1
ATOM 6200 O O . HIS C 1 164 ? -22.231 10.101 38.436 1.00 18.38 164 HIS C O 1
ATOM 6207 N N . LYS C 1 165 ? -20.188 10.181 37.432 1.00 17.76 165 LYS C N 1
ATOM 6208 C CA . LYS C 1 165 ? -20.741 9.856 36.099 1.00 19.98 165 LYS C CA 1
ATOM 6209 C C . LYS C 1 165 ? -21.291 8.438 36.087 1.00 19.40 165 LYS C C 1
ATOM 6210 O O . LYS C 1 165 ? -22.333 8.245 35.506 1.00 22.74 165 LYS C O 1
ATOM 6216 N N . ASN C 1 166 ? -20.667 7.475 36.724 1.00 17.64 166 ASN C N 1
ATOM 6217 C CA . ASN C 1 166 ? -21.118 6.062 36.579 1.00 18.51 166 ASN C CA 1
ATOM 6218 C C . ASN C 1 166 ? -22.189 5.716 37.624 1.00 20.24 166 ASN C C 1
ATOM 6219 O O . ASN C 1 166 ? -23.074 4.909 37.323 1.00 22.23 166 ASN C O 1
ATOM 6224 N N . PHE C 1 167 ? -22.115 6.262 38.831 1.00 19.26 167 PHE C N 1
ATOM 6225 C CA . PHE C 1 167 ? -22.991 5.828 39.965 1.00 19.39 167 PHE C CA 1
ATOM 6226 C C . PHE C 1 167 ? -23.801 6.967 40.579 1.00 21.12 167 PHE C C 1
ATOM 6227 O O . PHE C 1 167 ? -24.563 6.693 41.514 1.00 21.95 167 PHE C O 1
ATOM 6235 N N . HIS C 1 168 ? -23.720 8.145 40.004 1.00 21.13 168 HIS C N 1
ATOM 6236 C CA . HIS C 1 168 ? -24.518 9.342 40.397 1.00 23.06 168 HIS C CA 1
ATOM 6237 C C . HIS C 1 168 ? -24.210 9.752 41.837 1.00 23.26 168 HIS C C 1
ATOM 6238 O O . HIS C 1 168 ? -25.109 10.416 42.450 1.00 22.38 168 HIS C O 1
ATOM 6245 N N . ILE C 1 169 ? -23.002 9.457 42.342 1.00 19.95 169 ILE C N 1
ATOM 6246 C CA . ILE C 1 169 ? -22.573 9.988 43.667 1.00 20.16 169 ILE C CA 1
ATOM 6247 C C . ILE C 1 169 ? -22.524 11.496 43.490 1.00 19.25 169 ILE C C 1
ATOM 6248 O O . ILE C 1 169 ? -21.973 11.999 42.528 1.00 19.31 169 ILE C O 1
ATOM 6253 N N . PRO C 1 170 ? -23.193 12.270 44.369 1.00 19.17 170 PRO C N 1
ATOM 6254 C CA . PRO C 1 170 ? -23.367 13.704 44.160 1.00 17.44 170 PRO C CA 1
ATOM 6255 C C . PRO C 1 170 ? -22.148 14.518 44.607 1.00 17.96 170 PRO C C 1
ATOM 6256 O O . PRO C 1 170 ? -22.140 15.173 45.694 1.00 16.74 170 PRO C O 1
ATOM 6260 N N . ILE C 1 171 ? -21.089 14.463 43.807 1.00 17.58 171 ILE C N 1
ATOM 6261 C CA . ILE C 1 171 ? -19.784 15.038 44.228 1.00 17.58 171 ILE C CA 1
ATOM 6262 C C . ILE C 1 171 ? -19.838 16.543 44.018 1.00 16.96 171 ILE C C 1
ATOM 6263 O O . ILE C 1 171 ? -20.456 17.043 43.049 1.00 19.88 171 ILE C O 1
ATOM 6268 N N . VAL C 1 172 ? -19.086 17.257 44.849 1.00 16.20 172 VAL C N 1
ATOM 6269 C CA . VAL C 1 172 ? -18.693 18.675 44.707 1.00 17.81 172 VAL C CA 1
ATOM 6270 C C . VAL C 1 172 ? -17.219 18.735 45.081 1.00 16.31 172 VAL C C 1
ATOM 6271 O O . VAL C 1 172 ? -16.805 18.109 46.071 1.00 17.64 172 VAL C O 1
ATOM 6275 N N . ILE C 1 173 ? -16.401 19.361 44.260 1.00 16.27 173 ILE C N 1
ATOM 6276 C CA . ILE C 1 173 ? -14.950 19.462 44.529 1.00 16.96 173 ILE C CA 1
ATOM 6277 C C . ILE C 1 173 ? -14.591 20.903 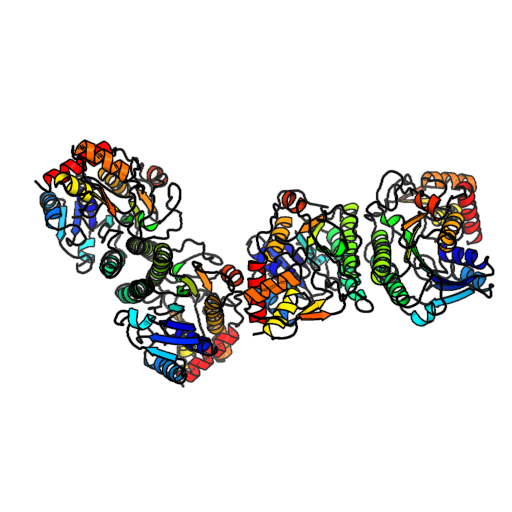44.860 1.00 15.21 173 ILE C C 1
ATOM 6278 O O . ILE C 1 173 ? -14.920 21.802 44.057 1.00 14.51 173 ILE C O 1
ATOM 6283 N N . LEU C 1 174 ? -13.980 21.115 46.013 1.00 15.67 174 LEU C N 1
ATOM 6284 C CA . LEU C 1 174 ? -13.508 22.436 46.431 1.00 16.07 174 LEU C CA 1
ATOM 6285 C C . LEU C 1 174 ? -11.987 22.431 46.324 1.00 17.19 174 LEU C C 1
ATOM 6286 O O . LEU C 1 174 ? -11.309 21.540 46.876 1.00 19.99 174 LEU C O 1
ATOM 6291 N N . ARG C 1 175 ? -11.417 23.421 45.664 1.00 16.64 175 ARG C N 1
ATOM 6292 C CA . ARG C 1 175 ? -9.941 23.561 45.545 1.00 16.87 175 ARG C CA 1
ATOM 6293 C C . ARG C 1 175 ? -9.502 24.695 46.448 1.00 16.76 175 ARG C C 1
ATOM 6294 O O . ARG C 1 175 ? -9.737 25.883 46.094 1.00 17.20 175 ARG C O 1
ATOM 6302 N N . TYR C 1 176 ? -8.930 24.341 47.568 1.00 15.20 176 TYR C N 1
ATOM 6303 C CA . TYR C 1 176 ? -8.424 25.362 48.512 1.00 18.11 176 TYR C CA 1
ATOM 6304 C C . TYR C 1 176 ? -7.073 25.906 48.052 1.00 18.67 176 TYR C C 1
ATOM 6305 O O . TYR C 1 176 ? -6.239 25.187 47.534 1.00 18.13 176 TYR C O 1
ATOM 6314 N N . PHE C 1 177 ? -6.844 27.187 48.325 1.00 18.49 177 PHE C N 1
ATOM 6315 C CA . PHE C 1 177 ? -5.572 27.911 48.098 1.00 20.87 177 PHE C CA 1
ATOM 6316 C C . PHE C 1 177 ? -4.991 28.335 49.436 1.00 26.39 177 PHE C C 1
ATOM 6317 O O . PHE C 1 177 ? -5.606 29.142 50.159 1.00 33.32 177 PHE C O 1
ATOM 6325 N N . THR C 1 178 ? -3.820 27.826 49.712 1.00 25.32 178 THR C N 1
ATOM 6326 C CA . THR C 1 178 ? -2.969 27.994 50.910 1.00 20.76 178 THR C CA 1
ATOM 6327 C C . THR C 1 178 ? -3.736 28.538 52.112 1.00 20.39 178 THR C C 1
ATOM 6328 O O . THR C 1 178 ? -3.649 29.774 52.403 1.00 19.31 178 THR C O 1
ATOM 6332 N N . VAL C 1 179 ? -4.185 27.623 52.932 1.00 18.17 179 VAL C N 1
ATOM 6333 C CA . VAL C 1 179 ? -5.031 27.993 54.091 1.00 17.19 179 VAL C CA 1
ATOM 6334 C C . VAL C 1 179 ? -4.136 28.254 55.298 1.00 17.57 179 VAL C C 1
ATOM 6335 O O . VAL C 1 179 ? -3.211 27.503 55.547 1.00 17.61 179 VAL C O 1
ATOM 6339 N N . TYR C 1 180 ? -4.472 29.251 56.118 1.00 18.02 180 TYR C N 1
ATOM 6340 C CA . TYR C 1 180 ? -3.653 29.619 57.277 1.00 19.09 180 TYR C CA 1
ATOM 6341 C C . TYR C 1 180 ? -4.584 30.103 58.382 1.00 20.34 180 TYR C C 1
ATOM 6342 O O . TYR C 1 180 ? -5.759 30.388 58.117 1.00 19.39 180 TYR C O 1
ATOM 6351 N N . GLY C 1 181 ? -4.011 30.225 59.562 1.00 21.03 181 GLY C N 1
ATOM 6352 C CA . GLY C 1 181 ? -4.698 30.671 60.773 1.00 19.56 181 GLY C CA 1
ATOM 6353 C C . GLY C 1 181 ? -4.390 29.783 61.945 1.00 19.86 181 GLY C C 1
ATOM 6354 O O . GLY C 1 181 ? -3.514 28.928 61.875 1.00 19.22 181 GLY C O 1
ATOM 6355 N N . PRO C 1 182 ? -5.136 29.955 63.062 1.00 19.29 182 PRO C N 1
ATOM 6356 C CA . PRO C 1 182 ? -5.071 29.071 64.212 1.00 21.42 182 PRO C CA 1
ATOM 6357 C C . PRO C 1 182 ? -5.197 27.613 63.772 1.00 20.59 182 PRO C C 1
ATOM 6358 O O . PRO C 1 182 ? -6.039 27.328 62.970 1.00 20.97 182 PRO C O 1
ATOM 6362 N N . ARG C 1 183 ? -4.349 26.766 64.346 1.00 19.72 183 ARG C N 1
ATOM 6363 C CA . ARG C 1 183 ? -4.281 25.283 64.168 1.00 21.39 183 ARG C CA 1
ATOM 6364 C C . ARG C 1 183 ? -3.625 24.943 62.835 1.00 20.32 183 ARG C C 1
ATOM 6365 O O . ARG C 1 183 ? -3.630 23.763 62.462 1.00 20.31 183 ARG C O 1
ATOM 6373 N N . GLN C 1 184 ? -3.053 25.917 62.150 1.00 19.58 184 GLN C N 1
ATOM 6374 C CA . GLN C 1 184 ? -2.316 25.620 60.909 1.00 19.11 184 GLN C CA 1
ATOM 6375 C C . GLN C 1 184 ? -1.264 24.553 61.216 1.00 21.76 184 GLN C C 1
ATOM 6376 O O . GLN C 1 184 ? -0.612 24.608 62.261 1.00 20.27 184 GLN C O 1
ATOM 6382 N N . ARG C 1 185 ? -1.136 23.579 60.315 1.00 19.28 185 ARG C N 1
ATOM 6383 C CA . ARG C 1 185 ? -0.163 22.484 60.498 1.00 21.54 185 ARG C CA 1
ATOM 6384 C C . ARG C 1 185 ? 1.238 23.047 60.730 1.00 20.23 185 ARG C C 1
ATOM 6385 O O . ARG C 1 185 ? 1.659 24.013 60.065 1.00 20.96 185 ARG C O 1
ATOM 6393 N N . PRO C 1 186 ? 2.065 22.364 61.562 1.00 23.81 186 PRO C N 1
ATOM 6394 C CA . PRO C 1 186 ? 3.409 22.844 61.853 1.00 24.87 186 PRO C CA 1
ATOM 6395 C C . PRO C 1 186 ? 4.393 22.799 60.683 1.00 25.25 186 PRO C C 1
ATOM 6396 O O . PRO C 1 186 ? 5.445 23.351 60.827 1.00 26.78 186 PRO C O 1
ATOM 6400 N N . ASP C 1 187 ? 4.064 22.133 59.572 1.00 24.81 187 ASP C N 1
ATOM 6401 C CA . ASP C 1 187 ? 4.964 22.067 58.391 1.00 23.26 187 ASP C CA 1
ATOM 6402 C C . ASP C 1 187 ? 4.692 23.223 57.437 1.00 21.67 187 ASP C C 1
ATOM 6403 O O . ASP C 1 187 ? 5.419 23.384 56.468 1.00 22.84 187 ASP C O 1
ATOM 6408 N N . MET C 1 188 ? 3.648 24.029 57.667 1.00 21.50 188 MET C N 1
ATOM 6409 C CA . MET C 1 188 ? 3.339 25.116 56.726 1.00 19.91 188 MET C CA 1
ATOM 6410 C C . MET C 1 188 ? 4.150 26.363 57.082 1.00 22.80 188 MET C C 1
ATOM 6411 O O . MET C 1 188 ? 4.664 26.459 58.218 1.00 21.68 188 MET C O 1
ATOM 6416 N N . ALA C 1 189 ? 4.237 27.255 56.104 1.00 20.93 189 ALA C N 1
ATOM 6417 C CA . ALA C 1 189 ? 5.142 28.420 56.148 1.00 22.33 189 ALA C CA 1
ATOM 6418 C C . ALA C 1 189 ? 4.841 29.271 57.381 1.00 23.92 189 ALA C C 1
ATOM 6419 O O . ALA C 1 189 ? 5.786 29.565 58.134 1.00 21.35 189 ALA C O 1
ATOM 6421 N N . PHE C 1 190 ? 3.584 29.666 57.613 1.00 22.50 190 PHE C N 1
ATOM 6422 C CA . PHE C 1 190 ? 3.322 30.681 58.675 1.00 21.76 190 PHE C CA 1
ATOM 6423 C C . PHE C 1 190 ? 3.674 30.095 60.035 1.00 21.95 190 PHE C C 1
ATOM 6424 O O . PHE C 1 190 ? 4.275 30.791 60.862 1.00 23.10 190 PHE C O 1
ATOM 6432 N N . HIS C 1 191 ? 3.325 28.844 60.278 1.00 18.87 191 HIS C N 1
ATOM 6433 C CA . HIS C 1 191 ? 3.551 28.168 61.565 1.00 19.48 191 HIS C CA 1
ATOM 6434 C C . HIS C 1 191 ? 5.073 28.108 61.820 1.00 23.85 191 HIS C C 1
ATOM 6435 O O . HIS C 1 191 ? 5.546 28.481 62.905 1.00 21.35 191 HIS C O 1
ATOM 6442 N N . ARG C 1 192 ? 5.826 27.699 60.809 1.00 23.24 192 ARG C N 1
ATOM 6443 C CA . ARG C 1 192 ? 7.294 27.566 60.934 1.00 23.03 192 ARG C CA 1
ATOM 6444 C C . ARG C 1 192 ? 7.914 28.932 61.192 1.00 21.87 192 ARG C C 1
ATOM 6445 O O . ARG C 1 192 ? 8.738 29.035 62.118 1.00 24.11 192 ARG C O 1
ATOM 6453 N N . LEU C 1 193 ? 7.553 29.932 60.396 1.00 21.29 193 LEU C N 1
ATOM 6454 C CA . LEU C 1 193 ? 8.206 31.268 60.450 1.00 25.77 193 LEU C CA 1
ATOM 6455 C C . LEU C 1 193 ? 7.835 31.956 61.759 1.00 27.72 193 LEU C C 1
ATOM 6456 O O . LEU C 1 193 ? 8.708 32.619 62.369 1.00 25.30 193 LEU C O 1
ATOM 6461 N N . ILE C 1 194 ? 6.603 31.782 62.208 1.00 24.55 194 ILE C N 1
ATOM 6462 C CA . ILE C 1 194 ? 6.195 32.363 63.509 1.00 24.50 194 ILE C CA 1
ATOM 6463 C C . ILE C 1 194 ? 6.963 31.687 64.653 1.00 26.28 194 ILE C C 1
ATOM 6464 O O . ILE C 1 194 ? 7.461 32.403 65.565 1.00 26.57 194 ILE C O 1
ATOM 6469 N N . LYS C 1 195 ? 6.994 30.362 64.679 1.00 23.56 195 LYS C N 1
ATOM 6470 C CA . LYS C 1 195 ? 7.671 29.588 65.731 1.00 27.23 195 LYS C CA 1
ATOM 6471 C C . LYS C 1 195 ? 9.145 29.987 65.783 1.00 28.25 195 LYS C C 1
ATOM 6472 O O . LYS C 1 195 ? 9.665 30.131 66.892 1.00 28.41 195 LYS C O 1
ATOM 6478 N N . GLN C 1 196 ? 9.768 30.169 64.619 1.00 25.67 196 GLN C N 1
ATOM 6479 C CA . GLN C 1 196 ? 11.193 30.566 64.499 1.00 27.18 196 GLN C CA 1
ATOM 6480 C C . GLN C 1 196 ? 11.349 31.960 65.108 1.00 29.84 196 GLN C C 1
ATOM 6481 O O . GLN C 1 196 ? 12.237 32.144 65.989 1.00 31.16 196 GLN C O 1
ATOM 6487 N N . MET C 1 197 ? 10.539 32.913 64.653 1.00 27.22 197 MET C N 1
ATOM 6488 C CA . MET C 1 197 ? 10.542 34.294 65.201 1.00 28.91 197 MET C CA 1
ATOM 6489 C C . MET C 1 197 ? 10.373 34.244 66.727 1.00 30.39 197 MET C C 1
ATOM 6490 O O . MET C 1 197 ? 11.155 34.925 67.447 1.00 32.03 197 MET C O 1
ATOM 6495 N N . LEU C 1 198 ? 9.482 33.414 67.246 1.00 29.25 198 LEU C N 1
ATOM 6496 C CA . LEU C 1 198 ? 9.224 33.347 68.707 1.00 33.35 198 LEU C CA 1
ATOM 6497 C C . LEU C 1 198 ? 10.461 32.790 69.413 1.00 36.13 198 LEU C C 1
ATOM 6498 O O . LEU C 1 198 ? 10.735 33.223 70.537 1.00 37.37 198 LEU C O 1
ATOM 6503 N N . GLU C 1 199 ? 11.131 31.824 68.785 1.00 34.33 199 GLU C N 1
ATOM 6504 C CA . GLU C 1 199 ? 12.285 31.100 69.374 1.00 36.01 199 GLU C CA 1
ATOM 6505 C C . GLU C 1 199 ? 13.580 31.871 69.131 1.00 33.53 199 GLU C C 1
ATOM 6506 O O . GLU C 1 199 ? 14.585 31.398 69.621 1.00 38.09 199 GLU C O 1
ATOM 6512 N N . ASP C 1 200 ? 13.537 33.017 68.442 1.00 33.36 200 ASP C N 1
ATOM 6513 C CA . ASP C 1 200 ? 14.717 33.821 68.035 1.00 36.35 200 ASP C CA 1
ATOM 6514 C C . ASP C 1 200 ? 15.670 32.911 67.250 1.00 40.36 200 ASP C C 1
ATOM 6515 O O . ASP C 1 200 ? 16.892 33.047 67.442 1.00 35.42 200 ASP C O 1
ATOM 6520 N N . LYS C 1 201 ? 15.127 31.998 66.436 1.00 37.71 201 LYS C N 1
ATOM 6521 C CA . LYS C 1 201 ? 15.887 31.180 65.445 1.00 37.42 201 LYS C CA 1
ATOM 6522 C C . LYS C 1 201 ? 15.834 31.885 64.093 1.00 36.41 201 LYS C C 1
ATOM 6523 O O . LYS C 1 201 ? 14.971 32.735 63.847 1.00 36.95 201 LYS C O 1
ATOM 6529 N N . PRO C 1 202 ? 16.785 31.610 63.182 1.00 33.36 202 PRO C N 1
ATOM 6530 C CA . PRO C 1 202 ? 16.678 32.111 61.817 1.00 34.84 202 PRO C CA 1
ATOM 6531 C C . PRO C 1 202 ? 15.391 31.636 61.111 1.00 32.10 202 PRO C C 1
ATOM 6532 O O . PRO C 1 202 ? 14.945 30.513 61.377 1.00 30.33 202 PRO C O 1
ATOM 6536 N N . LEU C 1 203 ? 14.815 32.524 60.294 1.00 29.58 203 LEU C N 1
ATOM 6537 C CA . LEU C 1 203 ? 13.591 32.252 59.500 1.00 29.61 203 LEU C CA 1
ATOM 6538 C C . LEU C 1 203 ? 14.031 31.539 58.216 1.00 29.98 203 LEU C C 1
ATOM 6539 O O . LEU C 1 203 ? 14.792 32.133 57.450 1.00 30.59 203 LEU C O 1
ATOM 6544 N N . THR C 1 204 ? 13.526 30.333 57.980 1.00 29.83 204 THR C N 1
ATOM 6545 C CA . THR C 1 204 ? 13.862 29.516 56.784 1.00 29.76 204 THR C CA 1
ATOM 6546 C C . THR C 1 204 ? 13.023 30.026 55.626 1.00 29.97 204 THR C C 1
ATOM 6547 O O . THR C 1 204 ? 11.788 29.989 55.693 1.00 32.88 204 THR C O 1
ATOM 6551 N N . ILE C 1 205 ? 13.669 30.596 54.636 1.00 27.54 205 ILE C N 1
ATOM 6552 C CA . ILE C 1 205 ? 13.024 30.999 53.375 1.00 27.56 205 ILE C CA 1
ATOM 6553 C C . ILE C 1 205 ? 13.479 30.011 52.301 1.00 30.32 205 ILE C C 1
ATOM 6554 O O . ILE C 1 205 ? 14.709 29.881 52.100 1.00 29.40 205 ILE C O 1
ATOM 6559 N N . PHE C 1 206 ? 12.538 29.339 51.630 1.00 28.13 206 PHE C N 1
ATOM 6560 C CA . PHE C 1 206 ? 12.850 28.479 50.454 1.00 32.51 206 PHE C CA 1
ATOM 6561 C C . PHE C 1 206 ? 12.917 29.359 49.213 1.00 34.88 206 PHE C C 1
ATOM 6562 O O . PHE C 1 206 ? 11.954 30.019 48.904 1.00 44.23 206 PHE C O 1
ATOM 6570 N N . GLY C 1 207 ? 14.061 29.383 48.535 1.00 32.00 207 GLY C N 1
ATOM 6571 C CA . GLY C 1 207 ? 14.289 30.314 47.424 1.00 32.05 207 GLY C CA 1
ATOM 6572 C C . GLY C 1 207 ? 14.602 31.685 47.979 1.00 35.03 207 GLY C C 1
ATOM 6573 O O . GLY C 1 207 ? 15.133 31.751 49.120 1.00 36.84 207 GLY C O 1
ATOM 6574 N N . ASP C 1 208 ? 14.246 32.722 47.232 1.00 31.39 208 ASP C N 1
ATOM 6575 C CA . ASP C 1 208 ? 14.519 34.133 47.592 1.00 38.43 208 ASP C CA 1
ATOM 6576 C C . ASP C 1 208 ? 13.340 34.738 48.381 1.00 34.81 208 ASP C C 1
ATOM 6577 O O . ASP C 1 208 ? 13.480 35.876 48.846 1.00 36.04 208 ASP C O 1
ATOM 6582 N N . GLY C 1 209 ? 12.215 34.039 48.550 1.00 33.78 209 GLY C N 1
ATOM 6583 C CA . GLY C 1 209 ? 11.064 34.554 49.331 1.00 34.21 209 GLY C CA 1
ATOM 6584 C C . GLY C 1 209 ? 10.147 35.481 48.538 1.00 29.52 209 GLY C C 1
ATOM 6585 O O . GLY C 1 209 ? 9.138 35.998 49.127 1.00 29.31 209 GLY C O 1
ATOM 6586 N N . THR C 1 210 ? 10.388 35.682 47.244 1.00 28.96 210 THR C N 1
ATOM 6587 C CA . THR C 1 210 ? 9.528 36.553 46.392 1.00 29.20 210 THR C CA 1
ATOM 6588 C C . THR C 1 210 ? 8.330 35.794 45.812 1.00 28.64 210 THR C C 1
ATOM 6589 O O . THR C 1 210 ? 7.491 36.428 45.167 1.00 24.94 210 THR C O 1
ATOM 6593 N N . GLN C 1 211 ? 8.241 34.493 46.061 1.00 25.55 211 GLN C N 1
ATOM 6594 C CA . GLN C 1 211 ? 7.059 33.682 45.698 1.00 24.33 211 GLN C CA 1
ATOM 6595 C C . GLN C 1 211 ? 5.858 34.265 46.451 1.00 24.99 211 GLN C C 1
ATOM 6596 O O . GLN C 1 211 ? 6.054 34.707 47.615 1.00 24.76 211 GLN C O 1
ATOM 6602 N N . THR C 1 212 ? 4.702 34.236 45.799 1.00 26.48 212 THR C N 1
ATOM 6603 C CA . THR C 1 212 ? 3.421 34.739 46.344 1.00 25.31 212 THR C CA 1
ATOM 6604 C C . THR C 1 212 ? 2.434 33.580 46.453 1.00 25.13 212 THR C C 1
ATOM 6605 O O . THR C 1 212 ? 2.485 32.640 45.640 1.00 25.32 212 THR C O 1
ATOM 6609 N N . ARG C 1 213 ? 1.512 33.693 47.388 1.00 23.30 213 ARG C N 1
ATOM 6610 C CA . ARG C 1 213 ? 0.360 32.776 47.467 1.00 21.70 213 ARG C CA 1
ATOM 6611 C C . ARG C 1 213 ? -0.934 33.569 47.662 1.00 22.89 213 ARG C C 1
ATOM 6612 O O . ARG C 1 213 ? -0.943 34.633 48.302 1.00 23.36 213 ARG C O 1
ATOM 6620 N N . ASP C 1 214 ? -2.016 32.984 47.197 1.00 21.57 214 ASP C N 1
ATOM 6621 C CA . ASP C 1 214 ? -3.393 33.425 47.523 1.00 24.00 214 ASP C CA 1
ATOM 6622 C C . ASP C 1 214 ? -3.729 32.816 48.879 1.00 22.49 214 ASP C C 1
ATOM 6623 O O . ASP C 1 214 ? -4.272 31.725 48.930 1.00 30.00 214 ASP C O 1
ATOM 6628 N N . PHE C 1 215 ? -3.376 33.475 49.963 1.00 19.11 215 PHE C N 1
ATOM 6629 C CA . PHE C 1 215 ? -3.470 32.929 51.330 1.00 19.06 215 PHE C CA 1
ATOM 6630 C C . PHE C 1 215 ? -4.926 33.047 51.766 1.00 20.28 215 PHE C C 1
ATOM 6631 O O . PHE C 1 215 ? -5.522 34.132 51.682 1.00 20.30 215 PHE C O 1
ATOM 6639 N N . THR C 1 216 ? -5.510 31.938 52.176 1.00 19.39 216 THR C N 1
ATOM 6640 C CA . THR C 1 216 ? -6.941 31.893 52.527 1.00 18.76 216 THR C CA 1
ATOM 6641 C C . THR C 1 216 ? -7.055 31.727 54.040 1.00 18.57 216 THR C C 1
ATOM 6642 O O . THR C 1 216 ? -6.669 30.717 54.576 1.00 18.08 216 THR C O 1
ATOM 6646 N N . TYR C 1 217 ? -7.624 32.690 54.737 1.00 18.53 217 TYR C N 1
ATOM 6647 C CA . TYR C 1 217 ? -7.788 32.554 56.204 1.00 17.46 217 TYR C CA 1
ATOM 6648 C C . TYR C 1 217 ? -8.798 31.441 56.509 1.00 16.34 217 TYR C C 1
ATOM 6649 O O . TYR C 1 217 ? -9.815 31.298 55.796 1.00 16.54 217 TYR C O 1
ATOM 6658 N N . ILE C 1 218 ? -8.534 30.694 57.567 1.00 15.56 218 ILE C N 1
ATOM 6659 C CA . ILE C 1 218 ? -9.307 29.465 57.885 1.00 17.77 218 ILE C CA 1
ATOM 6660 C C . ILE C 1 218 ? -10.803 29.775 58.015 1.00 18.87 218 ILE C C 1
ATOM 6661 O O . ILE C 1 218 ? -11.622 29.018 57.464 1.00 18.24 218 ILE C O 1
ATOM 6666 N N . ASP C 1 219 ? -11.204 30.913 58.594 1.00 17.72 219 ASP C N 1
ATOM 6667 C CA . ASP C 1 219 ? -12.646 31.200 58.744 1.00 19.77 219 ASP C CA 1
ATOM 6668 C C . ASP C 1 219 ? -13.287 31.474 57.368 1.00 17.75 219 ASP C C 1
ATOM 6669 O O . ASP C 1 219 ? -14.464 31.145 57.209 1.00 18.74 219 ASP C O 1
ATOM 6674 N N . ASP C 1 220 ? -12.545 32.027 56.388 1.00 18.69 220 ASP C N 1
ATOM 6675 C CA . ASP C 1 220 ? -13.068 32.301 55.030 1.00 18.84 220 ASP C CA 1
ATOM 6676 C C . ASP C 1 220 ? -13.232 30.945 54.350 1.00 18.34 220 ASP C C 1
ATOM 6677 O O . ASP C 1 220 ? -14.278 30.659 53.842 1.00 20.16 220 ASP C O 1
ATOM 6682 N N . CYS C 1 221 ? -12.201 30.126 54.415 1.00 19.83 221 CYS C N 1
ATOM 6683 C CA . CYS C 1 221 ? -12.224 28.750 53.846 1.00 19.67 221 CYS C CA 1
ATOM 6684 C C . CYS C 1 221 ? -13.463 28.007 54.364 1.00 19.63 221 CYS C C 1
ATOM 6685 O O . CYS C 1 221 ? -14.175 27.323 53.585 1.00 18.71 221 CYS C O 1
ATOM 6688 N N . ILE C 1 222 ? -13.692 28.044 55.675 1.00 18.94 222 ILE C N 1
ATOM 6689 C CA . ILE C 1 222 ? -14.799 27.291 56.318 1.00 17.69 222 ILE C CA 1
ATOM 6690 C C . ILE C 1 222 ? -16.154 27.859 55.916 1.00 17.94 222 ILE C C 1
ATOM 6691 O O . ILE C 1 222 ? -17.066 27.081 55.680 1.00 17.12 222 ILE C O 1
ATOM 6696 N N . ARG C 1 223 ? -16.301 29.170 55.799 1.00 17.83 223 ARG C N 1
ATOM 6697 C CA . ARG C 1 223 ? -17.582 29.756 55.347 1.00 19.49 223 ARG C CA 1
ATOM 6698 C C . ARG C 1 223 ? -17.896 29.251 53.925 1.00 18.18 223 ARG C C 1
ATOM 6699 O O . ARG C 1 223 ? -19.034 28.882 53.670 1.00 18.14 223 ARG C O 1
ATOM 6707 N N . GLY C 1 224 ? -16.884 29.221 53.053 1.00 18.30 224 GLY C N 1
ATOM 6708 C CA . GLY C 1 224 ? -17.058 28.671 51.695 1.00 18.10 224 GLY C CA 1
ATOM 6709 C C . GLY C 1 224 ? -17.405 27.192 51.735 1.00 18.79 224 GLY C C 1
ATOM 6710 O O . GLY C 1 224 ? -18.286 26.765 50.976 1.00 18.98 224 GLY C O 1
ATOM 6711 N N . THR C 1 225 ? -16.766 26.439 52.616 1.00 17.86 225 THR C N 1
ATOM 6712 C CA . THR C 1 225 ? -16.921 24.974 52.728 1.00 18.10 225 THR C CA 1
ATOM 6713 C C . THR C 1 225 ? -18.323 24.642 53.251 1.00 17.62 225 THR C C 1
ATOM 6714 O O . THR C 1 225 ? -19.001 23.741 52.728 1.00 16.35 225 THR C O 1
ATOM 6718 N N . VAL C 1 226 ? -18.803 25.356 54.270 1.00 17.62 226 VAL C N 1
ATOM 6719 C CA . VAL C 1 226 ? -20.174 25.172 54.780 1.00 17.19 226 VAL C CA 1
ATOM 6720 C C . VAL C 1 226 ? -21.190 25.631 53.735 1.00 18.13 226 VAL C C 1
ATOM 6721 O O . VAL C 1 226 ? -22.210 24.962 53.615 1.00 19.66 226 VAL C O 1
ATOM 6725 N N . ALA C 1 227 ? -20.903 26.674 52.963 1.00 19.07 227 ALA C N 1
ATOM 6726 C CA . ALA C 1 227 ? -21.758 27.167 51.859 1.00 18.99 227 ALA C CA 1
ATOM 6727 C C . ALA C 1 227 ? -21.985 26.052 50.818 1.00 19.61 227 ALA C C 1
ATOM 6728 O O . ALA C 1 227 ? -23.078 25.984 50.229 1.00 20.99 227 ALA C O 1
ATOM 6730 N N . ALA C 1 228 ? -20.997 25.193 50.598 1.00 19.02 228 ALA C N 1
ATOM 6731 C CA . ALA C 1 228 ? -21.124 24.079 49.632 1.00 20.02 228 ALA C CA 1
ATOM 6732 C C . ALA C 1 228 ? -22.248 23.160 50.087 1.00 21.31 228 ALA C C 1
ATOM 6733 O O . ALA C 1 228 ? -22.943 22.540 49.231 1.00 22.49 228 ALA C O 1
ATOM 6735 N N . LEU C 1 229 ? -22.432 23.017 51.400 1.00 19.98 229 LEU C N 1
ATOM 6736 C CA . LEU C 1 229 ? -23.529 22.184 51.924 1.00 21.97 229 LEU C CA 1
ATOM 6737 C C . LEU C 1 229 ? -24.840 22.963 51.825 1.00 21.79 229 LEU C C 1
ATOM 6738 O O . LEU C 1 229 ? -25.855 22.320 51.468 1.00 22.60 229 LEU C O 1
ATOM 6743 N N . GLU C 1 230 ? -24.847 24.259 52.186 1.00 20.34 230 GLU C N 1
ATOM 6744 C CA . GLU C 1 230 ? -26.102 25.002 52.515 1.00 20.42 230 GLU C CA 1
ATOM 6745 C C . GLU C 1 230 ? -26.627 25.767 51.306 1.00 21.78 230 GLU C C 1
ATOM 6746 O O . GLU C 1 230 ? -27.745 26.259 51.357 1.00 22.36 230 GLU C O 1
ATOM 6752 N N . THR C 1 231 ? -25.859 25.885 50.222 1.00 22.27 231 THR C N 1
ATOM 6753 C CA . THR C 1 231 ? -26.325 26.687 49.066 1.00 20.61 231 THR C CA 1
ATOM 6754 C C . THR C 1 231 ? -27.626 26.102 48.500 1.00 21.66 231 THR C C 1
ATOM 6755 O O . THR C 1 231 ? -27.770 24.880 48.442 1.00 23.08 231 THR C O 1
ATOM 6759 N N . LYS C 1 232 ? -28.516 26.965 48.013 1.00 24.09 232 LYS C N 1
ATOM 6760 C CA . LYS C 1 232 ? -29.781 26.507 47.391 1.00 27.99 232 LYS C CA 1
ATOM 6761 C C . LYS C 1 232 ? -29.536 26.171 45.914 1.00 29.74 232 LYS C C 1
ATOM 6762 O O . LYS C 1 232 ? -30.452 25.586 45.281 1.00 31.18 232 LYS C O 1
ATOM 6768 N N . LYS C 1 233 ? -28.367 26.521 45.383 1.00 26.72 233 LYS C N 1
ATOM 6769 C CA . LYS C 1 233 ? -27.992 26.281 43.957 1.00 30.46 233 LYS C CA 1
ATOM 6770 C C . LYS C 1 233 ? -27.589 24.822 43.740 1.00 29.98 233 LYS C C 1
ATOM 6771 O O . LYS C 1 233 ? -27.066 24.205 44.681 1.00 26.54 233 LYS C O 1
ATOM 6777 N N . ASN C 1 234 ? -27.856 24.258 42.553 1.00 31.04 234 ASN C N 1
ATOM 6778 C CA . ASN C 1 234 ? -27.361 22.904 42.199 1.00 32.36 234 ASN C CA 1
ATOM 6779 C C . ASN C 1 234 ? -25.878 23.072 41.864 1.00 30.63 234 ASN C C 1
ATOM 6780 O O . ASN C 1 234 ? -25.529 23.902 41.002 1.00 33.38 234 ASN C O 1
ATOM 6785 N N . ILE C 1 235 ? -24.999 22.460 42.652 1.00 24.25 235 ILE C N 1
ATOM 6786 C CA . ILE C 1 235 ? -23.535 22.552 42.412 1.00 22.37 235 ILE C CA 1
ATOM 6787 C C . ILE C 1 235 ? -22.963 21.149 42.228 1.00 20.16 235 ILE C C 1
ATOM 6788 O O . ILE C 1 235 ? -21.742 21.031 42.186 1.00 22.20 235 ILE C O 1
ATOM 6793 N N . ILE C 1 236 ? -23.826 20.154 42.043 1.00 19.75 236 ILE C N 1
ATOM 6794 C CA . ILE C 1 236 ? -23.354 18.755 41.877 1.00 19.99 236 ILE C CA 1
ATOM 6795 C C . ILE C 1 236 ? -22.513 18.711 40.594 1.00 20.97 236 ILE C C 1
ATOM 6796 O O . ILE C 1 236 ? -22.971 19.202 39.549 1.00 21.14 236 ILE C O 1
ATOM 6801 N N . GLY C 1 237 ? -21.331 18.121 40.693 1.00 19.62 237 GLY C N 1
ATOM 6802 C CA . GLY C 1 237 ? -20.399 17.900 39.562 1.00 21.95 237 GLY C CA 1
ATOM 6803 C C . GLY C 1 237 ? -19.443 19.057 39.381 1.00 21.93 237 GLY C C 1
ATOM 6804 O O . GLY C 1 237 ? -18.560 18.946 38.554 1.00 22.19 237 GLY C O 1
ATOM 6805 N N . GLU C 1 238 ? -19.630 20.143 40.113 1.00 20.14 238 GLU C N 1
ATOM 6806 C CA . GLU C 1 238 ? -18.809 21.366 39.966 1.00 22.60 238 GLU C CA 1
ATOM 6807 C C . GLU C 1 238 ? -17.482 21.261 40.731 1.00 20.07 238 GLU C C 1
ATOM 6808 O O . GLU C 1 238 ? -17.407 20.686 41.848 1.00 19.77 238 GLU C O 1
ATOM 6814 N N . VAL C 1 239 ? -16.463 21.870 40.161 1.00 18.10 239 VAL C N 1
ATOM 6815 C CA . VAL C 1 239 ? -15.163 22.149 40.779 1.00 18.21 239 VAL C CA 1
ATOM 6816 C C . VAL C 1 239 ? -15.128 23.641 41.088 1.00 17.59 239 VAL C C 1
ATOM 6817 O O . VAL C 1 239 ? -15.376 24.425 40.169 1.00 18.29 239 VAL C O 1
ATOM 6821 N N . ILE C 1 240 ? -14.796 23.987 42.325 1.00 16.87 240 ILE C N 1
ATOM 6822 C CA . ILE C 1 240 ? -14.923 25.396 42.796 1.00 16.56 240 ILE C CA 1
ATOM 6823 C C . ILE C 1 240 ? -13.671 25.778 43.552 1.00 16.07 240 ILE C C 1
ATOM 6824 O O . ILE C 1 240 ? -13.382 25.148 44.612 1.00 17.31 240 ILE C O 1
ATOM 6829 N N . ASN C 1 241 ? -13.000 26.820 43.072 1.00 17.22 241 ASN C N 1
ATOM 6830 C CA . ASN C 1 241 ? -11.850 27.436 43.752 1.00 16.27 241 ASN C CA 1
ATOM 6831 C C . ASN C 1 241 ? -12.319 28.172 45.013 1.00 17.66 241 ASN C C 1
ATOM 6832 O O . ASN C 1 241 ? -13.316 28.954 44.914 1.00 19.32 241 ASN C O 1
ATOM 6837 N N . ILE C 1 242 ? -11.574 28.001 46.077 1.00 19.11 242 ILE C N 1
ATOM 6838 C CA . ILE C 1 242 ? -11.730 28.808 47.311 1.00 19.03 242 ILE C CA 1
ATOM 6839 C C . ILE C 1 242 ? -10.407 29.499 47.615 1.00 18.42 242 ILE C C 1
ATOM 6840 O O . ILE C 1 242 ? -9.445 28.822 48.077 1.00 19.38 242 ILE C O 1
ATOM 6845 N N . GLY C 1 243 ? -10.376 30.823 47.442 1.00 18.49 243 GLY C N 1
ATOM 6846 C CA . GLY C 1 243 ? -9.174 31.656 47.593 1.00 19.41 243 GLY C CA 1
ATOM 6847 C C . GLY C 1 243 ? -9.400 32.669 48.700 1.00 21.54 243 GLY C C 1
ATOM 6848 O O . GLY C 1 243 ? -10.462 32.619 49.375 1.00 23.82 243 GLY C O 1
ATOM 6849 N N . GLY C 1 244 ? -8.413 33.535 48.896 1.00 23.29 244 GLY C N 1
ATOM 6850 C CA . GLY C 1 244 ? -8.345 34.373 50.096 1.00 21.95 244 GLY C CA 1
ATOM 6851 C C . GLY C 1 244 ? -8.539 35.824 49.768 1.00 21.49 244 GLY C C 1
ATOM 6852 O O . GLY C 1 244 ? -8.665 36.159 48.603 1.00 22.34 244 GLY C O 1
ATOM 6853 N N . LYS C 1 245 ? -8.427 36.648 50.799 1.00 22.66 245 LYS C N 1
ATOM 6854 C CA . LYS C 1 245 ? -8.706 38.088 50.643 1.00 24.15 245 LYS C CA 1
ATOM 6855 C C . LYS C 1 245 ? -7.561 38.778 49.890 1.00 24.57 245 LYS C C 1
ATOM 6856 O O . LYS C 1 245 ? -7.860 39.607 49.020 1.00 26.22 245 LYS C O 1
ATOM 6862 N N . GLU C 1 246 ? -6.295 38.430 50.148 1.00 24.78 246 GLU C N 1
ATOM 6863 C CA . GLU C 1 246 ? -5.177 39.141 49.485 1.00 25.87 246 GLU C CA 1
ATOM 6864 C C . GLU C 1 246 ? -3.973 38.219 49.343 1.00 25.69 246 GLU C C 1
ATOM 6865 O O . GLU C 1 246 ? -3.744 37.346 50.189 1.00 29.60 246 GLU C O 1
ATOM 6871 N N . GLN C 1 247 ? -3.275 38.399 48.244 1.00 23.93 247 GLN C N 1
ATOM 6872 C CA . GLN C 1 247 ? -2.022 37.688 47.945 1.00 26.46 247 GLN C CA 1
ATOM 6873 C C . GLN C 1 247 ? -0.871 38.430 48.611 1.00 26.45 247 GLN C C 1
ATOM 6874 O O . GLN C 1 247 ? -0.984 39.671 48.842 1.00 28.97 247 GLN C O 1
ATOM 6880 N N . ALA C 1 248 ? 0.202 37.716 48.926 1.00 24.87 248 ALA C N 1
ATOM 6881 C CA . ALA C 1 248 ? 1.396 38.308 49.545 1.00 24.54 248 ALA C CA 1
ATOM 6882 C C . ALA C 1 248 ? 2.578 37.386 49.267 1.00 26.21 248 ALA C C 1
ATOM 6883 O O . ALA C 1 248 ? 2.360 36.171 49.030 1.00 24.25 248 ALA C O 1
ATOM 6885 N N . SER C 1 249 ? 3.777 37.952 49.232 1.00 24.88 249 SER C N 1
ATOM 6886 C CA . SER C 1 249 ? 5.042 37.177 49.144 1.00 24.75 249 SER C CA 1
ATOM 6887 C C . SER C 1 249 ? 5.475 36.706 50.540 1.00 23.29 249 SER C C 1
ATOM 6888 O O . SER C 1 249 ? 4.995 37.213 51.584 1.00 23.43 249 SER C O 1
ATOM 6891 N N . ILE C 1 250 ? 6.429 35.786 50.623 1.00 22.63 250 ILE C N 1
ATOM 6892 C CA . ILE C 1 250 ? 6.953 35.344 51.930 1.00 22.80 250 ILE C CA 1
ATOM 6893 C C . ILE C 1 250 ? 7.729 36.502 52.558 1.00 25.20 250 ILE C C 1
ATOM 6894 O O . ILE C 1 250 ? 7.661 36.674 53.768 1.00 26.71 250 ILE C O 1
ATOM 6899 N N . LEU C 1 251 ? 8.415 37.297 51.743 1.00 26.43 251 LEU C N 1
ATOM 6900 C CA . LEU C 1 251 ? 9.157 38.472 52.275 1.00 26.81 251 LEU C CA 1
ATOM 6901 C C . LEU C 1 251 ? 8.144 39.475 52.861 1.00 26.91 251 LEU C C 1
ATOM 6902 O O . LEU C 1 251 ? 8.444 39.990 53.946 1.00 27.30 251 LEU C O 1
ATOM 6907 N N . ASP C 1 252 ? 6.983 39.679 52.224 1.00 26.76 252 ASP C N 1
ATOM 6908 C CA . ASP C 1 252 ? 5.867 40.531 52.761 1.00 29.48 252 ASP C CA 1
ATOM 6909 C C . ASP C 1 252 ? 5.428 40.016 54.133 1.00 27.75 252 ASP C C 1
ATOM 6910 O O . ASP C 1 252 ? 5.255 40.795 55.099 1.00 28.45 252 ASP C O 1
ATOM 6915 N N . ILE C 1 253 ? 5.219 38.714 54.254 1.00 24.42 253 ILE C N 1
ATOM 6916 C CA . ILE C 1 253 ? 4.758 38.091 55.520 1.00 25.41 253 ILE C CA 1
ATOM 6917 C C . ILE C 1 253 ? 5.815 38.284 56.610 1.00 26.42 253 ILE C C 1
ATOM 6918 O O . ILE C 1 253 ? 5.459 38.527 57.778 1.00 24.01 253 ILE C O 1
ATOM 6923 N N . ILE C 1 254 ? 7.088 38.122 56.256 1.00 25.62 254 ILE C N 1
ATOM 6924 C CA . ILE C 1 254 ? 8.170 38.283 57.250 1.00 26.82 254 ILE C CA 1
ATOM 6925 C C . ILE C 1 254 ? 8.160 39.739 57.770 1.00 24.88 254 ILE C C 1
ATOM 6926 O O . ILE C 1 254 ? 8.244 39.878 59.003 1.00 26.66 254 ILE C O 1
ATOM 6931 N N . SER C 1 255 ? 7.948 40.715 56.899 1.00 27.67 255 SER C N 1
ATOM 6932 C CA . SER C 1 255 ? 7.836 42.148 57.277 1.00 29.70 255 SER C CA 1
ATOM 6933 C C . SER C 1 255 ? 6.689 42.329 58.270 1.00 31.36 255 SER C C 1
ATOM 6934 O O . SER C 1 255 ? 6.889 42.935 59.331 1.00 30.84 255 SER C O 1
ATOM 6937 N N . MET C 1 256 ? 5.540 41.735 57.973 1.00 28.60 256 MET C N 1
ATOM 6938 C CA . MET C 1 256 ? 4.371 41.825 58.877 1.00 27.73 256 MET C CA 1
ATOM 6939 C C . MET C 1 256 ? 4.700 41.155 60.203 1.00 29.06 256 MET C C 1
ATOM 6940 O O . MET C 1 256 ? 4.274 41.676 61.222 1.00 28.74 256 MET C O 1
ATOM 6945 N N . LEU C 1 257 ? 5.417 40.023 60.211 1.00 26.70 257 LEU C N 1
ATOM 6946 C CA . LEU C 1 257 ? 5.728 39.314 61.467 1.00 27.80 257 LEU C CA 1
ATOM 6947 C C . LEU C 1 257 ? 6.699 40.170 62.307 1.00 25.06 257 LEU C C 1
ATOM 6948 O O . LEU C 1 257 ? 6.564 40.148 63.504 1.00 27.53 257 LEU C O 1
ATOM 6953 N N . GLU C 1 258 ? 7.658 40.820 61.674 1.00 28.27 258 GLU C N 1
ATOM 6954 C CA . GLU C 1 258 ? 8.626 41.723 62.363 1.00 31.49 258 GLU C CA 1
ATOM 6955 C C . GLU C 1 258 ? 7.847 42.843 63.070 1.00 32.45 258 GLU C C 1
ATOM 6956 O O . GLU C 1 258 ? 8.193 43.145 64.213 1.00 33.16 258 GLU C O 1
ATOM 6962 N N . LYS C 1 259 ? 6.853 43.406 62.405 1.00 33.70 259 LYS C N 1
ATOM 6963 C CA . LYS C 1 259 ? 5.961 44.468 62.964 1.00 35.61 259 LYS C CA 1
ATOM 6964 C C . LYS C 1 259 ? 5.139 43.896 64.124 1.00 33.93 259 LYS C C 1
ATOM 6965 O O . LYS C 1 259 ? 5.037 44.560 65.170 1.00 33.12 259 LYS C O 1
ATOM 6971 N N . ILE C 1 260 ? 4.595 42.679 64.007 1.00 28.80 260 ILE C N 1
ATOM 6972 C CA . ILE C 1 260 ? 3.734 42.107 65.075 1.00 27.88 260 ILE C CA 1
ATOM 6973 C C . ILE C 1 260 ? 4.614 41.845 66.300 1.00 34.65 260 ILE C C 1
ATOM 6974 O O . ILE C 1 260 ? 4.196 42.164 67.438 1.00 36.18 260 ILE C O 1
ATOM 6979 N N . SER C 1 261 ? 5.826 41.337 66.081 1.00 36.09 261 SER C N 1
ATOM 6980 C CA . SER C 1 261 ? 6.713 40.814 67.151 1.00 38.01 261 SER C CA 1
ATOM 6981 C C . SER C 1 261 ? 7.574 41.952 67.698 1.00 36.29 261 SER C C 1
ATOM 6982 O O . SER C 1 261 ? 8.057 41.826 68.799 1.00 35.06 261 SER C O 1
ATOM 6985 N N . GLY C 1 262 ? 7.814 42.969 66.881 1.00 41.27 262 GLY C N 1
ATOM 6986 C CA . GLY C 1 262 ? 8.762 44.051 67.190 1.00 43.72 262 GLY C CA 1
ATOM 6987 C C . GLY C 1 262 ? 10.203 43.570 67.109 1.00 45.41 262 GLY C C 1
ATOM 6988 O O . GLY C 1 262 ? 11.061 44.340 67.503 1.00 38.87 262 GLY C O 1
ATOM 6989 N N . LYS C 1 263 ? 10.457 42.357 66.587 1.00 41.56 263 LYS C N 1
ATOM 6990 C CA . LYS C 1 263 ? 11.820 41.783 66.446 1.00 40.83 263 LYS C CA 1
ATOM 6991 C C . LYS C 1 263 ? 12.269 41.909 64.992 1.00 42.45 263 LYS C C 1
ATOM 6992 O O . LYS C 1 263 ? 11.405 41.819 64.103 1.00 39.49 263 LYS C O 1
ATOM 6998 N N . SER C 1 264 ? 13.580 42.025 64.778 1.00 39.63 264 SER C N 1
ATOM 6999 C CA . SER C 1 264 ? 14.221 41.997 63.442 1.00 42.34 264 SER C CA 1
ATOM 7000 C C . SER C 1 264 ? 14.564 40.534 63.141 1.00 41.92 264 SER C C 1
ATOM 7001 O O . SER C 1 264 ? 15.124 39.858 64.033 1.00 44.41 264 SER C O 1
ATOM 7004 N N . ALA C 1 265 ? 14.176 40.062 61.960 1.00 40.67 265 ALA C N 1
ATOM 7005 C CA . ALA C 1 265 ? 14.310 38.652 61.530 1.00 38.84 265 ALA C CA 1
ATOM 7006 C C . ALA C 1 265 ? 15.708 38.429 60.949 1.00 36.80 265 ALA C C 1
ATOM 7007 O O . ALA C 1 265 ? 16.076 39.200 60.050 1.00 37.48 265 ALA C O 1
ATOM 7009 N N . THR C 1 266 ? 16.410 37.389 61.405 1.00 35.59 266 THR C N 1
ATOM 7010 C CA . THR C 1 266 ? 17.557 36.796 60.669 1.00 34.79 266 THR C CA 1
ATOM 7011 C C . THR C 1 266 ? 16.964 35.848 59.626 1.00 33.82 266 THR C C 1
ATOM 7012 O O . THR C 1 266 ? 16.297 34.903 60.042 1.00 37.12 266 THR C O 1
ATOM 7016 N N . LYS C 1 267 ? 17.160 36.150 58.353 1.00 30.75 267 LYS C N 1
ATOM 7017 C CA . LYS C 1 267 ? 16.651 35.361 57.206 1.00 33.25 267 LYS C CA 1
ATOM 7018 C C . LYS C 1 267 ? 17.692 34.287 56.861 1.00 38.27 267 LYS C C 1
ATOM 7019 O O . LYS C 1 267 ? 18.853 34.669 56.651 1.00 39.34 267 LYS C O 1
ATOM 7025 N N . ASN C 1 268 ? 17.308 33.006 56.853 1.00 31.49 268 ASN C N 1
ATOM 7026 C CA . ASN C 1 268 ? 18.140 31.865 56.392 1.00 31.60 268 ASN C CA 1
ATOM 7027 C C . ASN C 1 268 ? 17.571 31.452 55.032 1.00 34.11 268 ASN C C 1
ATOM 7028 O O . ASN C 1 268 ? 16.536 30.737 55.020 1.00 27.66 268 ASN C O 1
ATOM 7033 N N . PHE C 1 269 ? 18.137 31.976 53.947 1.00 33.78 269 PHE C N 1
ATOM 7034 C CA . PHE C 1 269 ? 17.723 31.628 52.563 1.00 33.44 269 PHE C CA 1
ATOM 7035 C C . PHE C 1 269 ? 18.285 30.259 52.172 1.00 34.21 269 PHE C C 1
ATOM 7036 O O . PHE C 1 269 ? 19.510 30.068 52.066 1.00 34.38 269 PHE C O 1
ATOM 7044 N N . LEU C 1 270 ? 17.379 29.322 51.951 1.00 31.05 270 LEU C N 1
ATOM 7045 C CA . LEU C 1 270 ? 17.675 27.918 51.604 1.00 31.27 270 LEU C CA 1
ATOM 7046 C C . LEU C 1 270 ? 17.360 27.719 50.130 1.00 31.30 270 LEU C C 1
ATOM 7047 O O . LEU C 1 270 ? 16.724 28.573 49.531 1.00 28.06 270 LEU C O 1
ATOM 7052 N N . LYS C 1 271 ? 17.760 26.582 49.570 1.00 32.78 271 LYS C N 1
ATOM 7053 C CA . LYS C 1 271 ? 17.488 26.302 48.134 1.00 37.63 271 LYS C CA 1
ATOM 7054 C C . LYS C 1 271 ? 15.975 26.149 47.906 1.00 33.03 271 LYS C C 1
ATOM 7055 O O . LYS C 1 271 ? 15.303 25.616 48.819 1.00 33.66 271 LYS C O 1
ATOM 7061 N N . SER C 1 272 ? 15.477 26.577 46.734 1.00 33.03 272 SER C N 1
ATOM 7062 C CA . SER C 1 272 ? 14.069 26.378 46.291 1.00 37.57 272 SER C CA 1
ATOM 7063 C C . SER C 1 272 ? 13.713 24.886 46.347 1.00 38.77 272 SER C C 1
ATOM 7064 O O . SER C 1 272 ? 14.606 24.055 46.174 1.00 39.68 272 SER C O 1
ATOM 7067 N N . VAL C 1 273 ? 12.476 24.571 46.703 1.00 37.77 273 VAL C N 1
ATOM 7068 C CA . VAL C 1 273 ? 11.984 23.164 46.733 1.00 39.10 273 VAL C CA 1
ATOM 7069 C C . VAL C 1 273 ? 11.352 22.871 45.379 1.00 32.18 273 VAL C C 1
ATOM 7070 O O . VAL C 1 273 ? 10.486 23.600 44.914 1.00 29.50 273 VAL C O 1
ATOM 7074 N N . PRO C 1 274 ? 11.756 21.805 44.657 1.00 28.12 274 PRO C N 1
ATOM 7075 C CA . PRO C 1 274 ? 11.103 21.527 43.390 1.00 28.78 274 PRO C CA 1
ATOM 7076 C C . PRO C 1 274 ? 9.612 21.260 43.650 1.00 25.05 274 PRO C C 1
ATOM 7077 O O . PRO C 1 274 ? 9.255 20.734 44.714 1.00 24.69 274 PRO C O 1
ATOM 7081 N N . GLY C 1 275 ? 8.788 21.563 42.658 1.00 22.99 275 GLY C N 1
ATOM 7082 C CA . GLY C 1 275 ? 7.360 21.210 42.698 1.00 24.16 275 GLY C CA 1
ATOM 7083 C C . GLY C 1 275 ? 6.503 22.359 43.165 1.00 23.23 275 GLY C C 1
ATOM 7084 O O . GLY C 1 275 ? 5.311 22.178 43.224 1.00 22.65 275 GLY C O 1
ATOM 7085 N N . GLU C 1 276 ? 7.082 23.523 43.460 1.00 26.68 276 GLU C N 1
ATOM 7086 C CA . GLU C 1 276 ? 6.310 24.692 43.970 1.00 28.29 276 GLU C CA 1
ATOM 7087 C C . GLU C 1 276 ? 6.169 25.740 42.888 1.00 28.06 276 GLU C C 1
ATOM 7088 O O . GLU C 1 276 ? 7.172 26.152 42.287 1.00 33.38 276 GLU C O 1
ATOM 7094 N N . PRO C 1 277 ? 4.952 26.283 42.676 1.00 26.34 277 PRO C N 1
ATOM 7095 C CA . PRO C 1 277 ? 4.736 27.369 41.729 1.00 26.07 277 PRO C CA 1
ATOM 7096 C C . PRO C 1 277 ? 5.265 28.682 42.330 1.00 26.38 277 PRO C C 1
ATOM 7097 O O . PRO C 1 277 ? 5.397 28.763 43.543 1.00 25.15 277 PRO C O 1
ATOM 7101 N N . LYS C 1 278 ? 5.626 29.619 41.466 1.00 25.42 278 LYS C N 1
ATOM 7102 C CA . LYS C 1 278 ? 6.134 30.954 41.877 1.00 31.33 278 LYS C CA 1
ATOM 7103 C C . LYS C 1 278 ? 4.974 31.787 42.452 1.00 29.23 278 LYS C C 1
ATOM 7104 O O . LYS C 1 278 ? 5.217 32.679 43.309 1.00 29.24 278 LYS C O 1
ATOM 7110 N N . GLN C 1 279 ? 3.783 31.579 41.921 1.00 27.06 279 GLN C N 1
ATOM 7111 C CA . GLN C 1 279 ? 2.579 32.391 42.214 1.00 27.65 279 GLN C CA 1
ATOM 7112 C C . GLN C 1 279 ? 1.376 31.461 42.258 1.00 25.57 279 GLN C C 1
ATOM 7113 O O . GLN C 1 279 ? 1.304 30.557 41.403 1.00 28.87 279 GLN C O 1
ATOM 7119 N N . THR C 1 280 ? 0.445 31.671 43.197 1.00 24.42 280 THR C N 1
ATOM 7120 C CA . THR C 1 280 ? -0.923 31.105 43.117 1.00 23.66 280 THR C CA 1
ATOM 7121 C C . THR C 1 280 ? -1.905 32.252 43.263 1.00 21.92 280 THR C C 1
ATOM 7122 O O . THR C 1 280 ? -1.633 33.199 44.029 1.00 25.96 280 THR C O 1
ATOM 7126 N N . TRP C 1 281 ? -2.965 32.187 42.479 1.00 23.50 281 TRP C N 1
ATOM 7127 C CA . TRP C 1 281 ? -4.020 33.217 42.437 1.00 23.42 281 TRP C CA 1
ATOM 7128 C C . TRP C 1 281 ? -5.306 32.590 41.919 1.00 23.26 281 TRP C C 1
ATOM 7129 O O . TRP C 1 281 ? -5.360 32.196 40.743 1.00 20.82 281 TRP C O 1
ATOM 7140 N N . ALA C 1 282 ? -6.285 32.406 42.800 1.00 19.58 282 ALA C N 1
ATOM 7141 C CA . ALA C 1 282 ? -7.586 31.806 42.441 1.00 19.74 282 ALA C CA 1
ATOM 7142 C C . ALA C 1 282 ? -8.463 32.856 41.757 1.00 21.90 282 ALA C C 1
ATOM 7143 O O . ALA C 1 282 ? -8.662 33.944 42.303 1.00 23.00 282 ALA C O 1
ATOM 7145 N N . ASP C 1 283 ? -9.120 32.460 40.683 1.00 20.73 283 ASP C N 1
ATOM 7146 C CA . ASP C 1 283 ? -10.305 33.164 40.153 1.00 22.24 283 ASP C CA 1
ATOM 7147 C C . ASP C 1 283 ? -11.471 32.599 40.945 1.00 20.55 283 ASP C C 1
ATOM 7148 O O . ASP C 1 283 ? -11.761 31.370 40.807 1.00 20.00 283 ASP C O 1
ATOM 7153 N N . ILE C 1 284 ? -12.105 33.411 41.774 1.00 21.83 284 ILE C N 1
ATOM 7154 C CA . ILE C 1 284 ? -13.195 32.897 42.636 1.00 20.56 284 ILE C CA 1
ATOM 7155 C C . ILE C 1 284 ? -14.546 33.338 42.071 1.00 21.31 284 ILE C C 1
ATOM 7156 O O . ILE C 1 284 ? -15.505 33.285 42.835 1.00 19.25 284 ILE C O 1
ATOM 7161 N N . SER C 1 285 ? -14.638 33.615 40.759 1.00 21.44 285 SER C N 1
ATOM 7162 C CA . SER C 1 285 ? -15.907 33.987 40.094 1.00 21.15 285 SER C CA 1
ATOM 7163 C C . SER C 1 285 ? -16.949 32.909 40.369 1.00 21.40 285 SER C C 1
ATOM 7164 O O . SER C 1 285 ? -18.088 33.227 40.721 1.00 21.11 285 SER C O 1
ATOM 7167 N N . LYS C 1 286 ? -16.592 31.638 40.194 1.00 20.39 286 LYS C N 1
ATOM 7168 C CA . LYS C 1 286 ? -17.546 30.543 40.353 1.00 20.22 286 LYS C CA 1
ATOM 7169 C C . LYS C 1 286 ? -18.023 30.434 41.817 1.00 18.45 286 LYS C C 1
ATOM 7170 O O . LYS C 1 286 ? -19.201 30.276 42.049 1.00 18.94 286 LYS C O 1
ATOM 7176 N N . ALA C 1 287 ? -17.107 30.520 42.784 1.00 17.38 287 ALA C N 1
ATOM 7177 C CA . ALA C 1 287 ? -17.470 30.476 44.223 1.00 16.29 287 ALA C CA 1
ATOM 7178 C C . ALA C 1 287 ? -18.377 31.679 44.549 1.00 16.49 287 ALA C C 1
ATOM 7179 O O . ALA C 1 287 ? -19.338 31.525 45.299 1.00 16.67 287 ALA C O 1
ATOM 7181 N N . SER C 1 288 ? -18.079 32.837 43.985 1.00 17.30 288 SER C N 1
ATOM 7182 C CA . SER C 1 288 ? -18.896 34.069 44.178 1.00 19.05 288 SER C CA 1
ATOM 7183 C C . SER C 1 288 ? -20.351 33.817 43.742 1.00 18.39 288 SER C C 1
ATOM 7184 O O . SER C 1 288 ? -21.284 34.164 44.499 1.00 19.94 288 SER C O 1
ATOM 7187 N N . THR C 1 289 ? -20.563 33.186 42.590 1.00 18.46 289 THR C N 1
ATOM 7188 C CA . THR C 1 289 ? -21.909 32.869 42.062 1.00 19.80 289 THR C CA 1
ATOM 7189 C C . THR C 1 289 ? -22.566 31.705 42.791 1.00 23.22 289 THR C C 1
ATOM 7190 O O . THR C 1 289 ? -23.726 31.823 43.149 1.00 23.03 289 THR C O 1
ATOM 7194 N N . LEU C 1 290 ? -21.859 30.591 42.990 1.00 19.88 290 LEU C N 1
ATOM 7195 C CA . LEU C 1 290 ? -22.520 29.354 43.460 1.00 20.91 290 LEU C CA 1
ATOM 7196 C C . LEU C 1 290 ? -22.592 29.316 44.984 1.00 21.85 290 LEU C C 1
ATOM 7197 O O . LEU C 1 290 ? -23.577 28.736 45.502 1.00 24.34 290 LEU C O 1
ATOM 7202 N N . LEU C 1 291 ? -21.626 29.919 45.678 1.00 20.33 291 LEU C N 1
ATOM 7203 C CA . LEU C 1 291 ? -21.558 29.798 47.146 1.00 20.93 291 LEU C CA 1
ATOM 7204 C C . LEU C 1 291 ? -21.761 31.157 47.800 1.00 22.24 291 LEU C C 1
ATOM 7205 O O . LEU C 1 291 ? -21.638 31.198 49.001 1.00 23.90 291 LEU C O 1
ATOM 7210 N N . GLN C 1 292 ? -21.988 32.218 47.031 1.00 20.91 292 GLN C N 1
ATOM 7211 C CA . GLN C 1 292 ? -22.023 33.608 47.579 1.00 23.51 292 GLN C CA 1
ATOM 7212 C C . GLN C 1 292 ? -20.724 33.876 48.357 1.00 21.95 292 GLN C C 1
ATOM 7213 O O . GLN C 1 292 ? -20.722 34.616 49.390 1.00 19.92 292 GLN C O 1
ATOM 7219 N N . TYR C 1 293 ? -19.610 33.305 47.895 1.00 19.62 293 TYR C N 1
ATOM 7220 C CA . TYR C 1 293 ? -18.337 33.345 48.632 1.00 20.03 293 TYR C CA 1
ATOM 7221 C C . TYR C 1 293 ? -17.656 34.686 48.416 1.00 20.65 293 TYR C C 1
ATOM 7222 O O . TYR C 1 293 ? -17.365 35.068 47.280 1.00 22.77 293 TYR C O 1
ATOM 7231 N N . SER C 1 294 ? -17.280 35.305 49.523 1.00 21.16 294 SER C N 1
ATOM 7232 C CA . SER C 1 294 ? -16.476 36.532 49.526 1.00 23.87 294 SER C CA 1
ATOM 7233 C C . SER C 1 294 ? -15.575 36.455 50.749 1.00 25.74 294 SER C C 1
ATOM 7234 O O . SER C 1 294 ? -16.081 36.477 51.871 1.00 24.92 294 SER C O 1
ATOM 7237 N N . PRO C 1 295 ? -14.235 36.327 50.579 1.00 22.28 295 PRO C N 1
ATOM 7238 C CA . PRO C 1 295 ? -13.333 36.328 51.735 1.00 21.96 295 PRO C CA 1
ATOM 7239 C C . PRO C 1 295 ? -13.321 37.705 52.419 1.00 23.95 295 PRO C C 1
ATOM 7240 O O . PRO C 1 295 ? -13.405 38.713 51.725 1.00 24.01 295 PRO C O 1
ATOM 7244 N N . THR C 1 296 ? -13.352 37.712 53.745 1.00 21.73 296 THR C N 1
ATOM 7245 C CA . THR C 1 296 ? -13.463 38.998 54.500 1.00 24.71 296 THR C CA 1
ATOM 7246 C C . THR C 1 296 ? -12.296 39.215 55.455 1.00 24.73 296 THR C C 1
ATOM 7247 O O . THR C 1 296 ? -12.198 40.313 56.009 1.00 23.40 296 THR C O 1
ATOM 7251 N N . VAL C 1 297 ? -11.473 38.225 55.752 1.00 20.72 297 VAL C N 1
ATOM 7252 C CA . VAL C 1 297 ? -10.453 38.410 56.806 1.00 22.85 297 VAL C CA 1
ATOM 7253 C C . VAL C 1 297 ? -9.188 38.945 56.177 1.00 22.70 297 VAL C C 1
ATOM 7254 O O . VAL C 1 297 ? -8.572 38.278 55.352 1.00 21.88 297 VAL C O 1
ATOM 7258 N N . SER C 1 298 ? -8.770 40.131 56.606 1.00 22.50 298 SER C N 1
ATOM 7259 C CA . SER C 1 298 ? -7.491 40.720 56.144 1.00 21.79 298 SER C CA 1
ATOM 7260 C C . SER C 1 298 ? -6.308 39.819 56.543 1.00 18.35 298 SER C C 1
ATOM 7261 O O . SER C 1 298 ? -6.316 39.137 57.585 1.00 19.97 298 SER C O 1
ATOM 7264 N N . LEU C 1 299 ? -5.258 39.854 55.741 1.00 20.75 299 LEU C N 1
ATOM 7265 C CA . LEU C 1 299 ? -4.008 39.130 56.049 1.00 21.31 299 LEU C CA 1
ATOM 7266 C C . LEU C 1 299 ? -3.439 39.620 57.380 1.00 22.40 299 LEU C C 1
ATOM 7267 O O . LEU C 1 299 ? -3.035 38.814 58.227 1.00 21.43 299 LEU C O 1
ATOM 7272 N N . SER C 1 300 ? -3.501 40.917 57.656 1.00 24.23 300 SER C N 1
ATOM 7273 C CA . SER C 1 300 ? -2.975 41.444 58.930 1.00 25.36 300 SER C CA 1
ATOM 7274 C C . SER C 1 300 ? -3.683 40.762 60.110 1.00 23.45 300 SER C C 1
ATOM 7275 O O . SER C 1 300 ? -3.006 40.269 61.035 1.00 23.64 300 SER C O 1
ATOM 7278 N N . ASP C 1 301 ? -5.018 40.737 60.066 1.00 22.88 301 ASP C N 1
ATOM 7279 C CA . ASP C 1 301 ? -5.877 40.193 61.136 1.00 21.65 301 ASP C CA 1
ATOM 7280 C C . ASP C 1 301 ? -5.601 38.693 61.263 1.00 19.59 301 ASP C C 1
ATOM 7281 O O . ASP C 1 301 ? -5.523 38.146 62.376 1.00 19.12 301 ASP C O 1
ATOM 7286 N N . GLY C 1 302 ? -5.590 38.029 60.113 1.00 19.48 302 GLY C N 1
ATOM 7287 C CA . GLY C 1 302 ? -5.426 36.578 60.098 1.00 20.13 302 GLY C CA 1
ATOM 7288 C C . GLY C 1 302 ? -4.070 36.174 60.608 1.00 18.82 302 GLY C C 1
ATOM 7289 O O . GLY C 1 302 ? -3.984 35.234 61.373 1.00 18.76 302 GLY C O 1
ATOM 7290 N N . LEU C 1 303 ? -3.024 36.882 60.227 1.00 18.75 303 LEU C N 1
ATOM 7291 C CA . LEU C 1 303 ? -1.648 36.559 60.685 1.00 21.23 303 LEU C CA 1
ATOM 7292 C C . LEU C 1 303 ? -1.491 36.830 62.182 1.00 23.09 303 LEU C C 1
ATOM 7293 O O . LEU C 1 303 ? -0.908 36.005 62.893 1.00 23.47 303 LEU C O 1
ATOM 7298 N N . GLU C 1 304 ? -2.133 37.878 62.701 1.00 22.97 304 GLU C N 1
ATOM 7299 C CA . GLU C 1 304 ? -2.132 38.139 64.154 1.00 23.89 304 GLU C CA 1
ATOM 7300 C C . GLU C 1 304 ? -2.817 37.012 64.907 1.00 22.62 304 GLU C C 1
ATOM 7301 O O . GLU C 1 304 ? -2.304 36.622 65.981 1.00 25.54 304 GLU C O 1
ATOM 7307 N N . ALA C 1 305 ? -3.921 36.472 64.377 1.00 20.72 305 ALA C N 1
ATOM 7308 C CA . ALA C 1 305 ? -4.668 35.385 65.013 1.00 20.52 305 ALA C CA 1
ATOM 7309 C C . ALA C 1 305 ? -3.763 34.157 65.024 1.00 19.64 305 ALA C C 1
ATOM 7310 O O . ALA C 1 305 ? -3.710 33.488 66.058 1.00 20.72 305 ALA C O 1
ATOM 7312 N N . GLU C 1 306 ? -3.050 33.917 63.914 1.00 19.99 306 GLU C N 1
ATOM 7313 C CA . GLU C 1 306 ? -2.156 32.733 63.894 1.00 19.25 306 GLU C CA 1
ATOM 7314 C C . GLU C 1 306 ? -1.019 32.952 64.901 1.00 19.87 306 GLU C C 1
ATOM 7315 O O . GLU C 1 306 ? -0.636 32.019 65.605 1.00 21.80 306 GLU C O 1
ATOM 7321 N N . TYR C 1 307 ? -0.496 34.157 64.998 1.00 22.03 307 TYR C N 1
ATOM 7322 C CA . TYR C 1 307 ? 0.691 34.451 65.837 1.00 25.60 307 TYR C CA 1
ATOM 7323 C C . TYR C 1 307 ? 0.335 34.195 67.311 1.00 24.02 307 TYR C C 1
ATOM 7324 O O . TYR C 1 307 ? 1.061 33.513 68.044 1.00 25.76 307 TYR C O 1
ATOM 7333 N N . ASP C 1 308 ? -0.838 34.662 67.718 1.00 25.80 308 ASP C N 1
ATOM 7334 C CA . ASP C 1 308 ? -1.359 34.461 69.091 1.00 25.40 308 ASP C CA 1
ATOM 7335 C C . ASP C 1 308 ? -1.579 32.973 69.336 1.00 26.98 308 ASP C C 1
ATOM 7336 O O . ASP C 1 308 ? -1.246 32.471 70.435 1.00 28.50 308 ASP C O 1
ATOM 7341 N N . TYR C 1 309 ? -2.122 32.250 68.351 1.00 24.28 309 TYR C N 1
ATOM 7342 C CA . TYR C 1 309 ? -2.358 30.800 68.523 1.00 24.50 309 TYR C CA 1
ATOM 7343 C C . TYR C 1 309 ? -1.010 30.110 68.775 1.00 22.91 309 TYR C C 1
ATOM 7344 O O . TYR C 1 309 ? -0.905 29.266 69.668 1.00 26.10 309 TYR C O 1
ATOM 7353 N N . ILE C 1 310 ? -0.005 30.398 67.970 1.00 24.09 310 ILE C N 1
ATOM 7354 C CA . ILE C 1 310 ? 1.302 29.673 68.038 1.00 27.63 310 ILE C CA 1
ATOM 7355 C C . ILE C 1 310 ? 1.955 29.986 69.394 1.00 31.36 310 ILE C C 1
ATOM 7356 O O . ILE C 1 310 ? 2.443 29.051 70.092 1.00 28.76 310 ILE C O 1
ATOM 7361 N N . LYS C 1 311 ? 1.918 31.249 69.770 1.00 33.55 311 LYS C N 1
ATOM 7362 C CA . LYS C 1 311 ? 2.515 31.714 71.042 1.00 34.62 311 LYS C CA 1
ATOM 7363 C C . LYS C 1 311 ? 1.858 30.966 72.208 1.00 35.25 311 LYS C C 1
ATOM 7364 O O . LYS C 1 311 ? 2.616 30.459 73.064 1.00 36.31 311 LYS C O 1
ATOM 7370 N N . GLN C 1 312 ? 0.532 30.788 72.207 1.00 34.68 312 GLN C N 1
ATOM 7371 C CA . GLN C 1 312 ? -0.192 30.031 73.263 1.00 40.90 312 GLN C CA 1
ATOM 7372 C C . GLN C 1 312 ? 0.089 28.530 73.143 1.00 43.63 312 GLN C C 1
ATOM 7373 O O . GLN C 1 312 ? 0.173 27.863 74.188 1.00 45.90 312 GLN C O 1
ATOM 7379 N N . LEU C 1 313 ? 0.174 28.001 71.918 1.00 44.16 313 LEU C N 1
ATOM 7380 C CA . LEU C 1 313 ? 0.355 26.547 71.667 1.00 38.97 313 LEU C CA 1
ATOM 7381 C C . LEU C 1 313 ? 1.646 26.083 72.346 1.00 39.88 313 LEU C C 1
ATOM 7382 O O . LEU C 1 313 ? 1.588 25.043 73.038 1.00 45.15 313 LEU C O 1
ATOM 7387 N N . TYR C 1 314 ? 2.740 26.846 72.180 1.00 41.64 314 TYR C N 1
ATOM 7388 C CA . TYR C 1 314 ? 4.116 26.489 72.627 1.00 49.22 314 TYR C CA 1
ATOM 7389 C C . TYR C 1 314 ? 4.448 27.192 73.966 1.00 53.78 314 TYR C C 1
ATOM 7390 O O . TYR C 1 314 ? 5.497 27.860 74.060 1.00 58.63 314 TYR C O 1
ATOM 7399 N N . LYS C 1 315 ? 3.589 27.037 74.979 1.00 52.03 315 LYS C N 1
ATOM 7400 N N . MET D 1 1 ? 46.515 -14.928 -28.088 1.00 38.12 1 MET D N 1
ATOM 7401 C CA . MET D 1 1 ? 45.113 -14.870 -27.596 1.00 34.37 1 MET D CA 1
ATOM 7402 C C . MET D 1 1 ? 44.299 -15.839 -28.468 1.00 33.71 1 MET D C 1
ATOM 7403 O O . MET D 1 1 ? 44.211 -15.648 -29.715 1.00 32.04 1 MET D O 1
ATOM 7408 N N . LYS D 1 2 ? 43.888 -16.947 -27.858 1.00 28.46 2 LYS D N 1
ATOM 7409 C CA . LYS D 1 2 ? 43.087 -17.997 -28.509 1.00 27.16 2 LYS D CA 1
ATOM 7410 C C . LYS D 1 2 ? 41.694 -17.985 -27.871 1.00 25.00 2 LYS D C 1
ATOM 7411 O O . LYS D 1 2 ? 41.576 -18.123 -26.628 1.00 25.34 2 LYS D O 1
ATOM 7417 N N . ILE D 1 3 ? 40.695 -17.720 -28.696 1.00 22.78 3 ILE D N 1
ATOM 7418 C CA . ILE D 1 3 ? 39.314 -17.444 -28.212 1.00 22.26 3 ILE D CA 1
ATOM 7419 C C . ILE D 1 3 ? 38.399 -18.536 -28.749 1.00 22.59 3 ILE D C 1
ATOM 7420 O O . ILE D 1 3 ? 38.394 -18.795 -29.960 1.00 22.73 3 ILE D O 1
ATOM 7425 N N . LEU D 1 4 ? 37.601 -19.125 -27.863 1.00 21.78 4 LEU D N 1
ATOM 7426 C CA . LEU D 1 4 ? 36.526 -20.080 -28.251 1.00 20.52 4 LEU D CA 1
ATOM 7427 C C . LEU D 1 4 ? 35.235 -19.269 -28.358 1.00 18.04 4 LEU D C 1
ATOM 7428 O O . LEU D 1 4 ? 34.893 -18.596 -27.339 1.00 20.36 4 LEU D O 1
ATOM 7433 N N . VAL D 1 5 ? 34.502 -19.380 -29.482 1.00 20.58 5 VAL D N 1
ATOM 7434 C CA . VAL D 1 5 ? 33.165 -18.768 -29.635 1.00 19.07 5 VAL D CA 1
ATOM 7435 C C . VAL D 1 5 ? 32.165 -19.909 -29.798 1.00 17.01 5 VAL D C 1
ATOM 7436 O O . VAL D 1 5 ? 32.278 -20.660 -30.753 1.00 19.17 5 VAL D O 1
ATOM 7440 N N . THR D 1 6 ? 31.337 -20.135 -28.776 1.00 17.32 6 THR D N 1
ATOM 7441 C CA . THR D 1 6 ? 30.260 -21.142 -28.935 1.00 16.48 6 THR D CA 1
ATOM 7442 C C . THR D 1 6 ? 29.113 -20.447 -29.679 1.00 17.48 6 THR D C 1
ATOM 7443 O O . THR D 1 6 ? 28.881 -19.263 -29.518 1.00 19.04 6 THR D O 1
ATOM 7447 N N . GLY D 1 7 ? 28.366 -21.199 -30.468 1.00 18.90 7 GLY D N 1
ATOM 7448 C CA . GLY D 1 7 ? 27.313 -20.614 -31.329 1.00 20.25 7 GLY D CA 1
ATOM 7449 C C . GLY D 1 7 ? 27.867 -19.768 -32.459 1.00 19.50 7 GLY D C 1
ATOM 7450 O O . GLY D 1 7 ? 27.149 -18.892 -32.941 1.00 19.01 7 GLY D O 1
ATOM 7451 N N . ALA D 1 8 ? 29.065 -20.091 -32.943 1.00 18.74 8 ALA D N 1
ATOM 7452 C CA . ALA D 1 8 ? 29.868 -19.286 -33.890 1.00 19.10 8 ALA D CA 1
ATOM 7453 C C . ALA D 1 8 ? 29.160 -19.142 -35.252 1.00 20.55 8 ALA D C 1
ATOM 7454 O O . ALA D 1 8 ? 29.490 -18.220 -35.998 1.00 22.68 8 ALA D O 1
ATOM 7456 N N . ALA D 1 9 ? 28.292 -20.071 -35.652 1.00 18.09 9 ALA D N 1
ATOM 7457 C CA . ALA D 1 9 ? 27.639 -19.978 -36.971 1.00 19.34 9 ALA D CA 1
ATOM 7458 C C . ALA D 1 9 ? 26.371 -19.113 -36.902 1.00 18.41 9 ALA D C 1
ATOM 7459 O O . ALA D 1 9 ? 25.777 -18.853 -37.934 1.00 21.11 9 ALA D O 1
ATOM 7461 N N . GLY D 1 10 ? 25.948 -18.703 -35.703 1.00 19.69 10 GLY D N 1
ATOM 7462 C CA . GLY D 1 10 ? 24.668 -18.014 -35.518 1.00 19.02 10 GLY D CA 1
ATOM 7463 C C . GLY D 1 10 ? 24.777 -16.564 -35.902 1.00 18.79 10 GLY D C 1
ATOM 7464 O O . GLY D 1 10 ? 25.810 -16.122 -36.416 1.00 18.92 10 GLY D O 1
ATOM 7465 N N . PHE D 1 11 ? 23.689 -15.844 -35.688 1.00 17.74 11 PHE D N 1
ATOM 7466 C CA . PHE D 1 11 ? 23.570 -14.418 -36.032 1.00 17.85 11 PHE D CA 1
ATOM 7467 C C . PHE D 1 11 ? 24.693 -13.652 -35.336 1.00 19.01 11 PHE D C 1
ATOM 7468 O O . PHE D 1 11 ? 25.510 -12.970 -35.995 1.00 19.24 11 PHE D O 1
ATOM 7476 N N . ILE D 1 12 ? 24.696 -13.659 -34.011 1.00 17.15 12 ILE D N 1
ATOM 7477 C CA . ILE D 1 12 ? 25.675 -12.797 -33.317 1.00 19.61 12 ILE D CA 1
ATOM 7478 C C . ILE D 1 12 ? 27.061 -13.476 -33.381 1.00 20.01 12 ILE D C 1
ATOM 7479 O O . ILE D 1 12 ? 28.030 -12.741 -33.664 1.00 20.12 12 ILE D O 1
ATOM 7484 N N . GLY D 1 13 ? 27.124 -14.804 -33.250 1.00 18.67 13 GLY D N 1
ATOM 7485 C CA . GLY D 1 13 ? 28.397 -15.541 -33.213 1.00 19.91 13 GLY D CA 1
ATOM 7486 C C . GLY D 1 13 ? 29.203 -15.316 -34.486 1.00 19.15 13 GLY D C 1
ATOM 7487 O O . GLY D 1 13 ? 30.450 -15.084 -34.417 1.00 21.22 13 GLY D O 1
ATOM 7488 N N . SER D 1 14 ? 28.533 -15.299 -35.638 1.00 20.54 14 SER D N 1
ATOM 7489 C CA . SER D 1 14 ? 29.252 -15.222 -36.938 1.00 20.56 14 SER D CA 1
ATOM 7490 C C . SER D 1 14 ? 29.868 -13.825 -37.081 1.00 19.89 14 SER D C 1
ATOM 7491 O O . SER D 1 14 ? 31.037 -13.747 -37.494 1.00 22.14 14 SER D O 1
ATOM 7494 N N . HIS D 1 15 ? 29.159 -12.788 -36.675 1.00 19.79 15 HIS D N 1
ATOM 7495 C CA . HIS D 1 15 ? 29.657 -11.390 -36.640 1.00 20.08 15 HIS D CA 1
ATOM 7496 C C . HIS D 1 15 ? 30.833 -11.304 -35.667 1.00 21.53 15 HIS D C 1
ATOM 7497 O O . HIS D 1 15 ? 31.807 -10.583 -35.951 1.00 20.41 15 HIS D O 1
ATOM 7504 N N . LEU D 1 16 ? 30.736 -11.965 -34.512 1.00 19.40 16 LEU D N 1
ATOM 7505 C CA . LEU D 1 16 ? 31.771 -11.820 -33.463 1.00 21.40 16 LEU D CA 1
ATOM 7506 C C . LEU D 1 16 ? 33.062 -12.464 -33.954 1.00 20.49 16 LEU D C 1
ATOM 7507 O O . LEU D 1 16 ? 34.140 -11.842 -33.769 1.00 22.23 16 LEU D O 1
ATOM 7512 N N . CYS D 1 17 ? 32.962 -13.624 -34.558 1.00 21.20 17 CYS D N 1
ATOM 7513 C CA . CYS D 1 17 ? 34.120 -14.333 -35.121 1.00 22.44 17 CYS D CA 1
ATOM 7514 C C . CYS D 1 17 ? 34.759 -13.448 -36.191 1.00 25.67 17 CYS D C 1
ATOM 7515 O O . CYS D 1 17 ? 35.981 -13.306 -36.170 1.00 24.52 17 CYS D O 1
ATOM 7518 N N . GLN D 1 18 ? 33.948 -12.868 -37.071 1.00 22.66 18 GLN D N 1
ATOM 7519 C CA . GLN D 1 18 ? 34.487 -11.995 -38.144 1.00 27.01 18 GLN D CA 1
ATOM 7520 C C . GLN D 1 18 ? 35.238 -10.813 -37.512 1.00 25.55 18 GLN D C 1
ATOM 7521 O O . GLN D 1 18 ? 36.353 -10.492 -37.998 1.00 25.79 18 GLN D O 1
ATOM 7527 N N . ALA D 1 19 ? 34.669 -10.155 -36.493 1.00 23.25 19 ALA D N 1
ATOM 7528 C CA . ALA D 1 19 ? 35.295 -8.996 -35.824 1.00 22.78 19 ALA D CA 1
ATOM 7529 C C . ALA D 1 19 ? 36.606 -9.454 -35.181 1.00 25.62 19 ALA D C 1
ATOM 7530 O O . ALA D 1 19 ? 37.608 -8.741 -35.323 1.00 25.43 19 ALA D O 1
ATOM 7532 N N . LEU D 1 20 ? 36.598 -10.558 -34.444 1.00 24.85 20 LEU D N 1
ATOM 7533 C CA . LEU D 1 20 ? 37.812 -10.985 -33.712 1.00 24.46 20 LEU D CA 1
ATOM 7534 C C . LEU D 1 20 ? 38.937 -11.253 -34.716 1.00 25.31 20 LEU D C 1
ATOM 7535 O O . LEU D 1 20 ? 40.088 -10.906 -34.422 1.00 25.65 20 LEU D O 1
ATOM 7540 N N . LEU D 1 21 ? 38.620 -11.857 -35.855 1.00 24.14 21 LEU D N 1
ATOM 7541 C CA . LEU D 1 21 ? 39.664 -12.300 -36.809 1.00 24.79 21 LEU D CA 1
ATOM 7542 C C . LEU D 1 21 ? 40.281 -11.080 -37.502 1.00 27.94 21 LEU D C 1
ATOM 7543 O O . LEU D 1 21 ? 41.361 -11.245 -38.081 1.00 30.94 21 LEU D O 1
ATOM 7548 N N . LYS D 1 22 ? 39.664 -9.908 -37.415 1.00 30.00 22 LYS D N 1
ATOM 7549 C CA . LYS D 1 22 ? 40.247 -8.672 -38.006 1.00 31.50 22 LYS D CA 1
ATOM 7550 C C . LYS D 1 22 ? 41.502 -8.295 -37.221 1.00 35.39 22 LYS D C 1
ATOM 7551 O O . LYS D 1 22 ? 42.345 -7.582 -37.778 1.00 30.91 22 LYS D O 1
ATOM 7557 N N . ASN D 1 23 ? 41.639 -8.789 -35.991 1.00 33.40 23 ASN D N 1
ATOM 7558 C CA . ASN D 1 23 ? 42.862 -8.611 -35.176 1.00 29.11 23 ASN D CA 1
ATOM 7559 C C . ASN D 1 23 ? 43.813 -9.738 -35.560 1.00 31.65 23 ASN D C 1
ATOM 7560 O O . ASN D 1 23 ? 43.504 -10.894 -35.294 1.00 29.63 23 ASN D O 1
ATOM 7565 N N . SER D 1 24 ? 44.938 -9.432 -36.204 1.00 31.24 24 SER D N 1
ATOM 7566 C CA . SER D 1 24 ? 45.809 -10.470 -36.798 1.00 30.68 24 SER D CA 1
ATOM 7567 C C . SER D 1 24 ? 46.475 -11.267 -35.674 1.00 28.07 24 SER D C 1
ATOM 7568 O O . SER D 1 24 ? 46.992 -12.342 -35.965 1.00 33.50 24 SER D O 1
ATOM 7571 N N . ALA D 1 25 ? 46.444 -10.768 -34.435 1.00 30.08 25 ALA D N 1
ATOM 7572 C CA . ALA D 1 25 ? 47.035 -11.411 -33.240 1.00 33.51 25 ALA D CA 1
ATOM 7573 C C . ALA D 1 25 ? 46.070 -12.437 -32.637 1.00 36.10 25 ALA D C 1
ATOM 7574 O O . ALA D 1 25 ? 46.540 -13.220 -31.802 1.00 39.60 25 ALA D O 1
ATOM 7576 N N . TYR D 1 26 ? 44.786 -12.475 -33.038 1.00 29.56 26 TYR D N 1
ATOM 7577 C CA . TYR D 1 26 ? 43.812 -13.407 -32.406 1.00 27.95 26 TYR D CA 1
ATOM 7578 C C . TYR D 1 26 ? 43.663 -14.664 -33.241 1.00 26.56 26 TYR D C 1
ATOM 7579 O O . TYR D 1 26 ? 43.662 -14.610 -34.471 1.00 29.76 26 TYR D O 1
ATOM 7588 N N . HIS D 1 27 ? 43.514 -15.794 -32.561 1.00 25.63 27 HIS D N 1
ATOM 7589 C CA . HIS D 1 27 ? 43.120 -17.085 -33.150 1.00 24.96 27 HIS D CA 1
ATOM 7590 C C . HIS D 1 27 ? 41.750 -17.460 -32.595 1.00 25.43 27 HIS D C 1
ATOM 7591 O O . HIS D 1 27 ? 41.555 -17.285 -31.400 1.00 28.09 27 HIS D O 1
ATOM 7598 N N . VAL D 1 28 ? 40.861 -17.962 -33.438 1.00 25.12 28 VAL D N 1
ATOM 7599 C CA . VAL D 1 28 ? 39.445 -18.155 -33.020 1.00 22.63 28 VAL D CA 1
ATOM 7600 C C . VAL D 1 28 ? 39.091 -19.582 -33.322 1.00 23.23 28 VAL D C 1
ATOM 7601 O O . VAL D 1 28 ? 39.446 -20.095 -34.398 1.00 25.35 28 VAL D O 1
ATOM 7605 N N . VAL D 1 29 ? 38.462 -20.221 -32.348 1.00 21.73 29 VAL D N 1
ATOM 7606 C CA . VAL D 1 29 ? 37.828 -21.532 -32.553 1.00 20.95 29 VAL D CA 1
ATOM 7607 C C . VAL D 1 29 ? 36.320 -21.343 -32.378 1.00 22.44 29 VAL D C 1
ATOM 7608 O O . VAL D 1 29 ? 35.930 -20.785 -31.326 1.00 22.56 29 VAL D O 1
ATOM 7612 N N . GLY D 1 30 ? 35.548 -21.719 -33.397 1.00 22.18 30 GLY D N 1
ATOM 7613 C CA . GLY D 1 30 ? 34.084 -21.655 -33.366 1.00 22.28 30 GLY D CA 1
ATOM 7614 C C . GLY D 1 30 ? 33.543 -23.053 -33.235 1.00 22.91 30 GLY D C 1
ATOM 7615 O O . GLY D 1 30 ? 34.093 -23.998 -33.873 1.00 23.80 30 GLY D O 1
ATOM 7616 N N . ILE D 1 31 ? 32.526 -23.228 -32.404 1.00 21.30 31 ILE D N 1
ATOM 7617 C CA . ILE D 1 31 ? 31.791 -24.516 -32.389 1.00 20.21 31 ILE D CA 1
ATOM 7618 C C . ILE D 1 31 ? 30.298 -24.212 -32.578 1.00 21.93 31 ILE D C 1
ATOM 7619 O O . ILE D 1 31 ? 29.756 -23.249 -31.980 1.00 20.54 31 ILE D O 1
ATOM 7624 N N . ASP D 1 32 ? 29.649 -25.012 -33.406 1.00 21.24 32 ASP D N 1
ATOM 7625 C CA . ASP D 1 32 ? 28.220 -24.816 -33.714 1.00 20.54 32 ASP D CA 1
ATOM 7626 C C . ASP D 1 32 ? 27.698 -26.128 -34.275 1.00 20.01 32 ASP D C 1
ATOM 7627 O O . ASP D 1 32 ? 28.392 -26.745 -35.128 1.00 24.05 32 ASP D O 1
ATOM 7632 N N . HIS D 1 33 ? 26.511 -26.517 -33.832 1.00 21.82 33 HIS D N 1
ATOM 7633 C CA . HIS D 1 33 ? 25.822 -27.763 -34.241 1.00 25.58 33 HIS D CA 1
ATOM 7634 C C . HIS D 1 33 ? 24.715 -27.497 -35.265 1.00 25.28 33 HIS D C 1
ATOM 7635 O O . HIS D 1 33 ? 23.986 -28.452 -35.625 1.00 22.37 33 HIS D O 1
ATOM 7642 N N . PHE D 1 34 ? 24.535 -26.256 -35.718 1.00 23.42 34 PHE D N 1
ATOM 7643 C CA . PHE D 1 34 ? 23.476 -25.875 -36.696 1.00 22.05 34 PHE D CA 1
ATOM 7644 C C . PHE D 1 34 ? 22.088 -26.311 -36.208 1.00 21.84 34 PHE D C 1
ATOM 7645 O O . PHE D 1 34 ? 21.371 -27.033 -36.955 1.00 23.13 34 PHE D O 1
ATOM 7653 N N . ILE D 1 35 ? 21.697 -25.898 -35.006 1.00 20.32 35 ILE D N 1
ATOM 7654 C CA . ILE D 1 35 ? 20.343 -26.138 -34.461 1.00 21.25 35 ILE D CA 1
ATOM 7655 C C . ILE D 1 35 ? 19.676 -24.805 -34.199 1.00 21.06 35 ILE D C 1
ATOM 7656 O O . ILE D 1 35 ? 20.239 -23.752 -34.551 1.00 20.15 35 ILE D O 1
ATOM 7661 N N . GLY D 1 36 ? 18.476 -24.893 -33.643 1.00 21.62 36 GLY D N 1
ATOM 7662 C CA . GLY D 1 36 ? 17.665 -23.736 -33.300 1.00 19.60 36 GLY D CA 1
ATOM 7663 C C . GLY D 1 36 ? 16.881 -23.234 -34.501 1.00 20.51 36 GLY D C 1
ATOM 7664 O O . GLY D 1 36 ? 16.658 -23.938 -35.501 1.00 22.06 36 GLY D O 1
ATOM 7665 N N . PRO D 1 37 ? 16.382 -21.992 -34.417 1.00 20.85 37 PRO D N 1
ATOM 7666 C CA . PRO D 1 37 ? 15.367 -21.547 -35.350 1.00 21.42 37 PRO D CA 1
ATOM 7667 C C . PRO D 1 37 ? 15.869 -21.185 -36.752 1.00 22.93 37 PRO D C 1
ATOM 7668 O O . PRO D 1 37 ? 15.051 -21.024 -37.582 1.00 26.51 37 PRO D O 1
ATOM 7672 N N . THR D 1 38 ? 17.172 -20.969 -36.950 1.00 19.87 38 THR D N 1
ATOM 7673 C CA . THR D 1 38 ? 17.698 -20.607 -38.277 1.00 20.16 38 THR D CA 1
ATOM 7674 C C . THR D 1 38 ? 18.114 -21.854 -39.045 1.00 19.57 38 THR D C 1
ATOM 7675 O O . THR D 1 38 ? 18.989 -22.598 -38.595 1.00 19.58 38 THR D O 1
ATOM 7679 N N . PRO D 1 39 ? 17.574 -22.090 -40.259 1.00 20.95 39 PRO D N 1
ATOM 7680 C CA . PRO D 1 39 ? 18.019 -23.192 -41.110 1.00 22.02 39 PRO D CA 1
ATOM 7681 C C . PRO D 1 39 ? 19.523 -23.111 -41.402 1.00 20.45 39 PRO D C 1
ATOM 7682 O O . PRO D 1 39 ? 20.089 -22.028 -41.645 1.00 20.55 39 PRO D O 1
ATOM 7686 N N . ALA D 1 40 ? 20.218 -24.232 -41.363 1.00 19.48 40 ALA D N 1
ATOM 7687 C CA . ALA D 1 40 ? 21.671 -24.321 -41.585 1.00 19.44 40 ALA D CA 1
ATOM 7688 C C . ALA D 1 40 ? 22.078 -23.672 -42.913 1.00 20.23 40 ALA D C 1
ATOM 7689 O O . ALA D 1 40 ? 23.158 -23.091 -42.982 1.00 23.36 40 ALA D O 1
ATOM 7691 N N . THR D 1 41 ? 21.253 -23.771 -43.941 1.00 21.42 41 THR D N 1
ATOM 7692 C CA . THR D 1 41 ? 21.602 -23.250 -45.292 1.00 21.50 41 THR D CA 1
ATOM 7693 C C . THR D 1 41 ? 21.766 -21.727 -45.228 1.00 24.45 41 THR D C 1
ATOM 7694 O O . THR D 1 41 ? 22.523 -21.214 -46.084 1.00 25.41 41 THR D O 1
ATOM 7698 N N . LEU D 1 42 ? 21.165 -21.038 -44.248 1.00 24.10 42 LEU D N 1
ATOM 7699 C CA . LEU D 1 42 ? 21.375 -19.571 -44.063 1.00 26.65 42 LEU D CA 1
ATOM 7700 C C . LEU D 1 42 ? 22.706 -19.290 -43.349 1.00 28.30 42 LEU D C 1
ATOM 7701 O O . LEU D 1 42 ? 23.151 -18.127 -43.408 1.00 32.63 42 LEU D O 1
ATOM 7706 N N . LYS D 1 43 ? 23.384 -20.294 -42.803 1.00 27.08 43 LYS D N 1
ATOM 7707 C CA . LYS D 1 43 ? 24.597 -20.106 -41.960 1.00 28.62 43 LYS D CA 1
ATOM 7708 C C . LYS D 1 43 ? 25.896 -20.592 -42.606 1.00 30.63 43 LYS D C 1
ATOM 7709 O O . LYS D 1 43 ? 26.963 -20.145 -42.170 1.00 30.55 43 LYS D O 1
ATOM 7715 N N . THR D 1 44 ? 25.859 -21.566 -43.520 1.00 27.45 44 THR D N 1
ATOM 7716 C CA . THR D 1 44 ? 27.083 -22.283 -43.970 1.00 32.15 44 THR D CA 1
ATOM 7717 C C . THR D 1 44 ? 28.028 -21.354 -44.743 1.00 32.32 44 THR D C 1
ATOM 7718 O O . THR D 1 44 ? 29.253 -21.649 -44.739 1.00 38.53 44 THR D O 1
ATOM 7722 N N . GLY D 1 45 ? 27.504 -20.309 -45.379 1.00 36.15 45 GLY D N 1
ATOM 7723 C CA . GLY D 1 45 ? 28.317 -19.394 -46.212 1.00 40.80 45 GLY D CA 1
ATOM 7724 C C . GLY D 1 45 ? 29.283 -18.584 -45.358 1.00 42.81 45 GLY D C 1
ATOM 7725 O O . GLY D 1 45 ? 30.503 -18.570 -45.691 1.00 42.88 45 GLY D O 1
ATOM 7726 N N . ASN D 1 46 ? 28.760 -17.943 -44.306 1.00 40.48 46 ASN D N 1
ATOM 7727 C CA . ASN D 1 46 ? 29.547 -17.228 -43.260 1.00 44.42 46 ASN D CA 1
ATOM 7728 C C . ASN D 1 46 ? 30.695 -18.146 -42.838 1.00 41.82 46 ASN D C 1
ATOM 7729 O O . ASN D 1 46 ? 31.871 -17.787 -43.002 1.00 43.10 46 ASN D O 1
ATOM 7734 N N . ILE D 1 47 ? 30.377 -19.342 -42.360 1.00 38.33 47 ILE D N 1
ATOM 7735 C CA . ILE D 1 47 ? 31.432 -20.236 -41.816 1.00 38.40 47 ILE D CA 1
ATOM 7736 C C . ILE D 1 47 ? 32.496 -20.551 -42.889 1.00 40.28 47 ILE D C 1
ATOM 7737 O O . ILE D 1 47 ? 33.695 -20.474 -42.567 1.00 38.14 47 ILE D O 1
ATOM 7742 N N . GLN D 1 48 ? 32.092 -20.974 -44.087 1.00 42.00 48 GLN D N 1
ATOM 7743 C CA . GLN D 1 48 ? 33.045 -21.553 -45.077 1.00 48.60 48 GLN D CA 1
ATOM 7744 C C . GLN D 1 48 ? 34.053 -20.461 -45.440 1.00 47.71 48 GLN D C 1
ATOM 7745 O O . GLN D 1 48 ? 35.271 -20.741 -45.463 1.00 55.56 48 GLN D O 1
ATOM 7751 N N . SER D 1 49 ? 33.543 -19.245 -45.592 1.00 41.24 49 SER D N 1
ATOM 7752 C CA . SER D 1 49 ? 34.302 -17.979 -45.656 1.00 46.76 49 SER D CA 1
ATOM 7753 C C . SER D 1 49 ? 35.409 -17.962 -44.587 1.00 49.52 49 SER D C 1
ATOM 7754 O O . SER D 1 49 ? 36.611 -17.983 -44.961 1.00 51.39 49 SER D O 1
ATOM 7757 N N . LEU D 1 50 ? 35.045 -17.994 -43.298 1.00 45.20 50 LEU D N 1
ATOM 7758 C CA . LEU D 1 50 ? 36.017 -17.803 -42.183 1.00 41.84 50 LEU D CA 1
ATOM 7759 C C . LEU D 1 50 ? 37.017 -18.950 -42.150 1.00 40.15 50 LEU D C 1
ATOM 7760 O O . LEU D 1 50 ? 38.134 -18.712 -41.700 1.00 39.35 50 LEU D O 1
ATOM 7765 N N . GLU D 1 51 ? 36.667 -20.121 -42.670 1.00 35.72 51 GLU D N 1
ATOM 7766 C CA . GLU D 1 51 ? 37.559 -21.304 -42.650 1.00 44.11 51 GLU D CA 1
ATOM 7767 C C . GLU D 1 51 ? 38.743 -21.123 -43.615 1.00 46.97 51 GLU D C 1
ATOM 7768 O O . GLU D 1 51 ? 39.709 -21.898 -43.500 1.00 52.20 51 GLU D O 1
ATOM 7774 N N . LEU D 1 52 ? 38.663 -20.158 -44.525 1.00 55.30 52 LEU D N 1
ATOM 7775 C CA . LEU D 1 52 ? 39.802 -19.750 -45.390 1.00 59.52 52 LEU D CA 1
ATOM 7776 C C . LEU D 1 52 ? 40.877 -19.092 -44.519 1.00 58.80 52 LEU D C 1
ATOM 7777 O O . LEU D 1 52 ? 42.071 -19.375 -44.781 1.00 60.14 52 LEU D O 1
ATOM 7782 N N . ASN D 1 53 ? 40.473 -18.247 -43.552 1.00 54.44 53 ASN D N 1
ATOM 7783 C CA . ASN D 1 53 ? 41.385 -17.599 -42.567 1.00 45.87 53 ASN D CA 1
ATOM 7784 C C . ASN D 1 53 ? 42.086 -18.713 -41.786 1.00 47.03 53 ASN D C 1
ATOM 7785 O O . ASN D 1 53 ? 41.400 -19.573 -41.188 1.00 47.62 53 ASN D O 1
ATOM 7790 N N . SER D 1 54 ? 43.422 -18.733 -41.845 1.00 42.88 54 SER D N 1
ATOM 7791 C CA . SER D 1 54 ? 44.287 -19.760 -41.215 1.00 42.68 54 SER D CA 1
ATOM 7792 C C . SER D 1 54 ? 44.154 -19.684 -39.689 1.00 34.54 54 SER D C 1
ATOM 7793 O O . SER D 1 54 ? 44.540 -20.650 -39.028 1.00 37.09 54 SER D O 1
ATOM 7796 N N . ARG D 1 55 ? 43.635 -18.569 -39.173 1.00 32.73 55 ARG D N 1
ATOM 7797 C CA . ARG D 1 55 ? 43.545 -18.299 -37.712 1.00 30.77 55 ARG D CA 1
ATOM 7798 C C . ARG D 1 55 ? 42.152 -18.678 -37.191 1.00 30.39 55 ARG D C 1
ATOM 7799 O O . ARG D 1 55 ? 41.910 -18.462 -36.002 1.00 27.73 55 ARG D O 1
ATOM 7807 N N . PHE D 1 56 ? 41.295 -19.209 -38.050 1.00 29.38 56 PHE D N 1
ATOM 7808 C CA . PHE D 1 56 ? 39.954 -19.711 -37.657 1.00 28.27 56 PHE D CA 1
ATOM 7809 C C . PHE D 1 56 ? 39.926 -21.217 -37.789 1.00 29.08 56 PHE D C 1
ATOM 7810 O O . PHE D 1 56 ? 40.282 -21.749 -38.844 1.00 32.32 56 PHE D O 1
ATOM 7818 N N . GLN D 1 57 ? 39.421 -21.883 -36.758 1.00 28.84 57 GLN D N 1
ATOM 7819 C CA . GLN D 1 57 ? 39.104 -23.320 -36.775 1.00 29.51 57 GLN D CA 1
ATOM 7820 C C . GLN D 1 57 ? 37.626 -23.467 -36.407 1.00 30.56 57 GLN D C 1
ATOM 7821 O O . GLN D 1 57 ? 37.185 -22.772 -35.494 1.00 28.15 57 GLN D O 1
ATOM 7827 N N . PHE D 1 58 ? 36.920 -24.333 -37.109 1.00 26.07 58 PHE D N 1
ATOM 7828 C CA . PHE D 1 58 ? 35.482 -24.569 -36.892 1.00 29.03 58 PHE D CA 1
ATOM 7829 C C . PHE D 1 58 ? 35.232 -26.029 -36.560 1.00 31.01 58 PHE D C 1
ATOM 7830 O O . PHE D 1 58 ? 35.736 -26.909 -37.243 1.00 30.01 58 PHE D O 1
ATOM 7838 N N . ILE D 1 59 ? 34.400 -26.254 -35.542 1.00 28.32 59 ILE D N 1
ATOM 7839 C CA . ILE D 1 59 ? 33.986 -27.589 -35.040 1.00 29.03 59 ILE D CA 1
ATOM 7840 C C . ILE D 1 59 ? 32.461 -27.646 -35.192 1.00 29.01 59 ILE D C 1
ATOM 7841 O O . ILE D 1 59 ? 31.772 -26.793 -34.625 1.00 23.96 59 ILE D O 1
ATOM 7846 N N . ARG D 1 60 ? 31.983 -28.542 -36.036 1.00 27.37 60 ARG D N 1
ATOM 7847 C CA . ARG D 1 60 ? 30.557 -28.821 -36.285 1.00 31.87 60 ARG D CA 1
ATOM 7848 C C . ARG D 1 60 ? 30.145 -29.933 -35.324 1.00 30.47 60 ARG D C 1
ATOM 7849 O O . ARG D 1 60 ? 30.005 -31.075 -35.747 1.00 29.24 60 ARG D O 1
ATOM 7857 N N . GLU D 1 61 ? 30.017 -29.626 -34.039 1.00 27.09 61 GLU D N 1
ATOM 7858 C CA . GLU D 1 61 ? 29.584 -30.655 -33.056 1.00 27.49 61 GLU D CA 1
ATOM 7859 C C . GLU D 1 61 ? 28.650 -29.998 -32.046 1.00 24.31 61 GLU D C 1
ATOM 7860 O O . GLU D 1 61 ? 28.680 -28.746 -31.911 1.00 24.53 61 GLU D O 1
ATOM 7866 N N . ASP D 1 62 ? 27.870 -30.832 -31.372 1.00 22.20 62 ASP D N 1
ATOM 7867 C CA . ASP D 1 62 ? 27.067 -30.449 -30.190 1.00 22.37 62 ASP D CA 1
ATOM 7868 C C . ASP D 1 62 ? 27.997 -30.305 -28.997 1.00 23.08 62 ASP D C 1
ATOM 7869 O O . ASP D 1 62 ? 28.794 -31.225 -28.753 1.00 23.32 62 ASP D O 1
ATOM 7874 N N . ILE D 1 63 ? 27.941 -29.177 -28.295 1.00 20.81 63 ILE D N 1
ATOM 7875 C CA . ILE D 1 63 ? 28.707 -28.942 -27.053 1.00 22.53 63 ILE D CA 1
ATOM 7876 C C . ILE D 1 63 ? 28.477 -30.121 -26.076 1.00 20.88 63 ILE D C 1
ATOM 7877 O O . ILE D 1 63 ? 29.449 -30.492 -25.438 1.00 25.51 63 ILE D O 1
ATOM 7882 N N . LEU D 1 64 ? 27.285 -30.719 -26.042 1.00 21.52 64 LEU D N 1
ATOM 7883 C CA . LEU D 1 64 ? 26.940 -31.836 -25.117 1.00 23.09 64 LEU D CA 1
ATOM 7884 C C . LEU D 1 64 ? 27.520 -33.162 -25.618 1.00 26.52 64 LEU D C 1
ATOM 7885 O O . LEU D 1 64 ? 27.410 -34.136 -24.864 1.00 28.49 64 LEU D O 1
ATOM 7890 N N . ASN D 1 65 ? 28.112 -33.231 -26.812 1.00 26.93 65 ASN D N 1
ATOM 7891 C CA . ASN D 1 65 ? 28.646 -34.521 -27.343 1.00 32.96 65 ASN D CA 1
ATOM 7892 C C . ASN D 1 65 ? 29.999 -34.292 -27.989 1.00 35.29 65 ASN D C 1
ATOM 7893 O O . ASN D 1 65 ? 30.165 -34.749 -29.108 1.00 46.27 65 ASN D O 1
ATOM 7898 N N . THR D 1 66 ? 30.831 -33.459 -27.386 1.00 31.69 66 THR D N 1
ATOM 7899 C CA . THR D 1 66 ? 32.182 -33.109 -27.880 1.00 32.06 66 THR D CA 1
ATOM 7900 C C . THR D 1 66 ? 33.150 -33.307 -26.713 1.00 30.53 66 THR D C 1
ATOM 7901 O O . THR D 1 66 ? 32.720 -33.206 -25.530 1.00 28.86 66 THR D O 1
ATOM 7905 N N . ASP D 1 67 ? 34.420 -33.565 -27.024 1.00 32.41 67 ASP D N 1
ATOM 7906 C CA . ASP D 1 67 ? 35.492 -33.654 -26.003 1.00 32.11 67 ASP D CA 1
ATOM 7907 C C . ASP D 1 67 ? 35.862 -32.226 -25.588 1.00 28.56 67 ASP D C 1
ATOM 7908 O O . ASP D 1 67 ? 36.644 -31.578 -26.306 1.00 27.61 67 ASP D O 1
ATOM 7913 N N . LEU D 1 68 ? 35.292 -31.745 -24.478 1.00 27.09 68 LEU D N 1
ATOM 7914 C CA . LEU D 1 68 ? 35.455 -30.344 -24.045 1.00 28.31 68 LEU D CA 1
ATOM 7915 C C . LEU D 1 68 ? 36.875 -30.110 -23.538 1.00 27.90 68 LEU D C 1
ATOM 7916 O O . LEU D 1 68 ? 37.385 -29.016 -23.775 1.00 28.32 68 LEU D O 1
ATOM 7921 N N . SER D 1 69 ? 37.550 -31.091 -22.930 1.00 30.44 69 SER D N 1
ATOM 7922 C CA . SER D 1 69 ? 38.960 -30.875 -22.501 1.00 32.39 69 SER D CA 1
ATOM 7923 C C . SER D 1 69 ? 39.827 -30.610 -23.743 1.00 32.75 69 SER D C 1
ATOM 7924 O O . SER D 1 69 ? 40.582 -29.638 -23.735 1.00 32.44 69 SER D O 1
ATOM 7927 N N . LYS D 1 70 ? 39.624 -31.332 -24.842 1.00 36.66 70 LYS D N 1
ATOM 7928 C CA . LYS D 1 70 ? 40.338 -31.055 -26.123 1.00 39.52 70 LYS D CA 1
ATOM 7929 C C . LYS D 1 70 ? 39.931 -29.684 -26.704 1.00 38.89 70 LYS D C 1
ATOM 7930 O O . LYS D 1 70 ? 40.819 -28.930 -27.149 1.00 40.39 70 LYS D O 1
ATOM 7936 N N . LEU D 1 71 ? 38.646 -29.343 -26.697 1.00 36.07 71 LEU D N 1
ATOM 7937 C CA . LEU D 1 71 ? 38.151 -28.048 -27.216 1.00 32.73 71 LEU D CA 1
ATOM 7938 C C . LEU D 1 71 ? 38.816 -26.922 -26.430 1.00 33.19 71 LEU D C 1
ATOM 7939 O O . LEU D 1 71 ? 39.171 -25.910 -27.046 1.00 33.74 71 LEU D O 1
ATOM 7944 N N . LEU D 1 72 ? 38.970 -27.074 -25.113 1.00 27.62 72 LEU D N 1
ATOM 7945 C CA . LEU D 1 72 ? 39.419 -25.951 -24.268 1.00 27.48 72 LEU D CA 1
ATOM 7946 C C . LEU D 1 72 ? 40.939 -25.932 -24.047 1.00 30.86 72 LEU D C 1
ATOM 7947 O O . LEU D 1 72 ? 41.413 -24.998 -23.384 1.00 32.51 72 LEU D O 1
ATOM 7952 N N . GLN D 1 73 ? 41.689 -26.901 -24.568 1.00 38.28 73 GLN D N 1
ATOM 7953 C CA . GLN D 1 73 ? 43.055 -27.193 -24.044 1.00 47.58 73 GLN D CA 1
ATOM 7954 C C . GLN D 1 73 ? 43.942 -25.936 -24.074 1.00 42.94 73 GLN D C 1
ATOM 7955 O O . GLN D 1 73 ? 44.689 -25.757 -23.088 1.00 54.60 73 GLN D O 1
ATOM 7961 N N . ASP D 1 74 ? 43.874 -25.086 -25.101 1.00 38.41 74 ASP D N 1
ATOM 7962 C CA . ASP D 1 74 ? 44.771 -23.899 -25.198 1.00 38.94 74 ASP D CA 1
ATOM 7963 C C . ASP D 1 74 ? 43.951 -22.606 -25.279 1.00 35.02 74 ASP D C 1
ATOM 7964 O O . ASP D 1 74 ? 44.481 -21.612 -25.800 1.00 30.51 74 ASP D O 1
ATOM 7969 N N . ILE D 1 75 ? 42.742 -22.582 -24.705 1.00 29.60 75 ILE D N 1
ATOM 7970 C CA . ILE D 1 75 ? 41.822 -21.401 -24.805 1.00 23.91 75 ILE D CA 1
ATOM 7971 C C . ILE D 1 75 ? 42.123 -20.400 -23.693 1.00 23.11 75 ILE D C 1
ATOM 7972 O O . ILE D 1 75 ? 42.212 -20.804 -22.516 1.00 26.53 75 ILE D O 1
ATOM 7977 N N . ASP D 1 76 ? 42.195 -19.109 -24.017 1.00 22.69 76 ASP D N 1
ATOM 7978 C CA . ASP D 1 76 ? 42.390 -18.017 -23.040 1.00 24.75 76 ASP D CA 1
ATOM 7979 C C . ASP D 1 76 ? 41.030 -17.393 -22.721 1.00 21.90 76 ASP D C 1
ATOM 7980 O O . ASP D 1 76 ? 40.827 -16.953 -21.607 1.00 23.94 76 ASP D O 1
ATOM 7985 N N . VAL D 1 77 ? 40.139 -17.303 -23.710 1.00 22.75 77 VAL D N 1
ATOM 7986 C CA . VAL D 1 77 ? 38.847 -16.569 -23.522 1.00 21.79 77 VAL D CA 1
ATOM 7987 C C . VAL D 1 77 ? 37.751 -17.406 -24.166 1.00 20.16 77 VAL D C 1
ATOM 7988 O O . VAL D 1 77 ? 37.965 -17.953 -25.254 1.00 20.16 77 VAL D O 1
ATOM 7992 N N . VAL D 1 78 ? 36.633 -17.531 -23.448 1.00 19.42 78 VAL D N 1
ATOM 7993 C CA . VAL D 1 78 ? 35.413 -18.186 -23.977 1.00 19.62 78 VAL D CA 1
ATOM 7994 C C . VAL D 1 78 ? 34.372 -17.092 -24.157 1.00 20.52 78 VAL D C 1
ATOM 7995 O O . VAL D 1 78 ? 34.160 -16.324 -23.215 1.00 21.38 78 VAL D O 1
ATOM 7999 N N . TYR D 1 79 ? 33.744 -17.051 -25.331 1.00 19.24 79 TYR D N 1
ATOM 8000 C CA . TYR D 1 79 ? 32.513 -16.293 -25.577 1.00 19.91 79 TYR D CA 1
ATOM 8001 C C . TYR D 1 79 ? 31.441 -17.345 -25.750 1.00 18.31 79 TYR D C 1
ATOM 8002 O O . TYR D 1 79 ? 31.487 -18.133 -26.686 1.00 21.20 79 TYR D O 1
ATOM 8011 N N . HIS D 1 80 ? 30.544 -17.428 -24.769 1.00 18.77 80 HIS D N 1
ATOM 8012 C CA . HIS D 1 80 ? 29.465 -18.441 -24.787 1.00 16.54 80 HIS D CA 1
ATOM 8013 C C . HIS D 1 80 ? 28.196 -17.785 -25.325 1.00 16.66 80 HIS D C 1
ATOM 8014 O O . HIS D 1 80 ? 27.488 -17.101 -24.521 1.00 18.38 80 HIS D O 1
ATOM 8021 N N . LEU D 1 81 ? 27.925 -18.022 -26.602 1.00 17.62 81 LEU D N 1
ATOM 8022 C CA . LEU D 1 81 ? 26.720 -17.511 -27.286 1.00 19.37 81 LEU D CA 1
ATOM 8023 C C . LEU D 1 81 ? 25.756 -18.665 -27.588 1.00 20.33 81 LEU D C 1
ATOM 8024 O O . LEU D 1 81 ? 24.590 -18.341 -27.787 1.00 21.17 81 LEU D O 1
ATOM 8029 N N . ALA D 1 82 ? 26.177 -19.928 -27.560 1.00 19.18 82 ALA D N 1
ATOM 8030 C CA . ALA D 1 82 ? 25.321 -21.025 -28.022 1.00 19.21 82 ALA D CA 1
ATOM 8031 C C . ALA D 1 82 ? 24.099 -21.055 -27.097 1.00 20.98 82 ALA D C 1
ATOM 8032 O O . ALA D 1 82 ? 24.246 -20.992 -25.858 1.00 20.49 82 ALA D O 1
ATOM 8034 N N . ALA D 1 83 ? 22.935 -21.123 -27.692 1.00 18.67 83 ALA D N 1
ATOM 8035 C CA . ALA D 1 83 ? 21.657 -21.159 -26.944 1.00 19.08 83 ALA D CA 1
ATOM 8036 C C . ALA D 1 83 ? 20.561 -21.471 -27.953 1.00 18.81 83 ALA D C 1
ATOM 8037 O O . ALA D 1 83 ? 20.826 -21.424 -29.184 1.00 17.41 83 ALA D O 1
ATOM 8039 N N . ILE D 1 84 ? 19.383 -21.824 -27.457 1.00 18.12 84 ILE D N 1
ATOM 8040 C CA . ILE D 1 84 ? 18.118 -21.748 -28.229 1.00 19.61 84 ILE D CA 1
ATOM 8041 C C . ILE D 1 84 ? 17.436 -20.458 -27.825 1.00 19.01 84 ILE D C 1
ATOM 8042 O O . ILE D 1 84 ? 17.054 -20.296 -26.675 1.00 18.90 84 ILE D O 1
ATOM 8047 N N . PRO D 1 85 ? 17.291 -19.481 -28.750 1.00 17.61 85 PRO D N 1
ATOM 8048 C CA . PRO D 1 85 ? 16.732 -18.169 -28.429 1.00 20.47 85 PRO D CA 1
ATOM 8049 C C . PRO D 1 85 ? 15.240 -18.111 -28.805 1.00 21.29 85 PRO D C 1
ATOM 8050 O O . PRO D 1 85 ? 14.773 -18.998 -29.416 1.00 25.09 85 PRO D O 1
ATOM 8054 N N . GLY D 1 86 ? 14.534 -17.079 -28.436 1.00 27.38 86 GLY D N 1
ATOM 8055 C CA . GLY D 1 86 ? 13.152 -16.976 -28.943 1.00 26.82 86 GLY D CA 1
ATOM 8056 C C . GLY D 1 86 ? 12.140 -17.077 -27.834 1.00 26.48 86 GLY D C 1
ATOM 8057 O O . GLY D 1 86 ? 11.917 -18.167 -27.317 1.00 23.03 86 GLY D O 1
ATOM 8058 N N . VAL D 1 87 ? 11.523 -15.968 -27.501 1.00 23.42 87 VAL D N 1
ATOM 8059 C CA . VAL D 1 87 ? 10.529 -15.905 -26.404 1.00 24.12 87 VAL D CA 1
ATOM 8060 C C . VAL D 1 87 ? 9.307 -16.689 -26.854 1.00 24.93 87 VAL D C 1
ATOM 8061 O O . VAL D 1 87 ? 8.771 -17.528 -26.098 1.00 24.16 87 VAL D O 1
ATOM 8065 N N . ARG D 1 88 ? 8.866 -16.438 -28.105 1.00 21.93 88 ARG D N 1
ATOM 8066 C CA . ARG D 1 88 ? 7.503 -16.805 -28.543 1.00 25.14 88 ARG D CA 1
ATOM 8067 C C . ARG D 1 88 ? 7.387 -18.299 -28.664 1.00 22.68 88 ARG D C 1
ATOM 8068 O O . ARG D 1 88 ? 6.296 -18.776 -28.490 1.00 26.08 88 ARG D O 1
ATOM 8076 N N . THR D 1 89 ? 8.488 -19.010 -28.907 1.00 21.86 89 THR D N 1
ATOM 8077 C CA . THR D 1 89 ? 8.451 -20.463 -29.171 1.00 22.80 89 THR D CA 1
ATOM 8078 C C . THR D 1 89 ? 9.024 -21.235 -27.969 1.00 21.32 89 THR D C 1
ATOM 8079 O O . THR D 1 89 ? 9.489 -22.340 -28.185 1.00 25.37 89 THR D O 1
ATOM 8083 N N . SER D 1 90 ? 8.975 -20.692 -26.757 1.00 18.00 90 SER D N 1
ATOM 8084 C CA . SER D 1 90 ? 9.572 -21.342 -25.551 1.00 19.25 90 SER D CA 1
ATOM 8085 C C . SER D 1 90 ? 8.484 -21.985 -24.678 1.00 23.84 90 SER D C 1
ATOM 8086 O O . SER D 1 90 ? 8.806 -22.437 -23.557 1.00 21.52 90 SER D O 1
ATOM 8089 N N . TRP D 1 91 ? 7.249 -22.114 -25.190 1.00 21.35 91 TRP D N 1
ATOM 8090 C CA . TRP D 1 91 ? 6.101 -22.658 -24.407 1.00 23.00 91 TRP D CA 1
ATOM 8091 C C . TRP D 1 91 ? 5.857 -24.137 -24.668 1.00 22.97 91 TRP D C 1
ATOM 8092 O O . TRP D 1 91 ? 6.224 -24.687 -25.725 1.00 23.94 91 TRP D O 1
ATOM 8103 N N . GLY D 1 92 ? 5.204 -24.794 -23.718 1.00 23.13 92 GLY D N 1
ATOM 8104 C CA . GLY D 1 92 ? 4.638 -26.118 -23.971 1.00 24.21 92 GLY D CA 1
ATOM 8105 C C . GLY D 1 92 ? 5.716 -27.118 -24.349 1.00 24.84 92 GLY D C 1
ATOM 8106 O O . GLY D 1 92 ? 6.745 -27.195 -23.675 1.00 23.81 92 GLY D O 1
ATOM 8107 N N . LYS D 1 93 ? 5.468 -27.894 -25.401 1.00 25.78 93 LYS D N 1
ATOM 8108 C CA . LYS D 1 93 ? 6.368 -28.991 -25.812 1.00 27.27 93 LYS D CA 1
ATOM 8109 C C . LYS D 1 93 ? 7.643 -28.423 -26.464 1.00 22.99 93 LYS D C 1
ATOM 8110 O O . LYS D 1 93 ? 8.525 -29.177 -26.751 1.00 28.45 93 LYS D O 1
ATOM 8116 N N . ASP D 1 94 ? 7.752 -27.124 -26.682 1.00 22.51 94 ASP D N 1
ATOM 8117 C CA . ASP D 1 94 ? 8.941 -26.519 -27.318 1.00 20.87 94 ASP D CA 1
ATOM 8118 C C . ASP D 1 94 ? 9.953 -26.091 -26.249 1.00 20.71 94 ASP D C 1
ATOM 8119 O O . ASP D 1 94 ? 11.041 -25.637 -26.611 1.00 20.09 94 ASP D O 1
ATOM 8124 N N . PHE D 1 95 ? 9.636 -26.261 -24.961 1.00 20.70 95 PHE D N 1
ATOM 8125 C CA . PHE D 1 95 ? 10.509 -25.804 -23.856 1.00 18.19 95 PHE D CA 1
ATOM 8126 C C . PHE D 1 95 ? 11.775 -26.686 -23.736 1.00 17.99 95 PHE D C 1
ATOM 8127 O O . PHE D 1 95 ? 12.841 -26.165 -23.420 1.00 17.97 95 PHE D O 1
ATOM 8135 N N . GLN D 1 96 ? 11.681 -28.010 -23.901 1.00 17.33 96 GLN D N 1
ATOM 8136 C CA . GLN D 1 96 ? 12.782 -28.942 -23.546 1.00 20.11 96 GLN D CA 1
ATOM 8137 C C . GLN D 1 96 ? 14.096 -28.531 -24.211 1.00 18.64 96 GLN D C 1
ATOM 8138 O O . GLN D 1 96 ? 15.127 -28.464 -23.557 1.00 19.82 96 GLN D O 1
ATOM 8144 N N . PRO D 1 97 ? 14.131 -28.162 -25.517 1.00 19.39 97 PRO D N 1
ATOM 8145 C CA . PRO D 1 97 ? 15.387 -27.724 -26.154 1.00 19.25 97 PRO D CA 1
ATOM 8146 C C . PRO D 1 97 ? 16.033 -26.493 -25.523 1.00 18.67 97 PRO D C 1
ATOM 8147 O O . PRO D 1 97 ? 17.247 -26.343 -25.525 1.00 18.27 97 PRO D O 1
ATOM 8151 N N . TYR D 1 98 ? 15.224 -25.620 -24.928 1.00 17.66 98 TYR D N 1
ATOM 8152 C CA . TYR D 1 98 ? 15.712 -24.431 -24.203 1.00 18.12 98 TYR D CA 1
ATOM 8153 C C . TYR D 1 98 ? 16.433 -24.914 -22.953 1.00 18.28 98 TYR D C 1
ATOM 8154 O O . TYR D 1 98 ? 17.547 -24.432 -22.655 1.00 19.11 98 TYR D O 1
ATOM 8163 N N . VAL D 1 99 ? 15.867 -25.902 -22.266 1.00 18.86 99 VAL D N 1
ATOM 8164 C CA . VAL D 1 99 ? 16.487 -26.400 -21.017 1.00 18.22 99 VAL D CA 1
ATOM 8165 C C . VAL D 1 99 ? 17.774 -27.140 -21.388 1.00 17.91 99 VAL D C 1
ATOM 8166 O O . VAL D 1 99 ? 18.809 -26.847 -20.793 1.00 19.24 99 VAL D O 1
ATOM 8170 N N . THR D 1 100 ? 17.760 -27.966 -22.403 1.00 19.44 100 THR D N 1
ATOM 8171 C CA . THR D 1 100 ? 18.965 -28.727 -22.800 1.00 20.11 100 THR D CA 1
ATOM 8172 C C . THR D 1 100 ? 20.085 -27.749 -23.221 1.00 19.51 100 THR D C 1
ATOM 8173 O O . THR D 1 100 ? 21.205 -27.850 -22.763 1.00 19.67 100 THR D O 1
ATOM 8177 N N . ASN D 1 101 ? 19.784 -26.789 -24.080 1.00 20.01 101 ASN D N 1
ATOM 8178 C CA . ASN D 1 101 ? 20.850 -26.030 -24.757 1.00 19.42 101 ASN D CA 1
ATOM 8179 C C . ASN D 1 101 ? 21.164 -24.761 -23.985 1.00 18.68 101 ASN D C 1
ATOM 8180 O O . ASN D 1 101 ? 22.248 -24.163 -24.278 1.00 21.15 101 ASN D O 1
ATOM 8185 N N . ASN D 1 102 ? 20.280 -24.285 -23.104 1.00 16.57 102 ASN D N 1
ATOM 8186 C CA . ASN D 1 102 ? 20.559 -23.019 -22.388 1.00 17.95 102 ASN D CA 1
ATOM 8187 C C . ASN D 1 102 ? 21.052 -23.342 -20.961 1.00 20.76 102 ASN D C 1
ATOM 8188 O O . ASN D 1 102 ? 21.736 -22.505 -20.354 1.00 20.33 102 ASN D O 1
ATOM 8193 N N . ILE D 1 103 ? 20.631 -24.452 -20.396 1.00 18.30 103 ILE D N 1
ATOM 8194 C CA . ILE D 1 103 ? 20.997 -24.811 -18.993 1.00 18.19 103 ILE D CA 1
ATOM 8195 C C . ILE D 1 103 ? 22.029 -25.936 -18.978 1.00 17.27 103 ILE D C 1
ATOM 8196 O O . ILE D 1 103 ? 23.121 -25.690 -18.477 1.00 17.92 103 ILE D O 1
ATOM 8201 N N . MET D 1 104 ? 21.751 -27.075 -19.619 1.00 18.08 104 MET D N 1
ATOM 8202 C CA . MET D 1 104 ? 22.700 -28.211 -19.585 1.00 19.17 104 MET D CA 1
ATOM 8203 C C . MET D 1 104 ? 24.009 -27.851 -20.313 1.00 19.72 104 MET D C 1
ATOM 8204 O O . MET D 1 104 ? 25.097 -28.163 -19.775 1.00 18.49 104 MET D O 1
ATOM 8209 N N . VAL D 1 105 ? 23.963 -27.202 -21.470 1.00 19.96 105 VAL D N 1
ATOM 8210 C CA . VAL D 1 105 ? 25.200 -26.788 -22.194 1.00 18.53 105 VAL D CA 1
ATOM 8211 C C . VAL D 1 105 ? 26.043 -25.890 -21.296 1.00 18.67 105 VAL D C 1
ATOM 8212 O O . VAL D 1 105 ? 27.263 -26.023 -21.258 1.00 19.09 105 VAL D O 1
ATOM 8216 N N . THR D 1 106 ? 25.402 -24.905 -20.683 1.00 17.23 106 THR D N 1
ATOM 8217 C CA . THR D 1 106 ? 26.116 -23.920 -19.868 1.00 17.25 106 THR D CA 1
ATOM 8218 C C . THR D 1 106 ? 26.802 -24.684 -18.725 1.00 18.94 106 THR D C 1
ATOM 8219 O O . THR D 1 106 ? 28.002 -24.450 -18.450 1.00 16.57 106 THR D O 1
ATOM 8223 N N . GLN D 1 107 ? 26.061 -25.544 -18.040 1.00 18.47 107 GLN D N 1
ATOM 8224 C CA . GLN D 1 107 ? 26.643 -26.299 -16.906 1.00 17.68 107 GLN D CA 1
ATOM 8225 C C . GLN D 1 107 ? 27.816 -27.149 -17.385 1.00 19.45 107 GLN D C 1
ATOM 8226 O O . GLN D 1 107 ? 28.842 -27.184 -16.690 1.00 19.09 107 GLN D O 1
ATOM 8232 N N . GLN D 1 108 ? 27.705 -27.785 -18.557 1.00 18.65 108 GLN D N 1
ATOM 8233 C CA . GLN D 1 108 ? 28.754 -28.720 -19.012 1.00 22.33 108 GLN D CA 1
ATOM 8234 C C . GLN D 1 108 ? 29.991 -27.930 -19.419 1.00 19.32 108 GLN D C 1
ATOM 8235 O O . GLN D 1 108 ? 31.085 -28.386 -19.118 1.00 21.26 108 GLN D O 1
ATOM 8241 N N . LEU D 1 109 ? 29.818 -26.769 -20.031 1.00 19.87 109 LEU D N 1
ATOM 8242 C CA . LEU D 1 109 ? 30.957 -25.884 -20.371 1.00 19.58 109 LEU D CA 1
ATOM 8243 C C . LEU D 1 109 ? 31.663 -25.431 -19.105 1.00 21.52 109 LEU D C 1
ATOM 8244 O O . LEU D 1 109 ? 32.909 -25.402 -19.061 1.00 21.14 109 LEU D O 1
ATOM 8249 N N . LEU D 1 110 ? 30.910 -25.015 -18.082 1.00 17.62 110 LEU D N 1
ATOM 8250 C CA . LEU D 1 110 ? 31.520 -24.448 -16.874 1.00 18.47 110 LEU D CA 1
ATOM 8251 C C . LEU D 1 110 ? 32.253 -25.576 -16.163 1.00 18.30 110 LEU D C 1
ATOM 8252 O O . LEU D 1 110 ? 33.386 -25.341 -15.767 1.00 20.17 110 LEU D O 1
ATOM 8257 N N . GLU D 1 111 ? 31.675 -26.772 -16.143 1.00 20.19 111 GLU D N 1
ATOM 8258 C CA . GLU D 1 111 ? 32.339 -27.947 -15.532 1.00 20.40 111 GLU D CA 1
ATOM 8259 C C . GLU D 1 111 ? 33.698 -28.141 -16.224 1.00 21.90 111 GLU D C 1
ATOM 8260 O O . GLU D 1 111 ? 34.695 -28.390 -15.488 1.00 22.22 111 GLU D O 1
ATOM 8266 N N . ALA D 1 112 ? 33.728 -28.079 -17.548 1.00 20.78 112 ALA D N 1
ATOM 8267 C CA . ALA D 1 112 ? 34.959 -28.277 -18.345 1.00 22.38 112 ALA D CA 1
ATOM 8268 C C . ALA D 1 112 ? 35.979 -27.160 -18.105 1.00 23.94 112 ALA D C 1
ATOM 8269 O O . ALA D 1 112 ? 37.197 -27.419 -18.321 1.00 26.32 112 ALA D O 1
ATOM 8271 N N . CYS D 1 113 ? 35.561 -25.947 -17.740 1.00 22.90 113 CYS D N 1
ATOM 8272 C CA . CYS D 1 113 ? 36.452 -24.776 -17.506 1.00 22.98 113 CYS D CA 1
ATOM 8273 C C . CYS D 1 113 ? 36.914 -24.702 -16.035 1.00 24.27 113 CYS D C 1
ATOM 8274 O O . CYS D 1 113 ? 37.741 -23.819 -15.721 1.00 27.17 113 CYS D O 1
ATOM 8277 N N . LYS D 1 114 ? 36.434 -25.571 -15.139 1.00 22.98 114 LYS D N 1
ATOM 8278 C CA . LYS D 1 114 ? 36.689 -25.430 -13.667 1.00 26.52 114 LYS D CA 1
ATOM 8279 C C . LYS D 1 114 ? 38.202 -25.324 -13.370 1.00 23.99 114 LYS D C 1
ATOM 8280 O O . LYS D 1 114 ? 38.606 -24.539 -12.489 1.00 24.80 114 LYS D O 1
ATOM 8286 N N . HIS D 1 115 ? 38.992 -26.139 -14.038 1.00 25.11 115 HIS D N 1
ATOM 8287 C CA . HIS D 1 115 ? 40.428 -26.298 -13.741 1.00 28.93 115 HIS D CA 1
ATOM 8288 C C . HIS D 1 115 ? 41.298 -25.663 -14.835 1.00 28.23 115 HIS D C 1
ATOM 8289 O O . HIS D 1 115 ? 42.498 -25.880 -14.803 1.00 27.94 115 HIS D O 1
ATOM 8296 N N . ILE D 1 116 ? 40.737 -24.892 -15.767 1.00 25.74 116 ILE D N 1
ATOM 8297 C CA . ILE D 1 116 ? 41.523 -24.288 -16.884 1.00 28.09 116 ILE D CA 1
ATOM 8298 C C . ILE D 1 116 ? 41.755 -22.815 -16.568 1.00 27.44 116 ILE D C 1
ATOM 8299 O O . ILE D 1 116 ? 40.842 -22.120 -16.087 1.00 29.01 116 ILE D O 1
ATOM 8304 N N . LYS D 1 117 ? 42.956 -22.323 -16.829 1.00 24.49 117 LYS D N 1
ATOM 8305 C CA . LYS D 1 117 ? 43.287 -20.929 -16.541 1.00 26.37 117 LYS D CA 1
ATOM 8306 C C . LYS D 1 117 ? 42.781 -20.109 -17.735 1.00 30.31 117 LYS D C 1
ATOM 8307 O O . LYS D 1 117 ? 43.447 -20.061 -18.749 1.00 35.72 117 LYS D O 1
ATOM 8313 N N . LEU D 1 118 ? 41.581 -19.578 -17.631 1.00 27.62 118 LEU D N 1
ATOM 8314 C CA . LEU D 1 118 ? 41.013 -18.621 -18.596 1.00 24.73 118 LEU D CA 1
ATOM 8315 C C . LEU D 1 118 ? 41.344 -17.247 -18.093 1.00 25.86 118 LEU D C 1
ATOM 8316 O O . LEU D 1 118 ? 41.334 -17.049 -16.867 1.00 28.23 118 LEU D O 1
ATOM 8321 N N . ASP D 1 119 ? 41.448 -16.309 -19.021 1.00 23.98 119 ASP D N 1
ATOM 8322 C CA . ASP D 1 119 ? 41.391 -14.877 -18.709 1.00 24.62 119 ASP D CA 1
ATOM 8323 C C . ASP D 1 119 ? 39.947 -14.488 -18.389 1.00 24.89 119 ASP D C 1
ATOM 8324 O O . ASP D 1 119 ? 39.740 -13.723 -17.450 1.00 24.95 119 ASP D O 1
ATOM 8329 N N . LYS D 1 120 ? 39.001 -14.906 -19.240 1.00 24.18 120 LYS D N 1
ATOM 8330 C CA . LYS D 1 120 ? 37.582 -14.507 -19.128 1.00 23.35 120 LYS D CA 1
ATOM 8331 C C . LYS D 1 120 ? 36.701 -15.599 -19.703 1.00 20.38 120 LYS D C 1
ATOM 8332 O O . LYS D 1 120 ? 37.077 -16.222 -20.709 1.00 20.85 120 LYS D O 1
ATOM 8338 N N . PHE D 1 121 ? 35.539 -15.748 -19.076 1.00 20.95 121 PHE D N 1
ATOM 8339 C CA . PHE D 1 121 ? 34.426 -16.562 -19.590 1.00 19.20 121 PHE D CA 1
ATOM 8340 C C . PHE D 1 121 ? 33.273 -15.579 -19.767 1.00 20.06 121 PHE D C 1
ATOM 8341 O O . PHE D 1 121 ? 32.679 -15.115 -18.791 1.00 20.29 121 PHE D O 1
ATOM 8349 N N . ILE D 1 122 ? 33.090 -15.149 -20.999 1.00 18.83 122 ILE D N 1
ATOM 8350 C CA . ILE D 1 122 ? 32.112 -14.070 -21.337 1.00 20.28 122 ILE D CA 1
ATOM 8351 C C . ILE D 1 122 ? 30.827 -14.765 -21.784 1.00 19.89 122 ILE D C 1
ATOM 8352 O O . ILE D 1 122 ? 30.769 -15.353 -22.873 1.00 19.89 122 ILE D O 1
ATOM 8357 N N . HIS D 1 123 ? 29.840 -14.740 -20.906 1.00 19.61 123 HIS D N 1
ATOM 8358 C CA . HIS D 1 123 ? 28.542 -15.425 -21.082 1.00 18.91 123 HIS D CA 1
ATOM 8359 C C . HIS D 1 123 ? 27.541 -14.432 -21.646 1.00 18.85 123 HIS D C 1
ATOM 8360 O O . HIS D 1 123 ? 27.313 -13.371 -21.030 1.00 19.03 123 HIS D O 1
ATOM 8367 N N . ILE D 1 124 ? 26.934 -14.751 -22.775 1.00 17.35 124 ILE D N 1
ATOM 8368 C CA . ILE D 1 124 ? 25.945 -13.827 -23.386 1.00 18.38 124 ILE D CA 1
ATOM 8369 C C . ILE D 1 124 ? 24.540 -14.206 -22.870 1.00 19.47 124 ILE D C 1
ATOM 8370 O O . ILE D 1 124 ? 24.085 -15.372 -23.008 1.00 19.08 124 ILE D O 1
ATOM 8375 N N . SER D 1 125 ? 23.844 -13.236 -22.308 1.00 20.41 125 SER D N 1
ATOM 8376 C CA . SER D 1 125 ? 22.478 -13.400 -21.798 1.00 19.82 125 SER D CA 1
ATOM 8377 C C . SER D 1 125 ? 21.627 -12.317 -22.475 1.00 18.71 125 SER D C 1
ATOM 8378 O O . SER D 1 125 ? 22.030 -11.772 -23.556 1.00 20.16 125 SER D O 1
ATOM 8381 N N . THR D 1 126 ? 20.500 -11.998 -21.873 1.00 19.86 126 THR D N 1
ATOM 8382 C CA . THR D 1 126 ? 19.392 -11.348 -22.598 1.00 18.56 126 THR D CA 1
ATOM 8383 C C . THR D 1 126 ? 18.603 -10.433 -21.679 1.00 18.73 126 THR D C 1
ATOM 8384 O O . THR D 1 126 ? 18.392 -10.776 -20.520 1.00 21.63 126 THR D O 1
ATOM 8388 N N . SER D 1 127 ? 18.051 -9.380 -22.266 1.00 18.76 127 SER D N 1
ATOM 8389 C CA . SER D 1 127 ? 17.095 -8.484 -21.589 1.00 20.89 127 SER D CA 1
ATOM 8390 C C . SER D 1 127 ? 15.867 -9.286 -21.146 1.00 20.34 127 SER D C 1
ATOM 8391 O O . SER D 1 127 ? 15.118 -8.794 -20.276 1.00 22.63 127 SER D O 1
ATOM 8394 N N . SER D 1 128 ? 15.641 -10.470 -21.723 1.00 19.30 128 SER D N 1
ATOM 8395 C CA . SER D 1 128 ? 14.450 -11.283 -21.391 1.00 20.15 128 SER D CA 1
ATOM 8396 C C . SER D 1 128 ? 14.535 -11.771 -19.945 1.00 21.43 128 SER D C 1
ATOM 8397 O O . SER D 1 128 ? 13.539 -12.362 -19.477 1.00 24.34 128 SER D O 1
ATOM 8400 N N . VAL D 1 129 ? 15.661 -11.595 -19.247 1.00 20.65 129 VAL D N 1
ATOM 8401 C CA . VAL D 1 129 ? 15.713 -12.045 -17.817 1.00 20.56 129 VAL D CA 1
ATOM 8402 C C . VAL D 1 129 ? 14.937 -11.053 -16.947 1.00 20.97 129 VAL D C 1
ATOM 8403 O O . VAL D 1 129 ? 14.545 -11.432 -15.836 1.00 23.74 129 VAL D O 1
ATOM 8407 N N . TYR D 1 130 ? 14.739 -9.824 -17.413 1.00 22.07 130 TYR D N 1
ATOM 8408 C CA . TYR D 1 130 ? 14.184 -8.741 -16.582 1.00 26.05 130 TYR D CA 1
ATOM 8409 C C . TYR D 1 130 ? 12.673 -8.890 -16.426 1.00 28.46 130 TYR D C 1
ATOM 8410 O O . TYR D 1 130 ? 12.205 -8.658 -15.296 1.00 31.68 130 TYR D O 1
ATOM 8419 N N . GLY D 1 131 ? 11.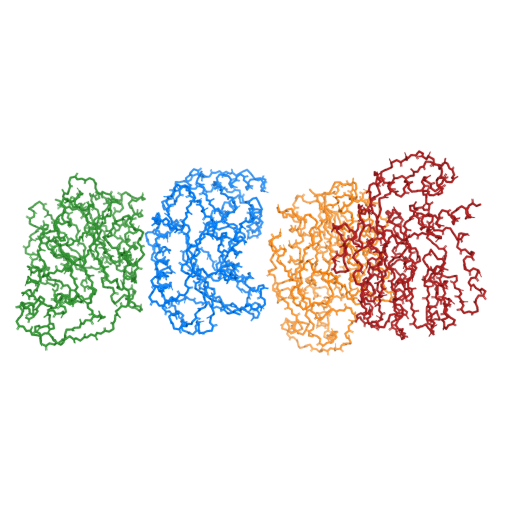924 -9.147 -17.501 1.00 29.90 131 GLY D N 1
ATOM 8420 C CA . GLY D 1 131 ? 10.463 -8.871 -17.479 1.00 42.76 131 GLY D CA 1
ATOM 8421 C C . GLY D 1 131 ? 10.120 -7.394 -17.192 1.00 48.96 131 GLY D C 1
ATOM 8422 O O . GLY D 1 131 ? 11.045 -6.535 -17.146 1.00 52.54 131 GLY D O 1
ATOM 8423 N N . GLU D 1 132 ? 8.840 -7.075 -16.982 1.00 45.32 132 GLU D N 1
ATOM 8424 C CA . GLU D 1 132 ? 8.308 -5.687 -17.133 1.00 47.25 132 GLU D CA 1
ATOM 8425 C C . GLU D 1 132 ? 8.872 -4.786 -16.045 1.00 47.15 132 GLU D C 1
ATOM 8426 O O . GLU D 1 132 ? 8.744 -5.144 -14.861 1.00 47.54 132 GLU D O 1
ATOM 8432 N N . LYS D 1 133 ? 9.444 -3.657 -16.452 1.00 47.13 133 LYS D N 1
ATOM 8433 C CA . LYS D 1 133 ? 9.900 -2.567 -15.558 1.00 55.75 133 LYS D CA 1
ATOM 8434 C C . LYS D 1 133 ? 9.570 -1.250 -16.259 1.00 49.16 133 LYS D C 1
ATOM 8435 O O . LYS D 1 133 ? 9.728 -1.192 -17.470 1.00 49.78 133 LYS D O 1
ATOM 8441 N N . SER D 1 134 ? 9.099 -0.242 -15.535 1.00 54.83 134 SER D N 1
ATOM 8442 C CA . SER D 1 134 ? 8.963 1.130 -16.079 1.00 57.44 134 SER D CA 1
ATOM 8443 C C . SER D 1 134 ? 10.352 1.782 -16.040 1.00 52.72 134 SER D C 1
ATOM 8444 O O . SER D 1 134 ? 11.041 1.657 -15.009 1.00 58.97 134 SER D O 1
ATOM 8447 N N . GLY D 1 135 ? 10.776 2.402 -17.141 1.00 47.88 135 GLY D N 1
ATOM 8448 C CA . GLY D 1 135 ? 12.045 3.151 -17.200 1.00 44.19 135 GLY D CA 1
ATOM 8449 C C . GLY D 1 135 ? 13.203 2.253 -17.600 1.00 42.25 135 GLY D C 1
ATOM 8450 O O . GLY D 1 135 ? 12.970 1.066 -17.855 1.00 39.75 135 GLY D O 1
ATOM 8451 N N . ALA D 1 136 ? 14.403 2.830 -17.672 1.00 38.49 136 ALA D N 1
ATOM 8452 C CA . ALA D 1 136 ? 15.668 2.156 -18.036 1.00 41.24 136 ALA D CA 1
ATOM 8453 C C . ALA D 1 136 ? 16.019 1.135 -16.951 1.00 36.66 136 ALA D C 1
ATOM 8454 O O . ALA D 1 136 ? 16.068 1.504 -15.771 1.00 36.53 136 ALA D O 1
ATOM 8456 N N . VAL D 1 137 ? 16.238 -0.115 -17.336 1.00 30.16 137 VAL D N 1
ATOM 8457 C CA . VAL D 1 137 ? 16.568 -1.200 -16.369 1.00 30.59 137 VAL D CA 1
ATOM 8458 C C . VAL D 1 137 ? 18.081 -1.249 -16.148 1.00 30.80 137 VAL D C 1
ATOM 8459 O O . VAL D 1 137 ? 18.856 -1.229 -17.129 1.00 27.93 137 VAL D O 1
ATOM 8463 N N . SER D 1 138 ? 18.495 -1.281 -14.881 1.00 30.73 138 SER D N 1
ATOM 8464 C CA . SER D 1 138 ? 19.923 -1.385 -14.507 1.00 30.81 138 SER D CA 1
ATOM 8465 C C . SER D 1 138 ? 20.177 -2.819 -14.071 1.00 26.14 138 SER D C 1
ATOM 8466 O O . SER D 1 138 ? 19.216 -3.558 -13.773 1.00 28.42 138 SER D O 1
ATOM 8469 N N . GLU D 1 139 ? 21.442 -3.195 -14.037 1.00 28.79 139 GLU D N 1
ATOM 8470 C CA . GLU D 1 139 ? 21.855 -4.587 -13.804 1.00 27.96 139 GLU D CA 1
ATOM 8471 C C . GLU D 1 139 ? 21.598 -5.010 -12.348 1.00 30.80 139 GLU D C 1
ATOM 8472 O O . GLU D 1 139 ? 21.704 -6.196 -12.086 1.00 29.33 139 GLU D O 1
ATOM 8478 N N . ASP D 1 140 ? 21.268 -4.103 -11.430 1.00 32.65 140 ASP D N 1
ATOM 8479 C CA . ASP D 1 140 ? 21.097 -4.488 -9.998 1.00 36.30 140 ASP D CA 1
ATOM 8480 C C . ASP D 1 140 ? 19.637 -4.851 -9.689 1.00 35.69 140 ASP D C 1
ATOM 8481 O O . ASP D 1 140 ? 19.384 -5.328 -8.573 1.00 33.12 140 ASP D O 1
ATOM 8486 N N . LEU D 1 141 ? 18.701 -4.653 -10.624 1.00 33.33 141 LEU D N 1
ATOM 8487 C CA . LEU D 1 141 ? 17.273 -5.004 -10.418 1.00 32.23 141 LEU D CA 1
ATOM 8488 C C . LEU D 1 141 ? 17.125 -6.518 -10.297 1.00 32.46 141 LEU D C 1
ATOM 8489 O O . LEU D 1 141 ? 17.768 -7.274 -11.072 1.00 31.01 141 LEU D O 1
ATOM 8494 N N . LEU D 1 142 ? 16.277 -6.936 -9.371 1.00 28.19 142 LEU D N 1
ATOM 8495 C CA . LEU D 1 142 ? 15.910 -8.358 -9.206 1.00 31.70 142 LEU D CA 1
ATOM 8496 C C . LEU D 1 142 ? 15.196 -8.819 -10.479 1.00 28.15 142 LEU D C 1
ATOM 8497 O O . LEU D 1 142 ? 14.163 -8.277 -10.899 1.00 27.70 142 LEU D O 1
ATOM 8502 N N . PRO D 1 143 ? 15.770 -9.801 -11.197 1.00 24.52 143 PRO D N 1
ATOM 8503 C CA . PRO D 1 143 ? 15.196 -10.222 -12.468 1.00 25.36 143 PRO D CA 1
ATOM 8504 C C . PRO D 1 143 ? 14.062 -11.217 -12.243 1.00 26.99 143 PRO D C 1
ATOM 8505 O O . PRO D 1 143 ? 14.269 -12.169 -11.517 1.00 27.07 143 PRO D O 1
ATOM 8509 N N . ILE D 1 144 ? 12.918 -10.979 -12.873 1.00 24.76 144 ILE D N 1
ATOM 8510 C CA . ILE D 1 144 ? 11.784 -11.948 -12.826 1.00 26.69 144 ILE D CA 1
ATOM 8511 C C . ILE D 1 144 ? 11.330 -12.120 -14.262 1.00 23.71 144 ILE D C 1
ATOM 8512 O O . ILE D 1 144 ? 10.511 -11.356 -14.787 1.00 24.18 144 ILE D O 1
ATOM 8516 N N . PRO D 1 145 ? 11.908 -13.107 -14.980 1.00 22.45 145 PRO D N 1
ATOM 8517 C CA . PRO D 1 145 ? 11.527 -13.309 -16.364 1.00 22.34 145 PRO D CA 1
ATOM 8518 C C . PRO D 1 145 ? 10.012 -13.454 -16.563 1.00 23.12 145 PRO D C 1
ATOM 8519 O O . PRO D 1 145 ? 9.330 -13.985 -15.707 1.00 21.45 145 PRO D O 1
ATOM 8523 N N . LEU D 1 146 ? 9.533 -12.977 -17.726 1.00 23.23 146 LEU D N 1
ATOM 8524 C CA . LEU D 1 146 ? 8.144 -13.150 -18.177 1.00 22.22 146 LEU D CA 1
ATOM 8525 C C . LEU D 1 146 ? 7.976 -14.370 -19.057 1.00 20.79 146 LEU D C 1
ATOM 8526 O O . LEU D 1 146 ? 6.821 -14.722 -19.299 1.00 20.43 146 LEU D O 1
ATOM 8531 N N . SER D 1 147 ? 9.063 -14.966 -19.577 1.00 19.80 147 SER D N 1
ATOM 8532 C CA . SER D 1 147 ? 8.948 -16.073 -20.550 1.00 19.68 147 SER D CA 1
ATOM 8533 C C . SER D 1 147 ? 9.760 -17.256 -20.060 1.00 17.85 147 SER D C 1
ATOM 8534 O O . SER D 1 147 ? 10.750 -17.054 -19.392 1.00 18.33 147 SER D O 1
ATOM 8537 N N . PRO D 1 148 ? 9.433 -18.471 -20.501 1.00 18.07 148 PRO D N 1
ATOM 8538 C CA . PRO D 1 148 ? 10.247 -19.639 -20.174 1.00 20.14 148 PRO D CA 1
ATOM 8539 C C . PRO D 1 148 ? 11.680 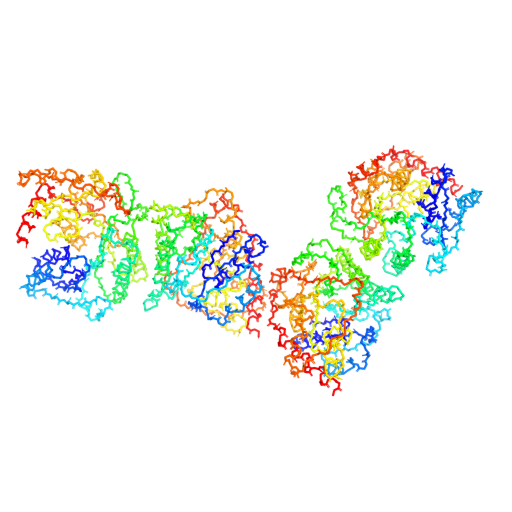-19.505 -20.736 1.00 20.38 148 PRO D C 1
ATOM 8540 O O . PRO D 1 148 ? 12.641 -19.905 -20.104 1.00 17.21 148 PRO D O 1
ATOM 8544 N N . TYR D 1 149 ? 11.812 -18.932 -21.937 1.00 19.43 149 TYR D N 1
ATOM 8545 C CA . TYR D 1 149 ? 13.127 -18.633 -22.542 1.00 19.33 149 TYR D CA 1
ATOM 8546 C C . TYR D 1 149 ? 13.941 -17.828 -21.525 1.00 16.21 149 TYR D C 1
ATOM 8547 O O . TYR D 1 149 ? 15.042 -18.236 -21.220 1.00 18.40 149 TYR D O 1
ATOM 8556 N N . GLY D 1 150 ? 13.404 -16.703 -21.051 1.00 16.68 150 GLY D N 1
ATOM 8557 C CA . GLY D 1 150 ? 14.027 -15.817 -20.053 1.00 16.31 150 GLY D CA 1
ATOM 8558 C C . GLY D 1 150 ? 14.444 -16.587 -18.804 1.00 17.47 150 GLY D C 1
ATOM 8559 O O . GLY D 1 150 ? 15.556 -16.364 -18.301 1.00 17.43 150 GLY D O 1
ATOM 8560 N N . VAL D 1 151 ? 13.589 -17.478 -18.328 1.00 17.96 151 VAL D N 1
ATOM 8561 C CA . VAL D 1 151 ? 13.929 -18.345 -17.184 1.00 17.07 151 VAL D CA 1
ATOM 8562 C C . VAL D 1 151 ? 15.187 -19.155 -17.499 1.00 16.58 151 VAL D C 1
ATOM 8563 O O . VAL D 1 151 ? 16.050 -19.219 -16.627 1.00 17.67 151 VAL D O 1
ATOM 8567 N N . THR D 1 152 ? 15.286 -19.803 -18.646 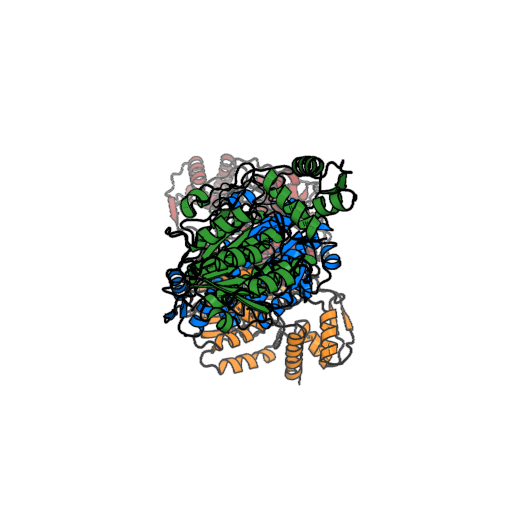1.00 17.36 152 THR D N 1
ATOM 8568 C CA . THR D 1 152 ? 16.434 -20.678 -18.975 1.00 15.54 152 THR D CA 1
ATOM 8569 C C . THR D 1 152 ? 17.708 -19.835 -19.100 1.00 15.74 152 THR D C 1
ATOM 8570 O O . THR D 1 152 ? 18.749 -20.279 -18.645 1.00 17.65 152 THR D O 1
ATOM 8574 N N . LYS D 1 153 ? 17.618 -18.619 -19.630 1.00 16.95 153 LYS D N 1
ATOM 8575 C CA . LYS D 1 153 ? 18.796 -17.739 -19.775 1.00 17.43 153 LYS D CA 1
ATOM 8576 C C . LYS D 1 153 ? 19.208 -17.242 -18.390 1.00 18.31 153 LYS D C 1
ATOM 8577 O O . LYS D 1 153 ? 20.400 -17.197 -18.087 1.00 17.14 153 LYS D O 1
ATOM 8583 N N . LEU D 1 154 ? 18.252 -16.968 -17.508 1.00 18.59 154 LEU D N 1
ATOM 8584 C CA . LEU D 1 154 ? 18.629 -16.534 -16.156 1.00 17.81 154 LEU D CA 1
ATOM 8585 C C . LEU D 1 154 ? 19.277 -17.695 -15.383 1.00 16.15 154 LEU D C 1
ATOM 8586 O O . LEU D 1 154 ? 20.216 -17.443 -14.634 1.00 18.75 154 LEU D O 1
ATOM 8591 N N . SER D 1 155 ? 18.820 -18.911 -15.614 1.00 16.34 155 SER D N 1
ATOM 8592 C CA . SER D 1 155 ? 19.426 -20.109 -14.997 1.00 17.21 155 SER D CA 1
ATOM 8593 C C . SER D 1 155 ? 20.864 -20.271 -15.505 1.00 18.22 155 SER D C 1
ATOM 8594 O O . SER D 1 155 ? 21.763 -20.607 -14.714 1.00 17.93 155 SER D O 1
ATOM 8597 N N . GLY D 1 156 ? 21.135 -19.990 -16.782 1.00 19.66 156 GLY D N 1
ATOM 8598 C CA . GLY D 1 156 ? 22.522 -19.950 -17.281 1.00 18.20 156 GLY D CA 1
ATOM 8599 C C . GLY D 1 156 ? 23.383 -18.927 -16.538 1.00 15.97 156 GLY D C 1
ATOM 8600 O O . GLY D 1 156 ? 24.514 -19.258 -16.138 1.00 20.52 156 GLY D O 1
ATOM 8601 N N . GLU D 1 157 ? 22.876 -17.725 -16.289 1.00 16.65 157 GLU D N 1
ATOM 8602 C CA . GLU D 1 157 ? 23.563 -16.666 -15.531 1.00 17.93 157 GLU D CA 1
ATOM 8603 C C . GLU D 1 157 ? 23.867 -17.207 -14.127 1.00 18.83 157 GLU D C 1
ATOM 8604 O O . GLU D 1 157 ? 25.006 -17.070 -13.628 1.00 16.74 157 GLU D O 1
ATOM 8610 N N . HIS D 1 158 ? 22.890 -17.812 -13.495 1.00 18.68 158 HIS D N 1
ATOM 8611 C CA . HIS D 1 158 ? 23.046 -18.368 -12.124 1.00 16.39 158 HIS D CA 1
ATOM 8612 C C . HIS D 1 158 ? 24.138 -19.410 -12.110 1.00 16.85 158 HIS D C 1
ATOM 8613 O O . HIS D 1 158 ? 24.896 -19.470 -11.167 1.00 18.28 158 HIS D O 1
ATOM 8620 N N . LEU D 1 159 ? 24.178 -20.273 -13.110 1.00 16.24 159 LEU D N 1
ATOM 8621 C CA . LEU D 1 159 ? 25.240 -21.290 -13.172 1.00 17.71 159 LEU D CA 1
ATOM 8622 C C . LEU D 1 159 ? 26.593 -20.575 -13.299 1.00 17.97 159 LEU D C 1
ATOM 8623 O O . LEU D 1 159 ? 27.564 -20.965 -12.628 1.00 17.51 159 LEU D O 1
ATOM 8628 N N . CYS D 1 160 ? 26.718 -19.542 -14.129 1.00 18.08 160 CYS D N 1
ATOM 8629 C CA . CYS D 1 160 ? 27.975 -18.735 -14.153 1.00 17.60 160 CYS D CA 1
ATOM 8630 C C . CYS D 1 160 ? 28.337 -18.306 -12.715 1.00 20.69 160 CYS D C 1
ATOM 8631 O O . CYS D 1 160 ? 29.502 -18.479 -12.344 1.00 19.04 160 CYS D O 1
ATOM 8634 N N . HIS D 1 161 ? 27.408 -17.766 -11.921 1.00 19.87 161 HIS D N 1
ATOM 8635 C CA . HIS D 1 161 ? 27.709 -17.314 -10.543 1.00 18.62 161 HIS D CA 1
ATOM 8636 C C . HIS D 1 161 ? 28.130 -18.482 -9.659 1.00 18.87 161 HIS D C 1
ATOM 8637 O O . HIS D 1 161 ? 29.038 -18.284 -8.848 1.00 21.81 161 HIS D O 1
ATOM 8644 N N . VAL D 1 162 ? 27.490 -19.629 -9.803 1.00 16.69 162 VAL D N 1
ATOM 8645 C CA . VAL D 1 162 ? 27.837 -20.834 -8.987 1.00 18.01 162 VAL D CA 1
ATOM 8646 C C . VAL D 1 162 ? 29.311 -21.177 -9.238 1.00 19.91 162 VAL D C 1
ATOM 8647 O O . VAL D 1 162 ? 30.063 -21.464 -8.265 1.00 19.52 162 VAL D O 1
ATOM 8651 N N . TYR D 1 163 ? 29.715 -21.217 -10.508 1.00 18.05 163 TYR D N 1
ATOM 8652 C CA . TYR D 1 163 ? 31.060 -21.734 -10.864 1.00 18.75 163 TYR D CA 1
ATOM 8653 C C . TYR D 1 163 ? 32.108 -20.648 -10.608 1.00 18.90 163 TYR D C 1
ATOM 8654 O O . TYR D 1 163 ? 33.270 -21.022 -10.327 1.00 21.25 163 TYR D O 1
ATOM 8663 N N . HIS D 1 164 ? 31.749 -19.367 -10.705 1.00 18.66 164 HIS D N 1
ATOM 8664 C CA . HIS D 1 164 ? 32.644 -18.258 -10.311 1.00 20.13 164 HIS D CA 1
ATOM 8665 C C . HIS D 1 164 ? 32.924 -18.343 -8.805 1.00 23.18 164 HIS D C 1
ATOM 8666 O O . HIS D 1 164 ? 34.106 -18.263 -8.400 1.00 22.02 164 HIS D O 1
ATOM 8673 N N . LYS D 1 165 ? 31.895 -18.543 -7.996 1.00 22.69 165 LYS D N 1
ATOM 8674 C CA . LYS D 1 165 ? 32.048 -18.427 -6.523 1.00 24.89 165 LYS D CA 1
ATOM 8675 C C . LYS D 1 165 ? 32.771 -19.675 -6.018 1.00 23.76 165 LYS D C 1
ATOM 8676 O O . LYS D 1 165 ? 33.675 -19.548 -5.179 1.00 26.71 165 LYS D O 1
ATOM 8682 N N . ASN D 1 166 ? 32.443 -20.841 -6.546 1.00 23.85 166 ASN D N 1
ATOM 8683 C CA . ASN D 1 166 ? 33.019 -22.128 -6.076 1.00 22.81 166 ASN D CA 1
ATOM 8684 C C . ASN D 1 166 ? 34.396 -22.381 -6.691 1.00 25.09 166 ASN D C 1
ATOM 8685 O O . ASN D 1 166 ? 35.212 -22.961 -5.992 1.00 25.37 166 ASN D O 1
ATOM 8690 N N . PHE D 1 167 ? 34.618 -22.082 -7.978 1.00 22.95 167 PHE D N 1
ATOM 8691 C CA . PHE D 1 167 ? 35.847 -22.523 -8.707 1.00 24.27 167 PHE D CA 1
ATOM 8692 C C . PHE D 1 167 ? 36.614 -21.379 -9.366 1.00 24.01 167 PHE D C 1
ATOM 8693 O O . PHE D 1 167 ? 37.599 -21.695 -10.080 1.00 26.52 167 PHE D O 1
ATOM 8701 N N . HIS D 1 168 ? 36.218 -20.129 -9.144 1.00 21.35 168 HIS D N 1
ATOM 8702 C CA . HIS D 1 168 ? 36.928 -18.892 -9.584 1.00 24.74 168 HIS D CA 1
ATOM 8703 C C . HIS D 1 168 ? 36.995 -18.828 -11.119 1.00 24.50 168 HIS D C 1
ATOM 8704 O O . HIS D 1 168 ? 37.958 -18.267 -11.618 1.00 26.42 168 HIS D O 1
ATOM 8711 N N . ILE D 1 169 ? 36.024 -19.414 -11.845 1.00 22.80 169 ILE D N 1
ATOM 8712 C CA . ILE D 1 169 ? 35.878 -19.152 -13.301 1.00 22.91 169 ILE D CA 1
ATOM 8713 C C . ILE D 1 169 ? 35.580 -17.672 -13.477 1.00 23.98 169 ILE D C 1
ATOM 8714 O O . ILE D 1 169 ? 34.714 -17.103 -12.811 1.00 22.33 169 ILE D O 1
ATOM 8719 N N . PRO D 1 170 ? 36.423 -16.960 -14.259 1.00 22.99 170 PRO D N 1
ATOM 8720 C CA . PRO D 1 170 ? 36.348 -15.507 -14.364 1.00 23.36 170 PRO D CA 1
ATOM 8721 C C . PRO D 1 170 ? 35.232 -15.020 -15.302 1.00 23.14 170 PRO D C 1
ATOM 8722 O O . PRO D 1 170 ? 35.471 -14.588 -16.471 1.00 20.95 170 PRO D O 1
ATOM 8726 N N . ILE D 1 171 ? 34.001 -15.156 -14.821 1.00 23.24 171 ILE D N 1
ATOM 8727 C CA . ILE D 1 171 ? 32.792 -14.881 -15.639 1.00 21.82 171 ILE D CA 1
ATOM 8728 C C . ILE D 1 171 ? 32.574 -13.384 -15.800 1.00 22.75 171 ILE D C 1
ATOM 8729 O O . ILE D 1 171 ? 32.937 -12.557 -14.910 1.00 22.77 171 ILE D O 1
ATOM 8734 N N . VAL D 1 172 ? 31.964 -13.045 -16.933 1.00 20.93 172 VAL D N 1
ATOM 8735 C CA . VAL D 1 172 ? 31.426 -11.715 -17.294 1.00 23.27 172 VAL D CA 1
ATOM 8736 C C . VAL D 1 172 ? 30.124 -12.037 -18.014 1.00 21.07 172 VAL D C 1
ATOM 8737 O O . VAL D 1 172 ? 30.161 -12.950 -18.825 1.00 21.27 172 VAL D O 1
ATOM 8741 N N . ILE D 1 173 ? 29.043 -11.367 -17.630 1.00 20.24 173 ILE D N 1
ATOM 8742 C CA . ILE D 1 173 ? 27.717 -11.612 -18.224 1.00 18.81 173 ILE D CA 1
ATOM 8743 C C . ILE D 1 173 ? 27.335 -10.348 -18.988 1.00 19.11 173 ILE D C 1
ATOM 8744 O O . ILE D 1 173 ? 27.297 -9.262 -18.353 1.00 20.38 173 ILE D O 1
ATOM 8749 N N . LEU D 1 174 ? 27.079 -10.499 -20.281 1.00 19.75 174 LEU D N 1
ATOM 8750 C CA . LEU D 1 174 ? 26.522 -9.409 -21.095 1.00 19.51 174 LEU D CA 1
ATOM 8751 C C . LEU D 1 174 ? 25.038 -9.705 -21.325 1.00 20.10 174 LEU D C 1
ATOM 8752 O O . LEU D 1 174 ? 24.731 -10.790 -21.778 1.00 23.10 174 LEU D O 1
ATOM 8757 N N . ARG D 1 175 ? 24.185 -8.733 -21.108 1.00 20.30 175 ARG D N 1
ATOM 8758 C CA . ARG D 1 175 ? 22.741 -8.856 -21.408 1.00 18.92 175 ARG D CA 1
ATOM 8759 C C . ARG D 1 175 ? 22.455 -8.005 -22.647 1.00 18.94 175 ARG D C 1
ATOM 8760 O O . ARG D 1 175 ? 22.525 -6.777 -22.563 1.00 23.37 175 ARG D O 1
ATOM 8768 N N . TYR D 1 176 ? 22.226 -8.649 -23.784 1.00 19.97 176 TYR D N 1
ATOM 8769 C CA . TYR D 1 176 ? 21.878 -7.976 -25.049 1.00 19.40 176 TYR D CA 1
ATOM 8770 C C . TYR D 1 176 ? 20.404 -7.626 -25.041 1.00 19.43 176 TYR D C 1
ATOM 8771 O O . TYR D 1 176 ? 19.525 -8.406 -24.558 1.00 20.77 176 TYR D O 1
ATOM 8780 N N . PHE D 1 177 ? 20.114 -6.488 -25.658 1.00 20.31 177 PHE D N 1
ATOM 8781 C CA . PHE D 1 177 ? 18.743 -6.018 -25.953 1.00 22.82 177 PHE D CA 1
ATOM 8782 C C . PHE D 1 177 ? 18.433 -6.033 -27.459 1.00 26.21 177 PHE D C 1
ATOM 8783 O O . PHE D 1 177 ? 19.071 -5.303 -28.224 1.00 34.07 177 PHE D O 1
ATOM 8791 N N . THR D 1 178 ? 17.420 -6.787 -27.836 1.00 25.12 178 THR D N 1
ATOM 8792 C CA . THR D 1 178 ? 16.910 -7.074 -29.209 1.00 22.87 178 THR D CA 1
ATOM 8793 C C . THR D 1 178 ? 17.895 -6.629 -30.281 1.00 21.66 178 THR D C 1
ATOM 8794 O O . THR D 1 178 ? 17.780 -5.486 -30.835 1.00 21.67 178 THR D O 1
ATOM 8798 N N . VAL D 1 179 ? 18.733 -7.559 -30.700 1.00 18.71 179 VAL D N 1
ATOM 8799 C CA . VAL D 1 179 ? 19.776 -7.302 -31.716 1.00 18.66 179 VAL D CA 1
ATOM 8800 C C . VAL D 1 179 ? 19.182 -7.479 -33.114 1.00 17.72 179 VAL D C 1
ATOM 8801 O O . VAL D 1 179 ? 18.394 -8.425 -33.376 1.00 18.48 179 VAL D O 1
ATOM 8805 N N . TYR D 1 180 ? 19.561 -6.607 -34.037 1.00 20.59 180 TYR D N 1
ATOM 8806 C CA . TYR D 1 180 ? 19.074 -6.697 -35.424 1.00 18.96 180 TYR D CA 1
ATOM 8807 C C . TYR D 1 180 ? 20.185 -6.310 -36.393 1.00 19.68 180 TYR D C 1
ATOM 8808 O O . TYR D 1 180 ? 21.206 -5.795 -35.981 1.00 19.49 180 TYR D O 1
ATOM 8817 N N . GLY D 1 181 ? 19.935 -6.556 -37.668 1.00 19.51 181 GLY D N 1
ATOM 8818 C CA . GLY D 1 181 ? 20.844 -6.205 -38.754 1.00 19.15 181 GLY D CA 1
ATOM 8819 C C . GLY D 1 181 ? 21.030 -7.354 -39.715 1.00 18.65 181 GLY D C 1
ATOM 8820 O O . GLY D 1 181 ? 20.278 -8.330 -39.664 1.00 19.29 181 GLY D O 1
ATOM 8821 N N . PRO D 1 182 ? 22.010 -7.240 -40.637 1.00 19.05 182 PRO D N 1
ATOM 8822 C CA . PRO D 1 182 ? 22.383 -8.328 -41.525 1.00 20.06 182 PRO D CA 1
ATOM 8823 C C . PRO D 1 182 ? 22.596 -9.586 -40.685 1.00 18.47 182 PRO D C 1
ATOM 8824 O O . PRO D 1 182 ? 23.159 -9.505 -39.645 1.00 19.87 182 PRO D O 1
ATOM 8828 N N . ARG D 1 183 ? 22.147 -10.701 -41.224 1.00 18.74 183 ARG D N 1
ATOM 8829 C CA . ARG D 1 183 ? 22.220 -12.057 -40.640 1.00 18.98 183 ARG D CA 1
ATOM 8830 C C . ARG D 1 183 ? 21.209 -12.229 -39.486 1.00 17.64 183 ARG D C 1
ATOM 8831 O O . ARG D 1 183 ? 21.230 -13.300 -38.874 1.00 18.16 183 ARG D O 1
ATOM 8839 N N . GLN D 1 184 ? 20.360 -11.262 -39.165 1.00 18.49 184 GLN D N 1
ATOM 8840 C CA . GLN D 1 184 ? 19.348 -11.474 -38.100 1.00 18.41 184 GLN D CA 1
ATOM 8841 C C . GLN D 1 184 ? 18.611 -12.800 -38.373 1.00 18.85 184 GLN D C 1
ATOM 8842 O O . GLN D 1 184 ? 18.299 -13.140 -39.518 1.00 17.41 184 GLN D O 1
ATOM 8848 N N . ARG D 1 185 ? 18.313 -13.549 -37.322 1.00 17.56 185 ARG D N 1
ATOM 8849 C CA . ARG D 1 185 ? 17.593 -14.832 -37.468 1.00 18.97 185 ARG D CA 1
ATOM 8850 C C . ARG D 1 185 ? 16.246 -14.637 -38.152 1.00 18.38 185 ARG D C 1
ATOM 8851 O O . ARG D 1 185 ? 15.603 -13.629 -37.964 1.00 18.97 185 ARG D O 1
ATOM 8859 N N . PRO D 1 186 ? 15.765 -15.641 -38.921 1.00 19.50 186 PRO D N 1
ATOM 8860 C CA . PRO D 1 186 ? 14.493 -15.523 -39.634 1.00 20.25 186 PRO D CA 1
ATOM 8861 C C . PRO D 1 186 ? 13.244 -15.495 -38.736 1.00 19.20 186 PRO D C 1
ATOM 8862 O O . PRO D 1 186 ? 12.185 -15.156 -39.241 1.00 22.63 186 PRO D O 1
ATOM 8866 N N . ASP D 1 187 ? 13.341 -15.907 -37.456 1.00 18.14 187 ASP D N 1
ATOM 8867 C CA . ASP D 1 187 ? 12.226 -15.864 -36.483 1.00 18.61 187 ASP D CA 1
ATOM 8868 C C . ASP D 1 187 ? 12.068 -14.505 -35.816 1.00 18.14 187 ASP D C 1
ATOM 8869 O O . ASP D 1 187 ? 11.086 -14.322 -35.118 1.00 19.04 187 ASP D O 1
ATOM 8874 N N . MET D 1 188 ? 12.986 -13.555 -35.991 1.00 18.87 188 MET D N 1
ATOM 8875 C CA . MET D 1 188 ? 12.890 -12.236 -35.326 1.00 19.03 188 MET D CA 1
ATOM 8876 C C . MET D 1 188 ? 12.044 -11.293 -36.184 1.00 18.16 188 MET D C 1
ATOM 8877 O O . MET D 1 188 ? 11.863 -11.537 -37.392 1.00 19.23 188 MET D O 1
ATOM 8882 N N . ALA D 1 189 ? 11.539 -10.274 -35.533 1.00 18.19 189 ALA D N 1
ATOM 8883 C CA . ALA D 1 189 ? 10.513 -9.368 -36.106 1.00 17.93 189 ALA D CA 1
ATOM 8884 C C . ALA D 1 189 ? 11.016 -8.779 -37.426 1.00 18.88 189 ALA D C 1
ATOM 8885 O O . ALA D 1 189 ? 10.287 -8.850 -38.427 1.00 19.11 189 ALA D O 1
ATOM 8887 N N . PHE D 1 190 ? 12.187 -8.138 -37.444 1.00 19.64 190 PHE D N 1
ATOM 8888 C CA . PHE D 1 190 ? 12.547 -7.343 -38.641 1.00 19.21 190 PHE D CA 1
ATOM 8889 C C . PHE D 1 190 ? 12.707 -8.284 -39.827 1.00 18.49 190 PHE D C 1
ATOM 8890 O O . PHE D 1 190 ? 12.274 -7.975 -40.903 1.00 20.75 190 PHE D O 1
ATOM 8898 N N . HIS D 1 191 ? 13.298 -9.444 -39.623 1.00 16.40 191 HIS D N 1
ATOM 8899 C CA . HIS D 1 191 ? 13.498 -10.416 -40.712 1.00 17.30 191 HIS D CA 1
ATOM 8900 C C . HIS D 1 191 ? 12.115 -10.836 -41.229 1.00 18.32 191 HIS D C 1
ATOM 8901 O O . HIS D 1 191 ? 11.902 -10.794 -42.426 1.00 17.90 191 HIS D O 1
ATOM 8908 N N . ARG D 1 192 ? 11.211 -11.233 -40.329 1.00 17.24 192 ARG D N 1
ATOM 8909 C CA . ARG D 1 192 ? 9.849 -11.648 -40.755 1.00 17.32 192 ARG D CA 1
ATOM 8910 C C . ARG D 1 192 ? 9.125 -10.519 -41.530 1.00 16.93 192 ARG D C 1
ATOM 8911 O O . ARG D 1 192 ? 8.593 -10.813 -42.598 1.00 18.46 192 ARG D O 1
ATOM 8919 N N . LEU D 1 193 ? 9.179 -9.298 -41.036 1.00 16.81 193 LEU D N 1
ATOM 8920 C CA . LEU D 1 193 ? 8.393 -8.180 -41.602 1.00 18.37 193 LEU D CA 1
ATOM 8921 C C . LEU D 1 193 ? 9.010 -7.813 -42.949 1.00 21.25 193 LEU D C 1
ATOM 8922 O O . LEU D 1 193 ? 8.234 -7.541 -43.900 1.00 18.55 193 LEU D O 1
ATOM 8927 N N . ILE D 1 194 ? 10.339 -7.798 -43.043 1.00 17.57 194 ILE D N 1
ATOM 8928 C CA . ILE D 1 194 ? 11.013 -7.454 -44.324 1.00 18.30 194 ILE D CA 1
ATOM 8929 C C . ILE D 1 194 ? 10.647 -8.527 -45.343 1.00 17.78 194 ILE D C 1
ATOM 8930 O O . ILE D 1 194 ? 10.274 -8.189 -46.450 1.00 19.70 194 ILE D O 1
ATOM 8935 N N . LYS D 1 195 ? 10.786 -9.800 -44.978 1.00 18.55 195 LYS D N 1
ATOM 8936 C CA . LYS D 1 195 ? 10.433 -10.904 -45.872 1.00 19.43 195 LYS D CA 1
ATOM 8937 C C . LYS D 1 195 ? 8.986 -10.756 -46.346 1.00 18.82 195 LYS D C 1
ATOM 8938 O O . LYS D 1 195 ? 8.737 -10.989 -47.521 1.00 17.98 195 LYS D O 1
ATOM 8944 N N . GLN D 1 196 ? 8.053 -10.455 -45.460 1.00 17.62 196 GLN D N 1
ATOM 8945 C CA . GLN D 1 196 ? 6.613 -10.346 -45.791 1.00 19.12 196 GLN D CA 1
ATOM 8946 C C . GLN D 1 196 ? 6.458 -9.203 -46.805 1.00 19.25 196 GLN D C 1
ATOM 8947 O O . GLN D 1 196 ? 5.786 -9.416 -47.880 1.00 19.66 196 GLN D O 1
ATOM 8953 N N . MET D 1 197 ? 7.199 -8.117 -46.572 1.00 18.18 197 MET D N 1
ATOM 8954 C CA . MET D 1 197 ? 7.092 -6.970 -47.519 1.00 18.56 197 MET D CA 1
ATOM 8955 C C . MET D 1 197 ? 7.631 -7.361 -48.891 1.00 21.18 197 MET D C 1
ATOM 8956 O O . MET D 1 197 ? 6.948 -7.072 -49.920 1.00 21.01 197 MET D O 1
ATOM 8961 N N . LEU D 1 198 ? 8.809 -7.987 -48.965 1.00 19.33 198 LEU D N 1
ATOM 8962 C CA . LEU D 1 198 ? 9.423 -8.393 -50.261 1.00 19.25 198 LEU D CA 1
ATOM 8963 C C . LEU D 1 198 ? 8.491 -9.336 -51.015 1.00 21.42 198 LEU D C 1
ATOM 8964 O O . LEU D 1 198 ? 8.450 -9.248 -52.239 1.00 21.19 198 LEU D O 1
ATOM 8969 N N . GLU D 1 199 ? 7.798 -10.209 -50.290 1.00 19.61 199 GLU D N 1
ATOM 8970 C CA . GLU D 1 199 ? 6.990 -11.282 -50.903 1.00 22.31 199 GLU D CA 1
ATOM 8971 C C . GLU D 1 199 ? 5.521 -10.870 -51.025 1.00 20.18 199 GLU D C 1
ATOM 8972 O O . GLU D 1 199 ? 4.753 -11.748 -51.389 1.00 22.20 199 GLU D O 1
ATOM 8978 N N . ASP D 1 200 ? 5.145 -9.629 -50.720 1.00 21.24 200 ASP D N 1
ATOM 8979 C CA . ASP D 1 200 ? 3.742 -9.119 -50.796 1.00 25.84 200 ASP D CA 1
ATOM 8980 C C . ASP D 1 200 ? 2.820 -9.985 -49.930 1.00 26.43 200 ASP D C 1
ATOM 8981 O O . ASP D 1 200 ? 1.725 -10.377 -50.395 1.00 27.87 200 ASP D O 1
ATOM 8986 N N . LYS D 1 201 ? 3.286 -10.353 -48.742 1.00 25.52 201 LYS D N 1
ATOM 8987 C CA . LYS D 1 201 ? 2.485 -11.105 -47.757 1.00 24.68 201 LYS D CA 1
ATOM 8988 C C . LYS D 1 201 ? 1.991 -10.116 -46.730 1.00 23.37 201 LYS D C 1
ATOM 8989 O O . LYS D 1 201 ? 2.634 -9.092 -46.452 1.00 23.04 201 LYS D O 1
ATOM 8995 N N . PRO D 1 202 ? 0.881 -10.417 -46.041 1.00 24.00 202 PRO D N 1
ATOM 8996 C CA . PRO D 1 202 ? 0.434 -9.541 -44.964 1.00 26.49 202 PRO D CA 1
ATOM 8997 C C . PRO D 1 202 ? 1.480 -9.519 -43.837 1.00 23.98 202 PRO D C 1
ATOM 8998 O O . PRO D 1 202 ? 2.163 -10.516 -43.601 1.00 25.52 202 PRO D O 1
ATOM 9002 N N . LEU D 1 203 ? 1.610 -8.385 -43.163 1.00 23.46 203 LEU D N 1
ATOM 9003 C CA . LEU D 1 203 ? 2.544 -8.201 -42.039 1.00 22.85 203 LEU D CA 1
ATOM 9004 C C . LEU D 1 203 ? 1.941 -8.803 -40.780 1.00 25.36 203 LEU D C 1
ATOM 9005 O O . LEU D 1 203 ? 0.852 -8.394 -40.400 1.00 27.28 203 LEU D O 1
ATOM 9010 N N . THR D 1 204 ? 2.641 -9.732 -40.142 1.00 23.04 204 THR D N 1
ATOM 9011 C CA . THR D 1 204 ? 2.160 -10.325 -38.878 1.00 22.14 204 THR D CA 1
ATOM 9012 C C . THR D 1 204 ? 2.574 -9.410 -37.738 1.00 20.76 204 THR D C 1
ATOM 9013 O O . THR D 1 204 ? 3.778 -9.243 -37.465 1.00 21.93 204 THR D O 1
ATOM 9017 N N . ILE D 1 205 ? 1.598 -8.769 -37.106 1.00 20.34 205 ILE D N 1
ATOM 9018 C CA . ILE D 1 205 ? 1.866 -7.920 -35.925 1.00 20.12 205 ILE D CA 1
ATOM 9019 C C . ILE D 1 205 ? 1.292 -8.613 -34.691 1.00 23.16 205 ILE D C 1
ATOM 9020 O O . ILE D 1 205 ? 0.106 -8.952 -34.731 1.00 24.29 205 ILE D O 1
ATOM 9025 N N . PHE D 1 206 ? 2.109 -8.844 -33.665 1.00 25.21 206 PHE D N 1
ATOM 9026 C CA . PHE D 1 206 ? 1.678 -9.605 -32.458 1.00 25.65 206 PHE D CA 1
ATOM 9027 C C . PHE D 1 206 ? 1.230 -8.570 -31.450 1.00 29.87 206 PHE D C 1
ATOM 9028 O O . PHE D 1 206 ? 2.057 -7.773 -30.976 1.00 38.17 206 PHE D O 1
ATOM 9036 N N . GLY D 1 207 ? -0.076 -8.493 -31.226 1.00 29.04 207 GLY D N 1
ATOM 9037 C CA . GLY D 1 207 ? -0.667 -7.462 -30.361 1.00 28.74 207 GLY D CA 1
ATOM 9038 C C . GLY D 1 207 ? -1.012 -6.258 -31.190 1.00 28.00 207 GLY D C 1
ATOM 9039 O O . GLY D 1 207 ? -1.218 -6.408 -32.379 1.00 31.08 207 GLY D O 1
ATOM 9040 N N . ASP D 1 208 ? -0.982 -5.081 -30.609 1.00 25.85 208 ASP D N 1
ATOM 9041 C CA . ASP D 1 208 ? -1.430 -3.870 -31.342 1.00 28.64 208 ASP D CA 1
ATOM 9042 C C . ASP D 1 208 ? -0.237 -3.130 -31.964 1.00 26.87 208 ASP D C 1
ATOM 9043 O O . ASP D 1 208 ? -0.482 -2.104 -32.623 1.00 26.88 208 ASP D O 1
ATOM 9048 N N . GLY D 1 209 ? 0.999 -3.596 -31.764 1.00 25.66 209 GLY D N 1
ATOM 9049 C CA . GLY D 1 209 ? 2.191 -3.048 -32.442 1.00 23.51 209 GLY D CA 1
ATOM 9050 C C . GLY D 1 209 ? 2.787 -1.872 -31.692 1.00 21.26 209 GLY D C 1
ATOM 9051 O O . GLY D 1 209 ? 3.832 -1.319 -32.159 1.00 22.14 209 GLY D O 1
ATOM 9052 N N . THR D 1 210 ? 2.171 -1.472 -30.574 1.00 22.12 210 THR D N 1
ATOM 9053 C CA . THR D 1 210 ? 2.644 -0.295 -29.800 1.00 25.08 210 THR D CA 1
ATOM 9054 C C . THR D 1 210 ? 3.790 -0.698 -28.877 1.00 22.74 210 THR D C 1
ATOM 9055 O O . THR D 1 210 ? 4.378 0.184 -28.226 1.00 23.33 210 THR D O 1
ATOM 9059 N N . GLN D 1 211 ? 4.074 -1.993 -28.766 1.00 23.58 211 GLN D N 1
ATOM 9060 C CA . GLN D 1 211 ? 5.198 -2.427 -27.902 1.00 22.84 211 GLN D CA 1
ATOM 9061 C C . GLN D 1 211 ? 6.482 -1.800 -28.451 1.00 22.37 211 GLN D C 1
ATOM 9062 O O . GLN D 1 211 ? 6.588 -1.577 -29.690 1.00 23.44 211 GLN D O 1
ATOM 9068 N N . THR D 1 212 ? 7.446 -1.581 -27.580 1.00 22.95 212 THR D N 1
ATOM 9069 C CA . THR D 1 212 ? 8.723 -0.927 -27.935 1.00 22.37 212 THR D CA 1
ATOM 9070 C C . THR D 1 212 ? 9.881 -1.814 -27.486 1.00 22.01 212 THR D C 1
ATOM 9071 O O . THR D 1 212 ? 9.750 -2.612 -26.509 1.00 21.97 212 THR D O 1
ATOM 9075 N N . ARG D 1 213 ? 10.997 -1.641 -28.160 1.00 23.40 213 ARG D N 1
ATOM 9076 C CA . ARG D 1 213 ? 12.240 -2.352 -27.825 1.00 22.13 213 ARG D CA 1
ATOM 9077 C C . ARG D 1 213 ? 13.402 -1.374 -27.926 1.00 22.58 213 ARG D C 1
ATOM 9078 O O . ARG D 1 213 ? 13.402 -0.466 -28.796 1.00 22.44 213 ARG D O 1
ATOM 9086 N N . ASP D 1 214 ? 14.391 -1.628 -27.083 1.00 25.34 214 ASP D N 1
ATOM 9087 C CA . ASP D 1 214 ? 15.755 -1.073 -27.184 1.00 27.53 214 ASP D CA 1
ATOM 9088 C C . ASP D 1 214 ? 16.499 -1.860 -28.260 1.00 28.34 214 ASP D C 1
ATOM 9089 O O . ASP D 1 214 ? 17.222 -2.799 -27.910 1.00 34.38 214 ASP D O 1
ATOM 9094 N N . PHE D 1 215 ? 16.276 -1.545 -29.531 1.00 22.62 215 PHE D N 1
ATOM 9095 C CA . PHE D 1 215 ? 16.837 -2.310 -30.667 1.00 20.97 215 PHE D CA 1
ATOM 9096 C C . PHE D 1 215 ? 18.314 -1.985 -30.789 1.00 23.52 215 PHE D C 1
ATOM 9097 O O . PHE D 1 215 ? 18.666 -0.807 -30.859 1.00 22.40 215 PHE D O 1
ATOM 9105 N N . THR D 1 216 ? 19.151 -3.007 -30.809 1.00 22.14 216 THR D N 1
ATOM 9106 C CA . THR D 1 216 ? 20.605 -2.845 -30.837 1.00 20.61 216 THR D CA 1
ATOM 9107 C C . THR D 1 216 ? 21.152 -3.299 -32.169 1.00 19.93 216 THR D C 1
ATOM 9108 O O . THR D 1 216 ? 21.033 -4.455 -32.507 1.00 18.29 216 THR D O 1
ATOM 9112 N N . TYR D 1 217 ? 21.732 -2.399 -32.946 1.00 19.14 217 TYR D N 1
ATOM 9113 C CA . TYR D 1 217 ? 22.336 -2.822 -34.218 1.00 18.51 217 TYR D CA 1
ATOM 9114 C C . TYR D 1 217 ? 23.509 -3.762 -33.969 1.00 17.08 217 TYR D C 1
ATOM 9115 O O . TYR D 1 217 ? 24.287 -3.552 -33.050 1.00 22.25 217 TYR D O 1
ATOM 9124 N N . ILE D 1 218 ? 23.629 -4.757 -34.822 1.00 17.56 218 ILE D N 1
ATOM 9125 C CA . ILE D 1 218 ? 24.607 -5.867 -34.670 1.00 19.52 218 ILE D CA 1
ATOM 9126 C C . ILE D 1 218 ? 26.023 -5.298 -34.504 1.00 21.04 218 ILE D C 1
ATOM 9127 O O . ILE D 1 218 ? 26.785 -5.788 -33.641 1.00 20.85 218 ILE D O 1
ATOM 9132 N N . ASP D 1 219 ? 26.396 -4.260 -35.260 1.00 20.33 219 ASP D N 1
ATOM 9133 C CA . ASP D 1 219 ? 27.783 -3.715 -35.164 1.00 21.95 219 ASP D CA 1
ATOM 9134 C C . ASP D 1 219 ? 27.985 -3.045 -33.812 1.00 24.25 219 ASP D C 1
ATOM 9135 O O . ASP D 1 219 ? 29.138 -3.175 -33.290 1.00 22.80 219 ASP D O 1
ATOM 9140 N N . ASP D 1 220 ? 26.957 -2.392 -33.254 1.00 22.91 220 ASP D N 1
ATOM 9141 C CA . ASP D 1 220 ? 27.000 -1.793 -31.897 1.00 22.33 220 ASP D CA 1
ATOM 9142 C C . ASP D 1 220 ? 27.158 -2.928 -30.878 1.00 23.31 220 ASP D C 1
ATOM 9143 O O . ASP D 1 220 ? 28.098 -2.900 -30.088 1.00 25.30 220 ASP D O 1
ATOM 9148 N N . CYS D 1 221 ? 26.332 -3.965 -30.982 1.00 23.12 221 CYS D N 1
ATOM 9149 C CA . CYS D 1 221 ? 26.410 -5.152 -30.089 1.00 21.33 221 CYS D CA 1
ATOM 9150 C C . CYS D 1 221 ? 27.840 -5.724 -30.093 1.00 22.34 221 CYS D C 1
ATOM 9151 O O . CYS D 1 221 ? 28.426 -5.988 -29.034 1.00 22.41 221 CYS D O 1
ATOM 9154 N N . ILE D 1 222 ? 28.410 -5.918 -31.260 1.00 20.84 222 ILE D N 1
ATOM 9155 C CA . ILE D 1 222 ? 29.731 -6.580 -31.426 1.00 20.70 222 ILE D CA 1
ATOM 9156 C C . ILE D 1 222 ? 30.837 -5.670 -30.847 1.00 22.07 222 ILE D C 1
ATOM 9157 O O . ILE D 1 222 ? 31.742 -6.200 -30.203 1.00 22.67 222 ILE D O 1
ATOM 9162 N N . ARG D 1 223 ? 30.754 -4.365 -31.040 1.00 21.52 223 ARG D N 1
ATOM 9163 C CA . ARG D 1 223 ? 31.789 -3.441 -30.494 0.50 21.96 223 ARG D CA 1
ATOM 9164 C C . ARG D 1 223 ? 31.797 -3.534 -28.965 1.00 25.11 223 ARG D C 1
ATOM 9165 O O . ARG D 1 223 ? 32.895 -3.607 -28.376 1.00 25.24 223 ARG D O 1
ATOM 9179 N N . GLY D 1 224 ? 30.629 -3.600 -28.334 1.00 22.20 224 GLY D N 1
ATOM 9180 C CA . GLY D 1 224 ? 30.514 -3.741 -26.869 1.00 22.66 224 GLY D CA 1
ATOM 9181 C C . GLY D 1 224 ? 30.994 -5.105 -26.405 1.00 22.89 224 GLY D C 1
ATOM 9182 O O . GLY D 1 224 ? 31.663 -5.202 -25.362 1.00 24.35 224 GLY D O 1
ATOM 9183 N N . THR D 1 225 ? 30.700 -6.139 -27.176 1.00 21.97 225 THR D N 1
ATOM 9184 C CA . THR D 1 225 ? 31.107 -7.513 -26.874 1.00 22.31 225 THR D CA 1
ATOM 9185 C C . THR D 1 225 ? 32.625 -7.681 -27.002 1.00 24.17 225 THR D C 1
ATOM 9186 O O . THR D 1 225 ? 33.256 -8.313 -26.124 1.00 21.02 225 THR D O 1
ATOM 9190 N N . VAL D 1 226 ? 33.230 -7.093 -28.028 1.00 22.90 226 VAL D N 1
ATOM 9191 C CA . VAL D 1 226 ? 34.706 -7.119 -28.141 1.00 22.06 226 VAL D CA 1
ATOM 9192 C C . VAL D 1 226 ? 35.291 -6.265 -26.996 1.00 21.60 226 VAL D C 1
ATOM 9193 O O . VAL D 1 226 ? 36.357 -6.656 -26.469 1.00 22.16 226 VAL D O 1
ATOM 9197 N N . ALA D 1 227 ? 34.646 -5.178 -26.608 1.00 22.25 227 ALA D N 1
ATOM 9198 C CA . ALA D 1 227 ? 35.147 -4.318 -25.506 1.00 23.72 227 ALA D CA 1
ATOM 9199 C C . ALA D 1 227 ? 35.229 -5.123 -24.202 1.00 24.60 227 ALA D C 1
ATOM 9200 O O . ALA D 1 227 ? 36.099 -4.848 -23.383 1.00 26.28 227 ALA D O 1
ATOM 9202 N N . ALA D 1 228 ? 34.330 -6.088 -23.991 1.00 25.68 228 ALA D N 1
ATOM 9203 C CA . ALA D 1 228 ? 34.380 -6.979 -22.805 1.00 25.30 228 ALA D CA 1
ATOM 9204 C C . ALA D 1 228 ? 35.724 -7.720 -22.777 1.00 26.94 228 ALA D C 1
ATOM 9205 O O . ALA D 1 228 ? 36.236 -7.923 -21.689 1.00 31.04 228 ALA D O 1
ATOM 9207 N N . LEU D 1 229 ? 36.293 -8.095 -23.926 1.00 26.21 229 LEU D N 1
ATOM 9208 C CA . LEU D 1 229 ? 37.590 -8.808 -24.002 1.00 27.84 229 LEU D CA 1
ATOM 9209 C C . LEU D 1 229 ? 38.738 -7.795 -23.832 1.00 29.49 229 LEU D C 1
ATOM 9210 O O . LEU D 1 229 ? 39.710 -8.126 -23.180 1.00 32.06 229 LEU D O 1
ATOM 9215 N N . GLU D 1 230 ? 38.604 -6.583 -24.353 1.00 28.66 230 GLU D N 1
ATOM 9216 C CA . GLU D 1 230 ? 39.779 -5.684 -24.555 1.00 30.04 230 GLU D CA 1
ATOM 9217 C C . GLU D 1 230 ? 39.842 -4.573 -23.515 1.00 33.52 230 GLU D C 1
ATOM 9218 O O . GLU D 1 230 ? 40.886 -3.871 -23.493 1.00 32.61 230 GLU D O 1
ATOM 9224 N N . THR D 1 231 ? 38.820 -4.405 -22.677 1.00 30.91 231 THR D N 1
ATOM 9225 C CA . THR D 1 231 ? 38.779 -3.315 -21.663 1.00 34.06 231 THR D CA 1
ATOM 9226 C C . THR D 1 231 ? 39.924 -3.517 -20.662 1.00 36.32 231 THR D C 1
ATOM 9227 O O . THR D 1 231 ? 40.237 -4.664 -20.337 1.00 35.01 231 THR D O 1
ATOM 9231 N N . LYS D 1 232 ? 40.517 -2.428 -20.183 1.00 39.50 232 LYS D N 1
ATOM 9232 C CA . LYS D 1 232 ? 41.537 -2.512 -19.103 1.00 46.85 232 LYS D CA 1
ATOM 9233 C C . LYS D 1 232 ? 40.834 -2.548 -17.744 1.00 43.22 232 LYS D C 1
ATOM 9234 O O . LYS D 1 232 ? 41.473 -2.967 -16.775 1.00 46.13 232 LYS D O 1
ATOM 9240 N N . LYS D 1 233 ? 39.562 -2.158 -17.661 1.00 40.20 233 LYS D N 1
ATOM 9241 C CA . LYS D 1 233 ? 38.785 -2.231 -16.395 1.00 40.13 233 LYS D CA 1
ATOM 9242 C C . LYS D 1 233 ? 38.666 -3.700 -15.969 1.00 41.43 233 LYS D C 1
ATOM 9243 O O . LYS D 1 233 ? 38.525 -4.574 -16.855 1.00 40.50 233 LYS D O 1
ATOM 9249 N N . ASN D 1 234 ? 38.749 -3.980 -14.664 1.00 38.85 234 ASN D N 1
ATOM 9250 C CA . ASN D 1 234 ? 38.404 -5.312 -14.103 1.00 40.83 234 ASN D CA 1
ATOM 9251 C C . ASN D 1 234 ? 36.877 -5.437 -14.108 1.00 35.23 234 ASN D C 1
ATOM 9252 O O . ASN D 1 234 ? 36.218 -4.742 -13.346 1.00 36.45 234 ASN D O 1
ATOM 9257 N N . ILE D 1 235 ? 36.338 -6.335 -14.928 1.00 30.51 235 ILE D N 1
ATOM 9258 C CA . ILE D 1 235 ? 34.868 -6.517 -15.072 1.00 29.12 235 ILE D CA 1
ATOM 9259 C C . ILE D 1 235 ? 34.489 -7.949 -14.684 1.00 26.50 235 ILE D C 1
ATOM 9260 O O . ILE D 1 235 ? 33.303 -8.324 -14.874 1.00 26.86 235 ILE D O 1
ATOM 9265 N N . ILE D 1 236 ? 35.411 -8.720 -14.115 1.00 29.46 236 ILE D N 1
ATOM 9266 C CA . ILE D 1 236 ? 35.098 -10.105 -13.669 1.00 28.63 236 ILE D CA 1
ATOM 9267 C C . ILE D 1 236 ? 33.985 -10.043 -12.630 1.00 29.80 236 ILE D C 1
ATOM 9268 O O . ILE D 1 236 ? 34.054 -9.226 -11.682 1.00 24.74 236 ILE D O 1
ATOM 9273 N N . GLY D 1 237 ? 32.977 -10.887 -12.806 1.00 26.83 237 GLY D N 1
ATOM 9274 C CA . GLY D 1 237 ? 31.835 -10.993 -11.885 1.00 28.30 237 GLY D CA 1
ATOM 9275 C C . GLY D 1 237 ? 30.722 -10.017 -12.207 1.00 27.76 237 GLY D C 1
ATOM 9276 O O . GLY D 1 237 ? 29.680 -10.134 -11.580 1.00 30.15 237 GLY D O 1
ATOM 9277 N N . GLU D 1 238 ? 30.909 -9.142 -13.194 1.00 27.18 238 GLU D N 1
ATOM 9278 C CA . GLU D 1 238 ? 29.967 -8.053 -13.527 1.00 27.96 238 GLU D CA 1
ATOM 9279 C C . GLU D 1 238 ? 28.917 -8.541 -14.534 1.00 25.30 238 GLU D C 1
ATOM 9280 O O . GLU D 1 238 ? 29.239 -9.305 -15.444 1.00 24.78 238 GLU D O 1
ATOM 9286 N N . VAL D 1 239 ? 27.698 -8.041 -14.370 1.00 25.03 239 VAL D N 1
ATOM 9287 C CA . VAL D 1 239 ? 26.585 -8.140 -15.355 1.00 23.40 239 VAL D CA 1
ATOM 9288 C C . VAL D 1 239 ? 26.497 -6.801 -16.071 1.00 23.75 239 VAL D C 1
ATOM 9289 O O . VAL D 1 239 ? 26.439 -5.789 -15.364 1.00 24.52 239 VAL D O 1
ATOM 9293 N N . ILE D 1 240 ? 26.483 -6.792 -17.407 1.00 20.78 240 ILE D N 1
ATOM 9294 C CA . ILE D 1 240 ? 26.498 -5.521 -18.193 1.00 21.90 240 ILE D CA 1
ATOM 9295 C C . ILE D 1 240 ? 25.434 -5.551 -19.303 1.00 23.19 240 ILE D C 1
ATOM 9296 O O . ILE D 1 240 ? 25.521 -6.413 -20.154 1.00 21.40 240 ILE D O 1
ATOM 9301 N N . ASN D 1 241 ? 24.565 -4.545 -19.308 1.00 22.16 241 ASN D N 1
ATOM 9302 C CA . ASN D 1 241 ? 23.531 -4.311 -20.338 1.00 23.41 241 ASN D CA 1
ATOM 9303 C C . ASN D 1 241 ? 24.200 -3.781 -21.606 1.00 22.89 241 ASN D C 1
ATOM 9304 O O . ASN D 1 241 ? 25.015 -2.825 -21.514 1.00 22.04 241 ASN D O 1
ATOM 9309 N N . ILE D 1 242 ? 23.892 -4.375 -22.748 1.00 23.14 242 ILE D N 1
ATOM 9310 C CA . ILE D 1 242 ? 24.306 -3.854 -24.080 1.00 24.25 242 ILE D CA 1
ATOM 9311 C C . ILE D 1 242 ? 23.019 -3.509 -24.823 1.00 24.52 242 ILE D C 1
ATOM 9312 O O . ILE D 1 242 ? 22.296 -4.448 -25.265 1.00 25.54 242 ILE D O 1
ATOM 9317 N N . GLY D 1 243 ? 22.736 -2.213 -24.929 1.00 24.57 243 GLY D N 1
ATOM 9318 C CA . GLY D 1 243 ? 21.533 -1.637 -25.534 1.00 23.17 243 GLY D CA 1
ATOM 9319 C C . GLY D 1 243 ? 21.861 -0.822 -26.779 1.00 23.29 243 GLY D C 1
ATOM 9320 O O . GLY D 1 243 ? 23.044 -0.740 -27.140 1.00 24.72 243 GLY D O 1
ATOM 9321 N N . GLY D 1 244 ? 20.842 -0.298 -27.454 1.00 25.25 244 GLY D N 1
ATOM 9322 C CA . GLY D 1 244 ? 20.997 0.268 -28.803 1.00 27.08 244 GLY D CA 1
ATOM 9323 C C . GLY D 1 244 ? 20.824 1.772 -28.848 1.00 27.08 244 GLY D C 1
ATOM 9324 O O . GLY D 1 244 ? 20.567 2.416 -27.807 1.00 26.28 244 GLY D O 1
ATOM 9325 N N . LYS D 1 245 ? 20.881 2.306 -30.063 1.00 26.26 245 LYS D N 1
ATOM 9326 C CA . LYS D 1 245 ? 20.986 3.769 -30.272 1.00 29.33 245 LYS D CA 1
ATOM 9327 C C . LYS D 1 245 ? 19.606 4.389 -30.038 1.00 31.19 245 LYS D C 1
ATOM 9328 O O . LYS D 1 245 ? 19.543 5.423 -29.385 1.00 30.43 245 LYS D O 1
ATOM 9334 N N . GLU D 1 246 ? 18.536 3.722 -30.471 1.00 27.57 246 GLU D N 1
ATOM 9335 C CA . GLU D 1 246 ? 17.185 4.329 -30.621 1.00 30.71 246 GLU D CA 1
ATOM 9336 C C . GLU D 1 246 ? 16.132 3.279 -30.247 1.00 30.33 246 GLU D C 1
ATOM 9337 O O . GLU D 1 246 ? 16.135 2.195 -30.866 1.00 34.85 246 GLU D O 1
ATOM 9343 N N . GLN D 1 247 ? 15.214 3.629 -29.360 1.00 28.98 247 GLN D N 1
ATOM 9344 C CA . GLN D 1 247 ? 13.998 2.824 -29.062 1.00 30.81 247 GLN D CA 1
ATOM 9345 C C . GLN D 1 247 ? 12.963 3.076 -30.162 1.00 30.09 247 GLN D C 1
ATOM 9346 O O . GLN D 1 247 ? 12.918 4.195 -30.731 1.00 29.26 247 GLN D O 1
ATOM 9352 N N . ALA D 1 248 ? 12.148 2.083 -30.489 1.00 25.53 248 ALA D N 1
ATOM 9353 C CA . ALA D 1 248 ? 11.026 2.282 -31.424 1.00 23.50 248 ALA D CA 1
ATOM 9354 C C . ALA D 1 248 ? 9.926 1.288 -31.097 1.00 22.83 248 ALA D C 1
ATOM 9355 O O . ALA D 1 248 ? 10.210 0.212 -30.557 1.00 22.54 248 ALA D O 1
ATOM 9357 N N . SER D 1 249 ? 8.711 1.615 -31.496 1.00 22.73 249 SER D N 1
ATOM 9358 C CA . SER D 1 249 ? 7.582 0.653 -31.522 1.00 23.51 249 SER D CA 1
ATOM 9359 C C . SER D 1 249 ? 7.615 -0.162 -32.803 1.00 22.63 249 SER D C 1
ATOM 9360 O O . SER D 1 249 ? 8.250 0.239 -33.800 1.00 23.54 249 SER D O 1
ATOM 9363 N N . ILE D 1 250 ? 6.906 -1.284 -32.795 1.00 23.78 250 ILE D N 1
ATOM 9364 C CA . ILE D 1 250 ? 6.801 -2.120 -34.009 1.00 22.13 250 ILE D CA 1
ATOM 9365 C C . ILE D 1 250 ? 6.060 -1.320 -35.084 1.00 22.30 250 ILE D C 1
ATOM 9366 O O . ILE D 1 250 ? 6.518 -1.375 -36.230 1.00 22.28 250 ILE D O 1
ATOM 9371 N N . LEU D 1 251 ? 5.082 -0.505 -34.713 1.00 22.42 251 LEU D N 1
ATOM 9372 C CA . LEU D 1 251 ? 4.400 0.352 -35.736 1.00 24.69 251 LEU D CA 1
ATOM 9373 C C . LEU D 1 251 ? 5.402 1.346 -36.327 1.00 23.57 251 LEU D C 1
ATOM 9374 O O . LEU D 1 251 ? 5.369 1.527 -37.574 1.00 24.23 251 LEU D O 1
ATOM 9379 N N . ASP D 1 252 ? 6.275 1.929 -35.505 1.00 24.22 252 ASP D N 1
ATOM 9380 C CA . ASP D 1 252 ? 7.324 2.889 -35.952 1.00 27.00 252 ASP D CA 1
ATOM 9381 C C . ASP D 1 252 ? 8.218 2.169 -36.976 1.00 25.28 252 ASP D C 1
ATOM 9382 O O . ASP D 1 252 ? 8.495 2.693 -38.063 1.00 23.78 252 ASP D O 1
ATOM 9387 N N . ILE D 1 253 ? 8.648 0.947 -36.662 1.00 21.27 253 ILE D N 1
ATOM 9388 C CA . ILE D 1 253 ? 9.565 0.175 -37.540 1.00 21.61 253 ILE D CA 1
ATOM 9389 C C . ILE D 1 253 ? 8.865 -0.159 -38.861 1.00 19.89 253 ILE D C 1
ATOM 9390 O O . ILE D 1 253 ? 9.491 -0.134 -39.931 1.00 20.61 253 ILE D O 1
ATOM 9395 N N . ILE D 1 254 ? 7.591 -0.514 -38.790 1.00 21.98 254 ILE D N 1
ATOM 9396 C CA . ILE D 1 254 ? 6.821 -0.861 -40.009 1.00 20.86 254 ILE D CA 1
ATOM 9397 C C . ILE D 1 254 ? 6.719 0.360 -40.933 1.00 19.67 254 ILE D C 1
ATOM 9398 O O . ILE D 1 254 ? 7.009 0.189 -42.134 1.00 20.88 254 ILE D O 1
ATOM 9403 N N . SER D 1 255 ? 6.462 1.532 -40.391 1.00 22.29 255 SER D N 1
ATOM 9404 C CA . SER D 1 255 ? 6.455 2.766 -41.218 1.00 22.63 255 SER D CA 1
ATOM 9405 C C . SER D 1 255 ? 7.828 2.981 -41.862 1.00 22.75 255 SER D C 1
ATOM 9406 O O . SER D 1 255 ? 7.909 3.282 -43.046 1.00 21.80 255 SER D O 1
ATOM 9409 N N . MET D 1 256 ? 8.915 2.779 -41.136 1.00 23.64 256 MET D N 1
ATOM 9410 C CA . MET D 1 256 ? 10.257 2.953 -41.737 1.00 23.04 256 MET D CA 1
ATOM 9411 C C . MET D 1 256 ? 10.484 1.901 -42.819 1.00 22.94 256 MET D C 1
ATOM 9412 O O . MET D 1 256 ? 11.038 2.251 -43.864 1.00 22.88 256 MET D O 1
ATOM 9417 N N . LEU D 1 257 ? 10.061 0.646 -42.605 1.00 21.20 257 LEU D N 1
ATOM 9418 C CA . LEU D 1 257 ? 10.270 -0.419 -43.613 1.00 24.41 257 LEU D CA 1
ATOM 9419 C C . LEU D 1 257 ? 9.408 -0.194 -44.863 1.00 22.63 257 LEU D C 1
ATOM 9420 O O . LEU D 1 257 ? 9.840 -0.567 -45.958 1.00 23.58 257 LEU D O 1
ATOM 9425 N N . GLU D 1 258 ? 8.231 0.385 -44.697 1.00 21.16 258 GLU D N 1
ATOM 9426 C CA . GLU D 1 258 ? 7.356 0.679 -45.850 1.00 24.68 258 GLU D CA 1
ATOM 9427 C C . GLU D 1 258 ? 8.037 1.715 -46.751 1.00 23.06 258 GLU D C 1
ATOM 9428 O O . GLU D 1 258 ? 7.911 1.603 -47.992 1.00 23.72 258 GLU D O 1
ATOM 9434 N N . LYS D 1 259 ? 8.684 2.689 -46.151 1.00 21.95 259 LYS D N 1
ATOM 9435 C CA . LYS D 1 259 ? 9.453 3.702 -46.905 1.00 22.23 259 LYS D CA 1
ATOM 9436 C C . LYS D 1 259 ? 10.594 3.045 -47.674 1.00 22.59 259 LYS D C 1
ATOM 9437 O O . LYS D 1 259 ? 10.784 3.327 -48.869 1.00 23.85 259 LYS D O 1
ATOM 9443 N N . ILE D 1 260 ? 11.344 2.148 -47.008 1.00 22.24 260 ILE D N 1
ATOM 9444 C CA . ILE D 1 260 ? 12.514 1.484 -47.652 1.00 21.54 260 ILE D CA 1
ATOM 9445 C C . ILE D 1 260 ? 12.037 0.563 -48.777 1.00 22.74 260 ILE D C 1
ATOM 9446 O O . ILE D 1 260 ? 12.666 0.516 -49.827 1.00 22.80 260 ILE D O 1
ATOM 9451 N N . SER D 1 261 ? 10.990 -0.204 -48.541 1.00 23.27 261 SER D N 1
ATOM 9452 C CA . SER D 1 261 ? 10.546 -1.275 -49.459 1.00 26.21 261 SER D CA 1
ATOM 9453 C C . SER D 1 261 ? 9.695 -0.715 -50.608 1.00 26.02 261 SER D C 1
ATOM 9454 O O . SER D 1 261 ? 9.570 -1.442 -51.597 1.00 27.72 261 SER D O 1
ATOM 9457 N N . GLY D 1 262 ? 9.095 0.481 -50.440 1.00 28.39 262 GLY D N 1
ATOM 9458 C CA . GLY D 1 262 ? 8.049 1.073 -51.304 1.00 28.93 262 GLY D CA 1
ATOM 9459 C C . GLY D 1 262 ? 6.731 0.311 -51.282 1.00 31.30 262 GLY D C 1
ATOM 9460 O O . GLY D 1 262 ? 5.860 0.631 -52.102 1.00 31.92 262 GLY D O 1
ATOM 9461 N N . LYS D 1 263 ? 6.578 -0.663 -50.380 1.00 32.35 263 LYS D N 1
ATOM 9462 C CA . LYS D 1 263 ? 5.432 -1.606 -50.337 1.00 32.00 263 LYS D CA 1
ATOM 9463 C C . LYS D 1 263 ? 4.419 -1.063 -49.331 1.00 35.24 263 LYS D C 1
ATOM 9464 O O . LYS D 1 263 ? 4.824 -0.572 -48.271 1.00 33.58 263 LYS D O 1
ATOM 9470 N N . SER D 1 264 ? 3.141 -1.244 -49.612 1.00 38.17 264 SER D N 1
ATOM 9471 C CA . SER D 1 264 ? 2.040 -0.920 -48.678 1.00 40.23 264 SER D CA 1
ATOM 9472 C C . SER D 1 264 ? 1.356 -2.231 -48.294 1.00 39.62 264 SER D C 1
ATOM 9473 O O . SER D 1 264 ? 0.457 -2.648 -49.017 1.00 38.00 264 SER D O 1
ATOM 9476 N N . ALA D 1 265 ? 1.842 -2.902 -47.254 1.00 40.32 265 ALA D N 1
ATOM 9477 C CA . ALA D 1 265 ? 1.402 -4.263 -46.887 1.00 43.42 265 ALA D CA 1
ATOM 9478 C C . ALA D 1 265 ? 0.143 -4.181 -46.022 1.00 35.21 265 ALA D C 1
ATOM 9479 O O . ALA D 1 265 ? 0.019 -3.244 -45.224 1.00 35.46 265 ALA D O 1
ATOM 9481 N N . THR D 1 266 ? -0.779 -5.114 -46.223 1.00 36.23 266 THR D N 1
ATOM 9482 C CA . THR D 1 266 ? -1.925 -5.370 -45.305 1.00 36.91 266 THR D CA 1
ATOM 9483 C C . THR D 1 266 ? -1.354 -5.711 -43.923 1.00 33.23 266 THR D C 1
ATOM 9484 O O . THR D 1 266 ? -0.425 -6.537 -43.875 1.00 30.91 266 THR D O 1
ATOM 9488 N N . LYS D 1 267 ? -1.838 -5.062 -42.866 1.00 29.99 267 LYS D N 1
ATOM 9489 C CA . LYS D 1 267 ? -1.447 -5.372 -41.462 1.00 29.72 267 LYS D CA 1
ATOM 9490 C C . LYS D 1 267 ? -2.380 -6.453 -40.914 1.00 29.97 267 LYS D C 1
ATOM 9491 O O . LYS D 1 267 ? -3.618 -6.282 -40.974 1.00 29.24 267 LYS D O 1
ATOM 9497 N N . ASN D 1 268 ? -1.805 -7.563 -40.445 1.00 26.49 268 ASN D N 1
ATOM 9498 C CA . ASN D 1 268 ? -2.512 -8.657 -39.745 1.00 28.00 268 ASN D CA 1
ATOM 9499 C C . ASN D 1 268 ? -2.230 -8.513 -38.239 1.00 27.02 268 ASN D C 1
ATOM 9500 O O . ASN D 1 268 ? -1.177 -8.949 -37.786 1.00 25.07 268 ASN D O 1
ATOM 9505 N N . PHE D 1 269 ? -3.124 -7.887 -37.479 1.00 25.39 269 PHE D N 1
ATOM 9506 C CA . PHE D 1 269 ? -3.012 -7.715 -36.011 1.00 26.67 269 PHE D CA 1
ATOM 9507 C C . PHE D 1 269 ? -3.481 -8.986 -35.324 1.00 29.25 269 PHE D C 1
ATOM 9508 O O . PHE D 1 269 ? -4.712 -9.181 -35.132 1.00 34.91 269 PHE D O 1
ATOM 9516 N N . LEU D 1 270 ? -2.516 -9.789 -34.912 1.00 24.74 270 LEU D N 1
ATOM 9517 C CA . LEU D 1 270 ? -2.761 -11.085 -34.256 1.00 25.26 270 LEU D CA 1
ATOM 9518 C C . LEU D 1 270 ? -2.712 -10.913 -32.740 1.00 23.08 270 LEU D C 1
ATOM 9519 O O . LEU D 1 270 ? -2.357 -9.851 -32.236 1.00 25.75 270 LEU D O 1
ATOM 9524 N N . LYS D 1 271 ? -3.096 -11.970 -32.046 1.00 26.58 271 LYS D N 1
ATOM 9525 C CA . LYS D 1 271 ? -3.061 -12.061 -30.577 1.00 29.41 271 LYS D CA 1
ATOM 9526 C C . LYS D 1 271 ? -1.620 -11.793 -30.111 1.00 27.66 271 LYS D C 1
ATOM 9527 O O . LYS D 1 271 ? -0.634 -12.266 -30.762 1.00 28.10 271 LYS D O 1
ATOM 9533 N N . SER D 1 272 ? -1.500 -11.074 -29.005 1.00 28.80 272 SER D N 1
ATOM 9534 C CA . SER D 1 272 ? -0.239 -10.904 -28.237 1.00 30.70 272 SER D CA 1
ATOM 9535 C C . SER D 1 272 ? 0.371 -12.264 -27.931 1.00 29.63 272 SER D C 1
ATOM 9536 O O . SER D 1 272 ? -0.382 -13.219 -27.684 1.00 31.87 272 SER D O 1
ATOM 9539 N N . VAL D 1 273 ? 1.685 -12.330 -27.959 1.00 32.07 273 VAL D N 1
ATOM 9540 C CA . VAL D 1 273 ? 2.401 -13.562 -27.531 1.00 38.13 273 VAL D CA 1
ATOM 9541 C C . VAL D 1 273 ? 2.653 -13.441 -26.027 1.00 30.51 273 VAL D C 1
ATOM 9542 O O . VAL D 1 273 ? 3.182 -12.438 -25.560 1.00 28.16 273 VAL D O 1
ATOM 9546 N N . PRO D 1 274 ? 2.236 -14.450 -25.226 1.00 28.93 274 PRO D N 1
ATOM 9547 C CA . PRO D 1 274 ? 2.546 -14.449 -23.805 1.00 27.94 274 PRO D CA 1
ATOM 9548 C C . PRO D 1 274 ? 4.081 -14.462 -23.678 1.00 25.96 274 PRO D C 1
ATOM 9549 O O . PRO D 1 274 ? 4.761 -15.048 -24.499 1.00 26.88 274 PRO D O 1
ATOM 9553 N N . GLY D 1 275 ? 4.566 -13.822 -22.640 1.00 26.11 275 GLY D N 1
ATOM 9554 C CA . GLY D 1 275 ? 5.983 -13.875 -22.246 1.00 30.21 275 GLY D CA 1
ATOM 9555 C C . GLY D 1 275 ? 6.709 -12.631 -22.693 1.00 29.12 275 GLY D C 1
ATOM 9556 O O . GLY D 1 275 ? 7.892 -12.501 -22.397 1.00 27.26 275 GLY D O 1
ATOM 9557 N N . GLU D 1 276 ? 6.032 -11.731 -23.401 1.00 30.03 276 GLU D N 1
ATOM 9558 C CA . GLU D 1 276 ? 6.735 -10.574 -24.010 1.00 30.59 276 GLU D CA 1
ATOM 9559 C C . GLU D 1 276 ? 6.445 -9.342 -23.169 1.00 32.50 276 GLU D C 1
ATOM 9560 O O . GLU D 1 276 ? 5.303 -9.092 -22.819 1.00 32.08 276 GLU D O 1
ATOM 9566 N N . PRO D 1 277 ? 7.459 -8.525 -22.814 1.00 29.89 277 PRO D N 1
ATOM 9567 C CA . PRO D 1 277 ? 7.198 -7.249 -22.168 1.00 30.20 277 PRO D CA 1
ATOM 9568 C C . PRO D 1 277 ? 6.649 -6.247 -23.199 1.00 28.31 277 PRO D C 1
ATOM 9569 O O . PRO D 1 277 ? 6.904 -6.399 -24.393 1.00 27.81 277 PRO D O 1
ATOM 9573 N N . LYS D 1 278 ? 5.925 -5.247 -22.704 1.00 29.95 278 LYS D N 1
ATOM 9574 C CA . LYS D 1 278 ? 5.421 -4.088 -23.492 1.00 30.15 278 LYS D CA 1
ATOM 9575 C C . LYS D 1 278 ? 6.586 -3.205 -23.947 1.00 31.07 278 LYS D C 1
ATOM 9576 O O . LYS D 1 278 ? 6.509 -2.598 -25.021 1.00 27.08 278 LYS D O 1
ATOM 9582 N N . GLN D 1 279 ? 7.594 -3.051 -23.109 1.00 28.15 279 GLN D N 1
ATOM 9583 C CA . GLN D 1 279 ? 8.736 -2.158 -23.426 1.00 32.38 279 GLN D CA 1
ATOM 9584 C C . GLN D 1 279 ? 10.024 -2.807 -22.935 1.00 30.03 279 GLN D C 1
ATOM 9585 O O . GLN D 1 279 ? 10.011 -3.565 -21.933 1.00 29.33 279 GLN D O 1
ATOM 9591 N N . THR D 1 280 ? 11.111 -2.558 -23.652 1.00 28.84 280 THR D N 1
ATOM 9592 C CA . THR D 1 280 ? 12.464 -2.782 -23.093 1.00 27.15 280 THR D CA 1
ATOM 9593 C C . THR D 1 280 ? 13.230 -1.476 -23.222 1.00 29.32 280 THR D C 1
ATOM 9594 O O . THR D 1 280 ? 13.094 -0.793 -24.236 1.00 30.37 280 THR D O 1
ATOM 9598 N N . TRP D 1 281 ? 14.056 -1.193 -22.234 1.00 27.67 281 TRP D N 1
ATOM 9599 C CA . TRP D 1 281 ? 14.922 0.003 -22.234 1.00 29.22 281 TRP D CA 1
ATOM 9600 C C . TRP D 1 281 ? 16.135 -0.245 -21.340 1.00 25.84 281 TRP D C 1
ATOM 9601 O O . TRP D 1 281 ? 15.930 -0.404 -20.120 1.00 28.47 281 TRP D O 1
ATOM 9612 N N . ALA D 1 282 ? 17.329 -0.392 -21.926 1.00 26.11 282 ALA D N 1
ATOM 9613 C CA . ALA D 1 282 ? 18.570 -0.672 -21.162 1.00 26.01 282 ALA D CA 1
ATOM 9614 C C . ALA D 1 282 ? 19.092 0.646 -20.589 1.00 26.87 282 ALA D C 1
ATOM 9615 O O . ALA D 1 282 ? 19.197 1.647 -21.364 1.00 27.70 282 ALA D O 1
ATOM 9617 N N . ASP D 1 283 ? 19.367 0.641 -19.288 1.00 24.65 283 ASP D N 1
ATOM 9618 C CA . ASP D 1 283 ? 20.330 1.576 -18.649 1.00 27.86 283 ASP D CA 1
ATOM 9619 C C . ASP D 1 283 ? 21.726 1.087 -19.034 1.00 28.36 283 ASP D C 1
ATOM 9620 O O . ASP D 1 283 ? 22.072 -0.049 -18.612 1.00 28.93 283 ASP D O 1
ATOM 9625 N N . ILE D 1 284 ? 22.447 1.827 -19.879 1.00 28.08 284 ILE D N 1
ATOM 9626 C CA . ILE D 1 284 ? 23.802 1.431 -20.361 1.00 29.32 284 ILE D CA 1
ATOM 9627 C C . ILE D 1 284 ? 24.903 2.260 -19.683 1.00 28.93 284 ILE D C 1
ATOM 9628 O O . ILE D 1 284 ? 26.041 2.229 -20.189 1.00 29.30 284 ILE D O 1
ATOM 9633 N N . SER D 1 285 ? 24.601 2.878 -18.550 1.00 32.76 285 SER D N 1
ATOM 9634 C CA . SER D 1 285 ? 25.583 3.640 -17.724 1.00 31.57 285 SER D CA 1
ATOM 9635 C C . SER D 1 285 ? 26.792 2.765 -17.431 1.00 31.02 285 SER D C 1
ATOM 9636 O O . SER D 1 285 ? 27.958 3.204 -17.675 1.00 30.84 285 SER D O 1
ATOM 9639 N N . LYS D 1 286 ? 26.511 1.534 -17.005 1.00 30.12 286 LYS D N 1
ATOM 9640 C CA . LYS D 1 286 ? 27.564 0.577 -16.614 1.00 29.27 286 LYS D CA 1
ATOM 9641 C C . LYS D 1 286 ? 28.449 0.266 -17.823 1.00 29.02 286 LYS D C 1
ATOM 9642 O O . LYS D 1 286 ? 29.679 0.340 -17.701 1.00 30.54 286 LYS D O 1
ATOM 9648 N N . ALA D 1 287 ? 27.872 -0.037 -18.986 1.00 27.68 287 ALA D N 1
ATOM 9649 C CA . ALA D 1 287 ? 28.675 -0.336 -20.188 1.00 26.45 287 ALA D CA 1
ATOM 9650 C C . ALA D 1 287 ? 29.454 0.916 -20.627 1.00 23.42 287 ALA D C 1
ATOM 9651 O O . ALA D 1 287 ? 30.533 0.755 -21.179 1.00 26.17 287 ALA D O 1
ATOM 9653 N N . SER D 1 288 ? 28.864 2.103 -20.501 1.00 29.01 288 SER D N 1
ATOM 9654 C CA . SER D 1 288 ? 29.570 3.376 -20.819 1.00 31.26 288 SER D CA 1
ATOM 9655 C C . SER D 1 288 ? 30.837 3.501 -19.960 1.00 34.04 288 SER D C 1
ATOM 9656 O O . SER D 1 288 ? 31.914 3.791 -20.537 1.00 36.31 288 SER D O 1
ATOM 9659 N N . THR D 1 289 ? 30.721 3.222 -18.661 1.00 31.59 289 THR D N 1
ATOM 9660 C CA . THR D 1 289 ? 31.827 3.320 -17.674 1.00 37.18 289 THR D CA 1
ATOM 9661 C C . THR D 1 289 ? 32.864 2.231 -17.923 1.00 35.53 289 THR D C 1
ATOM 9662 O O . THR D 1 289 ? 34.051 2.538 -17.862 1.00 39.57 289 THR D O 1
ATOM 9666 N N . LEU D 1 290 ? 32.430 0.980 -18.071 1.00 31.73 290 LEU D N 1
ATOM 9667 C CA . LEU D 1 290 ? 33.325 -0.202 -17.992 1.00 29.22 290 LEU D CA 1
ATOM 9668 C C . LEU D 1 290 ? 33.885 -0.551 -19.374 1.00 28.43 290 LEU D C 1
ATOM 9669 O O . LEU D 1 290 ? 34.996 -1.051 -19.443 1.00 35.07 290 LEU D O 1
ATOM 9674 N N . LEU D 1 291 ? 33.142 -0.311 -20.449 1.00 30.30 291 LEU D N 1
ATOM 9675 C CA . LEU D 1 291 ? 33.531 -0.743 -21.816 1.00 30.26 291 LEU D CA 1
ATOM 9676 C C . LEU D 1 291 ? 33.660 0.456 -22.751 1.00 29.88 291 LEU D C 1
ATOM 9677 O O . LEU D 1 291 ? 33.821 0.208 -23.952 1.00 32.77 291 LEU D O 1
ATOM 9682 N N . GLN D 1 292 ? 33.473 1.681 -22.256 1.00 32.13 292 GLN D N 1
ATOM 9683 C CA . GLN D 1 292 ? 33.445 2.895 -23.116 1.00 35.19 292 GLN D CA 1
ATOM 9684 C C . GLN D 1 292 ? 32.443 2.666 -24.255 1.00 33.65 292 GLN D C 1
ATOM 9685 O O . GLN D 1 292 ? 32.732 3.034 -25.410 1.00 31.22 292 GLN D O 1
ATOM 9691 N N . TYR D 1 293 ? 31.297 2.068 -23.930 1.00 33.04 293 TYR D N 1
ATOM 9692 C CA . TYR D 1 293 ? 30.264 1.672 -24.919 1.00 29.96 293 TYR D CA 1
ATOM 9693 C C . TYR D 1 293 ? 29.360 2.844 -25.267 1.00 26.79 293 TYR D C 1
ATOM 9694 O O . TYR D 1 293 ? 28.775 3.464 -24.403 1.00 29.82 293 TYR D O 1
ATOM 9703 N N . SER D 1 294 ? 29.247 3.113 -26.558 1.00 27.71 294 SER D N 1
ATOM 9704 C CA . SER D 1 294 ? 28.284 4.081 -27.137 1.00 32.17 294 SER D CA 1
ATOM 9705 C C . SER D 1 294 ? 27.771 3.532 -28.459 1.00 31.36 294 SER D C 1
ATOM 9706 O O . SER D 1 294 ? 28.549 3.346 -29.394 1.00 32.20 294 SER D O 1
ATOM 9709 N N . PRO D 1 295 ? 26.462 3.246 -28.579 1.00 31.21 295 PRO D N 1
ATOM 9710 C CA . PRO D 1 295 ? 25.923 2.758 -29.857 1.00 30.37 295 PRO D CA 1
ATOM 9711 C C . PRO D 1 295 ? 25.818 3.894 -30.898 1.00 28.87 295 PRO D C 1
ATOM 9712 O O . PRO D 1 295 ? 25.407 4.954 -30.558 1.00 32.60 295 PRO D O 1
ATOM 9716 N N . THR D 1 296 ? 26.148 3.636 -32.148 1.00 29.48 296 THR D N 1
ATOM 9717 C CA . THR D 1 296 ? 26.273 4.723 -33.152 1.00 34.03 296 THR D CA 1
ATOM 9718 C C . THR D 1 296 ? 25.432 4.498 -34.410 1.00 33.71 296 THR D C 1
ATOM 9719 O O . THR D 1 296 ? 25.362 5.464 -35.251 1.00 31.84 296 THR D O 1
ATOM 9723 N N . VAL D 1 297 ? 24.818 3.322 -34.588 1.00 28.97 297 VAL D N 1
ATOM 9724 C CA . VAL D 1 297 ? 24.101 3.052 -35.864 1.00 29.91 297 VAL D CA 1
ATOM 9725 C C . VAL D 1 297 ? 22.626 3.429 -35.701 1.00 29.85 297 VAL D C 1
ATOM 9726 O O . VAL D 1 297 ? 21.952 2.959 -34.773 1.00 28.97 297 VAL D O 1
ATOM 9730 N N . SER D 1 298 ? 22.131 4.335 -36.543 1.00 26.64 298 SER D N 1
ATOM 9731 C CA . SER D 1 298 ? 20.716 4.756 -36.476 1.00 26.99 298 SER D CA 1
ATOM 9732 C C . SER D 1 298 ? 19.826 3.597 -36.937 1.00 23.42 298 SER D C 1
ATOM 9733 O O . SER D 1 298 ? 20.281 2.778 -37.747 1.00 27.02 298 SER D O 1
ATOM 9736 N N . LEU D 1 299 ? 18.584 3.594 -36.502 1.00 25.42 299 LEU D N 1
ATOM 9737 C CA . LEU D 1 299 ? 17.550 2.652 -37.046 1.00 27.07 299 LEU D CA 1
ATOM 9738 C C . LEU D 1 299 ? 17.363 2.791 -38.565 1.00 28.83 299 LEU D C 1
ATOM 9739 O O . LEU D 1 299 ? 17.281 1.778 -39.241 1.00 26.63 299 LEU D O 1
ATOM 9744 N N . SER D 1 300 ? 17.273 3.996 -39.129 1.00 28.53 300 SER D N 1
ATOM 9745 C CA . SER D 1 300 ? 17.117 4.115 -40.596 1.00 32.32 300 SER D CA 1
ATOM 9746 C C . SER D 1 300 ? 18.300 3.412 -41.267 1.00 29.59 300 SER D C 1
ATOM 9747 O O . SER D 1 300 ? 18.029 2.633 -42.188 1.00 29.84 300 SER D O 1
ATOM 9750 N N . ASP D 1 301 ? 19.553 3.594 -40.805 1.00 26.46 301 ASP D N 1
ATOM 9751 C CA . ASP D 1 301 ? 20.716 2.962 -41.477 1.00 26.98 301 ASP D CA 1
ATOM 9752 C C . ASP D 1 301 ? 20.694 1.448 -41.247 1.00 21.26 301 ASP D C 1
ATOM 9753 O O . ASP D 1 301 ? 20.963 0.677 -42.211 1.00 22.08 301 ASP D O 1
ATOM 9758 N N . GLY D 1 302 ? 20.479 1.040 -40.000 1.00 23.84 302 GLY D N 1
ATOM 9759 C CA . GLY D 1 302 ? 20.464 -0.392 -39.654 1.00 20.81 302 GLY D CA 1
ATOM 9760 C C . GLY D 1 302 ? 19.371 -1.137 -40.396 1.00 19.02 302 GLY D C 1
ATOM 9761 O O . GLY D 1 302 ? 19.628 -2.236 -40.920 1.00 19.67 302 GLY D O 1
ATOM 9762 N N . LEU D 1 303 ? 18.183 -0.571 -40.472 1.00 21.07 303 LEU D N 1
ATOM 9763 C CA . LEU D 1 303 ? 17.050 -1.242 -41.186 1.00 21.37 303 LEU D CA 1
ATOM 9764 C C . LEU D 1 303 ? 17.369 -1.354 -42.670 1.00 18.95 303 LEU D C 1
ATOM 9765 O O . LEU D 1 303 ? 17.098 -2.390 -43.265 1.00 22.43 303 LEU D O 1
ATOM 9770 N N . GLU D 1 304 ? 17.956 -0.313 -43.283 1.00 22.27 304 GLU D N 1
ATOM 9771 C CA . GLU D 1 304 ? 18.368 -0.410 -44.705 1.00 22.99 304 GLU D CA 1
ATOM 9772 C C . GLU D 1 304 ? 19.396 -1.508 -44.908 1.00 21.33 304 GLU D C 1
ATOM 9773 O O . GLU D 1 304 ? 19.284 -2.200 -45.896 1.00 21.17 304 GLU D O 1
ATOM 9779 N N . ALA D 1 305 ? 20.340 -1.683 -43.984 1.00 22.14 305 ALA D N 1
ATOM 9780 C CA . ALA D 1 305 ? 21.363 -2.732 -44.081 1.00 22.18 305 ALA D CA 1
ATOM 9781 C C . ALA D 1 305 ? 20.657 -4.090 -44.018 1.00 19.57 305 ALA D C 1
ATOM 9782 O O . ALA D 1 305 ? 20.967 -4.979 -44.776 1.00 20.00 305 ALA D O 1
ATOM 9784 N N . GLU D 1 306 ? 19.756 -4.231 -43.071 1.00 20.20 306 GLU D N 1
ATOM 9785 C CA . GLU D 1 306 ? 19.074 -5.544 -42.899 1.00 19.48 306 GLU D CA 1
ATOM 9786 C C . GLU D 1 306 ? 18.176 -5.821 -44.114 1.00 18.47 306 GLU D C 1
ATOM 9787 O O . GLU D 1 306 ? 18.227 -6.934 -44.673 1.00 20.99 306 GLU D O 1
ATOM 9793 N N . TYR D 1 307 ? 17.466 -4.807 -44.624 1.00 18.43 307 TYR D N 1
ATOM 9794 C CA . TYR D 1 307 ? 16.653 -4.952 -45.872 1.00 19.75 307 TYR D CA 1
ATOM 9795 C C . TYR D 1 307 ? 17.525 -5.479 -47.017 1.00 18.49 307 TYR D C 1
ATOM 9796 O O . TYR D 1 307 ? 17.160 -6.391 -47.730 1.00 20.08 307 TYR D O 1
ATOM 9805 N N . ASP D 1 308 ? 18.687 -4.861 -47.238 1.00 23.36 308 ASP D N 1
ATOM 9806 C CA . ASP D 1 308 ? 19.599 -5.226 -48.350 1.00 24.37 308 ASP D CA 1
ATOM 9807 C C . ASP D 1 308 ? 20.099 -6.656 -48.134 1.00 21.79 308 ASP D C 1
ATOM 9808 O O . ASP D 1 308 ? 20.157 -7.442 -49.097 1.00 22.63 308 ASP D O 1
ATOM 9813 N N . TYR D 1 309 ? 20.398 -7.017 -46.888 1.00 21.76 309 TYR D N 1
ATOM 9814 C CA . TYR D 1 309 ? 20.834 -8.397 -46.592 1.00 21.95 309 TYR D CA 1
ATOM 9815 C C . TYR D 1 309 ? 19.693 -9.371 -46.952 1.00 21.00 309 TYR D C 1
ATOM 9816 O O . TYR D 1 309 ? 19.945 -10.400 -47.582 1.00 23.11 309 TYR D O 1
ATOM 9825 N N . ILE D 1 310 ? 18.471 -9.098 -46.502 1.00 20.34 310 ILE D N 1
ATOM 9826 C CA . ILE D 1 310 ? 17.326 -10.043 -46.689 1.00 20.93 310 ILE D CA 1
ATOM 9827 C C . ILE D 1 310 ? 17.023 -10.176 -48.186 1.00 23.87 310 ILE D C 1
ATOM 9828 O O . ILE D 1 310 ? 16.797 -11.286 -48.661 1.00 23.42 310 ILE D O 1
ATOM 9833 N N . LYS D 1 311 ? 17.021 -9.056 -48.911 1.00 24.74 311 LYS D N 1
ATOM 9834 C CA . LYS D 1 311 ? 16.824 -9.093 -50.388 1.00 26.23 311 LYS D CA 1
ATOM 9835 C C . LYS D 1 311 ? 17.817 -10.054 -51.024 1.00 26.69 311 LYS D C 1
ATOM 9836 O O . LYS D 1 311 ? 17.369 -10.885 -51.853 1.00 28.94 311 LYS D O 1
ATOM 9842 N N . GLN D 1 312 ? 19.100 -9.984 -50.656 1.00 32.00 312 GLN D N 1
ATOM 9843 C CA . GLN D 1 312 ? 20.173 -10.815 -51.270 1.00 36.00 312 GLN D CA 1
ATOM 9844 C C . GLN D 1 312 ? 20.004 -12.256 -50.825 1.00 38.74 312 GLN D C 1
ATOM 9845 O O . GLN D 1 312 ? 20.303 -13.168 -51.605 1.00 36.79 312 GLN D O 1
ATOM 9851 N N . LEU D 1 313 ? 19.538 -12.445 -49.593 1.00 37.52 313 LEU D N 1
ATOM 9852 C CA . LEU D 1 313 ? 19.416 -13.789 -48.997 1.00 37.29 313 LEU D CA 1
ATOM 9853 C C . LEU D 1 313 ? 18.391 -14.577 -49.805 1.00 36.86 313 LEU D C 1
ATOM 9854 O O . LEU D 1 313 ? 18.663 -15.753 -50.104 1.00 42.90 313 LEU D O 1
ATOM 9859 N N . TYR D 1 314 ? 17.286 -13.936 -50.183 1.00 41.76 314 TYR D N 1
ATOM 9860 C CA . TYR D 1 314 ? 16.138 -14.542 -50.911 1.00 43.26 314 TYR D CA 1
ATOM 9861 C C . TYR D 1 314 ? 16.106 -14.023 -52.373 1.00 49.27 314 TYR D C 1
ATOM 9862 O O . TYR D 1 314 ? 15.048 -13.543 -52.831 1.00 55.04 314 TYR D O 1
ATOM 9871 N N . LYS D 1 315 ? 17.241 -14.086 -53.091 1.00 52.60 315 LYS D N 1
ATOM 9872 C CA . LYS D 1 315 ? 17.434 -13.457 -54.434 1.00 45.84 315 LYS D CA 1
#

Secondary structure (P-SEA, 3-state):
cbbbbcccccaaaaaaaaaaaccccbbbbbbbcccccccccccaaaaaaaaacccbbbbcccccccccccccccccccccccccccccccccccaaaaaaaacaaaaaaaaaacccccccbbbbbccccccccccccccccccccccaaaaaaaaaaaaaaaaaaacccbbbbbbbccccccccccccaaaaaaaaaaaccccccccccccccccccaaaaaaaaaaaaccccccccbbbbbbccccccaaaaaaaaaaaacccccccccccccccccbbbbccccccccccccccccaaaaaaaaaaaaaaaac/cbbbbcccccaaaaaaaaaaaccccbbbbbbbcccccccccccaaaaaaaaccccbbbbcccccccccccccccccccccccccccccccccccaaaaaacccaaaaaaaaaacccccccbbbbbccccccccccccccccccccccaaaaaaaaaaaaaaaaaaacccbbbbbbbccccccccccccaaaaaaaaaaaccccccccccccccccccaaaaaaaaaaaaccccccccbbbbbbccccccaaaaaaaaaaaacccccccccccccccccbbbbcaaaaaacccccccccaaaaaaaaaaaaaaacc/cbbbbcccccaaaaaaaaaaaccccbbbbbbbcccccccccccaaaaaaaaccccbbbbbccccccccccccccccccccccccccccccccccaaaaaacccaaaaaaaaaacccccccbbbbbccccccccccccccccccccccaaaaaaaaaaaaaaaaaaacccbbbbbbbccccccccccccaaaaaaaaaaaccbbbbccccccccccccaaaaaaaaaaaaccccccccbbbbbbccccccaaaaaaaaaaaacccccccccccccccccbbbbccccccccccccccccaaaaaaaaaaaaaaac/cbbbbcccccaaaaaaaaaaaccccbbbbbbbcccccccccccaaaaaaaaacccbbbbcccccccccccccccccccccccccccccccccccaaaaaacccaaaaaaaaaacccccccbbbbbccccccccccccccccccccccaaaaaaaaaaaaaaaaaaacccbbbbbbbccccccccccccaaaaaaaaaaaccccccccccccccccccaaaaaaaaaaaaccccccccbbbbbbccccccaaaaaaaaaaaaccbbbbbbccccccccccccccaaaaaaaccccccccaaaaaaaaaaaaaaaac

Radius of gyration: 41.9 Å; Cα contacts (8 Å, |Δi|>4): 2720; chains: 4; bounding box: 77×97×129 Å

B-factor: mean 26.32, std 10.09, range [9.05, 128.99]

Sequence (1259 aa):
MKILVTGAAGFIGSHLCQALLKNSAYHVVGIDHFIGPTPATLKTGNIQSLELNSRFQFIREDILNTDLSKLLQDIDVVYHLAAIPGVRTSWGKDFQPYVTNNIMVTQQLLEACKHIKLDKFIHISTSSVYGEKSGAVSEDLLPIPLSPYGVTKLSGEHLCHVYHKNFHIPIVILRYFTVYGPRQRPDMAFHRLIKQMLEDKPLTIFGDGTQTRDFTYIDDCIRGTVAALETKKNIIGEVINIGGKEQASILDIISMLEKISGKSATKNFLKSVPGEPKQTWADISKASTLLQYSPTVSLSDGLEAEYDYIKQLYKMKILVTGAAGFIGSHLCQALLKNSAYHVVGIDHFIGPTPATLKTGNIQSLELNSRFQFIREDILNTDLSKLLQDIDVVYHLAAIPGVRTSWGKDFQPYVTNNIMVTQQLLEACKHIKLDKFIHISTSSVYGEKSGAVSEDLLPIPLSPYGVTKLSGEHLCHVYHKNFHIPIVILRYFTVYGPRQRPDMAFHRLIKQMLEDKPLTIFGDGTQTRDFTYIDDCIRGTVAALETKKNIIGEVINIGGKEQASILDIISMLEKISGKSATKNFLKSVPGEPKQTWADISKASTLLQYSPTVSLSDGLEAEYDYIKQLYKMKILVTGAAGFIGSHLCQALLKNSAYHVVGIDHFIGPTPATLKTGNIQSLELNSRFQFIREDILNTDLSKLLQDIDVVYHLAAIPGVRTSWGKDFQPYVTNNIMVTQQLLEACKHIKLDKFIHISTSSVYGEKSGAVSEDLLPIPLSPYGVTKLSGEHLCHVYHKNFHIPIVILRYFTVYGPRQRPDMAFHRLIKQMLEDKPLTIFGDGTQTRDFTYIDDCIRGTVAALETKKNIIGEVINIGGKEQASILDIISMLEKISGKSATKNFLKSVPGEPKQTWADISKASTLLQYSPTVSLSDGLEAEYDYIKQLYMKILVTGAAGFIGSHLCQALLKNSAYHVVGIDHFIGPTPATLKTGNIQSLELNSRFQFIREDILNTDLSKLLQDIDVVYHLAAIPGVRTSWGKDFQPYVTNNIMVTQQLLEACKHIKLDKFIHISTSSVYGEKSGAVSEDLLPIPLSPYGVTKLSGEHLCHVYHKNFHIPIVILRYFTVYGPRQRPDMAFHRLIKQMLEDKPLTIFGDGTQTRDFTYIDDCIRGTVAALETKKNIIGEVINIGGKEQASILDIISMLEKISGKSATKNFLKSVPGEPKQTWADISKASTLLQYSPTVSLSDGLEAEYDYIKQLYK